Protein AF-A0A221T305-F1 (afdb_monomer)

Secondary structure (DSSP, 8-state):
-TT--PPPPPSS-HHHHHHHHHHHHHHHHHHHHHHHHHHHHHHHHHHHHHHHSEEEETTEEEEHHHHTT-SSHHHHHHHHHHSTTTHHHHHHHHHHHS-TT-THHHHHHHHHHHHHHGGGS------EE--S-----TTSTTHHHHEE----HHHHHHHHHHHHHS-EEEEEEEE--EETTEE-TTS-EEEEEEHHHHTT-EEEE--TTSSHIIIIIHHHHHHHHHHT-EEEEEETTTT-TTTSSHHHHHHHHHTT--EEEE-TTSTTPPB--TTTT--SHHHHHHHHHHHSPPPSSS--TTHHHHHHHHHHHHHHHHHHHTSSS--HHHHHHHHHS-HHHHHHHHHH---HHHHHHHHHHHTS-HHHHHHHHHHHHHHTGGGGSHHHHHHHS--S-GGGB--HHHHHHH--EEEEE--GGGSTTSHHHHHHHHHHHHHHHHHHHHHHTSTTSS-SS-EEEEES-GGGG---TTHHHHHHHHGGGTEEEEEEES-HHHHHHHH-HHHHHHHHHHT-SEEEEE-TT--HHHHHHHHHHH-EEEEEEEEEE------S--TT------EEEEEEEEEESS-HHHHTTSPSSEEEEEETTS--EEEE---TT-SEEEEE-TTS-EEEEE-TTHHHHHHHHTT--HHHHHHHHHHHHHHHS--PPTT--SPP---HHHHHHHHHHHHHHH---EEEEEETTEEEEEEEGGGS-GGG--HHHHHHHHHHTSEEE-TTSSEEEEPHHHHHHH-HHHHHHHHHHHHHHHHHHHHHHTGGGEETSTTS-SS--SEEE-SSEEEEEHHHHHHHHSS--S--EEEETTEEEEEEETT-HHHHHHHHHHHHT-S--------------------------------------------PPPPPPPPP--------------PPPP-PPPP------PPPPPPPPPP-----------

Nearest PDB structures (foldseek):
  1e9s-assembly2_L  TM=6.890E-01  e=5.198E-14  Escherichia coli
  1e9s-assembly2_J  TM=6.574E-01  e=7.628E-14  Escherichia coli
  1e9s-assembly1_F  TM=6.429E-01  e=7.271E-14  Escherichia coli
  1e9s-assembly2_K  TM=6.306E-01  e=9.241E-14  Escherichia coli
  1e9s-assembly1_D  TM=6.949E-01  e=2.409E-12  Escherichia coli

Sequence (946 aa):
MANLRAPQPSNLTRLQHMLIAGAVTVGAFGYVGYYGYEMNKALIAIGKDLQKAPRIHKGQTSTWAKVLGTSTPLSTSVKCGFDQKCSPWFNETLKLRVDPDNKNYVLMFLFLMSAFAWRKVPSSLVRKDPGQGKWAGLDDHRIHEAVVAKVTGKLKKLEARQDRTNPRSLYIGHFVPWTTDGFHWKQTHLGMLRKRDRNEHVMIVGASGSGKTRGIFRQNIVLDAVNGNTSIVYDLKWPQMDSGFADLALYWKKRGRPVYVFAPFNETSMRLPLLSGIDTLDEALKLARAVIAPPEYKDETGAHYKDNERRALAAMILAIAQSPTPTMKELQRLGQMNASEIESWYKRQQNIEIKQALKAMFDKRVDQISDTLAGVMNKLQIFYNDNVSRATTGGNNPDEIIDLEKIFREGGLLIIGIESKYLQSGEGEILLQLIKRRIDKALMDVADASPGGALPVPATYYLDELPGLGRLPNLDKQLAQWRSKNVSMMLGVQNTEQGAMVYGEQYWLSMTTGNIGTRLFFIRGTTQDDAKKLSDEIGEYTVDVETVSRSQHAMFGSPWSTEARKGTSQKVDKLPLLSPEEIKRYPRNIAVVFPKGQNPMLVVTPAIDSPDLVLATPDGKEFRVRNQLYHLWRDTMGKMTAADIEREGAALIDSMGVQYAPGMGPEPIKAAPEYWQDWLGMMLEEGALARIQENDNKVKIMIQRHSLPEQLQQQRDLDYFIGCGWLNPSANEKELTITQAGLDTAGRHLRSSLQDFVIRGPALYWARTHKDQVRGYPGGPTDHGEAIYTHETLTIPTSVAEELYGVVPDLPRREIDGKPYVEIPLSDPKAINDALSRVTGKGKRSKDSQDEAPHDDPATPARPAGDAVSVEDNLTRLLNQPAVPDAPAPAAPPPATQPASAAAAAAVSAEMPEAAPTTTEVATEEPAAPEAPSDPNDDFLSAVSG

Radius of gyration: 51.27 Å; Cα contacts (8 Å, |Δi|>4): 1404; chains: 1; bounding box: 130×87×185 Å

Foldseek 3Di:
DLPPDDDDDPPQPPVNVVVVVVVVVVVVVVVVVVVVVLLQVLQQVQLVCQCVDWDQDPNDTHGQCVVQVHDGSNSSLVSLCVDPVNNVVSVVSSCVSDPPPPPCVVVVVVVVVVVVVVVPDDPDPWDWDFDPFDAAAPPPPCQVQFWDDDDDDPVVVVVVVCCVVWNFQFWDFFFFHQDPSGTDQADTTTGTHTLLLQLLFEEEAAAPPLCLVQFGQQLNLLSCLVVQFAEEEEWQAPPDCPRTCLLVQVLSVLSVFAAAEAELLDQQHFAEALLPPLQDLVLLLLLLCLLQPQDDPDPDDCNVVSVLLSLLSSLVSNLLSLAPFNWPVQLLVLLPDALVLVVLLLVLDPDPSSNVSCVVLVVDDRVVNNVSSVSSNVLQCVCVNQSNRLRNTDDPDCLSHDPLLCCQQRNHYYYHGHHNVCLPPVSVLSSLLSSVSSNVVSLQVQQCVDPQSAGPHAYEYEAQDQCSSADRPPVLVCLVVSSSRSYYYHHHHHALVSQCVRHNDVRSVCSCPPRRQKYKYSLEPYDLVSLVVVLVVSHKIKIFDWDFDFDPPDDDDDPPPPCRPGPTDTDIDIDGPAHSVNSHQFFRQWIWMDGHPGRITIRGGHGLCDQWDWGAHPVGDIDIDGDPNVCSVCVSVPPDDPVNSVVVSVVVVVVSGNDADVVGGSDRSDHPLNVLLVLLVQCLLQFFAWDWDDDDNWIKIKTQLVLGDPVSNPPSNQSSCSSSVQWDADPVNRIIIGGPVVLVSSDDVSNVSSVLRNQLRLVSSVCNVQQCQEAPPVVHHPPHHQWYDDVQKIKHFQVVCCVSLVHRFQADWDADPNTIIGIHGSVCSVSSVVRSCVVVVVPDPDDDDDDDDYDDDDDDDDDDDDDDDDDDDDDDDDDDDDDDDDDDDDDDDDDDDDDDDDDDDDDDDDDDDDDDDDDDDDDDDDDDDDDDDDDPDDDDDDDDDD

pLDDT: mean 75.49, std 21.41, range [22.95, 98.62]

Structure (mmCIF, N/CA/C/O backbone):
data_AF-A0A221T305-F1
#
_entry.id   AF-A0A221T305-F1
#
loop_
_atom_site.group_PDB
_atom_site.id
_atom_site.type_symbol
_atom_site.label_atom_id
_atom_site.label_alt_id
_atom_site.label_comp_id
_atom_site.label_asym_id
_atom_site.label_entity_id
_atom_site.label_seq_id
_atom_site.pdbx_PDB_ins_code
_atom_site.Cartn_x
_atom_site.Cartn_y
_atom_site.Cartn_z
_atom_site.occupancy
_atom_site.B_iso_or_equiv
_atom_site.auth_seq_id
_atom_site.auth_comp_id
_atom_site.auth_asym_id
_atom_site.auth_atom_id
_atom_site.pdbx_PDB_model_num
ATOM 1 N N . MET A 1 1 ? 14.587 7.516 -37.734 1.00 39.59 1 MET A N 1
ATOM 2 C CA . MET A 1 1 ? 15.905 7.412 -37.077 1.00 39.59 1 MET A CA 1
ATOM 3 C C . MET A 1 1 ? 16.872 6.565 -37.912 1.00 39.59 1 MET A C 1
ATOM 5 O O . MET A 1 1 ? 17.789 5.955 -37.383 1.00 39.59 1 MET A O 1
ATOM 9 N N . ALA A 1 2 ? 16.736 6.578 -39.246 1.00 26.20 2 ALA A N 1
ATOM 10 C CA . ALA A 1 2 ? 17.649 5.878 -40.159 1.00 26.20 2 ALA A CA 1
ATOM 11 C C . ALA A 1 2 ? 18.914 6.697 -40.510 1.00 26.20 2 ALA A C 1
ATOM 13 O O . ALA A 1 2 ? 19.691 6.274 -41.362 1.00 26.20 2 ALA A O 1
ATOM 14 N N . ASN A 1 3 ? 19.111 7.855 -39.866 1.00 27.80 3 ASN A N 1
ATOM 15 C CA . ASN A 1 3 ? 20.234 8.763 -40.120 1.00 27.80 3 ASN A CA 1
ATOM 16 C C . ASN A 1 3 ? 21.430 8.557 -39.174 1.00 27.80 3 ASN A C 1
ATOM 18 O O . ASN A 1 3 ? 22.405 9.287 -39.277 1.00 27.80 3 ASN A O 1
ATOM 22 N N . LEU A 1 4 ? 21.425 7.508 -38.346 1.00 35.16 4 LEU A N 1
ATOM 23 C CA . LEU A 1 4 ? 22.640 6.973 -37.713 1.00 35.16 4 LEU A CA 1
ATOM 24 C C . LEU A 1 4 ? 23.369 5.980 -38.641 1.00 35.16 4 LEU A C 1
ATOM 26 O O . LEU A 1 4 ? 23.879 4.952 -38.204 1.00 35.16 4 LEU A O 1
ATOM 30 N N . ARG A 1 5 ? 23.418 6.266 -39.948 1.00 32.47 5 ARG A N 1
ATOM 31 C CA . ARG A 1 5 ? 24.356 5.595 -40.852 1.00 32.47 5 ARG A CA 1
ATOM 32 C C . ARG A 1 5 ? 25.668 6.370 -40.837 1.00 32.47 5 ARG A C 1
ATOM 34 O O . ARG A 1 5 ? 25.740 7.473 -41.367 1.00 32.47 5 ARG A O 1
ATOM 41 N N . ALA A 1 6 ? 26.725 5.737 -40.329 1.00 30.50 6 ALA A N 1
ATOM 42 C CA . ALA A 1 6 ? 28.024 5.911 -40.966 1.00 30.50 6 ALA A CA 1
ATOM 43 C C . ALA A 1 6 ? 27.860 5.558 -42.463 1.00 30.50 6 ALA A C 1
ATOM 45 O O . ALA A 1 6 ? 27.088 4.643 -42.782 1.00 30.50 6 ALA A O 1
ATOM 46 N N . PRO A 1 7 ? 28.508 6.275 -43.396 1.00 28.88 7 PRO A N 1
ATOM 47 C CA . PRO A 1 7 ? 28.403 5.963 -44.816 1.00 28.88 7 PRO A CA 1
ATOM 48 C C . PRO A 1 7 ? 28.832 4.509 -45.035 1.00 28.88 7 PRO A C 1
ATOM 50 O O . PRO A 1 7 ? 29.942 4.130 -44.672 1.00 28.88 7 PRO A O 1
ATOM 53 N N . GLN A 1 8 ? 27.952 3.676 -45.598 1.00 31.55 8 GLN A N 1
ATOM 54 C CA . GLN A 1 8 ? 28.360 2.339 -46.016 1.00 31.55 8 GLN A CA 1
ATOM 55 C C . GLN A 1 8 ? 29.301 2.466 -47.220 1.00 31.55 8 GLN A C 1
ATOM 57 O O . GLN A 1 8 ? 28.885 3.033 -48.236 1.00 31.55 8 GLN A O 1
ATOM 62 N N . PRO A 1 9 ? 30.535 1.933 -47.171 1.00 34.34 9 PRO A N 1
ATOM 63 C CA . PRO A 1 9 ? 31.244 1.617 -48.397 1.00 34.34 9 PRO A CA 1
ATOM 64 C C . PRO A 1 9 ? 30.497 0.474 -49.098 1.00 34.34 9 PRO A C 1
ATOM 66 O O . PRO A 1 9 ? 30.051 -0.481 -48.467 1.00 34.34 9 PRO A O 1
ATOM 69 N N . SER A 1 10 ? 30.328 0.596 -50.413 1.00 37.69 10 SER A N 1
ATOM 70 C CA . SER A 1 10 ? 29.710 -0.413 -51.279 1.00 37.69 10 SER A CA 1
ATOM 71 C C . SER A 1 10 ? 30.263 -1.822 -51.017 1.00 37.69 10 SER A C 1
ATOM 73 O O . SER A 1 10 ? 31.477 -1.972 -50.892 1.00 37.69 10 SER A O 1
ATOM 75 N N . ASN A 1 11 ? 29.390 -2.837 -51.043 1.00 41.31 11 ASN A N 1
ATOM 76 C CA . ASN A 1 11 ? 29.636 -4.279 -50.815 1.00 41.31 11 ASN A CA 1
ATOM 77 C C . ASN A 1 11 ? 30.684 -4.972 -51.722 1.00 41.31 11 ASN A C 1
ATOM 79 O O . ASN A 1 11 ? 30.737 -6.198 -51.785 1.00 41.31 11 ASN A O 1
ATOM 83 N N . LEU A 1 12 ? 31.524 -4.232 -52.435 1.00 45.22 12 LEU A N 1
ATOM 84 C CA . LEU A 1 12 ? 32.654 -4.783 -53.169 1.00 45.22 12 LEU A CA 1
ATOM 85 C C . LEU A 1 12 ? 33.883 -4.782 -52.253 1.00 45.22 12 LEU A C 1
ATOM 87 O O . LEU A 1 12 ? 34.362 -3.735 -51.814 1.00 45.22 12 LEU A O 1
ATOM 91 N N . THR A 1 13 ? 34.412 -5.970 -51.966 1.00 48.56 13 THR A N 1
ATOM 92 C CA . THR A 1 13 ? 35.634 -6.125 -51.164 1.00 48.56 13 THR A CA 1
ATOM 93 C C . THR A 1 13 ? 36.793 -5.335 -51.786 1.00 48.56 13 THR A C 1
ATOM 95 O O . THR A 1 13 ? 36.872 -5.153 -53.004 1.00 48.56 13 THR A O 1
ATOM 98 N N . ARG A 1 14 ? 37.725 -4.847 -50.957 1.00 44.47 14 ARG A N 1
ATOM 99 C CA . ARG A 1 14 ? 38.905 -4.069 -51.395 1.00 44.47 14 ARG A CA 1
ATOM 100 C C . ARG A 1 14 ? 39.692 -4.784 -52.508 1.00 44.47 14 ARG A C 1
ATOM 102 O O . ARG A 1 14 ? 40.206 -4.136 -53.415 1.00 44.47 14 ARG A O 1
ATOM 109 N N . LEU A 1 15 ? 39.704 -6.120 -52.468 1.00 47.22 15 LEU A N 1
ATOM 110 C CA . LEU A 1 15 ? 40.312 -6.991 -53.471 1.00 47.22 15 LEU A CA 1
ATOM 111 C C . LEU A 1 15 ? 39.574 -6.946 -54.819 1.00 47.22 15 LEU A C 1
ATOM 113 O O . LEU A 1 15 ? 40.219 -6.848 -55.855 1.00 47.22 15 LEU A O 1
ATOM 117 N N . GLN A 1 16 ? 38.238 -6.950 -54.826 1.00 46.62 16 GLN A N 1
ATOM 118 C CA . GLN A 1 16 ? 37.453 -6.829 -56.061 1.00 46.62 16 GLN A CA 1
ATOM 119 C C . GLN A 1 16 ? 37.633 -5.454 -56.712 1.00 46.62 16 GLN A C 1
ATOM 121 O O . GLN A 1 16 ? 37.794 -5.375 -57.926 1.00 46.62 16 GLN A O 1
ATOM 126 N N . HIS A 1 17 ? 37.702 -4.380 -55.919 1.00 48.88 17 HIS A N 1
ATOM 127 C CA . HIS A 1 17 ? 38.033 -3.049 -56.437 1.00 48.88 17 HIS A CA 1
ATOM 128 C C . HIS A 1 17 ? 39.450 -2.987 -57.025 1.00 48.88 17 HIS A C 1
ATOM 130 O O . HIS A 1 17 ? 39.636 -2.413 -58.096 1.00 48.88 17 HIS A O 1
ATOM 136 N N . MET A 1 18 ? 40.440 -3.603 -56.366 1.00 48.53 18 MET A N 1
ATOM 137 C CA . MET A 1 18 ? 41.810 -3.686 -56.885 1.00 48.53 18 MET A CA 1
ATOM 138 C C . MET A 1 18 ? 41.903 -4.522 -58.166 1.00 48.53 18 MET A C 1
ATOM 140 O O . MET A 1 18 ? 42.602 -4.123 -59.092 1.00 48.53 18 MET A O 1
ATOM 144 N N . LEU A 1 19 ? 41.179 -5.641 -58.253 1.00 49.38 19 LEU A N 1
ATOM 145 C CA . LEU A 1 19 ? 41.163 -6.501 -59.439 1.00 49.38 19 LEU A CA 1
ATOM 146 C C . LEU A 1 19 ? 40.496 -5.814 -60.634 1.00 49.38 19 LEU A C 1
ATOM 148 O O . LEU A 1 19 ? 41.033 -5.861 -61.739 1.00 49.38 19 LEU A O 1
ATOM 152 N N . ILE A 1 20 ? 39.374 -5.123 -60.416 1.00 51.78 20 ILE A N 1
ATOM 153 C CA . ILE A 1 20 ? 38.702 -4.347 -61.467 1.00 51.78 20 ILE A CA 1
ATOM 154 C C . ILE A 1 20 ? 39.600 -3.184 -61.920 1.00 51.78 20 ILE A C 1
ATOM 156 O O . ILE A 1 20 ? 39.787 -2.990 -63.120 1.00 51.78 20 ILE A O 1
ATOM 160 N N . ALA A 1 21 ? 40.227 -2.456 -60.989 1.00 49.25 21 ALA A N 1
ATOM 161 C CA . ALA A 1 21 ? 41.156 -1.370 -61.317 1.00 49.25 21 ALA A CA 1
ATOM 162 C C . ALA A 1 21 ? 42.401 -1.866 -62.078 1.00 49.25 21 ALA A C 1
ATOM 164 O O . ALA A 1 21 ? 42.835 -1.234 -63.045 1.00 49.25 21 ALA A O 1
ATOM 165 N N . GLY A 1 22 ? 42.950 -3.016 -61.678 1.00 52.91 22 GLY A N 1
ATOM 166 C CA . GLY A 1 22 ? 44.065 -3.672 -62.355 1.00 52.91 22 GLY A CA 1
ATOM 167 C C . GLY A 1 22 ? 43.708 -4.101 -63.778 1.00 52.91 22 GLY A C 1
ATOM 168 O O . GLY A 1 22 ? 44.430 -3.758 -64.712 1.00 52.91 22 GLY A O 1
ATOM 169 N N . ALA A 1 23 ? 42.561 -4.760 -63.970 1.00 54.28 23 ALA A N 1
ATOM 170 C CA . ALA A 1 23 ? 42.086 -5.175 -65.291 1.00 54.28 23 ALA A CA 1
ATOM 171 C C . ALA A 1 23 ? 41.868 -3.978 -66.234 1.00 54.28 23 ALA A C 1
ATOM 173 O O . ALA A 1 23 ? 42.257 -4.020 -67.401 1.00 54.28 23 ALA A O 1
ATOM 174 N N . VAL A 1 24 ? 41.317 -2.878 -65.714 1.00 52.31 24 VAL A N 1
ATOM 175 C CA . VAL A 1 24 ? 41.099 -1.639 -66.476 1.00 52.31 24 VAL A CA 1
ATOM 176 C C . VAL A 1 24 ? 42.418 -0.954 -66.836 1.00 52.31 24 VAL A C 1
ATOM 178 O O . VAL A 1 24 ? 42.572 -0.470 -67.955 1.00 52.31 24 VAL A O 1
ATOM 181 N N . THR A 1 25 ? 43.395 -0.952 -65.928 1.00 54.25 25 THR A N 1
ATOM 182 C CA . THR A 1 25 ? 44.715 -0.351 -66.174 1.00 54.25 25 THR A CA 1
ATOM 183 C C . THR A 1 25 ? 45.485 -1.142 -67.229 1.00 54.25 25 THR A C 1
ATOM 185 O O . THR A 1 25 ? 46.027 -0.554 -68.161 1.00 54.25 25 THR A O 1
ATOM 188 N N . VAL A 1 26 ? 45.462 -2.475 -67.154 1.00 60.81 26 VAL A N 1
ATOM 189 C CA . VAL A 1 26 ? 46.051 -3.344 -68.185 1.00 60.81 26 VAL A CA 1
ATOM 190 C C . VAL A 1 26 ? 45.359 -3.138 -69.537 1.00 60.81 26 VAL A C 1
ATOM 192 O O . VAL A 1 26 ? 46.042 -3.016 -70.553 1.00 60.81 26 VAL A O 1
ATOM 195 N N . GLY A 1 27 ? 44.027 -3.006 -69.558 1.00 57.00 27 GLY A N 1
ATOM 196 C CA . GLY A 1 27 ? 43.274 -2.676 -70.771 1.00 57.00 27 GLY A CA 1
ATOM 197 C C . GLY A 1 27 ? 43.664 -1.322 -71.375 1.00 57.00 27 GLY A C 1
ATOM 198 O O . GLY A 1 27 ? 43.855 -1.223 -72.585 1.00 57.00 27 GLY A O 1
ATOM 199 N N . ALA A 1 28 ? 43.862 -0.294 -70.544 1.00 55.53 28 ALA A N 1
ATOM 200 C CA . ALA A 1 28 ? 44.278 1.036 -70.988 1.00 55.53 28 ALA A CA 1
ATOM 201 C C . ALA A 1 28 ? 45.708 1.046 -71.554 1.00 55.53 28 ALA A C 1
ATOM 203 O O . ALA A 1 28 ? 45.937 1.606 -72.626 1.00 55.53 28 ALA A O 1
ATOM 204 N N . PHE A 1 29 ? 46.660 0.382 -70.890 1.00 59.03 29 PHE A N 1
ATOM 205 C CA . PHE A 1 29 ? 48.025 0.238 -71.410 1.00 59.03 29 PHE A CA 1
ATOM 206 C C . PHE A 1 29 ? 48.064 -0.588 -72.700 1.00 59.03 29 PHE A C 1
ATOM 208 O O . PHE A 1 29 ? 48.775 -0.216 -73.633 1.00 59.03 29 PHE A O 1
ATOM 215 N N . GLY A 1 30 ? 47.264 -1.655 -72.793 1.00 64.56 30 GLY A N 1
ATOM 216 C CA . GLY A 1 30 ? 47.106 -2.431 -74.023 1.00 64.56 30 GLY A CA 1
ATOM 217 C C . GLY A 1 30 ? 46.551 -1.590 -75.175 1.00 64.56 30 GLY A C 1
ATOM 218 O O . GLY A 1 30 ? 47.056 -1.667 -76.292 1.00 64.56 30 GLY A O 1
ATOM 219 N N . TYR A 1 31 ? 45.572 -0.726 -74.897 1.00 63.44 31 TYR A N 1
ATOM 220 C CA . TYR A 1 31 ? 44.952 0.141 -75.899 1.00 63.44 31 TYR A CA 1
ATOM 221 C C . TYR A 1 31 ? 45.883 1.272 -76.371 1.00 63.44 31 TYR A C 1
ATOM 223 O O . TYR A 1 31 ? 46.009 1.507 -77.573 1.00 63.44 31 TYR A O 1
ATOM 231 N N . VAL A 1 32 ? 46.604 1.930 -75.452 1.00 61.16 32 VAL A N 1
ATOM 232 C CA . VAL A 1 32 ? 47.641 2.924 -75.796 1.00 61.16 32 VAL A CA 1
ATOM 233 C C . VAL A 1 32 ? 48.783 2.270 -76.578 1.00 61.16 32 VAL A C 1
ATOM 235 O O . VAL A 1 32 ? 49.255 2.838 -77.562 1.00 61.16 32 VAL A O 1
ATOM 238 N N . GLY A 1 33 ? 49.193 1.057 -76.192 1.00 65.56 33 GLY A N 1
ATOM 239 C CA . GLY A 1 33 ? 50.193 0.272 -76.915 1.00 65.56 33 GLY A CA 1
ATOM 240 C C . GLY A 1 33 ? 49.749 -0.088 -78.335 1.00 65.56 33 GLY A C 1
ATOM 241 O O . GLY A 1 33 ? 50.513 0.104 -79.280 1.00 65.56 33 GLY A O 1
ATOM 242 N N . TYR A 1 34 ? 48.502 -0.535 -78.507 1.00 71.25 34 TYR A N 1
ATOM 243 C CA . TYR A 1 34 ? 47.920 -0.843 -79.816 1.00 71.25 34 TYR A CA 1
ATOM 244 C C . TYR A 1 34 ? 47.840 0.397 -80.718 1.00 71.25 34 TYR A C 1
ATOM 246 O O . TYR A 1 34 ? 48.256 0.351 -81.876 1.00 71.25 34 TYR A O 1
ATOM 254 N N . TYR A 1 35 ? 47.396 1.536 -80.182 1.00 66.50 35 TYR A N 1
ATOM 255 C CA . TYR A 1 35 ? 47.334 2.779 -80.953 1.00 66.50 35 TYR A CA 1
ATOM 256 C C . TYR A 1 35 ? 48.729 3.306 -81.316 1.00 66.50 35 TYR A C 1
ATOM 258 O O . TYR A 1 35 ? 48.968 3.731 -82.446 1.00 66.50 35 TYR A O 1
ATOM 266 N N . GLY A 1 36 ? 49.687 3.223 -80.386 1.00 67.94 36 GLY A N 1
ATOM 267 C CA . GLY A 1 36 ? 51.091 3.539 -80.651 1.00 67.94 36 GLY A CA 1
ATOM 268 C C . GLY A 1 36 ? 51.714 2.635 -81.722 1.00 67.94 36 GLY A C 1
ATOM 269 O O . GLY A 1 36 ? 52.541 3.096 -82.512 1.00 67.94 36 GLY A O 1
ATOM 270 N N . TYR A 1 37 ? 51.299 1.368 -81.793 1.00 75.31 37 TYR A N 1
ATOM 271 C CA . TYR A 1 37 ? 51.714 0.432 -82.837 1.00 75.31 37 TYR A CA 1
ATOM 272 C C . TYR A 1 37 ? 51.144 0.806 -84.214 1.00 75.31 37 TYR A C 1
ATOM 274 O O . TYR A 1 37 ? 51.912 0.925 -85.172 1.00 75.31 37 TYR A O 1
ATOM 282 N N . GLU A 1 38 ? 49.837 1.064 -84.321 1.00 72.69 38 GLU A N 1
ATOM 283 C CA . GLU A 1 38 ? 49.207 1.471 -85.588 1.00 72.69 38 GLU A CA 1
ATOM 284 C C . GLU A 1 38 ? 49.743 2.822 -86.089 1.00 72.69 38 GLU A C 1
ATOM 286 O O . GLU A 1 38 ? 50.066 2.968 -87.271 1.00 72.69 38 GLU A O 1
ATOM 291 N N . MET A 1 39 ? 49.972 3.780 -85.184 1.00 75.69 39 MET A N 1
ATOM 292 C CA . MET A 1 39 ? 50.604 5.059 -85.519 1.00 75.69 39 MET A CA 1
ATOM 293 C C . MET A 1 39 ? 52.025 4.864 -86.068 1.00 75.69 39 MET A C 1
ATOM 295 O O . MET A 1 39 ? 52.378 5.426 -87.105 1.00 75.69 39 MET A O 1
ATOM 299 N N . ASN A 1 40 ? 52.845 4.024 -85.427 1.00 76.94 40 ASN A N 1
ATOM 300 C CA . ASN A 1 40 ? 54.188 3.710 -85.925 1.00 76.94 40 ASN A CA 1
ATOM 301 C C . ASN A 1 40 ? 54.152 3.038 -87.302 1.00 76.94 40 ASN A C 1
ATOM 303 O O . ASN A 1 40 ? 54.963 3.360 -88.172 1.00 76.94 40 ASN A O 1
ATOM 307 N N . LYS A 1 41 ? 53.200 2.130 -87.530 1.00 80.44 41 LYS A N 1
ATOM 308 C CA . LYS A 1 41 ? 53.019 1.448 -88.816 1.00 80.44 41 LYS A CA 1
ATOM 309 C C . LYS A 1 41 ? 52.636 2.430 -89.926 1.00 80.44 41 LYS A C 1
ATOM 311 O O . LYS A 1 41 ? 53.226 2.377 -91.009 1.00 80.44 41 LYS A O 1
ATOM 316 N N . ALA A 1 42 ? 51.725 3.362 -89.643 1.00 80.75 42 ALA A N 1
ATOM 317 C CA . ALA A 1 42 ? 51.342 4.428 -90.565 1.00 80.75 42 ALA A CA 1
ATOM 318 C C . ALA A 1 42 ? 52.532 5.342 -90.902 1.00 80.75 42 ALA A C 1
ATOM 320 O O . ALA A 1 42 ? 52.811 5.578 -92.081 1.00 80.75 42 ALA A O 1
ATOM 321 N N . LEU A 1 43 ? 53.293 5.780 -89.893 1.00 81.19 43 LEU A N 1
ATOM 322 C CA . LEU A 1 43 ? 54.484 6.614 -90.080 1.00 81.19 43 LEU A CA 1
ATOM 323 C C . LEU A 1 43 ? 55.558 5.906 -90.916 1.00 81.19 43 LEU A C 1
ATOM 325 O O . LEU A 1 43 ? 56.067 6.480 -91.877 1.00 81.19 43 LEU A O 1
ATOM 329 N N . ILE A 1 44 ? 55.851 4.633 -90.634 1.00 83.88 44 ILE A N 1
ATOM 330 C CA . ILE A 1 44 ? 56.806 3.838 -91.421 1.00 83.88 44 ILE A CA 1
ATOM 331 C C . ILE A 1 44 ? 56.354 3.720 -92.880 1.00 83.88 44 ILE A C 1
ATOM 333 O O . ILE A 1 44 ? 57.182 3.839 -93.786 1.00 83.88 44 ILE A O 1
ATOM 337 N N . ALA A 1 45 ? 55.063 3.490 -93.128 1.00 84.00 45 ALA A N 1
ATOM 338 C CA . ALA A 1 45 ? 54.530 3.406 -94.482 1.00 84.00 45 ALA A CA 1
ATOM 339 C C . ALA A 1 45 ? 54.673 4.745 -95.226 1.00 84.00 45 ALA A C 1
ATOM 341 O O . ALA A 1 45 ? 55.155 4.762 -96.355 1.00 84.00 45 ALA A O 1
ATOM 342 N N . ILE A 1 46 ? 54.341 5.870 -94.580 1.00 84.31 46 ILE A N 1
ATOM 343 C CA . ILE A 1 46 ? 54.513 7.217 -95.156 1.00 84.31 46 ILE A CA 1
ATOM 344 C C . ILE A 1 46 ? 55.992 7.489 -95.453 1.00 84.31 46 ILE A C 1
ATOM 346 O O . ILE A 1 46 ? 56.347 7.997 -96.514 1.00 84.31 46 ILE A O 1
ATOM 350 N N . GLY A 1 47 ? 56.874 7.083 -94.543 1.00 84.00 47 GLY A N 1
ATOM 351 C CA . GLY A 1 47 ? 58.316 7.152 -94.717 1.00 84.00 47 GLY A CA 1
ATOM 352 C C . GLY A 1 47 ? 58.829 6.398 -95.942 1.00 84.00 47 GLY A C 1
ATOM 353 O O . GLY A 1 47 ? 59.685 6.907 -96.664 1.00 84.00 47 GLY A O 1
ATOM 354 N N . LYS A 1 48 ? 58.294 5.198 -96.206 1.00 85.56 48 LYS A N 1
ATOM 355 C CA . LYS A 1 48 ? 58.646 4.396 -97.391 1.00 85.56 48 LYS A CA 1
ATOM 356 C C . LYS A 1 48 ? 58.186 5.067 -98.683 1.00 85.56 48 LYS A C 1
ATOM 358 O O . LYS A 1 48 ? 58.912 5.017 -99.675 1.00 85.56 48 LYS A O 1
ATOM 363 N N . ASP A 1 49 ? 57.026 5.713 -98.665 1.00 84.94 49 ASP A N 1
ATOM 364 C CA . ASP A 1 49 ? 56.525 6.450 -99.826 1.00 84.94 49 ASP A CA 1
ATOM 365 C C . ASP A 1 49 ? 57.383 7.687 -100.095 1.00 84.94 49 ASP A C 1
ATOM 367 O O . ASP A 1 49 ? 57.817 7.899 -101.224 1.00 84.94 49 ASP A O 1
ATOM 371 N N . LEU A 1 50 ? 57.752 8.436 -99.051 1.00 82.44 50 LEU A N 1
ATOM 372 C CA . LEU A 1 50 ? 58.673 9.576 -99.145 1.00 82.44 50 LEU A CA 1
ATOM 373 C C . LEU A 1 50 ? 60.066 9.177 -99.652 1.00 82.44 50 LEU A C 1
ATOM 375 O O . LEU A 1 50 ? 60.714 9.932 -100.377 1.00 82.44 50 LEU A O 1
ATOM 379 N N . GLN A 1 51 ? 60.537 7.982 -99.303 1.00 81.62 51 GLN A N 1
ATOM 380 C CA . GLN A 1 51 ? 61.805 7.455 -99.809 1.00 81.62 51 GLN A CA 1
ATOM 381 C C . GLN A 1 51 ? 61.785 7.177 -101.314 1.00 81.62 51 GLN A C 1
ATOM 383 O O . GLN A 1 51 ? 62.839 7.228 -101.942 1.00 81.62 51 G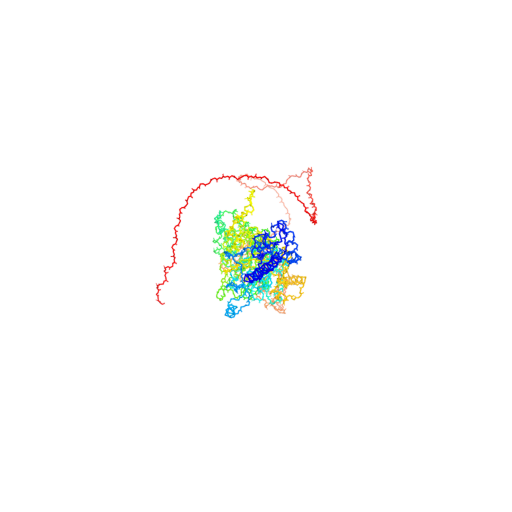LN A O 1
ATOM 388 N N . LYS A 1 52 ? 60.614 6.908 -101.898 1.00 80.88 52 LYS A N 1
ATOM 389 C CA . LYS A 1 52 ? 60.452 6.636 -103.335 1.00 80.88 52 LYS A CA 1
ATOM 390 C C . LYS A 1 52 ? 59.932 7.841 -104.115 1.00 80.88 52 LYS A C 1
ATOM 392 O O . LYS A 1 52 ? 60.117 7.901 -105.326 1.00 80.88 52 LYS A O 1
ATOM 397 N N . ALA A 1 53 ? 59.294 8.789 -103.434 1.00 78.19 53 ALA A N 1
ATOM 398 C CA . ALA A 1 53 ? 58.690 9.960 -104.041 1.00 78.19 53 ALA A CA 1
ATOM 399 C C . ALA A 1 53 ? 59.771 10.882 -104.643 1.00 78.19 53 ALA A C 1
ATOM 401 O O . ALA A 1 53 ? 60.619 11.403 -103.902 1.00 78.19 53 ALA A O 1
ATOM 402 N N . PRO A 1 54 ? 59.755 11.101 -105.972 1.00 72.00 54 PRO A N 1
ATOM 403 C CA . PRO A 1 54 ? 60.717 11.969 -106.630 1.00 72.00 54 PRO A CA 1
ATOM 404 C C . PRO A 1 54 ? 60.449 13.435 -106.271 1.00 72.00 54 PRO A C 1
ATOM 406 O O . PRO A 1 54 ? 59.314 13.910 -106.259 1.00 72.00 54 PRO A O 1
ATOM 409 N N . ARG A 1 55 ? 61.520 14.176 -105.998 1.00 75.19 55 ARG A N 1
ATOM 410 C CA . ARG A 1 55 ? 61.510 15.605 -105.708 1.00 75.19 55 ARG A CA 1
ATOM 411 C C . ARG A 1 55 ? 62.674 16.289 -106.410 1.00 75.19 55 ARG A C 1
ATOM 413 O O . ARG A 1 55 ? 63.833 15.924 -106.230 1.00 75.19 55 ARG A O 1
ATOM 420 N N . ILE A 1 56 ? 62.362 17.331 -107.170 1.00 68.31 56 ILE A N 1
ATOM 421 C CA . ILE A 1 56 ? 63.375 18.183 -107.788 1.00 68.31 56 ILE A CA 1
ATOM 422 C C . ILE A 1 56 ? 63.957 19.087 -106.697 1.00 68.31 56 ILE A C 1
ATOM 424 O O . ILE A 1 56 ? 63.240 19.879 -106.080 1.00 68.31 56 ILE A O 1
ATOM 428 N N . HIS A 1 57 ? 65.255 18.956 -106.440 1.00 63.62 57 HIS A N 1
ATOM 429 C CA . HIS A 1 57 ? 65.991 19.796 -105.501 1.00 63.62 57 HIS A CA 1
ATOM 430 C C . HIS A 1 57 ? 67.285 20.255 -106.175 1.00 63.62 57 HIS A C 1
ATOM 432 O O . HIS A 1 57 ? 68.072 19.426 -106.620 1.00 63.62 57 HIS A O 1
ATOM 438 N N . LYS A 1 58 ? 67.491 21.576 -106.284 1.00 61.97 58 LYS A N 1
ATOM 439 C CA . LYS A 1 58 ? 68.650 22.186 -106.969 1.00 61.97 58 LYS A CA 1
ATOM 440 C C . LYS A 1 58 ? 68.864 21.675 -108.409 1.00 61.97 58 LYS A C 1
ATOM 442 O O . LYS A 1 58 ? 69.984 21.391 -108.810 1.00 61.97 58 LYS A O 1
ATOM 447 N N . GLY A 1 59 ? 67.783 21.534 -109.180 1.00 64.56 59 GLY A N 1
ATOM 448 C CA . GLY A 1 59 ? 67.851 21.160 -110.602 1.00 64.56 59 GLY A CA 1
ATOM 449 C C . GLY A 1 59 ? 68.126 19.678 -110.896 1.00 64.56 59 GLY A C 1
ATOM 450 O O . GLY A 1 59 ? 68.195 19.313 -112.063 1.00 64.56 59 GLY A O 1
ATOM 451 N N . GLN A 1 60 ? 68.235 18.815 -109.878 1.00 60.72 60 GLN A N 1
ATOM 452 C CA . GLN A 1 60 ? 68.366 17.361 -110.037 1.00 60.72 60 GLN A CA 1
ATOM 453 C C . GLN A 1 60 ? 67.205 16.615 -109.364 1.00 60.72 60 GLN A C 1
ATOM 455 O O . GLN A 1 60 ? 66.670 17.049 -108.337 1.00 60.72 60 GLN A O 1
ATOM 460 N N . THR A 1 61 ? 66.813 15.476 -109.939 1.00 69.00 61 THR A N 1
ATOM 461 C CA . THR A 1 61 ? 65.786 14.589 -109.378 1.00 69.00 61 THR A CA 1
ATOM 462 C C . THR A 1 61 ? 66.377 13.798 -108.209 1.00 69.00 61 THR A C 1
ATOM 464 O O . THR A 1 61 ? 67.258 12.962 -108.395 1.00 69.00 61 THR A O 1
ATOM 467 N N . SER A 1 62 ? 65.903 14.063 -106.993 1.00 75.19 62 SER A N 1
ATOM 468 C CA . SER A 1 62 ? 66.286 13.354 -105.765 1.00 75.19 62 SER A CA 1
ATOM 469 C C . SER A 1 62 ? 65.042 12.799 -105.063 1.00 75.19 62 SER A C 1
ATOM 471 O O . SER A 1 62 ? 63.926 12.997 -105.524 1.00 75.19 62 SER A O 1
ATOM 473 N N . THR A 1 63 ? 65.200 12.080 -103.957 1.00 80.56 63 THR A N 1
ATOM 474 C CA . THR A 1 63 ? 64.089 11.562 -103.132 1.00 80.56 63 THR A CA 1
ATOM 475 C C . THR A 1 63 ? 63.969 12.378 -101.850 1.00 80.56 63 THR A C 1
ATOM 477 O O . THR A 1 63 ? 64.991 12.845 -101.337 1.00 80.56 63 THR A O 1
ATOM 480 N N . TRP A 1 64 ? 62.776 12.490 -101.259 1.00 80.94 64 TRP A N 1
ATOM 481 C CA . TRP A 1 64 ? 62.592 13.260 -100.016 1.00 80.94 64 TRP A CA 1
ATOM 482 C C . TRP A 1 64 ? 63.509 12.814 -98.871 1.00 80.94 64 TRP A C 1
ATOM 484 O O . TRP A 1 64 ? 64.015 13.654 -98.133 1.00 80.94 64 TRP A O 1
ATOM 494 N N . ALA A 1 65 ? 63.827 11.522 -98.768 1.00 78.88 65 ALA A N 1
ATOM 495 C CA . ALA A 1 65 ? 64.755 11.027 -97.749 1.00 78.88 65 ALA A CA 1
ATOM 496 C C . ALA A 1 65 ? 66.180 11.601 -97.854 1.00 78.88 65 ALA A C 1
ATOM 498 O O . ALA A 1 65 ? 66.800 11.880 -96.825 1.00 78.88 65 ALA A O 1
ATOM 499 N N . LYS A 1 66 ? 66.671 11.845 -99.079 1.00 80.12 66 LYS A N 1
ATOM 500 C CA . LYS A 1 66 ? 67.971 12.489 -99.335 1.00 80.12 66 LYS A CA 1
ATOM 501 C C . LYS A 1 66 ? 67.919 13.988 -99.044 1.00 80.12 66 LYS A C 1
ATOM 503 O O . LYS A 1 66 ? 68.871 14.521 -98.490 1.00 80.12 66 LYS A O 1
ATOM 508 N N . VAL A 1 67 ? 66.804 14.647 -99.371 1.00 81.88 67 VAL A N 1
ATOM 509 C CA . VAL A 1 67 ? 66.589 16.077 -99.077 1.00 81.88 67 VAL A CA 1
ATOM 510 C C . VAL A 1 67 ? 66.536 16.331 -97.565 1.00 81.88 67 VAL A C 1
ATOM 512 O O . VAL A 1 67 ? 67.112 17.303 -97.092 1.00 81.88 67 VAL A O 1
ATOM 515 N N . LEU A 1 68 ? 65.902 15.437 -96.800 1.00 81.75 68 LEU A N 1
ATOM 516 C CA . LEU A 1 68 ? 65.755 15.548 -95.341 1.00 81.75 68 LEU A CA 1
ATOM 517 C C . LEU A 1 68 ? 66.951 14.979 -94.546 1.00 81.75 68 LEU A C 1
ATOM 519 O O . LEU A 1 68 ? 66.969 15.053 -93.313 1.00 81.75 68 LEU A O 1
ATOM 523 N N . GLY A 1 69 ? 67.940 14.378 -95.219 1.00 82.94 69 GLY A N 1
ATOM 524 C CA . GLY A 1 69 ? 69.090 13.736 -94.575 1.00 82.94 69 GLY A CA 1
ATOM 525 C C . GLY A 1 69 ? 68.664 12.620 -93.617 1.00 82.94 69 GLY A C 1
ATOM 526 O O . GLY A 1 69 ? 68.935 12.682 -92.416 1.00 82.94 69 GLY A O 1
ATOM 527 N N . THR A 1 70 ? 67.908 11.644 -94.121 1.00 82.44 70 THR A N 1
ATOM 528 C CA . THR A 1 70 ? 67.359 10.525 -93.335 1.00 82.44 70 THR A CA 1
ATOM 529 C C . THR A 1 70 ? 67.612 9.200 -94.034 1.00 82.44 70 THR A C 1
ATOM 531 O O . THR A 1 70 ? 67.537 9.120 -95.258 1.00 82.44 70 THR A O 1
ATOM 534 N N . SER A 1 71 ? 67.906 8.159 -93.258 1.00 78.69 71 SER A N 1
ATOM 535 C CA . SER A 1 71 ? 68.203 6.815 -93.767 1.00 78.69 71 SER A CA 1
ATOM 536 C C . SER A 1 71 ? 67.096 5.799 -93.483 1.00 78.69 71 SER A C 1
ATOM 538 O O . SER A 1 71 ? 67.022 4.776 -94.158 1.00 78.69 71 SER A O 1
ATOM 540 N N . THR A 1 72 ? 66.200 6.069 -92.526 1.00 84.50 72 THR A N 1
ATOM 541 C CA . THR A 1 72 ? 65.119 5.144 -92.147 1.00 84.50 72 THR A CA 1
ATOM 542 C C . THR A 1 72 ? 63.745 5.725 -92.476 1.00 84.50 72 THR A C 1
ATOM 544 O O . THR A 1 72 ? 63.548 6.923 -92.280 1.00 84.50 72 THR A O 1
ATOM 547 N N . PRO A 1 73 ? 62.765 4.903 -92.905 1.00 83.56 73 PRO A N 1
ATOM 548 C CA . PRO A 1 73 ? 61.418 5.381 -93.218 1.00 83.56 73 PRO A CA 1
ATOM 549 C C . PRO A 1 73 ? 60.799 6.209 -92.086 1.00 83.56 73 PRO A C 1
ATOM 551 O O . PRO A 1 73 ? 60.324 7.315 -92.322 1.00 83.56 73 PRO A O 1
ATOM 554 N N . LEU A 1 74 ? 60.890 5.726 -90.842 1.00 80.12 74 LEU A N 1
ATOM 555 C CA . LEU A 1 74 ? 60.333 6.417 -89.679 1.00 80.12 74 LEU A CA 1
ATOM 556 C C . LEU A 1 74 ? 60.959 7.809 -89.476 1.00 80.12 74 LEU A C 1
ATOM 558 O O . LEU A 1 74 ? 60.242 8.790 -89.279 1.00 80.12 74 LEU A O 1
ATOM 562 N N . SER A 1 75 ? 62.287 7.927 -89.586 1.00 77.56 75 SER A N 1
ATOM 563 C CA . SER A 1 75 ? 62.954 9.231 -89.464 1.00 77.56 75 SER A CA 1
ATOM 564 C C . SER A 1 75 ? 62.626 10.163 -90.633 1.00 77.56 75 SER A C 1
ATOM 566 O O . SER A 1 75 ? 62.461 11.362 -90.410 1.00 77.56 75 SER A O 1
ATOM 568 N N . THR A 1 76 ? 62.454 9.630 -91.852 1.00 82.88 76 THR A N 1
ATOM 569 C CA . THR A 1 76 ? 61.988 10.394 -93.020 1.00 82.88 76 THR A CA 1
ATOM 570 C C . THR A 1 76 ? 60.589 10.967 -92.787 1.00 82.88 76 THR A C 1
ATOM 572 O O . THR A 1 76 ? 60.381 12.156 -93.018 1.00 82.88 76 THR A O 1
ATOM 575 N N . SER A 1 77 ? 59.647 10.165 -92.277 1.00 83.75 77 SER A N 1
ATOM 576 C CA . SER A 1 77 ? 58.290 10.628 -91.955 1.00 83.75 77 SER A CA 1
ATOM 577 C C . SER A 1 77 ? 58.269 11.678 -90.844 1.00 83.75 77 SER A C 1
ATOM 579 O O . SER A 1 77 ? 57.635 12.716 -91.004 1.00 83.75 77 SER A O 1
ATOM 581 N N . VAL A 1 78 ? 59.012 11.457 -89.752 1.00 81.00 78 VAL A N 1
ATOM 582 C CA . VAL A 1 78 ? 59.051 12.392 -88.618 1.00 81.00 78 VAL A CA 1
ATOM 583 C C . VAL A 1 78 ? 59.657 13.727 -89.048 1.00 81.00 78 VAL A C 1
ATOM 585 O O . VAL A 1 78 ? 59.052 14.767 -88.812 1.00 81.00 78 VAL A O 1
ATOM 588 N N . LYS A 1 79 ? 60.802 13.724 -89.747 1.00 79.38 79 LYS A N 1
ATOM 589 C CA . LYS A 1 79 ? 61.405 14.975 -90.237 1.00 79.38 79 LYS A CA 1
ATOM 590 C C . LYS A 1 79 ? 60.533 15.686 -91.271 1.00 79.38 79 LYS A C 1
ATOM 592 O O . LYS A 1 79 ? 60.476 16.907 -91.248 1.00 79.38 79 LYS A O 1
ATOM 597 N N . CYS A 1 80 ? 59.846 14.951 -92.148 1.00 81.94 80 CYS A N 1
ATOM 598 C CA . CYS A 1 80 ? 58.907 15.540 -93.105 1.00 81.94 80 CYS A CA 1
ATOM 599 C C . CYS A 1 80 ? 57.751 16.267 -92.396 1.00 81.94 80 CYS A C 1
ATOM 601 O O . CYS A 1 80 ? 57.385 17.361 -92.814 1.00 81.94 80 CYS A O 1
ATOM 603 N N . GLY A 1 81 ? 57.234 15.716 -91.290 1.00 81.31 81 GLY A N 1
ATOM 604 C CA . GLY A 1 81 ? 56.194 16.360 -90.481 1.00 81.31 81 GLY A CA 1
ATOM 605 C C . GLY A 1 81 ? 56.607 17.700 -89.860 1.00 81.31 81 GLY A C 1
ATOM 606 O O . GLY A 1 81 ? 55.751 18.551 -89.640 1.00 81.31 81 GLY A O 1
ATOM 607 N N . PHE A 1 82 ? 57.908 17.921 -89.643 1.00 77.31 82 PHE A N 1
ATOM 608 C CA . PHE A 1 82 ? 58.458 19.186 -89.137 1.00 77.31 82 PHE A CA 1
ATOM 609 C C . PHE A 1 82 ? 59.067 20.086 -90.230 1.00 77.31 82 PHE A C 1
ATOM 611 O O . PHE A 1 82 ? 59.476 21.209 -89.939 1.00 77.31 82 PHE A O 1
ATOM 618 N N . ASP A 1 83 ? 59.123 19.635 -91.486 1.00 80.56 83 ASP A N 1
ATOM 619 C CA . ASP A 1 83 ? 59.618 20.427 -92.615 1.00 80.56 83 ASP A CA 1
ATOM 620 C C . ASP A 1 83 ? 58.475 21.227 -93.255 1.00 80.56 83 ASP A C 1
ATOM 622 O O . ASP A 1 83 ? 57.438 20.677 -93.624 1.00 80.56 83 ASP A O 1
ATOM 626 N N . GLN A 1 84 ? 58.649 22.536 -93.441 1.00 78.75 84 GLN A N 1
ATOM 627 C CA . GLN A 1 84 ? 57.577 23.407 -93.947 1.00 78.75 84 GLN A CA 1
ATOM 628 C C . GLN A 1 84 ? 57.096 23.059 -95.367 1.00 78.75 84 GLN A C 1
ATOM 630 O O . GLN A 1 84 ? 55.965 23.385 -95.720 1.00 78.75 84 GLN A O 1
ATOM 635 N N . LYS A 1 85 ? 57.922 22.406 -96.196 1.00 79.62 85 LYS A N 1
ATOM 636 C CA . LYS A 1 85 ? 57.567 22.058 -97.584 1.00 79.62 85 LYS A CA 1
ATOM 637 C C . LYS A 1 85 ? 56.944 20.668 -97.691 1.00 79.62 85 LYS A C 1
ATOM 639 O O . LYS A 1 85 ? 56.167 20.427 -98.610 1.00 79.62 85 LYS A O 1
ATOM 644 N N . CYS A 1 86 ? 57.310 19.763 -96.788 1.00 79.94 86 CYS A N 1
ATOM 645 C CA . CYS A 1 86 ? 56.860 18.372 -96.774 1.00 79.94 86 CYS A CA 1
ATOM 646 C C . CYS A 1 86 ? 55.630 18.156 -95.867 1.00 79.94 86 CYS A C 1
ATOM 648 O O . CYS A 1 86 ? 54.755 17.344 -96.181 1.00 79.94 86 CYS A O 1
ATOM 650 N N . SER A 1 87 ? 55.523 18.926 -94.779 1.00 76.62 87 SER A N 1
ATOM 651 C CA . SER A 1 87 ? 54.497 18.767 -93.741 1.00 76.62 87 SER A CA 1
ATOM 652 C C . SER A 1 87 ? 53.039 18.874 -94.211 1.00 76.62 87 SER A C 1
ATOM 654 O O . SER A 1 87 ? 52.233 18.107 -93.684 1.00 76.62 87 SER A O 1
ATOM 656 N N . PRO A 1 88 ? 52.642 19.710 -95.200 1.00 80.31 88 PRO A N 1
ATOM 657 C CA . PRO A 1 88 ? 51.241 19.760 -95.630 1.00 80.31 88 PRO A CA 1
ATOM 658 C C . PRO A 1 88 ? 50.779 18.430 -96.237 1.00 80.31 88 PRO A C 1
ATOM 660 O O . PRO A 1 88 ? 49.744 17.892 -95.851 1.00 80.31 88 PRO A O 1
ATOM 663 N N . TRP A 1 89 ? 51.599 17.851 -97.121 1.00 82.75 89 TRP A N 1
ATOM 664 C CA . TRP A 1 89 ? 51.334 16.545 -97.728 1.00 82.75 89 TRP A CA 1
ATOM 665 C C . TRP A 1 89 ? 51.401 15.411 -96.697 1.00 82.75 89 TRP A C 1
ATOM 667 O O . TRP A 1 89 ? 50.565 14.507 -96.708 1.00 82.75 89 TRP A O 1
ATOM 677 N N . PHE A 1 90 ? 52.370 15.468 -95.777 1.00 83.31 90 PHE A N 1
ATOM 678 C CA . PHE A 1 90 ? 52.477 14.510 -94.676 1.00 83.31 90 PHE A CA 1
ATOM 679 C C . PHE A 1 90 ? 51.221 14.509 -93.804 1.00 83.31 90 PHE A C 1
ATOM 681 O O . PHE A 1 90 ? 50.690 13.441 -93.519 1.00 83.31 90 PHE A O 1
ATOM 688 N N . ASN A 1 91 ? 50.717 15.687 -93.431 1.00 76.00 91 ASN A N 1
ATOM 689 C CA . ASN A 1 91 ? 49.532 15.823 -92.591 1.00 76.00 91 ASN A CA 1
ATOM 690 C C . ASN A 1 91 ? 48.269 15.295 -93.283 1.00 76.00 91 ASN A C 1
ATOM 692 O O . ASN A 1 91 ? 47.467 14.631 -92.630 1.00 76.00 91 ASN A O 1
ATOM 696 N N . GLU A 1 92 ? 48.092 15.529 -94.587 1.00 79.12 92 GLU A N 1
ATOM 697 C CA . GLU A 1 92 ? 46.974 14.927 -95.331 1.00 79.12 92 GLU A CA 1
ATOM 698 C C . GLU A 1 92 ? 47.098 13.405 -95.439 1.00 79.12 92 GLU A C 1
ATOM 700 O O . GLU A 1 92 ? 46.142 12.677 -95.176 1.00 79.12 92 GLU A O 1
ATOM 705 N N . THR A 1 93 ? 48.292 12.904 -95.753 1.00 80.44 93 THR A N 1
ATOM 706 C CA . THR A 1 93 ? 48.526 11.459 -95.894 1.00 80.44 93 THR A CA 1
ATOM 707 C C . THR A 1 93 ? 48.390 10.732 -94.554 1.00 80.44 93 THR A C 1
ATOM 709 O O . THR A 1 93 ? 47.891 9.608 -94.503 1.00 80.44 93 THR A O 1
ATOM 712 N N . LEU A 1 94 ? 48.799 11.371 -93.455 1.00 79.50 94 LEU A N 1
ATOM 713 C CA . LEU A 1 94 ? 48.633 10.849 -92.103 1.00 79.50 94 LEU A CA 1
ATOM 714 C C . LEU A 1 94 ? 47.154 10.787 -91.711 1.00 79.50 94 LEU A C 1
ATOM 716 O O . LEU A 1 94 ? 46.730 9.760 -91.192 1.00 79.50 94 LEU A O 1
ATOM 720 N N . LYS A 1 95 ? 46.359 11.817 -92.032 1.00 71.94 95 LYS A N 1
ATOM 721 C CA . LYS A 1 95 ? 44.898 11.815 -91.821 1.00 71.94 95 LYS A CA 1
ATOM 722 C C . LYS A 1 95 ? 44.176 10.731 -92.625 1.00 71.94 95 LYS A C 1
ATOM 724 O O . LYS A 1 95 ? 43.190 10.187 -92.152 1.00 71.94 95 LYS A O 1
ATOM 729 N N . LEU A 1 96 ? 44.661 10.396 -93.823 1.00 76.19 96 LEU A N 1
ATOM 730 C CA . LEU A 1 96 ? 44.100 9.304 -94.633 1.00 76.19 96 LEU A CA 1
ATOM 731 C C . LEU A 1 96 ? 44.454 7.912 -94.091 1.00 76.19 96 LEU A C 1
ATOM 733 O O . LEU A 1 96 ? 43.724 6.954 -94.328 1.00 76.19 96 LEU A O 1
ATOM 737 N N . ARG A 1 97 ? 45.598 7.778 -93.409 1.00 74.31 97 ARG A N 1
ATOM 738 C CA . ARG A 1 97 ? 46.101 6.493 -92.888 1.00 74.31 97 ARG A CA 1
ATOM 739 C C . ARG A 1 97 ? 45.741 6.236 -91.432 1.00 74.31 97 ARG A C 1
ATOM 741 O O . ARG A 1 97 ? 45.815 5.091 -90.996 1.00 74.31 97 ARG A O 1
ATOM 748 N N . VAL A 1 98 ? 45.376 7.279 -90.699 1.00 68.31 98 VAL A N 1
ATOM 749 C CA . VAL A 1 98 ? 44.943 7.224 -89.307 1.00 68.31 98 VAL A CA 1
ATOM 750 C C . VAL A 1 98 ? 43.588 7.916 -89.241 1.00 68.31 98 VAL A C 1
ATOM 752 O O . VAL A 1 98 ? 43.523 9.138 -89.330 1.00 68.31 98 VAL A O 1
ATOM 755 N N . ASP A 1 99 ? 42.522 7.124 -89.123 1.00 60.69 99 ASP A N 1
ATOM 756 C CA . ASP A 1 99 ? 41.140 7.608 -89.046 1.00 60.69 99 ASP A CA 1
ATOM 757 C C . ASP A 1 99 ? 40.970 8.602 -87.872 1.00 60.69 99 ASP A C 1
ATOM 759 O O . ASP A 1 99 ? 41.089 8.191 -86.710 1.00 60.69 99 ASP A O 1
ATOM 763 N N . PRO A 1 100 ? 40.724 9.903 -88.132 1.00 53.03 100 PRO A N 1
ATOM 764 C CA . PRO A 1 100 ? 40.603 10.910 -87.083 1.00 53.03 100 PRO A CA 1
ATOM 765 C C . PRO A 1 100 ? 39.236 10.900 -86.381 1.00 53.03 100 PRO A C 1
ATOM 767 O O . PRO A 1 100 ? 39.127 11.474 -85.298 1.00 53.03 100 PRO A O 1
ATOM 770 N N . ASP A 1 101 ? 38.214 10.250 -86.951 1.00 51.78 101 ASP A N 1
ATOM 771 C CA . ASP A 1 101 ? 36.830 10.269 -86.444 1.00 51.78 101 ASP A CA 1
ATOM 772 C C . ASP A 1 101 ? 36.522 9.121 -85.474 1.00 51.78 101 ASP A C 1
ATOM 774 O O . ASP A 1 101 ? 35.374 8.895 -85.066 1.00 51.78 101 ASP A O 1
ATOM 778 N N . ASN A 1 102 ? 37.550 8.392 -85.040 1.00 57.03 102 ASN A N 1
ATOM 779 C CA . ASN A 1 102 ? 37.357 7.296 -84.113 1.00 57.03 102 ASN A CA 1
ATOM 780 C C . ASN A 1 102 ? 36.853 7.840 -82.761 1.00 57.03 102 ASN A C 1
ATOM 782 O O . ASN A 1 102 ? 37.588 8.490 -82.011 1.00 57.03 102 ASN A O 1
ATOM 786 N N . LYS A 1 103 ? 35.588 7.532 -82.430 1.00 51.28 103 LYS A N 1
ATOM 787 C CA . LYS A 1 103 ? 34.817 7.921 -81.223 1.00 51.28 103 LYS A CA 1
ATOM 788 C C . LYS A 1 103 ? 35.484 7.570 -79.873 1.00 51.28 103 LYS A C 1
ATOM 790 O O . LYS A 1 103 ? 34.909 7.783 -78.807 1.00 51.28 103 LYS A O 1
ATOM 795 N N . ASN A 1 104 ? 36.715 7.075 -79.896 1.00 55.66 104 ASN A N 1
ATOM 796 C CA . ASN A 1 104 ? 37.479 6.568 -78.765 1.00 55.66 104 ASN A CA 1
ATOM 797 C C . ASN A 1 104 ? 38.222 7.660 -77.976 1.00 55.66 104 ASN A C 1
ATOM 799 O O . ASN A 1 104 ? 38.582 7.425 -76.823 1.00 55.66 104 ASN A O 1
ATOM 803 N N . TYR A 1 105 ? 38.375 8.877 -78.517 1.00 55.31 105 TYR A N 1
ATOM 804 C CA . TYR A 1 105 ? 38.881 10.023 -77.742 1.00 55.31 105 TYR A CA 1
ATOM 805 C C . TYR A 1 105 ? 37.911 10.445 -76.630 1.00 55.31 105 TYR A C 1
ATOM 807 O O . TYR A 1 105 ? 38.341 10.779 -75.526 1.00 55.31 105 TYR A O 1
ATOM 815 N N . VAL A 1 106 ? 36.602 10.340 -76.882 1.00 51.78 106 VAL A N 1
ATOM 816 C CA . VAL A 1 106 ? 35.551 10.594 -75.885 1.00 51.78 106 VAL A CA 1
ATOM 817 C C . VAL A 1 106 ? 35.578 9.526 -74.789 1.00 51.78 106 VAL A C 1
ATOM 819 O O . VAL A 1 106 ? 35.431 9.857 -73.615 1.00 51.78 106 VAL A O 1
ATOM 822 N N . LEU A 1 107 ? 35.856 8.264 -75.141 1.00 53.88 107 LEU A N 1
ATOM 823 C CA . LEU A 1 107 ? 35.993 7.182 -74.163 1.00 53.88 107 LEU A CA 1
ATOM 824 C C . LEU A 1 107 ? 37.233 7.366 -73.279 1.00 53.88 107 LEU A C 1
ATOM 826 O O . LEU A 1 107 ? 37.129 7.228 -72.066 1.00 53.88 107 LEU A O 1
ATOM 830 N N . MET A 1 108 ? 38.378 7.742 -73.859 1.00 53.16 108 MET A N 1
ATOM 831 C CA . MET A 1 108 ? 39.613 8.029 -73.117 1.00 53.16 108 MET A CA 1
ATOM 832 C C . MET A 1 108 ? 39.445 9.226 -72.165 1.00 53.16 108 MET A C 1
ATOM 834 O O . MET A 1 108 ? 39.915 9.183 -71.029 1.00 53.16 108 MET A O 1
ATOM 838 N N . PHE A 1 109 ? 38.730 10.271 -72.596 1.00 52.28 109 PHE A N 1
ATOM 839 C CA . PHE A 1 109 ? 38.461 11.462 -71.786 1.00 52.28 109 PHE A CA 1
ATOM 840 C C . PHE A 1 109 ? 37.450 11.184 -70.658 1.00 52.28 109 PHE A C 1
ATOM 842 O O . PHE A 1 109 ? 37.677 11.581 -69.516 1.00 52.28 109 PHE A O 1
ATOM 849 N N . LEU A 1 110 ? 36.381 10.424 -70.933 1.00 52.59 110 LEU A N 1
ATOM 850 C CA . LEU A 1 110 ? 35.438 9.951 -69.909 1.00 52.59 110 LEU A CA 1
ATOM 851 C C . LEU A 1 110 ? 36.111 8.992 -68.908 1.00 52.59 110 LEU A C 1
ATOM 853 O O . LEU A 1 110 ? 35.828 9.058 -67.711 1.00 52.59 110 LEU A O 1
ATOM 857 N N . PHE A 1 111 ? 37.061 8.165 -69.359 1.00 54.25 111 PHE A N 1
ATOM 858 C CA . PHE A 1 111 ? 37.836 7.277 -68.486 1.00 54.25 111 PHE A CA 1
ATOM 859 C C . PHE A 1 111 ? 38.830 8.035 -67.597 1.00 54.25 111 PHE A C 1
ATOM 861 O O . PHE A 1 111 ? 38.889 7.768 -66.396 1.00 54.25 111 PHE A O 1
ATOM 868 N N . LEU A 1 112 ? 39.556 9.023 -68.128 1.00 52.19 112 LEU A N 1
ATOM 869 C CA . LEU A 1 112 ? 40.437 9.886 -67.328 1.00 52.19 112 LEU A CA 1
ATOM 870 C C . LEU A 1 112 ? 39.652 10.693 -66.284 1.00 52.19 112 LEU A C 1
ATOM 872 O O . LEU A 1 112 ? 40.111 10.838 -65.151 1.00 52.19 112 LEU A O 1
ATOM 876 N N . MET A 1 113 ? 38.434 11.133 -66.616 1.00 49.78 113 MET A N 1
ATOM 877 C CA . MET A 1 113 ? 37.522 11.775 -65.662 1.00 49.78 113 MET A CA 1
ATOM 878 C C . MET A 1 113 ? 37.048 10.812 -64.562 1.00 49.78 113 MET A C 1
ATOM 880 O O . MET A 1 113 ? 36.952 11.217 -63.404 1.00 49.78 113 MET A O 1
ATOM 884 N N . SER A 1 114 ? 36.833 9.528 -64.872 1.00 51.25 114 SER A N 1
ATOM 885 C CA . SER A 1 114 ? 36.515 8.507 -63.858 1.00 51.25 114 SER A CA 1
ATOM 886 C C . SER A 1 114 ? 37.705 8.188 -62.934 1.00 51.25 114 SER A C 1
ATOM 888 O O . SER A 1 114 ? 37.526 8.028 -61.725 1.00 51.25 114 SER A O 1
ATOM 890 N N . ALA A 1 115 ? 38.937 8.225 -63.457 1.00 47.69 115 ALA A N 1
ATOM 891 C CA . ALA A 1 115 ? 40.164 8.122 -62.663 1.00 47.69 115 ALA A CA 1
ATOM 892 C C . ALA A 1 115 ? 40.413 9.375 -61.795 1.00 47.69 115 ALA A C 1
ATOM 894 O O . ALA A 1 115 ? 40.961 9.280 -60.697 1.00 47.69 115 ALA A O 1
ATOM 895 N N . PHE A 1 116 ? 39.953 10.555 -62.228 1.00 43.69 116 PHE A N 1
ATOM 896 C CA . PHE A 1 116 ? 39.973 11.776 -61.415 1.00 43.69 116 PHE A CA 1
ATOM 897 C C . PHE A 1 116 ? 38.875 11.785 -60.338 1.00 43.69 116 PHE A C 1
ATOM 899 O O . PHE A 1 116 ? 39.107 12.265 -59.225 1.00 43.69 116 PHE A O 1
ATOM 906 N N . ALA A 1 117 ? 37.710 11.190 -60.619 1.00 44.16 117 ALA A N 1
ATOM 907 C CA . ALA A 1 117 ? 36.657 10.951 -59.629 1.00 44.16 117 ALA A CA 1
ATOM 908 C C . ALA A 1 117 ? 37.121 10.002 -58.503 1.00 44.16 117 ALA A C 1
ATOM 910 O O . ALA A 1 117 ? 36.687 10.146 -57.359 1.00 44.16 117 ALA A O 1
ATOM 911 N N . TRP A 1 118 ? 38.098 9.128 -58.780 1.00 43.31 118 TRP A N 1
ATOM 912 C CA . TRP A 1 118 ? 38.801 8.298 -57.791 1.00 43.31 118 TRP A CA 1
ATOM 913 C C . TRP A 1 118 ? 39.516 9.116 -56.699 1.00 43.31 118 TRP A C 1
ATOM 915 O O . TRP A 1 118 ? 39.652 8.658 -55.567 1.00 43.31 118 TRP A O 1
ATOM 925 N N . ARG A 1 119 ? 39.891 10.376 -56.971 1.00 43.34 119 ARG A N 1
ATOM 926 C CA . ARG A 1 119 ? 40.518 11.273 -55.979 1.00 43.34 119 ARG A CA 1
ATOM 927 C C . ARG A 1 119 ? 39.522 11.844 -54.952 1.00 43.34 119 ARG A C 1
ATOM 929 O O . ARG A 1 119 ? 39.938 12.556 -54.035 1.00 43.34 119 ARG A O 1
ATOM 936 N N . LYS A 1 120 ? 38.221 11.550 -55.101 1.00 38.69 120 LYS A N 1
ATOM 937 C CA . LYS A 1 120 ? 37.128 11.970 -54.205 1.00 38.69 120 LYS A CA 1
ATOM 938 C C . LYS A 1 120 ? 36.495 10.836 -53.386 1.00 38.69 120 LYS A C 1
ATOM 940 O O . LYS A 1 120 ? 35.484 11.083 -52.736 1.00 38.69 120 LYS A O 1
ATOM 945 N N . VAL A 1 121 ? 37.075 9.635 -53.350 1.00 38.78 121 VAL A N 1
ATOM 946 C CA . VAL A 1 121 ? 36.653 8.622 -52.367 1.00 38.78 121 VAL A CA 1
ATOM 947 C C . VAL A 1 121 ? 37.327 8.949 -51.027 1.00 38.78 121 VAL A C 1
ATOM 949 O O . VAL A 1 121 ? 38.559 8.946 -50.973 1.00 38.78 121 VAL A O 1
ATOM 952 N N . PRO A 1 122 ? 36.585 9.292 -49.956 1.00 35.59 122 PRO A N 1
ATOM 953 C CA . PRO A 1 122 ? 37.190 9.497 -48.645 1.00 35.59 122 PRO A CA 1
ATOM 954 C C . PRO A 1 122 ? 37.817 8.182 -48.165 1.00 35.59 122 PRO A C 1
ATOM 956 O O . PRO A 1 122 ? 37.171 7.137 -48.159 1.00 35.59 122 PRO A O 1
ATOM 959 N N . SER A 1 123 ? 39.094 8.234 -47.788 1.00 39.56 123 SER A N 1
ATOM 960 C CA . SER A 1 123 ? 39.857 7.105 -47.243 1.00 39.56 123 SER A CA 1
ATOM 961 C C . SER A 1 123 ? 39.583 6.836 -45.759 1.00 39.56 123 SER A C 1
ATOM 963 O O . SER A 1 123 ? 40.248 5.986 -45.172 1.00 39.56 123 SER A O 1
ATOM 965 N N . SER A 1 124 ? 38.620 7.523 -45.144 1.00 38.06 124 SER A N 1
ATOM 966 C CA . SER A 1 124 ? 38.336 7.381 -43.721 1.00 38.06 124 SER A CA 1
ATOM 967 C C . SER A 1 124 ? 37.358 6.233 -43.465 1.00 38.06 124 SER A C 1
ATOM 969 O O . SER A 1 124 ? 36.136 6.370 -43.500 1.00 38.06 124 SER A O 1
ATOM 971 N N . LEU A 1 125 ? 37.912 5.059 -43.173 1.00 39.78 125 LEU A N 1
ATOM 972 C CA . LEU A 1 125 ? 37.212 4.082 -42.348 1.00 39.78 125 LEU A CA 1
ATOM 973 C C . LEU A 1 125 ? 37.186 4.653 -40.929 1.00 39.78 125 LEU A C 1
ATOM 975 O O . LEU A 1 125 ? 38.198 4.602 -40.238 1.00 39.78 125 LEU A O 1
ATOM 979 N N . VAL A 1 126 ? 36.048 5.213 -40.509 1.00 40.59 126 VAL A N 1
ATOM 980 C CA . VAL A 1 126 ? 35.803 5.521 -39.094 1.00 40.59 126 VAL A CA 1
ATOM 981 C C . VAL A 1 126 ? 35.887 4.199 -38.339 1.00 40.59 126 VAL A C 1
ATOM 983 O O . VAL A 1 126 ? 34.976 3.370 -38.423 1.00 40.59 126 VAL A O 1
ATOM 986 N N . ARG A 1 127 ? 37.000 3.962 -37.643 1.00 41.00 127 ARG A N 1
ATOM 987 C CA . ARG A 1 127 ? 37.126 2.825 -36.742 1.00 41.00 127 ARG A CA 1
ATOM 988 C C . ARG A 1 127 ? 36.518 3.276 -35.420 1.00 41.00 127 ARG A C 1
ATOM 990 O O . ARG A 1 127 ? 37.067 4.118 -34.727 1.00 41.00 127 ARG A O 1
ATOM 997 N N . LYS A 1 128 ? 35.315 2.785 -35.124 1.00 45.00 128 LYS A N 1
ATOM 998 C CA . LYS A 1 128 ? 34.725 2.948 -33.795 1.00 45.00 128 LYS A CA 1
ATOM 999 C C . LYS A 1 128 ? 35.473 2.002 -32.868 1.00 45.00 128 LYS A C 1
ATOM 1001 O O . LYS A 1 128 ? 35.271 0.791 -32.963 1.00 45.00 128 LYS A O 1
ATOM 1006 N N . ASP A 1 129 ? 36.348 2.541 -32.033 1.00 50.50 129 ASP A N 1
ATOM 1007 C CA . ASP A 1 129 ? 36.822 1.813 -30.864 1.00 50.50 129 ASP A CA 1
ATOM 1008 C C . ASP A 1 129 ? 35.712 1.948 -29.811 1.00 50.50 129 ASP A C 1
ATOM 1010 O O . ASP A 1 129 ? 35.289 3.078 -29.532 1.00 50.50 129 ASP A O 1
ATOM 1014 N N . PRO A 1 130 ? 35.114 0.857 -29.297 1.00 51.12 130 PRO A N 1
ATOM 1015 C CA . PRO A 1 130 ? 34.139 0.989 -28.227 1.00 51.12 130 PRO A CA 1
ATOM 1016 C C . PRO A 1 130 ? 34.824 1.732 -27.077 1.00 51.12 130 PRO A C 1
ATOM 1018 O O . PRO A 1 130 ? 35.836 1.276 -26.552 1.00 51.12 130 PRO A O 1
ATOM 1021 N N . GLY A 1 131 ? 34.305 2.910 -26.729 1.00 54.88 131 GLY A N 1
ATOM 1022 C CA . GLY A 1 131 ? 34.718 3.597 -25.510 1.00 54.88 131 GLY A CA 1
ATOM 1023 C C . GLY A 1 131 ? 34.284 2.794 -24.280 1.00 54.88 131 GLY A C 1
ATOM 1024 O O . GLY A 1 131 ? 34.023 1.593 -24.349 1.00 54.88 131 GLY A O 1
ATOM 1025 N N . GLN A 1 132 ? 34.165 3.450 -23.129 1.00 62.75 132 GLN A N 1
ATOM 1026 C CA . GLN A 1 132 ? 33.718 2.768 -21.909 1.00 62.75 132 GLN A CA 1
ATOM 1027 C C . GLN A 1 132 ? 32.232 2.355 -21.956 1.00 62.75 132 GLN A C 1
ATOM 1029 O O . GLN A 1 132 ? 31.851 1.419 -21.257 1.00 62.75 132 GLN A O 1
ATOM 1034 N N . GLY A 1 133 ? 31.402 3.001 -22.787 1.00 71.94 133 GLY A N 1
ATOM 1035 C CA . GLY A 1 133 ? 29.980 2.685 -22.942 1.00 71.94 133 GLY A CA 1
ATOM 1036 C C . GLY A 1 133 ? 29.682 1.758 -24.127 1.00 71.94 133 GLY A C 1
ATOM 1037 O O . GLY A 1 133 ? 30.133 1.991 -25.252 1.00 71.94 133 GLY A O 1
ATOM 1038 N N . LYS A 1 134 ? 28.836 0.742 -23.910 1.00 84.56 134 LYS A N 1
ATOM 1039 C CA . LYS A 1 134 ? 28.290 -0.133 -24.963 1.00 84.56 134 LYS A CA 1
ATOM 1040 C C . LYS A 1 134 ? 26.816 -0.443 -24.686 1.00 84.56 134 LYS A C 1
ATOM 1042 O O . LYS A 1 134 ? 26.470 -0.816 -23.574 1.00 84.56 134 LYS A O 1
ATOM 1047 N N . TRP A 1 135 ? 25.957 -0.355 -25.704 1.00 89.38 135 TRP A N 1
ATOM 1048 C CA . TRP A 1 135 ? 24.573 -0.840 -25.625 1.00 89.38 135 TRP A CA 1
ATOM 1049 C C . TRP A 1 135 ? 24.506 -2.366 -25.557 1.00 89.38 135 TRP A C 1
ATOM 1051 O O . TRP A 1 135 ? 25.290 -3.059 -26.214 1.00 89.38 135 TRP A O 1
ATOM 1061 N N . ALA A 1 136 ? 23.522 -2.884 -24.824 1.00 91.31 136 ALA A N 1
ATOM 1062 C CA . ALA A 1 136 ? 23.323 -4.317 -24.689 1.00 91.31 136 ALA A CA 1
ATOM 1063 C C . ALA A 1 136 ? 22.999 -4.999 -26.032 1.00 91.31 136 ALA A C 1
ATOM 1065 O O . ALA A 1 136 ? 22.087 -4.595 -26.763 1.00 91.31 136 ALA A O 1
ATOM 1066 N N . GLY A 1 137 ? 23.729 -6.071 -26.337 1.00 90.88 137 GLY A N 1
ATOM 1067 C CA . GLY A 1 137 ? 23.506 -6.944 -27.492 1.00 90.88 137 GLY A CA 1
ATOM 1068 C C . GLY A 1 137 ? 23.124 -8.367 -27.078 1.00 90.88 137 GLY A C 1
ATOM 1069 O O . GLY A 1 137 ? 23.307 -8.762 -25.930 1.00 90.88 137 GLY A O 1
ATOM 1070 N N . LEU A 1 138 ? 22.620 -9.171 -28.023 1.00 87.69 138 LEU A N 1
ATOM 1071 C CA . LEU A 1 138 ? 22.295 -10.587 -27.763 1.00 87.69 138 LEU A CA 1
ATOM 1072 C C . LEU A 1 138 ? 23.529 -11.456 -27.473 1.00 87.69 138 LEU A C 1
ATOM 1074 O O . LEU A 1 138 ? 23.383 -12.531 -26.900 1.00 87.69 138 LEU A O 1
ATOM 1078 N N . ASP A 1 139 ? 24.716 -10.983 -27.850 1.00 83.44 139 ASP A N 1
ATOM 1079 C CA . ASP A 1 139 ? 25.985 -11.681 -27.629 1.00 83.44 139 ASP A CA 1
ATOM 1080 C C . ASP A 1 139 ? 26.616 -11.357 -26.261 1.00 83.44 139 ASP A C 1
ATOM 1082 O O . ASP A 1 139 ? 27.658 -11.914 -25.909 1.00 83.44 139 ASP A O 1
ATOM 1086 N N . ASP A 1 140 ? 26.020 -10.451 -25.475 1.00 84.44 140 ASP A N 1
ATOM 1087 C CA . ASP A 1 140 ? 26.550 -10.095 -24.160 1.00 84.44 140 ASP A CA 1
ATOM 1088 C C . ASP A 1 140 ? 26.336 -11.245 -23.161 1.00 84.44 140 ASP A C 1
ATOM 1090 O O . ASP A 1 140 ? 25.237 -11.778 -23.010 1.00 84.44 140 ASP A O 1
ATOM 1094 N N . HIS A 1 141 ? 27.391 -11.606 -22.425 1.00 74.00 141 HIS A N 1
ATOM 1095 C CA . HIS A 1 141 ? 27.468 -12.843 -21.634 1.00 74.00 141 HIS A CA 1
ATOM 1096 C C . HIS A 1 141 ? 26.283 -13.085 -20.677 1.00 74.00 141 HIS A C 1
ATOM 1098 O O . HIS A 1 141 ? 25.878 -14.229 -20.473 1.00 74.00 141 HIS A O 1
ATOM 1104 N N . ARG A 1 142 ? 25.716 -12.017 -20.099 1.00 79.25 142 ARG A N 1
ATOM 1105 C CA . ARG A 1 142 ? 24.641 -12.086 -19.094 1.00 79.25 142 ARG A CA 1
ATOM 1106 C C . ARG A 1 142 ? 23.254 -11.711 -19.619 1.00 79.25 142 ARG A C 1
ATOM 1108 O O . ARG A 1 142 ? 22.294 -11.783 -18.858 1.00 79.25 142 ARG A O 1
ATOM 1115 N N . ILE A 1 143 ? 23.103 -11.373 -20.902 1.00 83.56 143 ILE A N 1
ATOM 1116 C CA . ILE A 1 143 ? 21.825 -10.866 -21.433 1.00 83.56 143 ILE A CA 1
ATOM 1117 C C . ILE A 1 143 ? 20.676 -11.875 -21.274 1.00 83.56 143 ILE A C 1
ATOM 1119 O O . ILE A 1 143 ? 19.536 -11.502 -21.013 1.00 83.56 143 ILE A O 1
ATOM 1123 N N . HIS A 1 144 ? 20.980 -13.175 -21.337 1.00 78.94 144 HIS A N 1
ATOM 1124 C CA . HIS A 1 144 ? 20.012 -14.265 -21.161 1.00 78.94 144 HIS A CA 1
ATOM 1125 C C . HIS A 1 144 ? 19.406 -14.334 -19.746 1.00 78.94 144 HIS A C 1
ATOM 1127 O O . HIS A 1 144 ? 18.343 -14.931 -19.549 1.00 78.94 144 HIS A O 1
ATOM 1133 N N . GLU A 1 145 ? 20.047 -13.711 -18.751 1.00 80.19 145 GLU A N 1
ATOM 1134 C CA . GLU A 1 145 ? 19.505 -13.607 -17.393 1.00 80.19 145 GLU A CA 1
ATOM 1135 C C . GLU A 1 145 ? 18.343 -12.611 -17.319 1.00 80.19 145 GLU A C 1
ATOM 1137 O O . GLU A 1 145 ? 17.413 -12.841 -16.551 1.00 80.19 145 GLU A O 1
ATOM 1142 N N . ALA A 1 146 ? 18.365 -11.567 -18.156 1.00 82.25 146 ALA A N 1
ATOM 1143 C CA . ALA A 1 146 ? 17.355 -10.509 -18.189 1.00 82.25 146 ALA A CA 1
ATOM 1144 C C . ALA A 1 146 ? 16.447 -10.558 -19.429 1.00 82.25 146 ALA A C 1
ATOM 1146 O O . ALA A 1 146 ? 15.513 -9.766 -19.526 1.00 82.25 146 ALA A O 1
ATOM 1147 N N . VAL A 1 147 ? 16.690 -11.461 -20.387 1.00 85.62 147 VAL A N 1
ATOM 1148 C CA . VAL A 1 147 ? 15.962 -11.532 -21.664 1.00 85.62 147 VAL A CA 1
ATOM 1149 C C . VAL A 1 147 ? 15.539 -12.964 -21.993 1.00 85.62 147 VAL A C 1
ATOM 1151 O O . VAL A 1 147 ? 16.303 -13.917 -21.842 1.00 85.62 147 VAL A O 1
ATOM 1154 N N . VAL A 1 148 ? 14.317 -13.122 -22.504 1.00 83.06 148 VAL A N 1
ATOM 1155 C CA . VAL A 1 148 ? 13.812 -14.372 -23.084 1.00 83.06 148 VAL A CA 1
ATOM 1156 C C . VAL A 1 148 ? 14.263 -14.466 -24.546 1.00 83.06 148 VAL A C 1
ATOM 1158 O O . VAL A 1 148 ? 13.639 -13.914 -25.457 1.00 83.06 148 VAL A O 1
ATOM 1161 N N . ALA A 1 149 ? 15.366 -15.175 -24.782 1.00 75.81 149 ALA A N 1
ATOM 1162 C CA . ALA A 1 149 ? 15.908 -15.446 -26.113 1.00 75.81 149 ALA A CA 1
ATOM 1163 C C . ALA A 1 149 ? 16.045 -16.958 -26.357 1.00 75.81 149 ALA A C 1
ATOM 1165 O O . ALA A 1 149 ? 16.172 -17.747 -25.424 1.00 75.81 149 ALA A O 1
ATOM 1166 N N . LYS A 1 150 ? 16.013 -17.390 -27.625 1.00 68.81 150 LYS A N 1
ATOM 1167 C CA . LYS A 1 150 ? 16.212 -18.807 -27.969 1.00 68.81 150 LYS A CA 1
ATOM 1168 C C . LYS A 1 150 ? 17.678 -19.190 -27.744 1.00 68.81 150 LYS A C 1
ATOM 1170 O O . LYS A 1 150 ? 18.533 -18.806 -28.532 1.00 68.81 150 LYS A O 1
ATOM 1175 N N . VAL A 1 151 ? 17.947 -19.996 -26.720 1.00 71.44 151 VAL A N 1
ATOM 1176 C CA . VAL A 1 151 ? 19.277 -20.565 -26.439 1.00 71.44 151 VAL A CA 1
ATOM 1177 C C . VAL A 1 151 ? 19.386 -22.030 -26.881 1.00 71.44 151 VAL A C 1
ATOM 1179 O O . VAL A 1 151 ? 18.404 -22.779 -26.897 1.00 71.44 151 VAL A O 1
ATOM 1182 N N . THR A 1 152 ? 20.599 -22.470 -27.228 1.00 73.25 152 THR A N 1
ATOM 1183 C CA . THR A 1 152 ? 20.897 -23.842 -27.678 1.00 73.25 152 THR A CA 1
ATOM 1184 C C . THR A 1 152 ? 21.940 -24.527 -26.780 1.00 73.25 152 THR A C 1
ATOM 1186 O O . THR A 1 152 ? 22.598 -23.900 -25.949 1.00 73.25 152 THR A O 1
ATOM 1189 N N . GLY A 1 153 ? 22.066 -25.855 -26.888 1.00 78.88 153 GLY A N 1
ATOM 1190 C CA . GLY A 1 153 ? 23.133 -26.621 -26.230 1.00 78.88 153 GLY A CA 1
ATOM 1191 C C . GLY A 1 153 ? 23.131 -26.568 -24.692 1.00 78.88 153 GLY A C 1
ATOM 1192 O O . GLY A 1 153 ? 22.111 -26.825 -24.048 1.00 78.88 153 GLY A O 1
ATOM 1193 N N . LYS A 1 154 ? 24.301 -26.282 -24.095 1.00 73.44 154 LYS A N 1
ATOM 1194 C CA . LYS A 1 154 ? 24.513 -26.249 -22.632 1.00 73.44 154 LYS A CA 1
ATOM 1195 C C . LYS A 1 154 ? 23.717 -25.132 -21.939 1.00 73.44 154 LYS A C 1
ATOM 1197 O O . LYS A 1 154 ? 23.199 -25.361 -20.848 1.00 73.44 154 LYS A O 1
ATOM 1202 N N . LEU A 1 155 ? 23.556 -23.976 -22.589 1.00 74.38 155 LEU A N 1
ATOM 1203 C CA . LEU A 1 155 ? 22.804 -22.828 -22.062 1.00 74.38 155 LEU A CA 1
ATOM 1204 C C . LEU A 1 155 ? 21.322 -23.157 -21.860 1.00 74.38 155 LEU A C 1
ATOM 1206 O O . LEU A 1 155 ? 20.771 -22.841 -20.815 1.00 74.38 155 LEU A O 1
ATOM 1210 N N . LYS A 1 156 ? 20.699 -23.907 -22.780 1.00 80.81 156 LYS A N 1
ATOM 1211 C CA . LYS A 1 156 ? 19.301 -24.356 -22.630 1.00 80.81 156 LYS A CA 1
ATOM 1212 C C . LYS A 1 156 ? 19.085 -25.209 -21.373 1.00 80.81 156 LYS A C 1
ATOM 1214 O O . LYS A 1 156 ? 18.067 -25.077 -20.699 1.00 80.81 156 LYS A O 1
ATOM 1219 N N . LYS A 1 157 ? 20.040 -26.089 -21.045 1.00 78.44 157 LYS A N 1
ATOM 1220 C CA . LYS A 1 157 ? 19.982 -26.904 -19.817 1.00 78.44 157 LYS A CA 1
ATOM 1221 C C . LYS A 1 157 ? 20.147 -26.040 -18.564 1.00 78.44 157 LYS A C 1
ATOM 1223 O O . LYS A 1 157 ? 19.464 -26.282 -17.572 1.00 78.44 157 LYS A O 1
ATOM 1228 N N . LEU A 1 158 ? 21.035 -25.044 -18.617 1.00 78.81 158 LEU A N 1
ATOM 1229 C CA . LEU A 1 158 ? 21.238 -24.093 -17.526 1.00 78.81 158 LEU A CA 1
ATOM 1230 C C . LEU A 1 158 ? 19.985 -23.240 -17.287 1.00 78.81 158 LEU A C 1
ATOM 1232 O O . LEU A 1 158 ? 19.547 -23.146 -16.144 1.00 78.81 158 LEU A O 1
ATOM 1236 N N . GLU A 1 159 ? 19.378 -22.696 -18.346 1.00 79.25 159 GLU A N 1
ATOM 1237 C CA . GLU A 1 159 ? 18.135 -21.926 -18.255 1.00 79.25 159 GLU A CA 1
ATOM 1238 C C . GLU A 1 159 ? 16.992 -22.763 -17.694 1.00 79.25 159 GLU A C 1
ATOM 1240 O O . GLU A 1 159 ? 16.341 -22.323 -16.760 1.00 79.25 159 GLU A O 1
ATOM 1245 N N . ALA A 1 160 ? 16.797 -23.998 -18.165 1.00 81.88 160 ALA A N 1
ATOM 1246 C CA . ALA A 1 160 ? 15.758 -24.873 -17.623 1.00 81.88 160 ALA A CA 1
ATOM 1247 C C . ALA A 1 160 ? 15.966 -25.177 -16.127 1.00 81.88 160 ALA A C 1
ATOM 1249 O O . ALA A 1 160 ? 14.999 -25.320 -15.380 1.00 81.88 160 ALA A O 1
ATOM 1250 N N . ARG A 1 161 ? 17.224 -25.269 -15.669 1.00 82.38 161 ARG A N 1
ATOM 1251 C CA . ARG A 1 161 ? 17.543 -25.405 -14.241 1.00 82.38 161 ARG A CA 1
ATOM 1252 C C . ARG A 1 161 ? 17.228 -24.120 -13.479 1.00 82.38 161 ARG A C 1
ATOM 1254 O O . ARG A 1 161 ? 16.635 -24.194 -12.409 1.00 82.38 161 ARG A O 1
ATOM 1261 N N . GLN A 1 162 ? 17.619 -22.966 -14.016 1.00 82.56 162 GLN A N 1
ATOM 1262 C CA . GLN A 1 162 ? 17.335 -21.667 -13.408 1.00 82.56 162 GLN A CA 1
ATOM 1263 C C . GLN A 1 162 ? 15.840 -21.357 -13.393 1.00 82.56 162 GLN A C 1
ATOM 1265 O O . GLN A 1 162 ? 15.360 -20.851 -12.399 1.00 82.56 162 GLN A O 1
ATOM 1270 N N . ASP A 1 163 ? 15.075 -21.702 -14.422 1.00 83.75 163 ASP A N 1
ATOM 1271 C CA . ASP A 1 163 ? 13.632 -21.458 -14.455 1.00 83.75 163 ASP A CA 1
ATOM 1272 C C . ASP A 1 163 ? 12.887 -22.279 -13.390 1.00 83.75 163 ASP A C 1
ATOM 1274 O O . ASP A 1 163 ? 11.840 -21.856 -12.914 1.00 83.75 163 ASP A O 1
ATOM 1278 N N . ARG A 1 164 ? 13.460 -23.407 -12.942 1.00 84.00 164 ARG A N 1
ATOM 1279 C CA . ARG A 1 164 ? 12.939 -24.184 -11.805 1.00 84.00 164 ARG A CA 1
ATOM 1280 C C . ARG A 1 164 ? 13.263 -23.563 -10.444 1.00 84.00 164 ARG A C 1
ATOM 1282 O O . ARG A 1 164 ? 12.451 -23.671 -9.536 1.00 84.00 164 ARG A O 1
ATOM 1289 N N . THR A 1 165 ? 14.441 -22.958 -10.271 1.00 84.94 165 THR A N 1
ATOM 1290 C CA . THR A 1 165 ? 14.921 -22.478 -8.953 1.00 84.94 165 THR A CA 1
ATOM 1291 C C . THR A 1 165 ? 14.858 -20.958 -8.768 1.00 84.94 165 THR A C 1
ATOM 1293 O O . THR A 1 165 ? 14.865 -20.464 -7.644 1.00 84.94 165 THR A O 1
ATOM 1296 N N . ASN A 1 166 ? 14.820 -20.209 -9.862 1.00 87.81 166 ASN A N 1
ATOM 1297 C CA . ASN A 1 166 ? 14.819 -18.753 -9.962 1.00 87.81 166 ASN A CA 1
ATOM 1298 C C . ASN A 1 166 ? 14.070 -18.326 -11.250 1.00 87.81 166 ASN A C 1
ATOM 1300 O O . ASN A 1 166 ? 14.695 -17.865 -12.220 1.00 87.81 166 ASN A O 1
ATOM 1304 N N . PRO A 1 167 ? 12.740 -18.534 -11.297 1.00 89.88 167 PRO A N 1
ATOM 1305 C CA . PRO A 1 167 ? 11.933 -18.277 -12.483 1.00 89.88 167 PRO A CA 1
ATOM 1306 C C . PRO A 1 167 ? 11.945 -1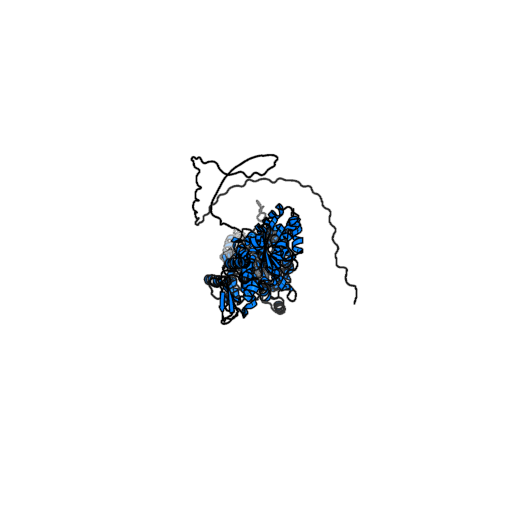6.800 -12.877 1.00 89.88 167 PRO A C 1
ATOM 1308 O O . PRO A 1 167 ? 12.084 -15.908 -12.037 1.00 89.88 167 PRO A O 1
ATOM 1311 N N . ARG A 1 168 ? 11.760 -16.543 -14.172 1.00 89.69 168 ARG A N 1
ATOM 1312 C CA . ARG A 1 168 ? 11.481 -15.205 -14.710 1.00 89.69 168 ARG A CA 1
ATOM 1313 C C . ARG A 1 168 ? 10.131 -14.729 -14.183 1.00 89.69 168 ARG A C 1
ATOM 1315 O O . ARG A 1 168 ? 9.152 -15.459 -14.285 1.00 89.69 168 ARG A O 1
ATOM 1322 N N . SER A 1 169 ? 10.091 -13.540 -13.588 1.00 90.06 169 SER A N 1
ATOM 1323 C CA . SER A 1 169 ? 8.934 -13.125 -12.783 1.00 90.06 169 SER A CA 1
ATOM 1324 C C . SER A 1 169 ? 8.552 -11.651 -12.877 1.00 90.06 169 SER A C 1
ATOM 1326 O O . SER A 1 169 ? 7.449 -11.326 -12.454 1.00 90.06 169 SER A O 1
ATOM 1328 N N . LEU A 1 170 ? 9.404 -10.776 -13.427 1.00 94.44 170 LEU A N 1
ATOM 1329 C CA . LEU A 1 170 ? 9.111 -9.343 -13.549 1.00 94.44 170 LEU A CA 1
ATOM 1330 C C . LEU A 1 170 ? 9.526 -8.828 -14.926 1.00 94.44 170 LEU A C 1
ATOM 1332 O O . LEU A 1 170 ? 10.662 -9.012 -15.344 1.00 94.44 170 LEU A O 1
ATOM 1336 N N . TYR A 1 171 ? 8.605 -8.184 -15.629 1.00 96.88 171 TYR A N 1
ATOM 1337 C CA . TYR A 1 171 ? 8.794 -7.602 -16.951 1.00 96.88 171 TYR A CA 1
ATOM 1338 C C . TYR A 1 171 ? 9.415 -6.203 -16.880 1.00 96.88 171 TYR A C 1
ATOM 1340 O O . TYR A 1 171 ? 8.929 -5.332 -16.160 1.00 96.88 171 TYR A O 1
ATOM 1348 N N . ILE A 1 172 ? 10.455 -5.977 -17.684 1.00 96.12 172 ILE A N 1
ATOM 1349 C CA . ILE A 1 172 ? 11.189 -4.699 -17.765 1.00 96.12 172 ILE A CA 1
ATOM 1350 C C . ILE A 1 172 ? 11.113 -4.042 -19.147 1.00 96.12 172 ILE A C 1
ATOM 1352 O O . ILE A 1 172 ? 11.784 -3.046 -19.385 1.00 96.12 172 ILE A O 1
ATOM 1356 N N . GLY A 1 173 ? 10.304 -4.575 -20.067 1.00 96.12 173 GLY A N 1
ATOM 1357 C CA . GLY A 1 173 ? 10.161 -4.035 -21.420 1.00 96.12 173 GLY A CA 1
ATOM 1358 C C . GLY A 1 173 ? 10.429 -5.063 -22.519 1.00 96.12 173 GLY A C 1
ATOM 1359 O O . GLY A 1 173 ? 10.948 -6.150 -22.278 1.00 96.12 173 GLY A O 1
ATOM 1360 N N . HIS A 1 174 ? 10.085 -4.728 -23.759 1.00 95.50 174 HIS A N 1
ATOM 1361 C CA . HIS A 1 174 ? 10.531 -5.471 -24.934 1.00 95.50 174 HIS A CA 1
ATOM 1362 C C . HIS A 1 174 ? 11.923 -4.963 -25.322 1.00 95.50 174 HIS A C 1
ATOM 1364 O O . HIS A 1 174 ? 12.066 -3.865 -25.854 1.00 95.50 174 HIS A O 1
ATOM 1370 N N . PHE A 1 175 ? 12.950 -5.753 -25.032 1.00 95.25 175 PHE A N 1
ATOM 1371 C CA . PHE A 1 175 ? 14.345 -5.467 -25.333 1.00 95.25 175 PHE A CA 1
ATOM 1372 C C . PHE A 1 175 ? 14.598 -5.350 -26.837 1.00 95.25 175 PHE A C 1
ATOM 1374 O O . PHE A 1 175 ? 14.216 -6.235 -27.609 1.00 95.25 175 PHE A O 1
ATOM 1381 N N . VAL A 1 176 ? 15.268 -4.264 -27.230 1.00 92.31 176 VAL A N 1
ATOM 1382 C CA . VAL A 1 176 ? 15.717 -3.983 -28.594 1.00 92.31 176 VAL A CA 1
ATOM 1383 C C . VAL A 1 176 ? 17.233 -4.202 -28.659 1.00 92.31 176 VAL A C 1
ATOM 1385 O O . VAL A 1 176 ? 17.985 -3.376 -28.141 1.00 92.31 176 VAL A O 1
ATOM 1388 N N . PRO A 1 177 ? 17.711 -5.288 -29.289 1.00 91.38 177 PRO A N 1
ATOM 1389 C CA . PRO A 1 177 ? 19.128 -5.614 -29.263 1.00 91.38 177 PRO A CA 1
ATOM 1390 C C . PRO A 1 177 ? 19.953 -4.668 -30.135 1.00 91.38 177 PRO A C 1
ATOM 1392 O O . PRO A 1 177 ? 19.550 -4.291 -31.244 1.00 91.38 177 PRO A O 1
ATOM 1395 N N . TRP A 1 178 ? 21.135 -4.319 -29.628 1.00 88.69 178 TRP A N 1
ATOM 1396 C CA . TRP A 1 178 ? 22.157 -3.588 -30.365 1.00 88.69 178 TRP A CA 1
ATOM 1397 C C . TRP A 1 178 ? 23.101 -4.537 -31.112 1.00 88.69 178 TRP A C 1
ATOM 1399 O O . TRP A 1 178 ? 23.488 -5.591 -30.608 1.00 88.69 178 TRP A O 1
ATOM 1409 N N . THR A 1 179 ? 23.502 -4.132 -32.315 1.00 82.56 179 THR A N 1
ATOM 1410 C CA . THR A 1 179 ? 24.512 -4.807 -33.146 1.00 82.56 179 THR A CA 1
ATOM 1411 C C . THR A 1 179 ? 25.444 -3.771 -33.777 1.00 82.56 179 THR A C 1
ATOM 1413 O O . THR A 1 179 ? 25.252 -2.569 -33.601 1.00 82.56 179 THR A O 1
ATOM 1416 N N . THR A 1 180 ? 26.413 -4.208 -34.584 1.00 74.06 180 THR A N 1
ATOM 1417 C CA . THR A 1 180 ? 27.281 -3.307 -35.364 1.00 74.06 180 THR A CA 1
ATOM 1418 C C . THR A 1 180 ? 26.510 -2.333 -36.262 1.00 74.06 180 THR A C 1
ATOM 1420 O O . THR A 1 180 ? 26.980 -1.218 -36.481 1.00 74.06 180 THR A O 1
ATOM 1423 N N . ASP A 1 181 ? 25.319 -2.720 -36.732 1.00 70.94 181 ASP A N 1
ATOM 1424 C CA . ASP A 1 181 ? 24.468 -1.912 -37.619 1.00 70.94 181 ASP A CA 1
ATOM 1425 C C . ASP A 1 181 ? 23.435 -1.051 -36.861 1.00 70.94 181 ASP A C 1
ATOM 1427 O O . ASP A 1 181 ? 22.621 -0.361 -37.480 1.00 70.94 181 ASP A O 1
ATOM 1431 N N . GLY A 1 182 ? 23.462 -1.074 -35.524 1.00 77.56 182 GLY A N 1
ATOM 1432 C CA . GLY A 1 182 ? 22.558 -0.333 -34.644 1.00 77.56 182 GLY A CA 1
ATOM 1433 C C . GLY A 1 182 ? 21.451 -1.187 -34.016 1.00 77.56 182 GLY A C 1
ATOM 1434 O O . GLY A 1 182 ? 21.580 -2.409 -33.896 1.00 77.56 182 GLY A O 1
ATOM 1435 N N . PHE A 1 183 ? 20.367 -0.529 -33.587 1.00 85.00 183 PHE A N 1
ATOM 1436 C CA . PHE A 1 183 ? 19.210 -1.152 -32.928 1.00 85.00 183 PHE A CA 1
ATOM 1437 C C . PHE A 1 183 ? 18.291 -1.906 -33.900 1.00 85.00 183 PHE A C 1
ATOM 1439 O O . PHE A 1 183 ? 17.816 -1.354 -34.897 1.00 85.00 183 PHE A O 1
ATOM 1446 N N . HIS A 1 184 ? 17.942 -3.147 -33.555 1.00 87.06 184 HIS A N 1
ATOM 1447 C CA . HIS A 1 184 ? 17.053 -4.003 -34.352 1.00 87.06 184 HIS A CA 1
ATOM 1448 C C . HIS A 1 184 ? 15.591 -3.921 -33.896 1.00 87.06 184 HIS A C 1
ATOM 1450 O O . HIS A 1 184 ? 15.035 -4.854 -33.324 1.00 87.06 184 HIS A O 1
ATOM 1456 N N . TRP A 1 185 ? 14.920 -2.815 -34.219 1.00 83.69 185 TRP A N 1
ATOM 1457 C CA . TRP A 1 185 ? 13.534 -2.514 -33.807 1.00 83.69 185 TRP A CA 1
ATOM 1458 C C . TRP A 1 185 ? 12.468 -3.557 -34.184 1.00 83.69 185 TRP A C 1
ATOM 1460 O O . TRP A 1 185 ? 11.398 -3.588 -33.584 1.00 83.69 185 TRP A O 1
ATOM 1470 N N . LYS A 1 186 ? 12.730 -4.404 -35.187 1.00 82.19 186 LYS A N 1
ATOM 1471 C CA . LYS A 1 186 ? 11.806 -5.470 -35.621 1.00 82.19 186 LYS A CA 1
ATOM 1472 C C . LYS A 1 186 ? 12.024 -6.803 -34.895 1.00 82.19 186 LYS A C 1
ATOM 1474 O O . LYS A 1 186 ? 11.188 -7.692 -35.020 1.00 82.19 186 LYS A O 1
ATOM 1479 N N . GLN A 1 187 ? 13.136 -6.961 -34.177 1.00 85.06 187 GLN A N 1
ATOM 1480 C CA . GLN A 1 187 ? 13.527 -8.201 -33.502 1.00 85.06 187 GLN A CA 1
ATOM 1481 C C . GLN A 1 187 ? 13.598 -7.968 -31.994 1.00 85.06 187 GLN A C 1
ATOM 1483 O O . GLN A 1 187 ? 14.665 -7.956 -31.391 1.00 85.06 187 GLN A O 1
ATOM 1488 N N . THR A 1 188 ? 12.439 -7.729 -31.386 1.00 90.88 188 THR A N 1
ATOM 1489 C CA . THR A 1 188 ? 12.357 -7.477 -29.946 1.00 90.88 188 THR A CA 1
ATOM 1490 C C . THR A 1 188 ? 12.218 -8.765 -29.145 1.00 90.88 188 THR A C 1
ATOM 1492 O O . THR A 1 188 ? 11.495 -9.676 -29.558 1.00 90.88 188 THR A O 1
ATOM 1495 N N . HIS A 1 189 ? 12.799 -8.798 -27.951 1.00 93.12 189 HIS A N 1
ATOM 1496 C CA . HIS A 1 189 ? 12.711 -9.920 -27.015 1.00 93.12 189 HIS A CA 1
ATOM 1497 C C . HIS A 1 189 ? 12.062 -9.485 -25.701 1.00 93.12 189 HIS A C 1
ATOM 1499 O O . HIS A 1 189 ? 12.183 -8.330 -25.315 1.00 93.12 189 HIS A O 1
ATOM 1505 N N . LEU A 1 190 ? 11.379 -10.379 -24.986 1.00 94.62 190 LEU A N 1
ATOM 1506 C CA . LEU A 1 190 ? 10.850 -10.030 -23.664 1.00 94.62 190 LEU A CA 1
ATOM 1507 C C . LEU A 1 190 ? 11.994 -9.857 -22.663 1.00 94.62 190 LEU A C 1
ATOM 1509 O O . LEU A 1 190 ? 12.719 -10.811 -22.390 1.00 94.62 190 LEU A O 1
ATOM 1513 N N . GLY A 1 191 ? 12.130 -8.657 -22.108 1.00 95.00 191 GLY A N 1
ATOM 1514 C CA . GLY A 1 191 ? 12.964 -8.384 -20.950 1.00 95.00 191 GLY A CA 1
ATOM 1515 C C . GLY A 1 191 ? 12.237 -8.831 -19.685 1.00 95.00 191 GLY A C 1
ATOM 1516 O O . GLY A 1 191 ? 11.175 -8.299 -19.360 1.00 95.00 191 GLY A O 1
ATOM 1517 N N . MET A 1 192 ? 12.792 -9.822 -18.993 1.00 93.69 192 MET A N 1
ATOM 1518 C CA . MET A 1 192 ? 12.218 -10.431 -17.799 1.00 93.69 192 MET A CA 1
ATOM 1519 C C . MET A 1 192 ? 13.308 -10.657 -16.748 1.00 93.69 192 MET A C 1
ATOM 1521 O O . MET A 1 192 ? 14.179 -11.506 -16.942 1.00 93.69 192 MET A O 1
ATOM 1525 N N . LEU A 1 193 ? 13.221 -9.959 -15.618 1.00 92.50 193 LEU A N 1
ATOM 1526 C CA . LEU A 1 193 ? 14.032 -10.237 -14.437 1.00 92.50 193 LEU A CA 1
ATOM 1527 C C . LEU A 1 193 ? 13.605 -11.553 -13.789 1.00 92.50 193 LEU A C 1
ATOM 1529 O O . LEU A 1 193 ? 12.420 -11.922 -13.764 1.00 92.50 193 LEU A O 1
ATOM 1533 N N . ARG A 1 194 ? 14.578 -12.260 -13.217 1.00 91.00 194 ARG A N 1
ATOM 1534 C CA . ARG A 1 194 ? 14.323 -13.461 -12.419 1.00 91.00 194 ARG A CA 1
ATOM 1535 C C . ARG A 1 194 ? 13.875 -13.092 -11.006 1.00 91.00 194 ARG A C 1
ATOM 1537 O O . ARG A 1 194 ? 14.062 -11.965 -10.567 1.00 91.00 194 ARG A O 1
ATOM 1544 N N . LYS A 1 195 ? 13.270 -14.040 -10.284 1.00 89.88 195 LYS A N 1
ATOM 1545 C CA . LYS A 1 195 ? 12.722 -13.842 -8.927 1.00 89.88 195 LYS A CA 1
ATOM 1546 C C . LYS A 1 195 ? 13.713 -13.167 -7.971 1.00 89.88 195 LYS A C 1
ATOM 1548 O O . LYS A 1 195 ? 13.332 -12.257 -7.247 1.00 89.88 195 LYS A O 1
ATOM 1553 N N . ARG A 1 196 ? 14.982 -13.584 -7.981 1.00 88.75 196 ARG A N 1
ATOM 1554 C CA . ARG A 1 196 ? 16.026 -12.970 -7.140 1.00 88.75 196 ARG A CA 1
ATOM 1555 C C . ARG A 1 196 ? 16.292 -11.511 -7.506 1.00 88.75 196 ARG A C 1
ATOM 1557 O O . ARG A 1 196 ? 16.371 -10.694 -6.600 1.00 88.75 196 ARG A O 1
ATOM 1564 N N . ASP A 1 197 ? 16.370 -11.205 -8.800 1.00 91.12 197 ASP A N 1
ATOM 1565 C CA . ASP A 1 197 ? 16.647 -9.854 -9.303 1.00 91.12 197 ASP A CA 1
ATOM 1566 C C . ASP A 1 197 ? 15.438 -8.924 -9.101 1.00 91.12 197 ASP A C 1
ATOM 1568 O O . ASP A 1 197 ? 15.592 -7.752 -8.778 1.00 91.12 197 ASP A O 1
ATOM 1572 N N . ARG A 1 198 ? 14.215 -9.466 -9.210 1.00 91.88 198 ARG A N 1
ATOM 1573 C CA . ARG A 1 198 ? 12.961 -8.779 -8.855 1.00 91.88 198 ARG A CA 1
ATOM 1574 C C . ARG A 1 198 ? 12.987 -8.270 -7.414 1.00 91.88 198 ARG A C 1
ATOM 1576 O O . ARG A 1 198 ? 12.591 -7.134 -7.163 1.00 91.88 198 ARG A O 1
ATOM 1583 N N . ASN A 1 199 ? 13.451 -9.099 -6.481 1.00 93.00 199 ASN A N 1
ATOM 1584 C CA . ASN A 1 199 ? 13.542 -8.745 -5.064 1.00 93.00 199 ASN A CA 1
ATOM 1585 C C . ASN A 1 199 ? 14.662 -7.734 -4.770 1.00 93.00 199 ASN A C 1
ATOM 1587 O O . ASN A 1 199 ? 14.787 -7.300 -3.634 1.00 93.00 199 ASN A O 1
ATOM 1591 N N . GLU A 1 200 ? 15.460 -7.334 -5.764 1.00 93.56 200 GLU A N 1
ATOM 1592 C CA . GLU A 1 200 ? 16.371 -6.187 -5.647 1.00 93.56 200 GLU A CA 1
ATOM 1593 C C . GLU A 1 200 ? 15.672 -4.850 -5.928 1.00 93.56 200 GLU A C 1
ATOM 1595 O O . GLU A 1 200 ? 16.340 -3.829 -6.007 1.00 93.56 200 GLU A O 1
ATOM 1600 N N . HIS A 1 201 ? 14.342 -4.843 -6.064 1.00 95.81 201 HIS A N 1
ATOM 1601 C CA . HIS A 1 201 ? 13.521 -3.655 -6.304 1.00 95.81 201 HIS A CA 1
ATOM 1602 C C . HIS A 1 201 ? 13.797 -2.971 -7.655 1.00 95.81 201 HIS A C 1
ATOM 1604 O O . HIS A 1 201 ? 14.809 -3.187 -8.327 1.00 95.81 201 HIS A O 1
ATOM 1610 N N . VAL A 1 202 ? 12.840 -2.151 -8.089 1.00 96.25 202 VAL A N 1
ATOM 1611 C CA . VAL A 1 202 ? 12.885 -1.460 -9.380 1.00 96.25 202 VAL A CA 1
ATOM 1612 C C . VAL A 1 202 ? 12.533 0.008 -9.184 1.00 96.25 202 VAL A C 1
ATOM 1614 O O . VAL A 1 202 ? 11.466 0.310 -8.656 1.00 96.25 202 VAL A O 1
ATOM 1617 N N . MET A 1 203 ? 13.394 0.914 -9.646 1.00 96.38 203 MET A N 1
ATOM 1618 C CA . MET A 1 203 ? 13.074 2.342 -9.764 1.00 96.38 203 MET A CA 1
ATOM 1619 C C . MET A 1 203 ? 12.700 2.673 -11.203 1.00 96.38 203 MET A C 1
ATOM 1621 O O . MET A 1 203 ? 13.401 2.282 -12.137 1.00 96.38 203 MET A O 1
ATOM 1625 N N . ILE A 1 204 ? 11.620 3.422 -11.376 1.00 96.12 204 ILE A N 1
ATOM 1626 C CA . ILE A 1 204 ? 11.087 3.853 -12.661 1.00 96.12 204 ILE A CA 1
ATOM 1627 C C . ILE A 1 204 ? 11.011 5.376 -12.657 1.00 96.12 204 ILE A C 1
ATOM 1629 O O . ILE A 1 204 ? 10.164 5.965 -11.993 1.00 96.12 204 ILE A O 1
ATOM 1633 N N . VAL A 1 205 ? 11.865 6.013 -13.448 1.00 94.62 205 VAL A N 1
ATOM 1634 C CA . VAL A 1 205 ? 11.906 7.467 -13.614 1.00 94.62 205 VAL A CA 1
ATOM 1635 C C . VAL A 1 205 ? 11.279 7.828 -14.954 1.00 94.62 205 VAL A C 1
ATOM 1637 O O . VAL A 1 205 ? 11.617 7.247 -15.987 1.00 94.62 205 VAL A O 1
ATOM 1640 N N . GLY A 1 206 ? 10.358 8.786 -14.974 1.00 92.50 206 GLY A N 1
ATOM 1641 C CA . GLY A 1 206 ? 9.787 9.268 -16.227 1.00 92.50 206 GLY A CA 1
ATOM 1642 C C . GLY A 1 206 ? 8.672 10.276 -16.033 1.00 92.50 206 GLY A C 1
ATOM 1643 O O . GLY A 1 206 ? 7.779 10.057 -15.222 1.00 92.50 206 GLY A O 1
ATOM 1644 N N . ALA A 1 207 ? 8.652 11.336 -16.838 1.00 89.94 207 ALA A N 1
ATOM 1645 C CA . ALA A 1 207 ? 7.652 12.395 -16.725 1.00 89.94 207 ALA A CA 1
ATOM 1646 C C . ALA A 1 207 ? 6.202 11.890 -16.875 1.00 89.94 207 ALA A C 1
ATOM 1648 O O . ALA A 1 207 ? 5.939 10.780 -17.359 1.00 89.94 207 ALA A O 1
ATOM 1649 N N . SER A 1 208 ? 5.234 12.721 -16.487 1.00 86.94 208 SER A N 1
ATOM 1650 C CA . SER A 1 208 ? 3.817 12.431 -16.725 1.00 86.94 208 SER A CA 1
ATOM 1651 C C . SER A 1 208 ? 3.547 12.162 -18.215 1.00 86.94 208 SER A C 1
ATOM 1653 O O . SER A 1 208 ? 4.069 12.842 -19.100 1.00 86.94 208 SER A O 1
ATOM 1655 N N . GLY A 1 209 ? 2.774 11.112 -18.508 1.00 85.19 209 GLY A N 1
ATOM 1656 C CA . GLY A 1 209 ? 2.471 10.692 -19.882 1.00 85.19 209 GLY A CA 1
ATOM 1657 C C . GLY A 1 209 ? 3.626 10.028 -20.654 1.00 85.19 209 GLY A C 1
ATOM 1658 O O . GLY A 1 209 ? 3.484 9.783 -21.853 1.00 85.19 209 GLY A O 1
ATOM 1659 N N . SER A 1 210 ? 4.754 9.715 -20.003 1.00 87.88 210 SER A N 1
ATOM 1660 C CA . SER A 1 210 ? 5.888 8.996 -20.620 1.00 87.88 210 SER A CA 1
ATOM 1661 C C . SER A 1 210 ? 5.583 7.532 -20.966 1.00 87.88 210 SER A C 1
ATOM 1663 O O . SER A 1 210 ? 6.175 6.986 -21.902 1.00 87.88 210 SER A O 1
ATOM 1665 N N . GLY A 1 211 ? 4.635 6.927 -20.241 1.00 89.00 211 GLY A N 1
ATOM 1666 C CA . GLY A 1 211 ? 4.206 5.539 -20.411 1.00 89.00 211 GLY A CA 1
ATOM 1667 C C . GLY A 1 211 ? 4.461 4.627 -19.208 1.00 89.00 211 GLY A C 1
ATOM 1668 O O . GLY A 1 211 ? 4.197 3.439 -19.338 1.00 89.00 211 GLY A O 1
ATOM 1669 N N . LYS A 1 212 ? 4.926 5.130 -18.048 1.00 92.81 212 LYS A N 1
ATOM 1670 C CA . LYS A 1 212 ? 5.201 4.316 -16.837 1.00 92.81 212 LYS A CA 1
ATOM 1671 C C . LYS A 1 212 ? 4.066 3.344 -16.486 1.00 92.81 212 LYS A C 1
ATOM 1673 O O . LYS A 1 212 ? 4.247 2.125 -16.542 1.00 92.81 212 LYS A O 1
ATOM 1678 N N . THR A 1 213 ? 2.885 3.892 -16.195 1.00 92.88 213 THR A N 1
ATOM 1679 C CA . THR A 1 213 ? 1.690 3.159 -15.757 1.00 92.88 213 THR A CA 1
ATOM 1680 C C . THR A 1 213 ? 1.250 2.136 -16.805 1.00 92.88 213 THR A C 1
ATOM 1682 O O . THR A 1 213 ? 1.146 0.943 -16.523 1.00 92.88 213 THR A O 1
ATOM 1685 N N . ARG A 1 214 ? 1.051 2.598 -18.051 1.00 90.94 214 ARG A N 1
ATOM 1686 C CA . ARG A 1 214 ? 0.558 1.778 -19.171 1.00 90.94 214 ARG A CA 1
ATOM 1687 C C . ARG A 1 214 ? 1.572 0.787 -19.710 1.00 90.94 214 ARG A C 1
ATOM 1689 O O . ARG A 1 214 ? 1.135 -0.193 -20.293 1.00 90.94 214 ARG A O 1
ATOM 1696 N N . GLY A 1 215 ? 2.868 1.047 -19.571 1.00 91.44 215 GLY A N 1
ATOM 1697 C CA . GLY A 1 215 ? 3.954 0.336 -20.245 1.00 91.44 215 GLY A CA 1
ATOM 1698 C C . GLY A 1 215 ? 4.765 -0.611 -19.357 1.00 91.44 215 GLY A C 1
ATOM 1699 O O . GLY A 1 215 ? 5.400 -1.520 -19.895 1.00 91.44 215 GLY A O 1
ATOM 1700 N N . ILE A 1 216 ? 4.758 -0.419 -18.030 1.00 95.38 216 ILE A N 1
ATOM 1701 C CA . ILE A 1 216 ? 5.502 -1.260 -17.077 1.00 95.38 216 ILE A CA 1
ATOM 1702 C C . ILE A 1 216 ? 4.641 -1.727 -15.893 1.00 95.38 216 ILE A C 1
ATOM 1704 O O . ILE A 1 216 ? 4.583 -2.933 -15.643 1.00 95.38 216 ILE A O 1
ATOM 1708 N N . PHE A 1 217 ? 3.985 -0.821 -15.155 1.00 97.00 217 PHE A N 1
ATOM 1709 C CA . PHE A 1 217 ? 3.267 -1.192 -13.922 1.00 97.00 217 PHE A CA 1
ATOM 1710 C C . PHE A 1 217 ? 2.137 -2.195 -14.194 1.00 97.00 217 PHE A C 1
ATOM 1712 O O . PHE A 1 217 ? 2.105 -3.281 -13.614 1.00 97.00 217 PHE A O 1
ATOM 1719 N N . ARG A 1 218 ? 1.241 -1.871 -15.134 1.00 96.44 218 ARG A N 1
ATOM 1720 C CA . ARG A 1 218 ? 0.062 -2.696 -15.451 1.00 96.44 218 ARG A CA 1
ATOM 1721 C C . ARG A 1 218 ? 0.436 -4.089 -15.968 1.00 96.44 218 ARG A C 1
ATOM 1723 O O . ARG A 1 218 ? -0.214 -5.070 -15.621 1.00 96.44 218 ARG A O 1
ATOM 1730 N N . GLN A 1 219 ? 1.511 -4.199 -16.745 1.00 95.88 219 GLN A N 1
ATOM 1731 C CA . GLN A 1 219 ? 2.050 -5.457 -17.268 1.00 95.88 219 GLN A CA 1
ATOM 1732 C C . GLN A 1 219 ? 2.458 -6.385 -16.130 1.00 95.88 219 GLN A C 1
ATOM 1734 O O . GLN A 1 219 ? 2.160 -7.576 -16.169 1.00 95.88 219 GLN A O 1
ATOM 1739 N N . ASN A 1 220 ? 3.134 -5.838 -15.122 1.00 97.88 220 ASN A N 1
ATOM 1740 C CA . ASN A 1 220 ? 3.617 -6.615 -13.992 1.00 97.88 220 ASN A CA 1
ATOM 1741 C C . ASN A 1 220 ? 2.483 -7.037 -13.052 1.00 97.88 220 ASN A C 1
ATOM 1743 O O . ASN A 1 220 ? 2.452 -8.194 -12.645 1.00 97.88 220 ASN A O 1
ATOM 1747 N N . ILE A 1 221 ? 1.485 -6.179 -12.822 1.00 98.19 221 ILE A N 1
ATOM 1748 C CA . ILE A 1 221 ? 0.278 -6.552 -12.061 1.00 98.19 221 ILE A CA 1
ATOM 1749 C C . ILE A 1 221 ? -0.515 -7.660 -12.785 1.00 98.19 221 ILE A C 1
ATOM 1751 O O . ILE A 1 221 ? -1.018 -8.592 -12.157 1.00 98.19 221 ILE A O 1
ATOM 1755 N N . VAL A 1 222 ? -0.594 -7.614 -14.120 1.00 97.56 222 VAL A N 1
ATOM 1756 C CA . VAL A 1 222 ? -1.193 -8.686 -14.938 1.00 97.56 222 VAL A CA 1
ATOM 1757 C C . VAL A 1 222 ? -0.385 -9.986 -14.850 1.00 97.56 222 VAL A C 1
ATOM 1759 O O . VAL A 1 222 ? -0.966 -11.064 -14.713 1.00 97.56 222 VAL A O 1
ATOM 1762 N N . LEU A 1 223 ? 0.946 -9.906 -14.909 1.00 96.56 223 LEU A N 1
ATOM 1763 C CA . LEU A 1 223 ? 1.829 -11.067 -14.761 1.00 96.56 223 LEU A CA 1
ATOM 1764 C C . LEU A 1 223 ? 1.732 -11.690 -13.368 1.00 96.56 223 LEU A C 1
ATOM 1766 O O . LEU A 1 223 ? 1.754 -12.912 -13.252 1.00 96.56 223 LEU A O 1
ATOM 1770 N N . ASP A 1 224 ? 1.580 -10.887 -12.320 1.00 97.81 224 ASP A N 1
ATOM 1771 C CA . ASP A 1 224 ? 1.380 -11.383 -10.961 1.00 97.81 224 ASP A CA 1
ATOM 1772 C C . ASP A 1 224 ? 0.079 -12.173 -10.818 1.00 97.81 224 ASP A C 1
ATOM 1774 O O . ASP A 1 224 ? 0.093 -13.245 -10.211 1.00 97.81 224 ASP A O 1
ATOM 1778 N N . ALA A 1 225 ? -1.001 -11.739 -11.472 1.00 97.50 225 ALA A N 1
ATOM 1779 C CA . ALA A 1 225 ? -2.246 -12.506 -11.533 1.00 97.50 225 ALA A CA 1
ATOM 1780 C C . ALA A 1 225 ? -2.048 -13.887 -12.182 1.00 97.50 225 ALA A C 1
ATOM 1782 O O . ALA A 1 225 ? -2.671 -14.871 -11.785 1.00 97.50 225 ALA A O 1
ATOM 1783 N N . VAL A 1 226 ? -1.196 -13.957 -13.212 1.00 95.25 226 VAL A N 1
ATOM 1784 C CA . VAL A 1 226 ? -0.885 -15.195 -13.945 1.00 95.25 226 VAL A CA 1
ATOM 1785 C C . VAL A 1 226 ? 0.013 -16.111 -13.120 1.00 95.25 226 VAL A C 1
ATOM 1787 O O . VAL A 1 226 ? -0.219 -17.317 -13.089 1.00 95.25 226 VAL A O 1
ATOM 1790 N N . ASN A 1 227 ? 1.003 -15.538 -12.439 1.00 93.62 227 ASN A N 1
ATOM 1791 C CA . ASN A 1 227 ? 1.984 -16.263 -11.633 1.00 93.62 227 ASN A CA 1
ATOM 1792 C C . ASN A 1 227 ? 1.467 -16.637 -10.238 1.00 93.62 227 ASN A C 1
ATOM 1794 O O . ASN A 1 227 ? 2.116 -17.405 -9.535 1.00 93.62 227 ASN A O 1
ATOM 1798 N N . GLY A 1 228 ? 0.320 -16.094 -9.834 1.00 95.06 228 GLY A N 1
ATOM 1799 C CA . GLY A 1 228 ? -0.257 -16.322 -8.519 1.00 95.06 228 GLY A CA 1
ATOM 1800 C C . GLY A 1 228 ? 0.413 -15.529 -7.392 1.00 95.06 228 GLY A C 1
ATOM 1801 O O . GLY A 1 228 ? 0.284 -15.914 -6.235 1.00 95.06 228 GLY A O 1
ATOM 1802 N N . ASN A 1 229 ? 1.112 -14.439 -7.717 1.00 96.25 229 ASN A N 1
ATOM 1803 C CA . ASN A 1 229 ? 1.776 -13.572 -6.741 1.00 96.25 229 ASN A CA 1
ATOM 1804 C C . ASN A 1 229 ? 0.781 -12.608 -6.073 1.00 96.25 229 ASN A C 1
ATOM 1806 O O . ASN A 1 229 ? -0.377 -12.505 -6.486 1.00 96.25 229 ASN A O 1
ATOM 1810 N N . THR A 1 230 ? 1.255 -11.869 -5.071 1.00 98.38 230 THR A N 1
ATOM 1811 C CA . THR A 1 230 ? 0.526 -10.768 -4.434 1.00 98.38 230 THR A CA 1
ATOM 1812 C C . THR A 1 230 ? 0.924 -9.428 -5.049 1.00 98.38 230 THR A C 1
ATOM 1814 O O . THR A 1 230 ? 2.111 -9.102 -5.134 1.00 98.38 230 THR A O 1
ATOM 1817 N N . SER A 1 231 ? -0.064 -8.615 -5.420 1.00 98.62 231 SER A N 1
ATOM 1818 C CA . SER A 1 231 ? 0.135 -7.233 -5.866 1.00 98.62 231 SER A CA 1
ATOM 1819 C C . SER A 1 231 ? -0.501 -6.269 -4.869 1.00 98.62 231 SER A C 1
ATOM 1821 O O . SER A 1 231 ? -1.692 -6.364 -4.594 1.00 98.62 231 SER A O 1
ATOM 1823 N N . ILE A 1 232 ? 0.291 -5.334 -4.349 1.00 98.62 232 ILE A N 1
ATOM 1824 C CA . ILE A 1 232 ? -0.153 -4.251 -3.467 1.00 98.62 232 ILE A CA 1
ATOM 1825 C C . ILE A 1 232 ? -0.038 -2.959 -4.270 1.00 98.62 232 ILE A C 1
ATOM 1827 O O . ILE A 1 232 ? 1.068 -2.516 -4.579 1.00 98.62 232 ILE A O 1
ATOM 1831 N N . VAL A 1 233 ? -1.164 -2.378 -4.660 1.00 97.81 233 VAL A N 1
ATOM 1832 C CA . VAL A 1 233 ? -1.222 -1.262 -5.608 1.00 97.81 233 VAL A CA 1
ATOM 1833 C C . VAL A 1 233 ? -1.718 -0.017 -4.896 1.00 97.81 233 VAL A C 1
ATOM 1835 O O . VAL A 1 233 ? -2.815 -0.017 -4.349 1.00 97.81 233 VAL A O 1
ATOM 1838 N N . TYR A 1 234 ? -0.925 1.048 -4.936 1.00 95.44 234 TYR A N 1
ATOM 1839 C CA . TYR A 1 234 ? -1.350 2.371 -4.492 1.00 95.44 234 TYR A CA 1
ATOM 1840 C C . TYR A 1 234 ? -1.845 3.154 -5.707 1.00 95.44 234 TYR A C 1
ATOM 1842 O O . TYR A 1 234 ? -1.044 3.574 -6.545 1.00 95.44 234 TYR A O 1
ATOM 1850 N N . ASP A 1 235 ? -3.162 3.323 -5.818 1.00 94.12 235 ASP A N 1
ATOM 1851 C CA . ASP A 1 235 ? -3.802 4.053 -6.910 1.00 94.12 235 ASP A CA 1
ATOM 1852 C C . ASP A 1 235 ? -4.238 5.445 -6.440 1.00 94.12 235 ASP A C 1
ATOM 1854 O O . ASP A 1 235 ? -5.303 5.623 -5.850 1.00 94.12 235 ASP A O 1
ATOM 1858 N N . LEU A 1 236 ? -3.395 6.442 -6.721 1.00 90.88 236 LEU A N 1
ATOM 1859 C CA . LEU A 1 236 ? -3.642 7.855 -6.397 1.00 90.88 236 LEU A CA 1
ATOM 1860 C C . LEU A 1 236 ? -4.583 8.552 -7.403 1.00 90.88 236 LEU A C 1
ATOM 1862 O O . LEU A 1 236 ? -4.820 9.759 -7.315 1.00 90.88 236 LEU A O 1
ATOM 1866 N N . LYS A 1 237 ? -5.078 7.810 -8.403 1.00 89.50 237 LYS A N 1
ATOM 1867 C CA . LYS A 1 237 ? -6.039 8.263 -9.419 1.00 89.50 237 LYS A CA 1
ATOM 1868 C C . LYS A 1 237 ? -7.332 7.457 -9.356 1.00 89.50 237 LYS A C 1
ATOM 1870 O O . LYS A 1 237 ? -8.078 7.397 -10.333 1.00 89.50 237 LYS A O 1
ATOM 1875 N N . TRP A 1 238 ? -7.596 6.822 -8.222 1.00 90.94 238 TRP A N 1
ATOM 1876 C CA . TRP A 1 238 ? -8.777 5.998 -8.033 1.00 90.94 238 TRP A CA 1
ATOM 1877 C C . TRP A 1 238 ? -10.078 6.784 -8.300 1.00 90.94 238 TRP A C 1
ATOM 1879 O O . TRP A 1 238 ? -10.135 7.961 -7.938 1.00 90.94 238 TRP A O 1
ATOM 1889 N N . PRO A 1 239 ? -11.132 6.178 -8.887 1.00 88.31 239 PRO A N 1
ATOM 1890 C CA . PRO A 1 239 ? -11.221 4.834 -9.476 1.00 88.31 239 PRO A CA 1
ATOM 1891 C C . PRO A 1 239 ? -11.014 4.831 -11.007 1.00 88.31 239 PRO A C 1
ATOM 1893 O O . PRO A 1 239 ? -11.713 4.119 -11.727 1.00 88.31 239 PRO A O 1
ATOM 1896 N N . GLN A 1 240 ? -10.109 5.655 -11.551 1.00 87.12 240 GLN A N 1
ATOM 1897 C CA . GLN A 1 240 ? -9.949 5.778 -13.007 1.00 87.12 240 GLN A CA 1
ATOM 1898 C C . GLN A 1 240 ? -9.551 4.446 -13.667 1.00 87.12 240 GLN A C 1
ATOM 1900 O O . GLN A 1 240 ? -8.528 3.844 -13.336 1.00 87.12 240 GLN A O 1
ATOM 1905 N N . MET A 1 241 ? -10.338 4.022 -14.659 1.00 84.44 241 MET A N 1
ATOM 1906 C CA . MET A 1 241 ? -10.174 2.741 -15.363 1.00 84.44 241 MET A CA 1
ATOM 1907 C C . MET A 1 241 ? -9.094 2.778 -16.450 1.00 84.44 241 MET A C 1
ATOM 1909 O O . MET A 1 241 ? -8.429 1.783 -16.717 1.00 84.44 241 MET A O 1
ATOM 1913 N N . ASP A 1 242 ? -8.921 3.923 -17.106 1.00 74.81 242 ASP A N 1
ATOM 1914 C CA . ASP A 1 242 ? -8.076 4.087 -18.292 1.00 74.81 242 ASP A CA 1
ATOM 1915 C C . ASP A 1 242 ? -6.641 4.539 -17.966 1.00 74.81 242 ASP A C 1
ATOM 1917 O O . ASP A 1 242 ? -5.688 4.233 -18.700 1.00 74.81 242 ASP A O 1
ATOM 1921 N N . SER A 1 243 ? -6.501 5.293 -16.874 1.00 79.25 243 SER A N 1
ATOM 1922 C CA . SER A 1 243 ? -5.275 5.975 -16.460 1.00 79.25 243 SER A CA 1
ATOM 1923 C C . SER A 1 243 ? -4.773 5.558 -15.065 1.00 79.25 243 SER A C 1
ATOM 1925 O O . SER A 1 243 ? -3.608 5.824 -14.744 1.00 79.25 243 SER A O 1
ATOM 1927 N N . GLY A 1 244 ? -5.615 4.867 -14.285 1.00 86.50 244 GLY A N 1
ATOM 1928 C CA . GLY A 1 244 ? -5.290 4.229 -13.006 1.00 86.50 244 GLY A CA 1
ATOM 1929 C C . GLY A 1 244 ? -5.161 2.703 -13.117 1.00 86.50 244 GLY A C 1
ATOM 1930 O O . GLY A 1 244 ? -4.676 2.165 -14.124 1.00 86.50 244 GLY A O 1
ATOM 1931 N N . PHE A 1 245 ? -5.578 2.003 -12.061 1.00 94.31 245 PHE A N 1
ATOM 1932 C CA . PHE A 1 245 ? -5.463 0.546 -11.922 1.00 94.31 245 PHE A CA 1
ATOM 1933 C C . PHE A 1 245 ? -6.800 -0.165 -11.662 1.00 94.31 245 PHE A C 1
ATOM 1935 O O . PHE A 1 245 ? -6.816 -1.386 -11.503 1.00 94.31 245 PHE A O 1
ATOM 1942 N N . ALA A 1 246 ? -7.913 0.570 -11.629 1.00 91.31 246 ALA A N 1
ATOM 1943 C CA . ALA A 1 246 ? -9.232 0.054 -11.267 1.00 91.31 246 ALA A CA 1
ATOM 1944 C C . ALA A 1 246 ? -9.708 -1.113 -12.157 1.00 91.31 246 ALA A C 1
ATOM 1946 O O . ALA A 1 246 ? -10.228 -2.113 -11.664 1.00 91.31 246 ALA A O 1
ATOM 1947 N N . ASP A 1 247 ? -9.443 -1.061 -13.460 1.00 93.12 247 ASP A N 1
ATOM 1948 C CA . ASP A 1 247 ? -9.812 -2.116 -14.409 1.00 93.12 247 ASP A CA 1
ATOM 1949 C C . ASP A 1 247 ? -9.032 -3.431 -14.201 1.00 93.12 247 ASP A C 1
ATOM 1951 O O . ASP A 1 247 ? -9.477 -4.507 -14.614 1.00 93.12 247 ASP A O 1
ATOM 1955 N N . LEU A 1 248 ? -7.890 -3.384 -13.507 1.00 95.81 248 LEU A N 1
ATOM 1956 C CA . LEU A 1 248 ? -7.147 -4.587 -13.142 1.00 95.81 248 LEU A CA 1
ATOM 1957 C C . LEU A 1 248 ? -7.896 -5.425 -12.102 1.00 95.81 248 LEU A C 1
ATOM 1959 O O . LEU A 1 248 ? -7.715 -6.643 -12.089 1.00 95.81 248 LEU A O 1
ATOM 1963 N N . ALA A 1 249 ? -8.783 -4.828 -11.297 1.00 95.25 249 ALA A N 1
ATOM 1964 C CA . ALA A 1 249 ? -9.689 -5.583 -10.431 1.00 95.25 249 ALA A CA 1
ATOM 1965 C C . ALA A 1 249 ? -10.564 -6.542 -11.255 1.00 95.25 249 ALA A C 1
ATOM 1967 O O . ALA A 1 249 ? -10.681 -7.727 -10.931 1.00 95.25 249 ALA A O 1
ATOM 1968 N N . LEU A 1 250 ? -11.106 -6.056 -12.378 1.00 95.62 250 LEU A N 1
ATOM 1969 C CA . LEU A 1 250 ? -11.903 -6.862 -13.300 1.00 95.62 250 LEU A CA 1
ATOM 1970 C C . LEU A 1 250 ? -11.067 -7.967 -13.949 1.00 95.62 250 LEU A C 1
ATOM 1972 O O . LEU A 1 250 ? -11.491 -9.124 -13.968 1.00 95.62 250 LEU A O 1
ATOM 1976 N N . TYR A 1 251 ? -9.859 -7.639 -14.417 1.00 96.88 251 TYR A N 1
ATOM 1977 C CA . TYR A 1 251 ? -8.933 -8.629 -14.973 1.00 96.88 251 TYR A CA 1
ATOM 1978 C C . TYR A 1 251 ? -8.642 -9.765 -13.977 1.00 96.88 251 TYR A C 1
ATOM 1980 O O . TYR A 1 251 ? -8.767 -10.946 -14.313 1.00 96.88 251 TYR A O 1
ATOM 1988 N N . TRP A 1 252 ? -8.299 -9.425 -12.731 1.00 97.75 252 TRP A N 1
ATOM 1989 C CA . TRP A 1 252 ? -8.009 -10.403 -11.680 1.00 97.75 252 TRP A CA 1
ATOM 1990 C C . TRP A 1 252 ? -9.228 -11.257 -11.331 1.00 97.75 252 TRP A C 1
ATOM 1992 O O . TRP A 1 252 ? -9.108 -12.482 -11.232 1.00 97.75 252 TRP A O 1
ATOM 2002 N N . LYS A 1 253 ? -10.415 -10.646 -11.236 1.00 96.50 253 LYS A N 1
ATOM 2003 C CA . LYS A 1 253 ? -11.659 -11.377 -10.979 1.00 96.50 253 LYS A CA 1
ATOM 2004 C C . LYS A 1 253 ? -11.979 -12.369 -12.099 1.00 96.50 253 LYS A C 1
ATOM 2006 O O . LYS A 1 253 ? -12.293 -13.520 -11.802 1.00 96.50 253 LYS A O 1
ATOM 2011 N N . LYS A 1 254 ? -11.833 -11.980 -13.375 1.00 96.38 254 LYS A N 1
ATOM 2012 C CA . LYS A 1 254 ? -12.034 -12.886 -14.528 1.00 96.38 254 LYS A CA 1
ATOM 2013 C C . LYS A 1 254 ? -11.008 -14.022 -14.584 1.00 96.38 254 LYS A C 1
ATOM 2015 O O . LYS A 1 254 ? -11.319 -15.097 -15.089 1.00 96.38 254 LYS A O 1
ATOM 2020 N N . ARG A 1 255 ? -9.815 -13.835 -14.010 1.00 96.12 255 ARG A N 1
ATOM 2021 C CA . ARG A 1 255 ? -8.820 -14.906 -13.794 1.00 96.12 255 ARG A CA 1
ATOM 2022 C C . ARG A 1 255 ? -9.133 -15.821 -12.606 1.00 96.12 255 ARG A C 1
ATOM 2024 O O . ARG A 1 255 ? -8.370 -16.755 -12.370 1.00 96.12 255 ARG A O 1
ATOM 2031 N N . GLY A 1 256 ? -10.202 -15.560 -11.852 1.00 96.38 256 GLY A N 1
ATOM 2032 C CA . GLY A 1 256 ? -10.530 -16.301 -10.634 1.00 96.38 256 GLY A CA 1
ATOM 2033 C C . GLY A 1 256 ? -9.563 -16.026 -9.478 1.00 96.38 256 GLY A C 1
ATOM 2034 O O . GLY A 1 256 ? -9.401 -16.875 -8.606 1.00 96.38 256 GLY A O 1
ATOM 2035 N N . ARG A 1 257 ? -8.882 -14.873 -9.481 1.00 96.88 257 ARG A N 1
ATOM 2036 C CA . ARG A 1 257 ? -7.971 -14.456 -8.407 1.00 96.88 257 ARG A CA 1
ATOM 2037 C C . ARG A 1 257 ? -8.703 -13.535 -7.420 1.00 96.88 257 ARG A C 1
ATOM 2039 O O . ARG A 1 257 ? -9.587 -12.785 -7.845 1.00 96.88 257 ARG A O 1
ATOM 2046 N N . PRO A 1 258 ? -8.359 -13.571 -6.121 1.00 95.25 258 PRO A N 1
ATOM 2047 C CA . PRO A 1 258 ? -8.987 -12.704 -5.134 1.00 95.25 258 PRO A CA 1
ATOM 2048 C C . PRO A 1 258 ? -8.517 -11.252 -5.301 1.00 95.25 258 PRO A C 1
ATOM 2050 O O . PRO A 1 258 ? -7.363 -10.988 -5.655 1.00 95.25 258 PRO A O 1
ATOM 2053 N N . VAL A 1 259 ? -9.436 -10.320 -5.053 1.00 95.19 259 VAL A N 1
ATOM 2054 C CA . VAL A 1 259 ? -9.232 -8.873 -5.167 1.00 95.19 259 VAL A CA 1
ATOM 2055 C C . VAL A 1 259 ? -9.828 -8.213 -3.934 1.00 95.19 259 VAL A C 1
ATOM 2057 O O . VAL A 1 259 ? -10.939 -8.553 -3.534 1.00 95.19 259 VAL A O 1
ATOM 2060 N N . TYR A 1 260 ? -9.084 -7.272 -3.372 1.00 94.44 260 TYR A N 1
ATOM 2061 C CA . TYR A 1 260 ? -9.416 -6.524 -2.173 1.00 94.44 260 TYR A CA 1
ATOM 2062 C C . TYR A 1 260 ? -9.237 -5.045 -2.480 1.00 94.44 260 TYR A C 1
ATOM 2064 O O . TYR A 1 260 ? -8.187 -4.636 -2.985 1.00 94.44 260 TYR A O 1
ATOM 2072 N N . VAL A 1 261 ? -10.258 -4.246 -2.190 1.00 93.81 261 VAL A N 1
ATOM 2073 C CA . VAL A 1 261 ? -10.257 -2.812 -2.477 1.00 93.81 261 VAL A CA 1
ATOM 2074 C C . VAL A 1 261 ? -10.458 -2.054 -1.178 1.00 93.81 261 VAL A C 1
ATOM 2076 O O . VAL A 1 261 ? -11.493 -2.165 -0.525 1.00 93.81 261 VAL A O 1
ATOM 2079 N N . PHE A 1 262 ? -9.456 -1.259 -0.826 1.00 95.12 262 PHE A N 1
ATOM 2080 C CA . PHE A 1 262 ? -9.520 -0.297 0.256 1.00 95.12 262 PHE A CA 1
ATOM 2081 C C . PHE A 1 262 ? -9.610 1.109 -0.337 1.00 95.12 262 PHE A C 1
ATOM 2083 O O . PHE A 1 262 ? -8.614 1.647 -0.820 1.00 95.12 262 PHE A O 1
ATOM 2090 N N . ALA A 1 263 ? -10.804 1.696 -0.315 1.00 93.44 263 ALA A N 1
ATOM 2091 C CA . ALA A 1 263 ? -11.089 3.027 -0.841 1.00 93.44 263 ALA A CA 1
ATOM 2092 C C . ALA A 1 263 ? -11.738 3.884 0.260 1.00 93.44 263 ALA A C 1
ATOM 2094 O O . ALA A 1 263 ? -12.946 4.104 0.228 1.00 93.44 263 ALA A O 1
ATOM 2095 N N . PRO A 1 264 ? -10.969 4.363 1.255 1.00 92.19 264 PRO A N 1
ATOM 2096 C CA . PRO A 1 264 ? -11.483 4.786 2.564 1.00 92.19 264 PRO A CA 1
ATOM 2097 C C . PRO A 1 264 ? -12.459 5.967 2.544 1.00 92.19 264 PRO A C 1
ATOM 2099 O O . PRO A 1 264 ? -13.142 6.204 3.529 1.00 92.19 264 PRO A O 1
ATOM 2102 N N . PHE A 1 265 ? -12.546 6.712 1.444 1.00 90.19 265 PHE A N 1
ATOM 2103 C CA . PHE A 1 265 ? -13.503 7.810 1.291 1.00 90.19 265 PHE A CA 1
ATOM 2104 C C . PHE A 1 265 ? -14.869 7.353 0.758 1.00 90.19 265 PHE A C 1
ATOM 2106 O O . PHE A 1 265 ? -15.827 8.123 0.808 1.00 90.19 265 PHE A O 1
ATOM 2113 N N . ASN A 1 266 ? -14.972 6.110 0.277 1.00 88.31 266 ASN A N 1
ATOM 2114 C CA . ASN A 1 266 ? -16.217 5.490 -0.156 1.00 88.31 266 ASN A CA 1
ATOM 2115 C C . ASN A 1 266 ? -16.928 4.826 1.036 1.00 88.31 266 ASN A C 1
ATOM 2117 O O . ASN A 1 266 ? -16.325 4.057 1.791 1.00 88.31 266 ASN A O 1
ATOM 2121 N N . GLU A 1 267 ? -18.227 5.090 1.168 1.00 83.88 267 GLU A N 1
ATOM 2122 C CA . GLU A 1 267 ? -19.099 4.532 2.201 1.00 83.88 267 GLU A CA 1
ATOM 2123 C C . GLU A 1 267 ? -19.051 3.001 2.239 1.00 83.88 267 GLU A C 1
ATOM 2125 O O . GLU A 1 267 ? -18.982 2.433 3.325 1.00 83.88 267 GLU A O 1
ATOM 2130 N N . THR A 1 268 ? -18.971 2.329 1.088 1.00 83.44 268 THR A N 1
ATOM 2131 C CA . THR A 1 268 ? -18.969 0.860 1.006 1.00 83.44 268 THR A CA 1
ATOM 2132 C C . THR A 1 268 ? -17.572 0.242 1.045 1.00 83.44 268 THR A C 1
ATOM 2134 O O . THR A 1 268 ? -17.442 -0.965 0.916 1.00 83.44 268 THR A O 1
ATOM 2137 N N . SER A 1 269 ? -16.489 1.001 1.246 1.00 89.44 269 SER A N 1
ATOM 2138 C CA . SER A 1 269 ? -15.132 0.423 1.277 1.00 89.44 269 SER A CA 1
ATOM 2139 C C . SER A 1 269 ? -14.998 -0.753 2.253 1.00 89.44 269 SER A C 1
ATOM 2141 O O . SER A 1 269 ? -15.518 -0.702 3.373 1.00 89.44 269 SER A O 1
ATOM 2143 N N . MET A 1 270 ? -14.201 -1.762 1.887 1.00 91.38 270 MET A N 1
ATOM 2144 C CA . MET A 1 270 ? -13.700 -2.718 2.875 1.00 91.38 270 MET A CA 1
ATOM 2145 C C . MET A 1 270 ? -12.908 -1.981 3.968 1.00 91.38 270 MET A C 1
ATOM 2147 O O . MET A 1 270 ? -12.416 -0.863 3.761 1.00 91.38 270 MET A O 1
ATOM 2151 N N . ARG A 1 271 ? -12.781 -2.610 5.133 1.00 92.19 271 ARG A N 1
ATOM 2152 C CA . ARG A 1 271 ? -12.091 -2.079 6.305 1.00 92.19 271 ARG A CA 1
ATOM 2153 C C . ARG A 1 271 ? -10.662 -2.604 6.397 1.00 92.19 271 ARG A C 1
ATOM 2155 O O . ARG A 1 271 ? -10.397 -3.787 6.199 1.00 92.19 271 ARG A O 1
ATOM 2162 N N . LEU A 1 272 ? -9.746 -1.725 6.774 1.00 95.06 272 LEU A N 1
ATOM 2163 C CA . LEU A 1 272 ? -8.365 -2.011 7.125 1.00 95.06 272 LEU A CA 1
ATOM 2164 C C . LEU A 1 272 ? -8.067 -1.403 8.507 1.00 95.06 272 LEU A C 1
ATOM 2166 O O . LEU A 1 272 ? -7.651 -0.245 8.591 1.00 95.06 272 LEU A O 1
ATOM 2170 N N . PRO A 1 273 ? -8.262 -2.164 9.600 1.00 93.56 273 PRO A N 1
ATOM 2171 C CA . PRO A 1 273 ? -8.088 -1.655 10.957 1.00 93.56 273 PRO A CA 1
ATOM 2172 C C . PRO A 1 273 ? -6.637 -1.227 11.226 1.00 93.56 273 PRO A C 1
ATOM 2174 O O . PRO A 1 273 ? -5.740 -2.069 11.344 1.00 93.56 273 PRO A O 1
ATOM 2177 N N . LEU A 1 274 ? -6.391 0.082 11.335 1.00 92.94 274 LEU A N 1
ATOM 2178 C CA . LEU A 1 274 ? -5.032 0.636 11.437 1.00 92.94 274 LEU A CA 1
ATOM 2179 C C . LEU A 1 274 ? -4.385 0.415 12.808 1.00 92.94 274 LEU A C 1
ATOM 2181 O O . LEU A 1 274 ? -3.155 0.392 12.897 1.00 92.94 274 LEU A O 1
ATOM 2185 N N . LEU A 1 275 ? -5.199 0.246 13.854 1.00 91.88 275 LEU A N 1
ATOM 2186 C CA . LEU A 1 275 ? -4.754 -0.004 15.231 1.00 91.88 275 LEU A CA 1
ATOM 2187 C C . LEU A 1 275 ? -4.615 -1.497 15.573 1.00 91.88 275 LEU A C 1
ATOM 2189 O O . LEU A 1 275 ? -4.106 -1.838 16.636 1.00 91.88 275 LEU A O 1
ATOM 2193 N N . SER A 1 276 ? -5.026 -2.395 14.673 1.00 88.56 276 SER A N 1
ATOM 2194 C CA . SER A 1 276 ? -4.891 -3.842 14.867 1.00 88.56 276 SER A CA 1
ATOM 2195 C C . SER A 1 276 ? -3.413 -4.265 14.901 1.00 88.56 276 SER A C 1
ATOM 2197 O O . SER A 1 276 ? -2.608 -3.807 14.082 1.00 88.56 276 SER A O 1
ATOM 2199 N N . GLY A 1 277 ? -3.065 -5.136 15.856 1.00 84.56 277 GLY A N 1
ATOM 2200 C CA . GLY A 1 277 ? -1.701 -5.622 16.099 1.00 84.56 277 GLY A CA 1
ATOM 2201 C C . GLY A 1 277 ? -0.785 -4.641 16.842 1.00 84.56 277 GLY A C 1
ATOM 2202 O O . GLY A 1 277 ? 0.433 -4.767 16.746 1.00 84.56 277 GLY A O 1
ATOM 2203 N N . ILE A 1 278 ? -1.328 -3.625 17.520 1.00 90.38 278 ILE A N 1
ATOM 2204 C CA . ILE A 1 278 ? -0.550 -2.730 18.388 1.00 90.38 278 ILE A CA 1
ATOM 2205 C C . ILE A 1 278 ? -0.703 -3.191 19.838 1.00 90.38 278 ILE A C 1
ATOM 2207 O O . ILE A 1 278 ? -1.585 -2.731 20.558 1.00 90.38 278 ILE A O 1
ATOM 2211 N N . ASP A 1 279 ? 0.190 -4.084 20.258 1.00 88.44 279 ASP A N 1
ATOM 2212 C CA . ASP A 1 279 ? 0.165 -4.665 21.608 1.00 88.44 279 ASP A CA 1
ATOM 2213 C C . ASP A 1 279 ? 1.238 -4.070 22.533 1.00 88.44 279 ASP A C 1
ATOM 2215 O O . ASP A 1 279 ? 1.148 -4.184 23.755 1.00 88.44 279 ASP A O 1
ATOM 2219 N N . THR A 1 280 ? 2.250 -3.408 21.960 1.00 91.56 280 THR A N 1
ATOM 2220 C CA . THR A 1 280 ? 3.414 -2.873 22.680 1.00 91.56 280 THR A CA 1
ATOM 2221 C C . THR A 1 280 ? 3.672 -1.407 22.350 1.00 91.56 280 THR A C 1
ATOM 2223 O O . THR A 1 280 ? 3.283 -0.895 21.293 1.00 91.56 280 THR A O 1
ATOM 2226 N N . LEU A 1 281 ? 4.399 -0.723 23.239 1.00 90.38 281 LEU A N 1
ATOM 2227 C CA . LEU A 1 281 ? 4.803 0.663 23.011 1.00 90.38 281 LEU A CA 1
ATOM 2228 C C . LEU A 1 281 ? 5.715 0.815 21.782 1.00 90.38 281 LEU A C 1
ATOM 2230 O O . LEU A 1 281 ? 5.645 1.840 21.112 1.00 90.38 281 LEU A O 1
ATOM 2234 N N . ASP A 1 282 ? 6.539 -0.185 21.453 1.00 89.12 282 ASP A N 1
ATOM 2235 C CA . ASP A 1 282 ? 7.396 -0.153 20.256 1.00 89.12 282 ASP A CA 1
ATOM 2236 C C . ASP A 1 282 ? 6.570 -0.143 18.959 1.00 89.12 282 ASP A C 1
ATOM 2238 O O . ASP A 1 282 ? 6.818 0.669 18.064 1.00 89.12 282 ASP A O 1
ATOM 2242 N N . GLU A 1 283 ? 5.527 -0.973 18.876 1.00 88.75 283 GLU A N 1
ATOM 2243 C CA . GLU A 1 283 ? 4.608 -0.971 17.731 1.00 88.75 283 GLU A CA 1
ATOM 2244 C C . GLU A 1 283 ? 3.849 0.355 17.612 1.00 88.75 283 GLU A C 1
ATOM 2246 O O . GLU A 1 283 ? 3.717 0.918 16.518 1.00 88.75 283 GLU A O 1
ATOM 2251 N N . ALA A 1 284 ? 3.417 0.914 18.744 1.00 90.88 284 ALA A N 1
ATOM 2252 C CA . ALA A 1 284 ? 2.779 2.223 18.770 1.00 90.88 284 ALA A CA 1
ATOM 2253 C C . ALA A 1 284 ? 3.755 3.354 18.388 1.00 90.88 284 ALA A C 1
ATOM 2255 O O . ALA A 1 284 ? 3.371 4.296 17.694 1.00 90.88 284 ALA A O 1
ATOM 2256 N N . LEU A 1 285 ? 5.034 3.252 18.765 1.00 88.19 285 LEU A N 1
ATOM 2257 C CA . LEU A 1 285 ? 6.094 4.188 18.376 1.00 88.19 285 LEU A CA 1
ATOM 2258 C C . LEU A 1 285 ? 6.360 4.154 16.872 1.00 88.19 285 LEU A C 1
ATOM 2260 O O . LEU A 1 285 ? 6.578 5.208 16.273 1.00 88.19 285 LEU A O 1
ATOM 2264 N N . LYS A 1 286 ? 6.311 2.977 16.236 1.00 84.44 286 LYS A N 1
ATOM 2265 C CA . LYS A 1 286 ? 6.393 2.864 14.769 1.00 84.44 286 LYS A CA 1
ATOM 2266 C C . LYS A 1 286 ? 5.255 3.635 14.095 1.00 84.44 286 LYS A C 1
ATOM 2268 O O . LYS A 1 286 ? 5.502 4.315 13.102 1.00 84.44 286 LYS A O 1
ATOM 2273 N N . LEU A 1 287 ? 4.042 3.588 14.655 1.00 86.12 287 LEU A N 1
ATOM 2274 C CA . LEU A 1 287 ? 2.907 4.385 14.176 1.00 86.12 287 LEU A CA 1
ATOM 2275 C C . LEU A 1 287 ? 3.123 5.883 14.422 1.00 86.12 287 LEU A C 1
ATOM 2277 O O . LEU A 1 287 ? 3.004 6.683 13.497 1.00 86.12 287 LEU A O 1
ATOM 2281 N N . ALA A 1 288 ? 3.505 6.270 15.639 1.00 85.06 288 ALA A N 1
ATOM 2282 C CA . ALA A 1 288 ? 3.747 7.666 15.991 1.00 85.06 288 ALA A CA 1
ATOM 2283 C C . ALA A 1 288 ? 4.849 8.308 15.131 1.00 85.06 288 ALA A C 1
ATOM 2285 O O . ALA A 1 288 ? 4.749 9.483 14.789 1.00 85.06 288 ALA A O 1
ATOM 2286 N N . ARG A 1 289 ? 5.870 7.542 14.721 1.00 80.19 289 ARG A N 1
ATOM 2287 C CA . ARG A 1 289 ? 6.923 7.991 13.793 1.00 80.19 289 ARG A CA 1
ATOM 2288 C C . ARG A 1 289 ? 6.421 8.252 12.372 1.00 80.19 289 ARG A C 1
ATOM 2290 O O . ARG A 1 289 ? 7.049 9.040 11.680 1.00 80.19 289 ARG A O 1
ATOM 2297 N N . ALA A 1 290 ? 5.325 7.634 11.934 1.00 76.56 290 ALA A N 1
ATOM 2298 C CA . ALA A 1 290 ? 4.689 7.995 10.664 1.00 76.56 290 ALA A CA 1
ATOM 2299 C C . ALA A 1 290 ? 3.984 9.362 10.767 1.00 76.56 290 ALA A C 1
ATOM 2301 O O . ALA A 1 290 ? 4.054 10.175 9.857 1.00 76.56 290 ALA A O 1
ATOM 2302 N N . VAL A 1 291 ? 3.372 9.666 11.916 1.00 77.25 291 VAL A N 1
ATOM 2303 C CA . VAL A 1 291 ? 2.696 10.958 12.160 1.00 77.25 291 VAL A CA 1
ATOM 2304 C C . VAL A 1 291 ? 3.706 12.085 12.454 1.00 77.25 291 VAL A C 1
ATOM 2306 O O . VAL A 1 291 ? 3.551 13.241 12.045 1.00 77.25 291 VAL A O 1
ATOM 2309 N N . ILE A 1 292 ? 4.775 11.763 13.179 1.00 77.69 292 ILE A N 1
ATOM 2310 C CA . ILE A 1 292 ? 5.854 12.677 13.556 1.00 77.69 292 ILE A CA 1
ATOM 2311 C C . ILE A 1 292 ? 7.182 12.045 13.116 1.00 77.69 292 ILE A C 1
ATOM 2313 O O . ILE A 1 292 ? 7.860 11.382 13.903 1.00 77.69 292 ILE A O 1
ATOM 2317 N N . ALA A 1 293 ? 7.564 12.260 11.855 1.00 69.88 293 ALA A N 1
ATOM 2318 C CA . ALA A 1 293 ? 8.789 11.707 11.270 1.00 69.88 293 ALA A CA 1
ATOM 2319 C C . ALA A 1 293 ? 10.052 12.082 12.074 1.00 69.88 293 ALA A C 1
ATOM 2321 O O . ALA A 1 293 ? 10.160 13.233 12.511 1.00 69.88 293 ALA A O 1
ATOM 2322 N N . PRO A 1 294 ? 10.996 11.145 12.310 1.00 65.75 294 PRO A N 1
ATOM 2323 C CA . PRO A 1 294 ? 12.278 11.441 12.949 1.00 65.75 294 PRO A CA 1
ATOM 2324 C C . PRO A 1 294 ? 13.205 12.249 12.021 1.00 65.75 294 PRO A C 1
ATOM 2326 O O . PRO A 1 294 ? 13.136 12.085 10.801 1.00 65.75 294 PRO A O 1
ATOM 2329 N N . PRO A 1 295 ? 14.100 13.091 12.568 1.00 59.91 295 PRO A N 1
ATOM 2330 C CA . PRO A 1 295 ? 15.186 13.672 11.788 1.00 59.91 295 PRO A CA 1
ATOM 2331 C C . PRO A 1 295 ? 16.211 12.573 11.475 1.00 59.91 295 PRO A C 1
ATOM 2333 O O . PRO A 1 295 ? 16.788 11.990 12.385 1.00 59.91 295 PRO A O 1
ATOM 2336 N N . GLU A 1 296 ? 16.413 12.233 10.200 1.00 53.06 296 GLU A N 1
ATOM 2337 C CA . GLU A 1 296 ? 17.321 11.129 9.833 1.00 53.06 296 GLU A CA 1
ATOM 2338 C C . GLU A 1 296 ? 18.748 11.596 9.462 1.00 53.06 296 GLU A C 1
ATOM 2340 O O . GLU A 1 296 ? 19.662 10.786 9.558 1.00 53.06 296 GLU A O 1
ATOM 2345 N N . TYR A 1 297 ? 18.974 12.864 9.066 1.00 48.78 297 TYR A N 1
ATO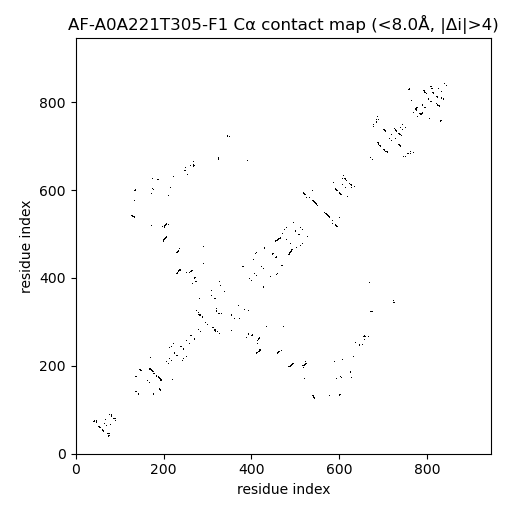M 2346 C CA . TYR A 1 297 ? 20.287 13.317 8.535 1.00 48.78 297 TYR A CA 1
ATOM 2347 C C . TYR A 1 297 ? 20.724 14.750 8.898 1.00 48.78 297 TYR A C 1
ATOM 2349 O O . TYR A 1 297 ? 21.702 15.252 8.346 1.00 48.78 297 TYR A O 1
ATOM 2357 N N . LYS A 1 298 ? 20.038 15.427 9.824 1.00 44.81 298 LYS A N 1
ATOM 2358 C CA . LYS A 1 298 ? 20.515 16.688 10.416 1.00 44.81 298 LYS A CA 1
ATOM 2359 C C . LYS A 1 298 ? 20.138 16.737 11.887 1.00 44.81 298 LYS A C 1
ATOM 2361 O O . LYS A 1 298 ? 19.036 16.316 12.236 1.00 44.81 298 LYS A O 1
ATOM 2366 N N . ASP A 1 299 ? 21.020 17.305 12.704 1.00 46.19 299 ASP A N 1
ATOM 2367 C CA . ASP A 1 299 ? 20.661 17.779 14.035 1.00 46.19 299 ASP A CA 1
ATOM 2368 C C . ASP A 1 299 ? 19.540 18.814 13.881 1.00 46.19 299 ASP A C 1
ATOM 2370 O O . ASP A 1 299 ? 19.755 19.943 13.437 1.00 46.19 299 ASP A O 1
ATOM 2374 N N . GLU A 1 300 ? 18.305 18.407 14.169 1.00 53.94 300 GLU A N 1
ATOM 2375 C CA . GLU A 1 300 ? 17.193 19.341 14.280 1.00 53.94 300 GLU A CA 1
ATOM 2376 C C . GLU A 1 300 ? 17.246 20.013 15.650 1.00 53.94 300 GLU A C 1
ATOM 2378 O O . GLU A 1 300 ? 17.230 19.354 16.696 1.00 53.94 300 GLU A O 1
ATOM 2383 N N . THR A 1 301 ? 17.216 21.342 15.657 1.00 48.00 301 THR A N 1
ATOM 2384 C CA . THR A 1 301 ? 16.983 22.127 16.867 1.00 48.00 301 THR A CA 1
ATOM 2385 C C . THR A 1 301 ? 15.671 21.661 17.513 1.00 48.00 301 THR A C 1
ATOM 2387 O O . THR A 1 301 ? 14.604 21.753 16.909 1.00 48.00 301 THR A O 1
ATOM 2390 N N . GLY A 1 302 ? 15.739 21.117 18.734 1.00 55.44 302 GLY A N 1
ATOM 2391 C CA . GLY A 1 302 ? 14.571 20.568 19.437 1.00 55.44 302 GLY A CA 1
ATOM 2392 C C . GLY A 1 302 ? 14.269 19.081 19.185 1.00 55.44 302 GLY A C 1
ATOM 2393 O O . GLY A 1 302 ? 13.181 18.630 19.547 1.00 55.44 302 GLY A O 1
ATOM 2394 N N . ALA A 1 303 ? 15.203 18.294 18.632 1.00 59.62 303 ALA A N 1
ATOM 2395 C CA . ALA A 1 303 ? 15.043 16.846 18.415 1.00 59.62 303 ALA A CA 1
ATOM 2396 C C . ALA A 1 303 ? 14.529 16.081 19.658 1.00 59.62 303 ALA A C 1
ATOM 2398 O O . ALA A 1 303 ? 13.581 15.300 19.553 1.00 59.62 303 ALA A O 1
ATOM 2399 N N . HIS A 1 304 ? 15.058 16.393 20.850 1.00 55.72 304 HIS A N 1
ATOM 2400 C CA . HIS A 1 304 ? 14.599 15.821 22.126 1.00 55.72 304 HIS A CA 1
ATOM 2401 C C . HIS A 1 304 ? 13.131 16.133 22.460 1.00 55.72 304 HIS A C 1
ATOM 2403 O O . HIS A 1 304 ? 12.453 15.323 23.094 1.00 55.72 304 HIS A O 1
ATOM 2409 N N . TYR A 1 305 ? 12.620 17.301 22.056 1.00 59.19 305 TYR A N 1
ATOM 2410 C CA . TYR A 1 305 ? 11.219 17.660 22.274 1.00 59.19 305 TYR A CA 1
ATOM 2411 C C . TYR A 1 305 ? 10.317 16.798 21.387 1.00 59.19 305 TYR A C 1
ATOM 2413 O O . TYR A 1 305 ? 9.414 16.148 21.908 1.00 59.19 305 TYR A O 1
ATOM 2421 N N . LYS A 1 306 ? 10.645 16.677 20.092 1.00 70.38 306 LYS A N 1
ATOM 2422 C CA . LYS A 1 306 ? 9.900 15.836 19.141 1.00 70.38 306 LYS A CA 1
ATOM 2423 C C . LYS A 1 306 ? 9.926 14.344 19.508 1.00 70.38 306 LYS A C 1
ATOM 2425 O O . LYS A 1 306 ? 8.948 13.643 19.263 1.00 70.38 306 LYS A O 1
ATOM 2430 N N . ASP A 1 307 ? 11.001 13.841 20.120 1.00 75.88 307 ASP A N 1
ATOM 2431 C CA . ASP A 1 307 ? 11.054 12.454 20.614 1.00 75.88 307 ASP A CA 1
ATOM 2432 C C . ASP A 1 307 ? 10.103 12.201 21.788 1.00 75.88 307 ASP A C 1
ATOM 2434 O O . ASP A 1 307 ? 9.430 11.168 21.829 1.00 75.88 307 ASP A O 1
ATOM 2438 N N . ASN A 1 308 ? 9.981 13.161 22.706 1.00 76.81 308 ASN A N 1
ATOM 2439 C CA . ASN A 1 308 ? 9.004 13.079 23.789 1.00 76.81 308 ASN A CA 1
ATOM 2440 C C . ASN A 1 308 ? 7.563 13.160 23.261 1.00 76.81 308 ASN A C 1
ATOM 2442 O O . ASN A 1 308 ? 6.704 12.421 23.738 1.00 76.81 308 ASN A O 1
ATOM 2446 N N . GLU A 1 309 ? 7.298 13.994 22.249 1.00 77.62 309 GLU A N 1
ATOM 2447 C CA . GLU A 1 309 ? 5.985 14.053 21.588 1.00 77.62 309 GLU A CA 1
ATOM 2448 C C . GLU A 1 309 ? 5.629 12.730 20.900 1.00 77.62 309 GLU A C 1
ATOM 2450 O O . GLU A 1 309 ? 4.531 12.212 21.099 1.00 77.62 309 GLU A O 1
ATOM 2455 N N . ARG A 1 310 ? 6.570 12.129 20.153 1.00 84.44 310 ARG A N 1
ATOM 2456 C CA . ARG A 1 310 ? 6.397 10.798 19.540 1.00 84.44 310 ARG A CA 1
ATOM 2457 C C . ARG A 1 310 ? 6.068 9.743 20.584 1.00 84.44 310 ARG A C 1
ATOM 2459 O O . ARG A 1 310 ? 5.177 8.925 20.371 1.00 84.44 310 ARG A O 1
ATOM 2466 N N . ARG A 1 311 ? 6.790 9.747 21.706 1.00 85.56 311 ARG A N 1
ATOM 2467 C CA . ARG A 1 311 ? 6.600 8.770 22.779 1.00 85.56 311 ARG A CA 1
ATOM 2468 C C . ARG A 1 311 ? 5.262 8.942 23.488 1.00 85.56 311 ARG A C 1
ATOM 2470 O O . ARG A 1 311 ? 4.606 7.944 23.773 1.00 85.56 311 ARG A O 1
ATOM 2477 N N . ALA A 1 312 ? 4.836 10.178 23.719 1.00 83.56 312 ALA A N 1
ATOM 2478 C CA . ALA A 1 312 ? 3.529 10.452 24.292 1.00 83.56 312 ALA A CA 1
ATOM 2479 C C . ALA A 1 312 ? 2.391 10.056 23.340 1.00 83.56 312 ALA A C 1
ATOM 2481 O O . ALA A 1 312 ? 1.460 9.369 23.756 1.00 83.56 312 ALA A O 1
ATOM 2482 N N . LEU A 1 313 ? 2.507 10.397 22.053 1.00 85.75 313 LEU A N 1
ATOM 2483 C CA . LEU A 1 313 ? 1.564 9.966 21.023 1.00 85.75 313 LEU A CA 1
ATOM 2484 C C . LEU A 1 313 ? 1.484 8.435 20.949 1.00 85.75 313 LEU A C 1
ATOM 2486 O O . LEU A 1 313 ? 0.391 7.878 20.938 1.00 85.75 313 LEU A O 1
ATOM 2490 N N . ALA A 1 314 ? 2.623 7.741 20.971 1.00 90.06 314 ALA A N 1
ATOM 2491 C CA . ALA A 1 314 ? 2.665 6.281 21.005 1.00 90.06 314 ALA A CA 1
ATOM 2492 C C . ALA A 1 314 ? 1.954 5.701 22.235 1.00 90.06 314 ALA A C 1
ATOM 2494 O O . ALA A 1 314 ? 1.204 4.739 22.110 1.00 90.06 314 ALA A O 1
ATOM 2495 N N . ALA A 1 315 ? 2.132 6.299 23.412 1.00 89.62 315 ALA A N 1
ATOM 2496 C CA . ALA A 1 315 ? 1.441 5.860 24.620 1.00 89.62 315 ALA A CA 1
ATOM 2497 C C . ALA A 1 315 ? -0.084 6.042 24.520 1.00 89.62 315 ALA A C 1
ATOM 2499 O O . ALA A 1 315 ? -0.830 5.161 24.941 1.00 89.62 315 ALA A O 1
ATOM 2500 N N . MET A 1 316 ? -0.552 7.142 23.917 1.00 87.50 316 MET A N 1
ATOM 2501 C CA . MET A 1 316 ? -1.980 7.363 23.646 1.00 87.50 316 MET A CA 1
ATOM 2502 C C . MET A 1 316 ? -2.524 6.359 22.625 1.00 87.50 316 MET A C 1
ATOM 2504 O O . MET A 1 316 ? -3.573 5.767 22.853 1.00 87.50 316 MET A O 1
ATOM 2508 N N . ILE A 1 317 ? -1.793 6.112 21.533 1.00 90.38 317 ILE A N 1
ATOM 2509 C CA . ILE A 1 317 ? -2.151 5.104 20.523 1.00 90.38 317 ILE A CA 1
ATOM 2510 C C . ILE A 1 317 ? -2.255 3.717 21.160 1.00 90.38 317 ILE A C 1
ATOM 2512 O O . ILE A 1 317 ? -3.225 3.014 20.900 1.00 90.38 317 ILE A O 1
ATOM 2516 N N . LEU A 1 318 ? -1.291 3.331 22.002 1.00 92.06 318 LEU A N 1
ATOM 2517 C CA . LEU A 1 318 ? -1.308 2.047 22.702 1.00 92.06 318 LEU A CA 1
ATOM 2518 C C . LEU A 1 318 ? -2.520 1.938 23.636 1.00 92.06 318 LEU A C 1
ATOM 2520 O O . LEU A 1 318 ? -3.209 0.923 23.621 1.00 92.06 318 LEU A O 1
ATOM 2524 N N . ALA A 1 319 ? -2.816 2.996 24.397 1.00 88.19 319 ALA A N 1
ATOM 2525 C CA . ALA A 1 319 ? -3.988 3.037 25.271 1.00 88.19 319 ALA A CA 1
ATOM 2526 C C . ALA A 1 319 ? -5.298 2.835 24.489 1.00 88.19 319 ALA A C 1
ATOM 2528 O O . ALA A 1 319 ? -6.190 2.122 24.940 1.00 88.19 319 ALA A O 1
ATOM 2529 N N . ILE A 1 320 ? -5.407 3.442 23.303 1.00 88.94 320 ILE A N 1
ATOM 2530 C CA . ILE A 1 320 ? -6.582 3.310 22.432 1.00 88.94 320 ILE A CA 1
ATOM 2531 C C . ILE A 1 320 ? -6.629 1.930 21.775 1.00 88.94 320 ILE A C 1
ATOM 2533 O O . ILE A 1 320 ? -7.698 1.330 21.704 1.00 88.94 320 ILE A O 1
ATOM 2537 N N . ALA A 1 321 ? -5.500 1.400 21.308 1.00 90.06 321 ALA A N 1
ATOM 2538 C CA . ALA A 1 321 ? -5.439 0.072 20.700 1.00 90.06 321 ALA A CA 1
ATOM 2539 C C . ALA A 1 321 ? -5.859 -1.036 21.682 1.00 90.06 321 ALA A C 1
ATOM 2541 O O . ALA A 1 321 ? -6.478 -2.011 21.269 1.00 90.06 321 ALA A O 1
ATOM 2542 N N . GLN A 1 322 ? -5.584 -0.850 22.979 1.00 85.81 322 GLN A N 1
ATOM 2543 C CA . GLN A 1 322 ? -6.003 -1.748 24.062 1.00 85.81 322 GLN A CA 1
ATOM 2544 C C . GLN A 1 322 ? -7.449 -1.511 24.541 1.00 85.81 322 GLN A C 1
ATOM 2546 O O . GLN A 1 322 ? -7.937 -2.244 25.402 1.00 85.81 322 GLN A O 1
ATOM 2551 N N . SER A 1 323 ? -8.146 -0.500 24.009 1.00 83.38 323 SER A N 1
ATOM 2552 C CA . SER A 1 323 ? -9.535 -0.211 24.377 1.00 83.38 323 SER A CA 1
ATOM 2553 C C . SER A 1 323 ? -10.537 -1.168 23.708 1.00 83.38 323 SER A C 1
ATOM 2555 O O . SER A 1 323 ? -10.220 -1.775 22.684 1.00 83.38 323 SER A O 1
ATOM 2557 N N . PRO A 1 324 ? -11.774 -1.280 24.231 1.00 80.12 324 PRO A N 1
ATOM 2558 C CA . PRO A 1 324 ? -12.852 -2.039 23.591 1.00 80.12 324 PRO A CA 1
ATOM 2559 C C . PRO A 1 324 ? -13.249 -1.504 22.209 1.00 80.12 324 PRO A C 1
ATOM 2561 O O . PRO A 1 324 ? -13.721 -2.267 21.369 1.00 80.12 324 PRO A O 1
ATOM 2564 N N . THR A 1 325 ? -13.033 -0.208 21.958 1.00 81.38 325 THR A N 1
ATOM 2565 C CA . THR A 1 325 ? -13.377 0.486 20.708 1.00 81.38 325 THR A CA 1
ATOM 2566 C C . THR A 1 325 ? -12.131 1.113 20.069 1.00 81.38 325 THR A C 1
ATOM 2568 O O . THR A 1 325 ? -11.980 2.339 20.078 1.00 81.38 325 THR A O 1
ATOM 2571 N N . PRO A 1 326 ? -11.197 0.310 19.524 1.00 88.50 326 PRO A N 1
ATOM 2572 C CA . PRO A 1 326 ? -9.943 0.818 18.980 1.00 88.50 326 PRO A CA 1
ATOM 2573 C C . PRO A 1 326 ? -10.193 1.561 17.662 1.00 88.50 326 PRO A C 1
ATOM 2575 O O . PRO A 1 326 ? -10.265 0.965 16.587 1.00 88.50 326 PRO A O 1
ATOM 2578 N N . THR A 1 327 ? -10.298 2.887 17.741 1.00 88.00 327 THR A N 1
ATOM 2579 C CA . THR A 1 327 ? -10.536 3.764 16.589 1.00 88.00 327 THR A CA 1
ATOM 2580 C C . THR A 1 327 ? -9.666 5.014 16.637 1.00 88.00 327 THR A C 1
ATOM 2582 O O . THR A 1 327 ? -9.413 5.584 17.698 1.00 88.00 327 THR A O 1
ATOM 2585 N N . MET A 1 328 ? -9.248 5.495 15.464 1.00 84.81 328 MET A N 1
ATOM 2586 C CA . MET A 1 328 ? -8.539 6.773 15.348 1.00 84.81 328 MET A CA 1
ATOM 2587 C C . MET A 1 328 ? -9.403 7.960 15.802 1.00 84.81 328 MET A C 1
ATOM 2589 O O . MET A 1 328 ? -8.851 8.971 16.228 1.00 84.81 328 MET A O 1
ATOM 2593 N N . LYS A 1 329 ? -10.739 7.824 15.806 1.00 81.88 329 LYS A N 1
ATOM 2594 C CA . LYS A 1 329 ? -11.674 8.823 16.354 1.00 81.88 329 LYS A CA 1
ATOM 2595 C C . LYS A 1 329 ? -11.467 9.062 17.856 1.00 81.88 329 LYS A C 1
ATOM 2597 O O . LYS A 1 329 ? -11.650 10.174 18.340 1.00 81.88 329 LYS A O 1
ATOM 2602 N N . GLU A 1 330 ? -11.014 8.056 18.603 1.00 81.81 330 GLU A N 1
ATOM 2603 C CA . GLU A 1 330 ? -10.773 8.193 20.044 1.00 81.81 330 GLU A CA 1
ATOM 2604 C C . GLU A 1 330 ? -9.530 9.043 20.328 1.00 81.81 330 GLU A C 1
ATOM 2606 O O . GLU A 1 330 ? -9.513 9.832 21.272 1.00 81.81 330 GLU A O 1
ATOM 2611 N N . LEU A 1 331 ? -8.518 8.971 19.457 1.00 79.75 331 LEU A N 1
ATOM 2612 C CA . LEU A 1 331 ? -7.357 9.857 19.532 1.00 79.75 331 LEU A CA 1
ATOM 2613 C C . LEU A 1 331 ? -7.774 11.315 19.335 1.00 79.75 331 LEU A C 1
ATOM 2615 O O . LEU A 1 331 ? -7.228 12.207 19.982 1.00 79.75 331 LEU A O 1
ATOM 2619 N N . GLN A 1 332 ? -8.801 11.539 18.511 1.00 77.44 332 GLN A N 1
ATOM 2620 C CA . GLN A 1 332 ? -9.365 12.867 18.327 1.00 77.44 332 GLN A CA 1
ATOM 2621 C C . GLN A 1 332 ? -10.023 13.401 19.588 1.00 77.44 332 GLN A C 1
ATOM 2623 O O . GLN A 1 332 ? -9.772 14.537 19.984 1.00 77.44 332 GLN A O 1
ATOM 2628 N N . ARG A 1 333 ? -10.816 12.556 20.249 1.00 79.44 333 ARG A N 1
ATOM 2629 C CA . ARG A 1 333 ? -11.453 12.893 21.519 1.00 79.44 333 ARG A CA 1
ATOM 2630 C C . ARG A 1 333 ? -10.417 13.251 22.583 1.00 79.44 333 ARG A C 1
ATOM 2632 O O . ARG A 1 333 ? -10.589 14.254 23.266 1.00 79.44 333 ARG A O 1
ATOM 2639 N N . LEU A 1 334 ? -9.335 12.472 22.699 1.00 78.94 334 LEU A N 1
ATOM 2640 C CA . LEU A 1 334 ? -8.240 12.776 23.630 1.00 78.94 334 LEU A CA 1
ATOM 2641 C C . LEU A 1 334 ? -7.600 14.140 23.343 1.00 78.94 334 LEU A C 1
ATOM 2643 O O . LEU A 1 334 ? -7.284 14.867 24.278 1.00 78.94 334 LEU A O 1
ATOM 2647 N N . GLY A 1 335 ? -7.437 14.506 22.071 1.00 74.25 335 GLY A N 1
ATOM 2648 C CA . GLY A 1 335 ? -6.876 15.802 21.690 1.00 74.25 335 GLY A CA 1
ATOM 2649 C C . GLY A 1 335 ? -7.819 16.999 21.869 1.00 74.25 335 GLY A C 1
ATOM 2650 O O . GLY A 1 335 ? -7.349 18.131 21.884 1.00 74.25 335 GLY A O 1
ATOM 2651 N N . GLN A 1 336 ? -9.127 16.769 22.009 1.00 76.50 336 GLN A N 1
ATOM 2652 C CA . GLN A 1 336 ? -10.131 17.810 22.280 1.00 76.50 336 GLN A CA 1
ATOM 2653 C C . GLN A 1 336 ? -10.377 18.044 23.775 1.00 76.50 336 GLN A C 1
ATOM 2655 O O . GLN A 1 336 ? -11.027 19.022 24.144 1.00 76.50 336 GLN A O 1
ATOM 2660 N N . MET A 1 337 ? -9.889 17.149 24.634 1.00 78.75 337 MET A N 1
ATOM 2661 C CA . MET A 1 337 ? -9.989 17.312 26.078 1.00 78.75 337 MET A CA 1
ATOM 2662 C C . MET A 1 337 ? -9.201 18.534 26.554 1.00 78.75 337 MET A C 1
ATOM 2664 O O . MET A 1 337 ? -8.134 18.861 26.033 1.00 78.75 337 MET A O 1
ATOM 2668 N N . ASN A 1 338 ? -9.687 19.174 27.613 1.00 77.88 338 ASN A N 1
ATOM 2669 C CA . ASN A 1 338 ? -8.907 20.186 28.311 1.00 77.88 338 ASN A CA 1
ATOM 2670 C C . ASN A 1 338 ? -7.820 19.540 29.190 1.00 77.88 338 ASN A C 1
ATOM 2672 O O . ASN A 1 338 ? -7.826 18.341 29.478 1.00 77.88 338 ASN A O 1
ATOM 2676 N N . ALA A 1 339 ? -6.881 20.350 29.671 1.00 75.88 339 ALA A N 1
ATOM 2677 C CA . ALA A 1 339 ? -5.749 19.843 30.437 1.00 75.88 339 ALA A CA 1
ATOM 2678 C C . ALA A 1 339 ? -6.129 19.077 31.716 1.00 75.88 339 ALA A C 1
ATOM 2680 O O . ALA A 1 339 ? -5.474 18.090 32.046 1.00 75.88 339 ALA A O 1
ATOM 2681 N N . SER A 1 340 ? -7.188 19.490 32.422 1.00 76.50 340 SER A N 1
ATOM 2682 C CA . SER A 1 340 ? -7.639 18.801 33.638 1.00 76.50 340 SER A CA 1
ATOM 2683 C C . SER A 1 340 ? -8.216 17.420 33.319 1.00 76.50 340 SER A C 1
ATOM 2685 O O . SER A 1 340 ? -7.975 16.452 34.046 1.00 76.50 340 SER A O 1
ATOM 2687 N N . GLU A 1 341 ? -8.936 17.306 32.204 1.00 78.44 341 GLU A N 1
ATOM 2688 C CA . GLU A 1 341 ? -9.477 16.042 31.701 1.00 78.44 341 GLU A CA 1
ATOM 2689 C C . GLU A 1 341 ? -8.359 15.084 31.273 1.00 78.44 341 GLU A C 1
ATOM 2691 O O . GLU A 1 341 ? -8.374 13.914 31.666 1.00 78.44 341 GLU A O 1
ATOM 2696 N N . ILE A 1 342 ? -7.355 15.587 30.550 1.00 79.25 342 ILE A N 1
ATOM 2697 C CA . ILE A 1 342 ? -6.196 14.809 30.087 1.00 79.25 342 ILE A CA 1
ATOM 2698 C C . ILE A 1 342 ? -5.334 14.347 31.268 1.00 79.25 342 ILE A C 1
ATOM 2700 O O . ILE A 1 342 ? -4.948 13.179 31.334 1.00 79.25 342 ILE A O 1
ATOM 2704 N N . GLU A 1 343 ? -5.080 15.220 32.248 1.00 79.69 343 GLU A N 1
ATOM 2705 C CA . GLU A 1 343 ? -4.356 14.868 33.476 1.00 79.69 343 GLU A CA 1
ATOM 2706 C C . GLU A 1 343 ? -5.102 13.791 34.272 1.00 79.69 343 GLU A C 1
ATOM 2708 O O . GLU A 1 343 ? -4.509 12.831 34.773 1.00 79.69 343 GLU A O 1
ATOM 2713 N N . SER A 1 344 ? -6.425 13.919 34.351 1.00 79.75 344 SER A N 1
ATOM 2714 C CA . SER A 1 344 ? -7.289 12.940 34.999 1.00 79.75 344 SER A CA 1
ATOM 2715 C C . SER A 1 344 ? -7.252 11.586 34.282 1.00 79.75 344 SER A C 1
ATOM 2717 O O . SER A 1 344 ? -7.129 10.549 34.938 1.00 79.75 344 SER A O 1
ATOM 2719 N N . TRP A 1 345 ? -7.314 11.581 32.947 1.00 82.06 345 TRP A N 1
ATOM 2720 C CA . TRP A 1 345 ? -7.178 10.377 32.123 1.00 82.06 345 TRP A CA 1
ATOM 2721 C C . TRP A 1 345 ? -5.807 9.709 32.309 1.00 82.06 345 TRP A C 1
ATOM 2723 O O . TRP A 1 345 ? -5.739 8.492 32.483 1.00 82.06 345 TRP A O 1
ATOM 2733 N N . TYR A 1 346 ? -4.728 10.494 32.363 1.00 84.50 346 TYR A N 1
ATOM 2734 C CA . TYR A 1 346 ? -3.365 10.009 32.599 1.00 84.50 346 TYR A CA 1
ATOM 2735 C C . TYR A 1 346 ? -3.195 9.359 33.978 1.00 84.50 346 TYR A C 1
ATOM 2737 O O . TYR A 1 346 ? -2.691 8.237 34.080 1.00 84.50 346 TYR A O 1
ATOM 2745 N N . LYS A 1 347 ? -3.654 10.017 35.053 1.00 83.31 347 LYS A N 1
ATOM 2746 C CA . LYS A 1 347 ? -3.530 9.497 36.431 1.00 83.31 347 LYS A CA 1
ATOM 2747 C C . LYS A 1 347 ? -4.191 8.124 36.602 1.00 83.31 347 LYS A C 1
ATOM 2749 O O . LYS A 1 347 ? -3.701 7.300 37.383 1.00 83.31 347 LYS A O 1
ATOM 2754 N N . ARG A 1 348 ? -5.263 7.862 35.850 1.00 77.38 348 ARG A N 1
ATOM 2755 C CA . ARG A 1 348 ? -6.043 6.617 35.900 1.00 77.38 348 ARG A CA 1
ATOM 2756 C C . ARG A 1 348 ? -5.481 5.459 35.075 1.00 77.38 348 ARG A C 1
ATOM 2758 O O . ARG A 1 348 ? -5.916 4.331 35.288 1.00 77.38 348 ARG A O 1
ATOM 2765 N N . GLN A 1 349 ? -4.516 5.693 34.184 1.00 82.50 349 GLN A N 1
ATOM 2766 C CA . GLN A 1 349 ? -3.915 4.622 33.381 1.00 82.50 349 GLN A CA 1
ATOM 2767 C C . GLN A 1 349 ? -3.321 3.528 34.277 1.00 82.50 349 GLN A C 1
ATOM 2769 O O . GLN A 1 349 ? -2.536 3.825 35.170 1.00 82.50 349 GLN A O 1
ATOM 2774 N N . GLN A 1 350 ? -3.668 2.260 34.072 1.00 77.38 350 GLN A N 1
ATOM 2775 C CA . GLN A 1 350 ? -3.118 1.164 34.891 1.00 77.38 350 GLN A CA 1
ATOM 2776 C C . GLN A 1 350 ? -1.828 0.589 34.299 1.00 77.38 350 GLN A C 1
ATOM 2778 O O . GLN A 1 350 ? -0.962 0.106 35.025 1.00 77.38 350 GLN A O 1
ATOM 2783 N N . ASN A 1 351 ? -1.656 0.707 32.981 1.00 83.31 351 ASN A N 1
ATOM 2784 C CA . ASN A 1 351 ? -0.463 0.245 32.293 1.00 83.31 351 ASN A CA 1
ATOM 2785 C C . ASN A 1 351 ? 0.748 1.133 32.648 1.00 83.31 351 ASN A C 1
ATOM 2787 O O . ASN A 1 351 ? 0.780 2.335 32.362 1.00 83.31 351 ASN A O 1
ATOM 2791 N N . ILE A 1 352 ? 1.752 0.516 33.276 1.00 85.88 352 ILE A N 1
ATOM 2792 C CA . ILE A 1 352 ? 2.970 1.183 33.747 1.00 85.88 352 ILE A CA 1
ATOM 2793 C C . ILE A 1 352 ? 3.768 1.769 32.576 1.00 85.88 352 ILE A C 1
ATOM 2795 O O . ILE A 1 352 ? 4.285 2.878 32.706 1.00 85.88 352 ILE A O 1
ATOM 2799 N N . GLU A 1 353 ? 3.838 1.083 31.431 1.00 86.06 353 GLU A N 1
ATOM 2800 C CA . GLU A 1 353 ? 4.567 1.571 30.253 1.00 86.06 353 GLU A CA 1
ATOM 2801 C C . GLU A 1 353 ? 3.938 2.852 29.701 1.00 86.06 353 GLU A C 1
ATOM 2803 O O . GLU A 1 353 ? 4.649 3.825 29.440 1.00 86.06 353 GLU A O 1
ATOM 2808 N N . ILE A 1 354 ? 2.602 2.887 29.602 1.00 88.44 354 ILE A N 1
ATOM 2809 C CA . ILE A 1 354 ? 1.841 4.075 29.182 1.00 88.44 354 ILE A CA 1
ATOM 2810 C C . ILE A 1 354 ? 2.090 5.226 30.164 1.00 88.44 354 ILE A C 1
ATOM 2812 O O . ILE A 1 354 ? 2.444 6.330 29.746 1.00 88.44 354 ILE A O 1
ATOM 2816 N N . LYS A 1 355 ? 1.981 4.970 31.477 1.00 88.19 355 LYS A N 1
ATOM 2817 C CA . LYS A 1 355 ? 2.248 5.982 32.513 1.00 88.19 355 LYS A CA 1
ATOM 2818 C C . LYS A 1 355 ? 3.665 6.545 32.423 1.00 88.19 355 LYS A C 1
ATOM 2820 O O . LYS A 1 355 ? 3.850 7.758 32.432 1.00 88.19 355 LYS A O 1
ATOM 2825 N N . GLN A 1 356 ? 4.673 5.685 32.314 1.00 86.88 356 GLN A N 1
ATOM 2826 C CA . GLN A 1 356 ? 6.070 6.114 32.230 1.00 86.88 356 GLN A CA 1
ATOM 2827 C C . GLN A 1 356 ? 6.357 6.905 30.951 1.00 86.88 356 GLN A C 1
ATOM 2829 O O . GLN A 1 356 ? 7.075 7.902 30.998 1.00 86.88 356 GLN A O 1
ATOM 2834 N N . ALA A 1 357 ? 5.787 6.487 29.820 1.00 85.94 357 ALA A N 1
ATOM 2835 C CA . ALA A 1 357 ? 5.941 7.169 28.540 1.00 85.94 357 ALA A CA 1
ATOM 2836 C C . ALA A 1 357 ? 5.300 8.567 28.530 1.00 85.94 357 ALA A C 1
ATOM 2838 O O . ALA A 1 357 ? 5.841 9.477 27.903 1.00 85.94 357 ALA A O 1
ATOM 2839 N N . LEU A 1 358 ? 4.189 8.749 29.248 1.00 85.38 358 LEU A N 1
ATOM 2840 C CA . LEU A 1 358 ? 3.488 10.029 29.363 1.00 85.38 358 LEU A CA 1
ATOM 2841 C C . LEU A 1 358 ? 4.061 10.950 30.445 1.00 85.38 358 LEU A C 1
ATOM 2843 O O . LEU A 1 358 ? 3.892 12.163 30.347 1.00 85.38 358 LEU A O 1
ATOM 2847 N N . LYS A 1 359 ? 4.770 10.418 31.447 1.00 84.38 359 LYS A N 1
ATOM 2848 C CA . LYS A 1 359 ? 5.281 11.191 32.591 1.00 84.38 359 LYS A CA 1
ATOM 2849 C C . LYS A 1 359 ? 5.988 12.489 32.184 1.00 84.38 359 LYS A C 1
ATOM 2851 O O . LYS A 1 359 ? 5.632 13.554 32.667 1.00 84.38 359 LYS A O 1
ATOM 2856 N N . ALA A 1 360 ? 6.913 12.418 31.226 1.00 78.31 360 ALA A N 1
ATOM 2857 C CA . ALA A 1 360 ? 7.671 13.584 30.766 1.00 78.31 360 ALA A CA 1
ATOM 2858 C C . ALA A 1 360 ? 6.809 14.669 30.088 1.00 78.31 360 ALA A C 1
ATOM 2860 O O . ALA A 1 360 ? 7.209 15.830 30.049 1.00 78.31 360 ALA A O 1
ATOM 2861 N N . MET A 1 361 ? 5.648 14.309 29.528 1.00 77.62 361 MET A N 1
ATOM 2862 C CA . MET A 1 361 ? 4.682 15.270 28.988 1.00 77.62 361 MET A CA 1
ATOM 2863 C C . MET A 1 361 ? 3.916 15.967 30.118 1.00 77.62 361 MET A C 1
ATOM 2865 O O . MET A 1 361 ? 3.749 17.179 30.059 1.00 77.62 361 MET A O 1
ATOM 2869 N N . PHE A 1 362 ? 3.504 15.231 31.153 1.00 76.50 362 PHE A N 1
ATOM 2870 C CA . PHE A 1 362 ? 2.744 15.770 32.291 1.00 76.50 362 PHE A CA 1
ATOM 2871 C C . PHE A 1 362 ? 3.598 16.458 33.361 1.00 76.50 362 PHE A C 1
ATOM 2873 O O . PHE A 1 362 ? 3.061 17.209 34.168 1.00 76.50 362 PHE A O 1
ATOM 2880 N N . ASP A 1 363 ? 4.915 16.251 33.347 1.00 76.12 363 ASP A N 1
ATOM 2881 C CA . ASP A 1 363 ? 5.866 17.019 34.157 1.00 76.12 363 ASP A CA 1
ATOM 2882 C C . ASP A 1 363 ? 6.090 18.448 33.591 1.00 76.12 363 ASP A C 1
ATOM 2884 O O . ASP A 1 363 ? 6.720 19.285 34.241 1.00 76.12 363 ASP A O 1
ATOM 2888 N N . LYS A 1 364 ? 5.585 18.754 32.381 1.00 69.50 364 LYS A N 1
ATOM 2889 C CA . LYS A 1 364 ? 5.616 20.099 31.771 1.00 69.50 364 LYS A CA 1
ATOM 2890 C C . LYS A 1 364 ? 4.440 20.964 32.240 1.00 69.50 364 LYS A C 1
ATOM 2892 O O . LYS A 1 364 ? 3.479 20.485 32.834 1.00 69.50 364 LYS A O 1
ATOM 2897 N N . ARG A 1 365 ? 4.495 22.267 31.936 1.00 63.16 365 ARG A N 1
ATOM 2898 C CA . ARG A 1 365 ? 3.368 23.175 32.191 1.00 63.16 365 ARG A CA 1
ATOM 2899 C C . ARG A 1 365 ? 2.155 22.836 31.309 1.00 63.16 365 ARG A C 1
ATOM 2901 O O . ARG A 1 365 ? 2.296 22.384 30.175 1.00 63.16 365 ARG A O 1
ATOM 2908 N N . VAL A 1 366 ? 0.971 23.106 31.854 1.00 62.69 366 VAL A N 1
ATOM 2909 C CA . VAL A 1 366 ? -0.358 22.802 31.294 1.00 62.69 366 VAL A CA 1
ATOM 2910 C C . VAL A 1 366 ? -0.599 23.386 29.888 1.00 62.69 366 VAL A C 1
ATOM 2912 O O . VAL A 1 366 ? -1.230 22.742 29.049 1.00 62.69 366 VAL A O 1
ATOM 2915 N N . ASP A 1 367 ? -0.066 24.577 29.611 1.00 64.25 367 ASP A N 1
ATOM 2916 C CA . ASP A 1 367 ? -0.118 25.261 28.311 1.00 64.25 367 ASP A CA 1
ATOM 2917 C C . ASP A 1 367 ? 0.574 24.445 27.204 1.00 64.25 367 ASP A C 1
ATOM 2919 O O . ASP A 1 367 ? -0.001 24.210 26.144 1.00 64.25 367 ASP A O 1
ATOM 2923 N N . GLN A 1 368 ? 1.759 23.901 27.487 1.00 65.44 368 GLN A N 1
ATOM 2924 C CA . GLN A 1 368 ? 2.560 23.169 26.498 1.00 65.44 368 GLN A CA 1
ATOM 2925 C C . GLN A 1 368 ? 1.965 21.811 26.097 1.00 65.44 368 GLN A C 1
ATOM 2927 O O . GLN A 1 368 ? 2.224 21.329 24.997 1.00 65.44 368 GLN A O 1
ATOM 2932 N N . ILE A 1 369 ? 1.184 21.179 26.978 1.00 66.50 369 ILE A N 1
ATOM 2933 C CA . ILE A 1 369 ? 0.510 19.900 26.691 1.00 66.50 369 ILE A CA 1
ATOM 2934 C C . ILE A 1 369 ? -0.567 20.106 25.621 1.00 66.50 369 ILE A C 1
ATOM 2936 O O . ILE A 1 369 ? -0.683 19.306 24.692 1.00 66.50 369 ILE A O 1
ATOM 2940 N N . SER A 1 370 ? -1.318 21.202 25.740 1.00 67.06 370 SER A N 1
ATOM 2941 C CA . SER A 1 370 ? -2.413 21.539 24.829 1.00 67.06 370 SER A CA 1
ATOM 2942 C C . SER A 1 370 ? -1.889 21.860 23.425 1.00 67.06 370 SER A C 1
ATOM 2944 O O . SER A 1 370 ? -2.438 21.364 22.444 1.00 67.06 370 SER A O 1
ATOM 2946 N N . ASP A 1 371 ? -0.779 22.598 23.325 1.00 70.31 371 ASP A N 1
ATOM 2947 C CA . ASP A 1 371 ? -0.150 22.943 22.042 1.00 70.31 371 ASP A CA 1
ATOM 2948 C C . ASP A 1 371 ? 0.404 21.711 21.303 1.00 70.31 371 ASP A C 1
ATOM 2950 O O . ASP A 1 371 ? 0.149 21.530 20.108 1.00 70.31 371 ASP A O 1
ATOM 2954 N N . THR A 1 372 ? 1.117 20.819 22.007 1.00 69.06 372 THR A N 1
ATOM 2955 C CA . THR A 1 372 ? 1.610 19.554 21.431 1.00 69.06 372 THR A CA 1
ATOM 2956 C C . THR A 1 372 ? 0.453 18.692 20.921 1.00 69.06 372 THR A C 1
ATOM 2958 O O . THR A 1 372 ? 0.513 18.158 19.809 1.00 69.06 372 THR A O 1
ATOM 2961 N N . LEU A 1 373 ? -0.617 18.557 21.712 1.00 69.50 373 LEU A N 1
ATOM 2962 C CA . LEU A 1 373 ? -1.794 17.782 21.324 1.00 69.50 373 LEU A CA 1
ATOM 2963 C C . LEU A 1 373 ? -2.503 18.395 20.117 1.00 69.50 373 LEU A C 1
ATOM 2965 O O . LEU A 1 373 ? -2.815 17.668 19.177 1.00 69.50 373 LEU A O 1
ATOM 2969 N N . ALA A 1 374 ? -2.674 19.717 20.081 1.00 73.12 374 ALA A N 1
ATOM 2970 C CA . ALA A 1 374 ? -3.239 20.416 18.930 1.00 73.12 374 ALA A CA 1
ATOM 2971 C C . ALA A 1 374 ? -2.422 20.167 17.647 1.00 73.12 374 ALA A C 1
ATOM 2973 O O . ALA A 1 374 ? -2.991 19.922 16.581 1.00 73.12 374 ALA A O 1
ATOM 2974 N N . GLY A 1 375 ? -1.087 20.151 17.741 1.00 74.19 375 GLY A N 1
ATOM 2975 C CA . GLY A 1 375 ? -0.200 19.833 16.619 1.00 74.19 375 GLY A CA 1
ATOM 2976 C C . GLY A 1 375 ? -0.375 18.408 16.080 1.00 74.19 375 GLY A C 1
ATOM 2977 O O . GLY A 1 375 ? -0.407 18.203 14.865 1.00 74.19 375 GLY A O 1
ATOM 2978 N N . VAL A 1 376 ? -0.532 17.421 16.966 1.00 72.69 376 VAL A N 1
ATOM 2979 C CA . VAL A 1 376 ? -0.854 16.033 16.584 1.00 72.69 376 VAL A CA 1
ATOM 2980 C C . VAL A 1 376 ? -2.244 15.949 15.958 1.00 72.69 376 VAL A C 1
ATOM 2982 O O . VAL A 1 376 ? -2.425 15.297 14.932 1.00 72.69 376 VAL A O 1
ATOM 2985 N N . MET A 1 377 ? -3.217 16.644 16.539 1.00 74.50 377 MET A N 1
ATOM 2986 C CA . MET A 1 377 ? -4.600 16.664 16.077 1.00 74.50 377 MET A CA 1
ATOM 2987 C C . MET A 1 377 ? -4.752 17.245 14.678 1.00 74.50 377 MET A C 1
ATOM 2989 O O . MET A 1 377 ? -5.451 16.669 13.845 1.00 74.50 377 MET A O 1
ATOM 2993 N N . ASN A 1 378 ? -4.030 18.324 14.381 1.00 76.38 378 ASN A N 1
ATOM 2994 C CA . ASN A 1 378 ? -3.997 18.915 13.045 1.00 76.38 378 ASN A CA 1
ATOM 2995 C C . ASN A 1 378 ? -3.450 17.954 11.981 1.00 76.38 378 ASN A C 1
ATOM 2997 O O . ASN A 1 378 ? -3.837 18.032 10.822 1.00 76.38 378 ASN A O 1
ATOM 3001 N N . LYS A 1 379 ? -2.601 17.000 12.364 1.00 76.62 379 LYS A N 1
ATOM 3002 C CA . LYS A 1 379 ? -2.079 15.972 11.455 1.00 76.62 379 LYS A CA 1
ATOM 3003 C C . LYS A 1 379 ? -3.031 14.792 11.247 1.00 76.62 379 LYS A C 1
ATOM 3005 O O . LYS A 1 379 ? -2.844 14.011 10.321 1.00 76.62 379 LYS A O 1
ATOM 3010 N N . LEU A 1 380 ? -4.037 14.638 12.105 1.00 78.56 380 LEU A N 1
ATOM 3011 C CA . LEU A 1 380 ? -4.975 13.512 12.097 1.00 78.56 380 LEU A CA 1
ATOM 3012 C C . LEU A 1 380 ? -6.398 13.928 11.695 1.00 78.56 380 LEU A C 1
ATOM 3014 O O . LEU A 1 380 ? -7.341 13.152 11.869 1.00 78.56 380 LEU A O 1
ATOM 3018 N N . GLN A 1 381 ? -6.563 15.127 11.127 1.00 82.00 381 GLN A N 1
ATOM 3019 C CA . GLN A 1 381 ? -7.867 15.652 10.709 1.00 82.00 381 GLN A CA 1
ATOM 3020 C C . GLN A 1 381 ? -8.546 14.794 9.634 1.00 82.00 381 GLN A C 1
ATOM 3022 O O . GLN A 1 381 ? -9.771 14.753 9.579 1.00 82.00 381 GLN A O 1
ATOM 3027 N N . ILE A 1 382 ? -7.785 14.018 8.851 1.00 85.50 382 ILE A N 1
ATOM 3028 C CA . ILE A 1 382 ? -8.340 13.101 7.842 1.00 85.50 382 ILE A CA 1
ATOM 3029 C C . ILE A 1 382 ? -9.324 12.081 8.431 1.00 85.50 382 ILE A C 1
ATOM 3031 O O . ILE A 1 382 ? -10.250 11.640 7.754 1.00 85.50 382 ILE A O 1
ATOM 3035 N N . PHE A 1 383 ? -9.157 11.736 9.711 1.00 86.81 383 PHE A N 1
ATOM 3036 C CA . PHE A 1 383 ? -10.035 10.812 10.424 1.00 86.81 383 PHE A CA 1
ATOM 3037 C C . PHE A 1 383 ? -11.343 11.469 10.902 1.00 86.81 383 PHE A C 1
ATOM 3039 O O . PHE A 1 383 ? -12.188 10.773 11.450 1.00 86.81 383 PHE A O 1
ATOM 3046 N N . TYR A 1 384 ? -11.535 12.788 10.714 1.00 83.25 384 TYR A N 1
ATOM 3047 C CA . TYR A 1 384 ? -12.838 13.446 10.915 1.00 83.25 384 TYR A CA 1
ATOM 3048 C C . TYR A 1 384 ? -13.851 13.049 9.843 1.00 83.25 384 TYR A C 1
ATOM 3050 O O . TYR A 1 384 ? -15.050 13.224 10.025 1.00 83.25 384 TYR A O 1
ATOM 3058 N N . ASN A 1 385 ? -13.379 12.521 8.714 1.00 87.44 385 ASN A N 1
ATOM 3059 C CA . ASN A 1 385 ? -14.254 11.925 7.727 1.00 87.44 385 ASN A CA 1
ATOM 3060 C C . ASN A 1 385 ? -14.768 10.574 8.253 1.00 87.44 385 ASN A C 1
ATOM 3062 O O . ASN A 1 385 ? -13.980 9.646 8.456 1.00 87.44 385 ASN A O 1
ATOM 3066 N N . ASP A 1 386 ? -16.085 10.454 8.437 1.00 86.69 386 ASP A N 1
ATOM 3067 C CA . ASP A 1 386 ? -16.710 9.241 8.975 1.00 86.69 386 ASP A CA 1
ATOM 3068 C C . ASP A 1 386 ? -16.424 7.997 8.118 1.00 86.69 386 ASP A C 1
ATOM 3070 O O . ASP A 1 386 ? -16.182 6.924 8.671 1.00 86.69 386 ASP A O 1
ATOM 3074 N N . ASN A 1 387 ? -16.342 8.128 6.786 1.00 89.69 387 ASN A N 1
ATOM 3075 C CA . ASN A 1 387 ? -15.995 7.002 5.908 1.00 89.69 387 ASN A CA 1
ATOM 3076 C C . ASN A 1 387 ? -14.558 6.531 6.161 1.00 89.69 387 ASN A C 1
ATOM 3078 O O . ASN A 1 387 ? -14.327 5.330 6.308 1.00 89.69 387 ASN A O 1
ATOM 3082 N N . VAL A 1 388 ? -13.603 7.463 6.285 1.00 91.56 388 VAL A N 1
ATOM 3083 C CA . VAL A 1 388 ? -12.195 7.131 6.565 1.00 91.56 388 VAL A CA 1
ATOM 3084 C C . VAL A 1 388 ? -12.075 6.481 7.932 1.00 91.56 388 VAL A C 1
ATOM 3086 O O . VAL A 1 388 ? -11.426 5.444 8.074 1.00 91.56 388 VAL A O 1
ATOM 3089 N N . SER A 1 389 ? -12.721 7.062 8.941 1.00 89.88 389 SER A N 1
ATOM 3090 C CA . SER A 1 389 ? -12.743 6.502 10.287 1.00 89.88 389 SER A CA 1
ATOM 3091 C C . SER A 1 389 ? -13.320 5.080 10.275 1.00 89.88 389 SER A C 1
ATOM 3093 O O . SER A 1 389 ? -12.734 4.173 10.870 1.00 89.88 389 SER A O 1
ATOM 3095 N N . ARG A 1 390 ? -14.400 4.836 9.517 1.00 89.50 390 ARG A N 1
ATOM 3096 C CA . ARG A 1 390 ? -15.068 3.525 9.436 1.00 89.50 390 ARG A CA 1
ATOM 3097 C C . ARG A 1 390 ? -14.165 2.512 8.768 1.00 89.50 390 ARG A C 1
ATOM 3099 O O . ARG A 1 390 ? -13.924 1.437 9.310 1.00 89.50 390 ARG A O 1
ATOM 3106 N N . ALA A 1 391 ? -13.640 2.880 7.605 1.00 92.00 391 ALA A N 1
ATOM 3107 C CA . ALA A 1 391 ? -12.743 2.050 6.830 1.00 92.00 391 ALA A CA 1
ATOM 3108 C C . ALA A 1 391 ? -11.467 1.719 7.622 1.00 92.00 391 ALA A C 1
ATOM 3110 O O . ALA A 1 391 ? -10.901 0.653 7.438 1.00 92.00 391 ALA A O 1
ATOM 3111 N N . THR A 1 392 ? -11.014 2.575 8.539 1.00 93.12 392 THR A N 1
ATOM 3112 C CA . THR A 1 392 ? -9.780 2.355 9.320 1.00 93.12 392 THR A CA 1
ATOM 3113 C C . THR A 1 392 ? -9.994 1.767 10.715 1.00 93.12 392 THR A C 1
ATOM 3115 O O . THR A 1 392 ? -9.018 1.522 11.432 1.00 93.12 392 THR A O 1
ATOM 3118 N N . THR A 1 393 ? -11.244 1.499 11.091 1.00 90.31 393 THR A N 1
ATOM 3119 C CA . THR A 1 393 ? -11.629 0.875 12.364 1.00 90.31 393 THR A CA 1
ATOM 3120 C C . THR A 1 393 ? -12.011 -0.590 12.134 1.00 90.31 393 THR A C 1
ATOM 3122 O O . THR A 1 393 ? -12.367 -0.994 11.025 1.00 90.31 393 THR A O 1
ATOM 3125 N N . GLY A 1 394 ? -11.928 -1.410 13.185 1.00 81.69 394 GLY A N 1
ATOM 3126 C CA . GLY A 1 394 ? -12.573 -2.725 13.186 1.00 81.69 394 GLY A CA 1
ATOM 3127 C C . GLY A 1 394 ? -14.072 -2.625 12.874 1.00 81.69 394 GLY A C 1
ATOM 3128 O O . GLY A 1 394 ? -14.686 -1.567 13.001 1.00 81.69 394 GLY A O 1
ATOM 3129 N N . GLY A 1 395 ? -14.665 -3.720 12.419 1.00 78.75 395 GLY A N 1
ATOM 3130 C CA . GLY A 1 395 ? -16.117 -3.881 12.337 1.00 78.75 395 GLY A CA 1
ATOM 3131 C C . GLY A 1 395 ? -16.517 -5.201 12.975 1.00 78.75 395 GLY A C 1
ATOM 3132 O O . GLY A 1 395 ? -15.662 -6.067 13.165 1.00 78.75 395 GLY A O 1
ATOM 3133 N N . ASN A 1 396 ? -17.800 -5.369 13.284 1.00 75.38 396 ASN A N 1
ATOM 3134 C CA . ASN A 1 396 ? -18.284 -6.630 13.852 1.00 75.38 396 ASN A CA 1
ATOM 3135 C C . ASN A 1 396 ? -18.416 -7.735 12.803 1.00 75.38 396 ASN A C 1
ATOM 3137 O O . ASN A 1 396 ? -18.436 -8.910 13.157 1.00 75.38 396 ASN A O 1
ATOM 3141 N N . ASN A 1 397 ? -18.507 -7.367 11.522 1.00 80.62 397 ASN A N 1
ATOM 3142 C CA . ASN A 1 397 ? -18.576 -8.304 10.412 1.00 80.62 397 ASN A CA 1
ATOM 3143 C C . ASN A 1 397 ? -17.166 -8.593 9.850 1.00 80.62 397 ASN A C 1
ATOM 3145 O O . ASN A 1 397 ? -16.574 -7.703 9.229 1.00 80.62 397 ASN A O 1
ATOM 3149 N N . PRO A 1 398 ? -16.627 -9.819 10.017 1.00 82.38 398 PRO A N 1
ATOM 3150 C CA . PRO A 1 398 ? -15.311 -10.187 9.498 1.00 82.38 398 PRO A CA 1
ATOM 3151 C C . PRO A 1 398 ? -15.201 -10.085 7.974 1.00 82.38 398 PRO A C 1
ATOM 3153 O O . PRO A 1 398 ? -14.118 -9.794 7.475 1.00 82.38 398 PRO A O 1
ATOM 3156 N N . ASP A 1 399 ? -16.305 -10.262 7.240 1.00 82.88 399 ASP A N 1
ATOM 3157 C CA . ASP A 1 399 ? -16.311 -10.205 5.772 1.00 82.88 399 ASP A CA 1
ATOM 3158 C C . ASP A 1 399 ? -16.045 -8.787 5.236 1.00 82.88 399 ASP A C 1
ATOM 3160 O O . ASP A 1 399 ? -15.634 -8.615 4.087 1.00 82.88 399 ASP A O 1
ATOM 3164 N N . GLU A 1 400 ? -16.231 -7.757 6.069 1.00 85.88 400 GLU A N 1
ATOM 3165 C CA . GLU A 1 400 ? -15.871 -6.380 5.725 1.00 85.88 400 GLU A CA 1
ATOM 3166 C C . GLU A 1 400 ? -14.376 -6.105 5.901 1.00 85.88 400 GLU A C 1
ATOM 3168 O O . GLU A 1 400 ? -13.883 -5.101 5.389 1.00 85.88 400 GLU A O 1
ATOM 3173 N N . ILE A 1 401 ? -13.650 -6.942 6.646 1.00 91.31 401 ILE A N 1
ATOM 3174 C CA . ILE A 1 401 ? -12.260 -6.695 7.029 1.00 91.31 401 ILE A CA 1
ATOM 3175 C C . ILE A 1 401 ? -11.323 -7.348 6.014 1.00 91.31 401 ILE A C 1
ATOM 3177 O O . ILE A 1 401 ? -11.417 -8.533 5.701 1.00 91.31 401 ILE A O 1
ATOM 3181 N N . ILE A 1 402 ? -10.361 -6.574 5.515 1.00 94.44 402 ILE A N 1
ATOM 3182 C CA . ILE A 1 402 ? -9.321 -7.090 4.628 1.00 94.44 402 ILE A CA 1
ATOM 3183 C C . ILE A 1 402 ? -8.392 -8.016 5.420 1.00 94.44 402 ILE A C 1
ATOM 3185 O O . ILE A 1 402 ? -7.595 -7.569 6.248 1.00 94.44 402 ILE A O 1
ATOM 3189 N N . ASP A 1 403 ? -8.452 -9.307 5.104 1.00 93.62 403 ASP A N 1
ATOM 3190 C CA . ASP A 1 403 ? -7.548 -10.320 5.643 1.00 93.62 403 ASP A CA 1
ATOM 3191 C C . ASP A 1 403 ? -6.180 -10.264 4.939 1.00 93.62 403 ASP A C 1
ATOM 3193 O O . ASP A 1 403 ? -5.926 -10.918 3.921 1.00 93.62 403 ASP A O 1
ATOM 3197 N N . LEU A 1 404 ? -5.288 -9.436 5.486 1.00 96.50 404 LEU A N 1
ATOM 3198 C CA . LEU A 1 404 ? -3.919 -9.289 4.993 1.00 96.50 404 LEU A CA 1
ATOM 3199 C C . LEU A 1 404 ? -3.113 -10.589 5.089 1.00 96.50 404 LEU A C 1
ATOM 3201 O O . LEU A 1 404 ? -2.304 -10.867 4.204 1.00 96.50 404 LEU A O 1
ATOM 3205 N N . GLU A 1 405 ? -3.318 -11.394 6.133 1.00 95.38 405 GLU A N 1
ATOM 3206 C CA . GLU A 1 405 ? -2.567 -12.638 6.297 1.00 95.38 405 GLU A CA 1
ATOM 3207 C C . GLU A 1 405 ? -2.900 -13.621 5.182 1.00 95.38 405 GLU A C 1
ATOM 3209 O O . GLU A 1 405 ? -1.996 -14.175 4.549 1.00 95.38 405 GLU A O 1
ATOM 3214 N N . LYS A 1 406 ? -4.190 -13.777 4.875 1.00 95.62 406 LYS A N 1
ATOM 3215 C CA . LYS A 1 406 ? -4.650 -14.592 3.752 1.00 95.62 406 LYS A CA 1
ATOM 3216 C C . LYS A 1 406 ? -4.083 -14.102 2.424 1.00 95.62 406 LYS A C 1
ATOM 3218 O O . LYS A 1 406 ? -3.573 -14.912 1.649 1.00 95.62 406 LYS A O 1
ATOM 3223 N N . ILE A 1 407 ? -4.080 -12.788 2.179 1.00 96.81 407 ILE A N 1
ATOM 3224 C CA . ILE A 1 407 ? -3.492 -12.195 0.964 1.00 96.81 407 ILE A CA 1
ATOM 3225 C C . ILE A 1 407 ? -2.015 -12.585 0.804 1.00 96.81 407 ILE A C 1
ATOM 3227 O O . ILE A 1 407 ? -1.580 -12.905 -0.305 1.00 96.81 407 ILE A O 1
ATOM 3231 N N . PHE A 1 408 ? -1.235 -12.574 1.886 1.00 97.62 408 PHE A N 1
ATOM 3232 C CA . PHE A 1 408 ? 0.196 -12.901 1.844 1.00 97.62 408 PHE A CA 1
ATOM 3233 C C . PHE A 1 408 ? 0.501 -14.400 1.854 1.00 97.62 408 PHE A C 1
ATOM 3235 O O . PHE A 1 408 ? 1.578 -14.808 1.412 1.00 97.62 408 PHE A O 1
ATOM 3242 N N . ARG A 1 409 ? -0.438 -15.231 2.317 1.00 96.69 409 ARG A N 1
ATOM 3243 C CA . ARG A 1 409 ? -0.319 -16.694 2.283 1.00 96.69 409 ARG A CA 1
ATOM 3244 C C . ARG A 1 409 ? -0.768 -17.301 0.955 1.00 96.69 409 ARG A C 1
ATOM 3246 O O . ARG A 1 409 ? -0.138 -18.250 0.496 1.00 96.69 409 ARG A O 1
ATOM 3253 N N . GLU A 1 410 ? -1.819 -16.764 0.341 1.00 96.25 410 GLU A N 1
ATOM 3254 C CA . GLU A 1 410 ? -2.499 -17.373 -0.818 1.00 96.25 410 GLU A CA 1
ATOM 3255 C C . GLU A 1 410 ? -2.325 -16.585 -2.130 1.00 96.25 410 GLU A C 1
ATOM 3257 O O . GLU A 1 410 ? -2.495 -17.129 -3.229 1.00 96.25 410 GLU A O 1
ATOM 3262 N N . GLY A 1 411 ? -1.940 -15.311 -2.043 1.00 96.81 411 GLY A N 1
ATOM 3263 C CA . GLY A 1 411 ? -1.825 -14.418 -3.189 1.00 96.81 411 GLY A CA 1
ATOM 3264 C C . GLY A 1 411 ? -3.115 -13.661 -3.492 1.00 96.81 411 GLY A C 1
ATOM 3265 O O . GLY A 1 411 ? -4.200 -14.235 -3.497 1.00 96.81 411 GLY A O 1
ATOM 3266 N N . GLY A 1 412 ? -3.006 -12.376 -3.824 1.00 97.31 412 GLY A N 1
ATOM 3267 C CA . GLY A 1 412 ? -4.161 -11.529 -4.131 1.00 97.31 412 GLY A CA 1
ATOM 3268 C C . GLY A 1 412 ? -3.777 -10.148 -4.648 1.00 97.31 412 GLY A C 1
ATOM 3269 O O . GLY A 1 412 ? -2.612 -9.751 -4.575 1.00 97.31 412 GLY A O 1
ATOM 3270 N N . LEU A 1 413 ? -4.760 -9.421 -5.175 1.00 98.19 413 LEU A N 1
ATOM 3271 C CA . LEU A 1 413 ? -4.614 -8.012 -5.528 1.00 98.19 413 LEU A CA 1
ATOM 3272 C C . LEU A 1 413 ? -5.223 -7.157 -4.422 1.00 98.19 413 LEU A C 1
ATOM 3274 O O . LEU A 1 413 ? -6.431 -7.194 -4.222 1.00 98.19 413 LEU A O 1
ATOM 3278 N N . LEU A 1 414 ? -4.390 -6.386 -3.731 1.00 98.06 414 LEU A N 1
ATOM 3279 C CA . LEU A 1 414 ? -4.810 -5.357 -2.789 1.00 98.06 414 LEU A CA 1
ATOM 3280 C C . LEU A 1 414 ? -4.657 -3.990 -3.455 1.00 98.06 414 LEU A C 1
ATOM 3282 O O . LEU A 1 414 ? -3.534 -3.571 -3.735 1.00 98.06 414 LEU A O 1
ATOM 3286 N N . ILE A 1 415 ? -5.767 -3.297 -3.701 1.00 96.81 415 ILE A N 1
ATOM 3287 C CA . ILE A 1 415 ? -5.770 -1.925 -4.215 1.00 96.81 415 ILE A CA 1
ATOM 3288 C C . ILE A 1 415 ? -6.073 -0.964 -3.070 1.00 96.81 415 ILE A C 1
ATOM 3290 O O . ILE A 1 415 ? -7.119 -1.057 -2.431 1.00 96.81 415 ILE A O 1
ATOM 3294 N N . ILE A 1 416 ? -5.166 -0.019 -2.851 1.00 96.19 416 ILE A N 1
ATOM 3295 C CA . ILE A 1 416 ? -5.346 1.146 -1.992 1.00 96.19 416 ILE A CA 1
ATOM 3296 C C . ILE A 1 416 ? -5.729 2.313 -2.901 1.00 96.19 416 ILE A C 1
ATOM 3298 O O . ILE A 1 416 ? -4.869 2.901 -3.559 1.00 96.19 416 ILE A O 1
ATOM 3302 N N . GLY A 1 417 ? -7.026 2.595 -2.985 1.00 93.19 417 GLY A N 1
ATOM 3303 C CA . GLY A 1 417 ? -7.589 3.609 -3.867 1.00 93.19 417 GLY A CA 1
ATOM 3304 C C . GLY A 1 417 ? -7.814 4.930 -3.141 1.00 93.19 417 GLY A C 1
ATOM 3305 O O . GLY A 1 417 ? -8.680 5.017 -2.272 1.00 93.19 417 GLY A O 1
ATOM 3306 N N . ILE A 1 418 ? -7.067 5.972 -3.508 1.00 90.44 418 ILE A N 1
ATOM 3307 C CA . ILE A 1 418 ? -7.267 7.329 -2.983 1.00 90.44 418 ILE A CA 1
ATOM 3308 C C . ILE A 1 418 ? -7.441 8.304 -4.143 1.00 90.44 418 ILE A C 1
ATOM 3310 O O . ILE A 1 418 ? -6.649 8.329 -5.082 1.00 90.44 418 ILE A O 1
ATOM 3314 N N . GLU A 1 419 ? -8.482 9.131 -4.072 1.00 86.25 419 GLU A N 1
ATOM 3315 C CA . GLU A 1 419 ? -8.682 10.214 -5.031 1.00 86.25 419 GLU A CA 1
ATOM 3316 C C . GLU A 1 419 ? -7.652 11.329 -4.814 1.00 86.25 419 GLU A C 1
ATOM 3318 O O . GLU A 1 419 ? -7.412 11.771 -3.687 1.00 86.25 419 GLU A O 1
ATOM 3323 N N . SER A 1 420 ? -7.118 11.879 -5.904 1.00 80.44 420 SER A N 1
ATOM 3324 C CA . SER A 1 420 ? -6.073 12.909 -5.861 1.00 80.44 420 SER A CA 1
ATOM 3325 C C . SER A 1 420 ? -6.449 14.170 -5.075 1.00 80.44 420 SER A C 1
ATOM 3327 O O . SER A 1 420 ? -5.566 14.862 -4.575 1.00 80.44 420 SER A O 1
ATOM 3329 N N . LYS A 1 421 ? -7.747 14.484 -4.946 1.00 83.44 421 LYS A N 1
ATOM 3330 C CA . LYS A 1 421 ? -8.232 15.652 -4.187 1.00 83.44 421 LYS A CA 1
ATOM 3331 C C . LYS A 1 421 ? -7.883 15.582 -2.693 1.00 83.44 421 LYS A C 1
ATOM 3333 O O . LYS A 1 421 ? -7.712 16.623 -2.074 1.00 83.44 421 LYS A O 1
ATOM 3338 N N . TYR A 1 422 ? -7.716 14.378 -2.138 1.00 82.19 422 TYR A N 1
ATOM 3339 C CA . TYR A 1 422 ? -7.374 14.172 -0.726 1.00 82.19 422 TYR A CA 1
ATOM 3340 C C . TYR A 1 422 ? -5.863 14.174 -0.448 1.00 82.19 422 TYR A C 1
ATOM 3342 O O . TYR A 1 422 ? -5.450 14.108 0.705 1.00 82.19 422 TYR A O 1
ATOM 3350 N N . LEU A 1 423 ? -5.025 14.260 -1.487 1.00 74.44 423 LEU A N 1
ATOM 3351 C CA . LEU A 1 423 ? -3.561 14.253 -1.361 1.00 74.44 423 LEU A CA 1
ATOM 3352 C C . LEU A 1 423 ? -2.953 15.664 -1.324 1.00 74.44 423 LEU A C 1
ATOM 3354 O O . LEU A 1 423 ? -1.771 15.812 -1.046 1.00 74.44 423 LEU A O 1
ATOM 3358 N N . GLN A 1 424 ? -3.740 16.710 -1.594 1.00 67.31 424 GLN A N 1
ATOM 3359 C CA . GLN A 1 424 ? -3.231 18.082 -1.738 1.00 67.31 424 GLN A CA 1
ATOM 3360 C C . GLN A 1 424 ? -2.928 18.785 -0.403 1.00 67.31 424 GLN A C 1
ATOM 3362 O O . GLN A 1 424 ? -2.195 19.770 -0.397 1.00 67.31 424 GLN A O 1
ATOM 3367 N N . SER A 1 425 ? -3.469 18.298 0.719 1.00 62.00 425 SER A N 1
ATOM 3368 C CA . SER A 1 425 ? -3.345 18.922 2.047 1.00 62.00 425 SER A CA 1
ATOM 3369 C C . SER A 1 425 ? -2.321 18.246 2.976 1.00 62.00 425 SER A C 1
ATOM 3371 O O . SER A 1 425 ? -2.269 18.574 4.157 1.00 62.00 425 SER A O 1
ATOM 3373 N N . GLY A 1 426 ? -1.515 17.286 2.495 1.00 66.56 426 GLY A N 1
ATOM 3374 C CA . GLY A 1 426 ? -0.556 16.508 3.309 1.00 66.56 426 GLY A CA 1
ATOM 3375 C C . GLY A 1 426 ? -1.200 15.481 4.260 1.00 66.56 426 GLY A C 1
ATOM 3376 O O . GLY A 1 426 ? -0.614 14.445 4.561 1.00 66.56 426 GLY A O 1
ATOM 3377 N N . GLU A 1 427 ? -2.450 15.696 4.669 1.00 70.25 427 GLU A N 1
ATOM 3378 C CA . GLU A 1 427 ? -3.253 14.773 5.483 1.00 70.25 427 GLU A CA 1
ATOM 3379 C C . GLU A 1 427 ? -3.429 13.388 4.832 1.00 70.25 427 GLU A C 1
ATOM 3381 O O . GLU A 1 427 ? -3.336 12.355 5.502 1.00 70.25 427 GLU A O 1
ATOM 3386 N N . GLY A 1 428 ? -3.632 13.350 3.510 1.00 78.50 428 GLY A N 1
ATOM 3387 C CA . GLY A 1 428 ? -3.717 12.102 2.750 1.00 78.50 428 GLY A CA 1
ATOM 3388 C C . GLY A 1 428 ? -2.418 11.290 2.764 1.00 78.50 428 GLY A C 1
ATOM 3389 O O . GLY A 1 428 ? -2.470 10.060 2.759 1.00 78.50 428 GLY A O 1
ATOM 3390 N N . GLU A 1 429 ? -1.256 11.946 2.858 1.00 83.19 429 GLU A N 1
ATOM 3391 C CA . GLU A 1 429 ? 0.044 11.266 2.949 1.00 83.19 429 GLU A CA 1
ATOM 3392 C C . GLU A 1 429 ? 0.165 10.489 4.263 1.00 83.19 429 GLU A C 1
ATOM 3394 O O . GLU A 1 429 ? 0.598 9.336 4.268 1.00 83.19 429 GLU A O 1
ATOM 3399 N N . ILE A 1 430 ? -0.289 11.077 5.376 1.00 84.06 430 ILE A N 1
ATOM 3400 C CA . ILE A 1 430 ? -0.274 10.420 6.691 1.00 84.06 430 ILE A CA 1
ATOM 3401 C C . ILE A 1 430 ? -1.138 9.160 6.657 1.00 84.06 430 ILE A C 1
ATOM 3403 O O . ILE A 1 430 ? -0.694 8.098 7.093 1.00 84.06 430 ILE A O 1
ATOM 3407 N N . LEU A 1 431 ? -2.344 9.237 6.086 1.00 88.56 431 LEU A N 1
ATOM 3408 C CA . LEU A 1 431 ? -3.204 8.066 5.919 1.00 88.56 431 LEU A CA 1
ATOM 3409 C C . LEU A 1 431 ? -2.498 6.961 5.111 1.00 88.56 431 LEU A C 1
ATOM 3411 O O . LEU A 1 431 ? -2.476 5.806 5.541 1.00 88.56 431 LEU A O 1
ATOM 3415 N N . LEU A 1 432 ? -1.865 7.305 3.985 1.00 90.19 432 LEU A N 1
ATOM 3416 C CA . LEU A 1 432 ? -1.115 6.356 3.153 1.00 90.19 432 LEU A CA 1
ATOM 3417 C C . LEU A 1 432 ? 0.049 5.695 3.901 1.00 90.19 432 LEU A C 1
ATOM 3419 O O . LEU A 1 432 ? 0.263 4.486 3.761 1.00 90.19 432 LEU A O 1
ATOM 3423 N N . GLN A 1 433 ? 0.772 6.456 4.722 1.00 87.06 433 GLN A N 1
ATOM 3424 C CA . GLN A 1 433 ? 1.864 5.947 5.553 1.00 87.06 433 GLN A CA 1
ATOM 3425 C C . GLN A 1 433 ? 1.360 4.984 6.632 1.00 87.06 433 GLN A C 1
ATOM 3427 O O . GLN A 1 433 ? 1.960 3.928 6.848 1.00 87.06 433 GLN A O 1
ATOM 3432 N N . LEU A 1 434 ? 0.232 5.302 7.273 1.00 89.31 434 LEU A N 1
ATOM 3433 C CA . LEU A 1 434 ? -0.399 4.434 8.267 1.00 89.31 434 LEU A CA 1
ATOM 3434 C C . LEU A 1 434 ? -0.915 3.129 7.646 1.00 89.31 434 LEU A C 1
ATOM 3436 O O . LEU A 1 434 ? -0.701 2.055 8.215 1.00 89.31 434 LEU A O 1
ATOM 3440 N N . ILE A 1 435 ? -1.525 3.207 6.458 1.00 93.38 435 ILE A N 1
ATOM 3441 C CA . ILE A 1 435 ? -1.931 2.038 5.665 1.00 93.38 435 ILE A CA 1
ATOM 3442 C C . ILE A 1 435 ? -0.706 1.183 5.342 1.00 93.38 435 ILE A C 1
ATOM 3444 O O . ILE A 1 435 ? -0.704 -0.014 5.627 1.00 93.38 435 ILE A O 1
ATOM 3448 N N . LYS A 1 436 ? 0.365 1.795 4.815 1.00 91.94 436 LYS A N 1
ATOM 3449 C CA . LYS A 1 436 ? 1.597 1.072 4.477 1.00 91.94 436 LYS A CA 1
ATOM 3450 C C . LYS A 1 436 ? 2.159 0.350 5.692 1.00 91.94 436 LYS A C 1
ATOM 3452 O O . LYS A 1 436 ? 2.448 -0.835 5.603 1.00 91.94 436 LYS A O 1
ATOM 3457 N N . ARG A 1 437 ? 2.235 1.018 6.845 1.00 90.69 437 ARG A N 1
ATOM 3458 C CA . ARG A 1 437 ? 2.682 0.406 8.104 1.00 90.69 437 ARG A CA 1
ATOM 3459 C C . ARG A 1 437 ? 1.847 -0.825 8.471 1.00 90.69 437 ARG A C 1
ATOM 3461 O O . ARG A 1 437 ? 2.413 -1.844 8.860 1.00 90.69 437 ARG A O 1
ATOM 3468 N N . ARG A 1 438 ? 0.514 -0.749 8.359 1.00 93.00 438 ARG A N 1
ATOM 3469 C CA . ARG A 1 438 ? -0.381 -1.876 8.680 1.00 93.00 438 ARG A CA 1
ATOM 3470 C C . ARG A 1 438 ? -0.138 -3.078 7.764 1.00 93.00 438 ARG A C 1
ATOM 3472 O O . ARG A 1 438 ? -0.129 -4.211 8.254 1.00 93.00 438 ARG A O 1
ATOM 3479 N N . ILE A 1 439 ? 0.064 -2.818 6.473 1.00 95.75 439 ILE A N 1
ATOM 3480 C CA . ILE A 1 439 ? 0.378 -3.829 5.458 1.00 95.75 439 ILE A CA 1
ATOM 3481 C C . ILE A 1 439 ? 1.770 -4.423 5.716 1.00 95.75 439 ILE A C 1
ATOM 3483 O O . ILE A 1 439 ? 1.897 -5.642 5.793 1.00 95.75 439 ILE A O 1
ATOM 3487 N N . ASP A 1 440 ? 2.784 -3.581 5.939 1.00 93.62 440 ASP A N 1
ATOM 3488 C CA . ASP A 1 440 ? 4.166 -3.982 6.235 1.00 93.62 440 ASP A CA 1
ATOM 3489 C C . ASP A 1 440 ? 4.239 -4.901 7.458 1.00 93.62 440 ASP A C 1
ATOM 3491 O O . ASP A 1 440 ? 4.949 -5.904 7.429 1.00 93.62 440 ASP A O 1
ATOM 3495 N N . LYS A 1 441 ? 3.487 -4.584 8.521 1.00 91.62 441 LYS A N 1
ATOM 3496 C CA . LYS A 1 441 ? 3.431 -5.420 9.723 1.00 91.62 441 LYS A CA 1
ATOM 3497 C C . LYS A 1 441 ? 2.890 -6.817 9.416 1.00 91.62 441 LYS A C 1
ATOM 3499 O O . LYS A 1 441 ? 3.580 -7.790 9.689 1.00 91.62 441 LYS A O 1
ATOM 3504 N N . ALA A 1 442 ? 1.705 -6.919 8.807 1.00 94.56 442 ALA A N 1
ATOM 3505 C CA . ALA A 1 442 ? 1.132 -8.225 8.456 1.00 94.56 442 ALA A CA 1
ATOM 3506 C C . ALA A 1 442 ? 2.049 -9.015 7.516 1.00 94.56 442 ALA A C 1
ATOM 3508 O O . ALA A 1 442 ? 2.198 -10.226 7.650 1.00 94.56 442 ALA A O 1
ATOM 3509 N N . LEU A 1 443 ? 2.678 -8.317 6.571 1.00 95.38 443 LEU A N 1
ATOM 3510 C CA . LEU A 1 443 ? 3.625 -8.907 5.645 1.00 95.38 443 LEU A CA 1
ATOM 3511 C C . LEU A 1 443 ? 4.810 -9.539 6.391 1.00 95.38 443 LEU A C 1
ATOM 3513 O O . LEU A 1 443 ? 5.195 -10.667 6.080 1.00 95.38 443 LEU A O 1
ATOM 3517 N N . MET A 1 444 ? 5.377 -8.834 7.373 1.00 93.75 444 MET A N 1
ATOM 3518 C CA . MET A 1 444 ? 6.503 -9.341 8.160 1.00 93.75 444 MET A CA 1
ATOM 3519 C C . MET A 1 444 ? 6.090 -10.456 9.107 1.00 93.75 444 MET A C 1
ATOM 3521 O O . MET A 1 444 ? 6.780 -11.469 9.153 1.00 93.75 444 MET A O 1
ATOM 3525 N N . ASP A 1 445 ? 4.939 -10.327 9.767 1.00 94.31 445 ASP A N 1
ATOM 3526 C CA . ASP A 1 445 ? 4.402 -11.367 10.647 1.00 94.31 445 ASP A CA 1
ATOM 3527 C C . ASP A 1 445 ? 4.225 -12.691 9.870 1.00 94.31 445 ASP A C 1
ATOM 3529 O O . ASP A 1 445 ? 4.646 -13.756 10.326 1.00 94.31 445 ASP A O 1
ATOM 3533 N N . VAL A 1 446 ? 3.695 -12.638 8.638 1.00 97.00 446 VAL A N 1
ATOM 3534 C CA . VAL A 1 446 ? 3.576 -13.823 7.769 1.00 97.00 446 VAL A CA 1
ATOM 3535 C C . VAL A 1 446 ? 4.940 -14.332 7.307 1.00 97.00 446 VAL A C 1
ATOM 3537 O O . VAL A 1 446 ? 5.147 -15.547 7.275 1.00 97.00 446 VAL A O 1
ATOM 3540 N N . ALA A 1 447 ? 5.868 -13.448 6.932 1.00 96.38 447 ALA A N 1
ATOM 3541 C CA . ALA A 1 447 ? 7.196 -13.845 6.472 1.00 96.38 447 ALA A CA 1
ATOM 3542 C C . ALA A 1 447 ? 7.997 -14.541 7.580 1.00 96.38 447 ALA A C 1
ATOM 3544 O O . ALA A 1 447 ? 8.577 -15.598 7.335 1.00 96.38 447 ALA A O 1
ATOM 3545 N N . ASP A 1 448 ? 7.997 -13.988 8.791 1.00 95.19 448 ASP A N 1
ATOM 3546 C CA . ASP A 1 448 ? 8.732 -14.523 9.938 1.00 95.19 448 ASP A CA 1
ATOM 3547 C C . ASP A 1 448 ? 8.102 -15.819 10.466 1.00 95.19 448 ASP A C 1
ATOM 3549 O O . ASP A 1 448 ? 8.825 -16.727 10.876 1.00 95.19 448 ASP A O 1
ATOM 3553 N N . ALA A 1 449 ? 6.777 -15.969 10.360 1.00 96.12 449 ALA A N 1
ATOM 3554 C CA . ALA A 1 449 ? 6.083 -17.222 10.659 1.00 96.12 449 ALA A CA 1
ATOM 3555 C C . ALA A 1 449 ? 6.249 -18.306 9.571 1.00 96.12 449 ALA A C 1
ATOM 3557 O O . ALA A 1 449 ? 5.828 -19.448 9.768 1.00 96.12 449 ALA A O 1
ATOM 3558 N N . SER A 1 450 ? 6.812 -17.972 8.405 1.00 96.12 450 SER A N 1
ATOM 3559 C CA . SER A 1 450 ? 6.941 -18.894 7.273 1.00 96.12 450 SER A CA 1
ATOM 3560 C C . SER A 1 450 ? 8.314 -19.582 7.231 1.00 96.12 450 SER A C 1
ATOM 3562 O O . SER A 1 450 ? 9.326 -18.986 7.609 1.00 96.12 450 SER A O 1
ATOM 3564 N N . PRO A 1 451 ? 8.407 -20.830 6.727 1.00 90.81 451 PRO A N 1
ATOM 3565 C CA . PRO A 1 451 ? 9.683 -21.533 6.608 1.00 90.81 451 PRO A CA 1
ATOM 3566 C C . PRO A 1 451 ? 10.723 -20.737 5.808 1.00 90.81 451 PRO A C 1
ATOM 3568 O O . PRO A 1 451 ? 10.465 -20.297 4.689 1.00 90.81 451 PRO A O 1
ATOM 3571 N N . GLY A 1 452 ? 11.920 -20.576 6.378 1.00 88.00 452 GLY A N 1
ATOM 3572 C CA . GLY A 1 452 ? 12.991 -19.774 5.777 1.00 88.00 452 GLY A CA 1
ATOM 3573 C C . GLY A 1 452 ? 12.846 -18.263 5.988 1.00 88.00 452 GLY A C 1
ATOM 3574 O O . GLY A 1 452 ? 13.640 -17.509 5.431 1.00 88.00 452 GLY A O 1
ATOM 3575 N N . GLY A 1 453 ? 11.865 -17.825 6.787 1.00 93.62 453 GLY A N 1
ATOM 3576 C CA . GLY A 1 453 ? 11.684 -16.427 7.165 1.00 93.62 453 GLY A CA 1
ATOM 3577 C C . GLY A 1 453 ? 11.327 -15.527 5.986 1.00 93.62 453 GLY A C 1
ATOM 3578 O O . GLY A 1 453 ? 11.781 -14.387 5.958 1.00 93.62 453 GLY A O 1
ATOM 3579 N N . ALA A 1 454 ? 10.598 -16.035 4.989 1.00 95.06 454 ALA A N 1
ATOM 3580 C CA . ALA A 1 454 ? 10.202 -15.314 3.781 1.00 95.06 454 ALA A CA 1
ATOM 3581 C C . ALA A 1 454 ? 8.758 -15.649 3.396 1.00 95.06 454 ALA A C 1
ATOM 3583 O O . ALA A 1 454 ? 8.275 -16.741 3.691 1.00 95.06 454 ALA A O 1
ATOM 3584 N N . LEU A 1 455 ? 8.085 -14.740 2.684 1.00 96.38 455 LEU A N 1
ATOM 3585 C CA . LEU A 1 455 ? 6.706 -14.969 2.262 1.00 96.38 455 LEU A CA 1
ATOM 3586 C C . LEU A 1 455 ? 6.573 -16.232 1.391 1.00 96.38 455 LEU A C 1
ATOM 3588 O O . LEU A 1 455 ? 7.398 -16.435 0.482 1.00 96.38 455 LEU A O 1
ATOM 3592 N N . PRO A 1 456 ? 5.515 -17.041 1.605 1.00 94.81 456 PRO A N 1
ATOM 3593 C CA . PRO A 1 456 ? 5.238 -18.217 0.786 1.00 94.81 456 PRO A CA 1
ATOM 3594 C C . PRO A 1 456 ? 4.861 -17.813 -0.645 1.00 94.81 456 PRO A C 1
ATOM 3596 O O . PRO A 1 456 ? 5.321 -18.432 -1.607 1.00 94.81 456 PRO A O 1
ATOM 3599 N N . VAL A 1 457 ? 4.097 -16.726 -0.787 1.00 94.81 457 VAL A N 1
ATOM 3600 C CA . VAL A 1 457 ? 3.742 -16.109 -2.066 1.00 94.81 457 VAL A CA 1
ATOM 3601 C C . VAL A 1 457 ? 4.491 -14.778 -2.206 1.00 94.81 457 VAL A C 1
ATOM 3603 O O . VAL A 1 457 ? 4.392 -13.935 -1.317 1.00 94.81 457 VAL A O 1
ATOM 3606 N N . PRO A 1 458 ? 5.254 -14.552 -3.295 1.00 95.19 458 PRO A N 1
ATOM 3607 C CA . PRO A 1 458 ? 5.947 -13.284 -3.504 1.00 95.19 458 PRO A CA 1
ATOM 3608 C C . PRO A 1 458 ? 4.984 -12.097 -3.545 1.00 95.19 458 PRO A C 1
ATOM 3610 O O . PRO A 1 458 ? 3.967 -12.157 -4.235 1.00 95.19 458 PRO A O 1
ATOM 3613 N N . ALA A 1 459 ? 5.341 -11.003 -2.871 1.00 97.50 459 ALA A N 1
ATOM 3614 C CA . ALA A 1 459 ? 4.545 -9.779 -2.842 1.00 97.50 459 ALA A CA 1
ATOM 3615 C C . ALA A 1 459 ? 5.273 -8.614 -3.516 1.00 97.50 459 ALA A C 1
ATOM 3617 O O . ALA A 1 459 ? 6.498 -8.490 -3.446 1.00 97.50 459 ALA A O 1
ATOM 3618 N N . THR A 1 460 ? 4.532 -7.744 -4.203 1.00 98.12 460 THR A N 1
ATOM 3619 C CA . THR A 1 460 ? 5.094 -6.530 -4.810 1.00 98.12 460 THR A CA 1
ATOM 3620 C C . THR A 1 460 ? 4.269 -5.302 -4.519 1.00 98.12 460 THR A C 1
ATOM 3622 O O . THR A 1 460 ? 3.083 -5.265 -4.832 1.00 98.12 460 THR A O 1
ATOM 3625 N N . TYR A 1 461 ? 4.938 -4.285 -3.984 1.00 98.19 461 TYR A N 1
ATOM 3626 C CA . TYR A 1 461 ? 4.410 -2.930 -3.940 1.00 98.19 461 TYR A CA 1
ATOM 3627 C C . TYR A 1 461 ? 4.558 -2.271 -5.308 1.00 98.19 461 TYR A C 1
ATOM 3629 O O . TYR A 1 461 ? 5.664 -2.187 -5.842 1.00 98.19 461 TYR A O 1
ATOM 3637 N N . TYR A 1 462 ? 3.451 -1.770 -5.838 1.00 98.00 462 TYR A N 1
ATOM 3638 C CA . TYR A 1 462 ? 3.389 -0.950 -7.037 1.00 98.00 462 TYR A CA 1
ATOM 3639 C C . TYR A 1 462 ? 3.026 0.474 -6.629 1.00 98.00 462 TYR A C 1
ATOM 3641 O O . TYR A 1 462 ? 1.869 0.770 -6.324 1.00 98.00 462 TYR A O 1
ATOM 3649 N N . LEU A 1 463 ? 4.041 1.336 -6.597 1.00 95.81 463 LEU A N 1
ATOM 3650 C CA . LEU A 1 463 ? 3.922 2.746 -6.243 1.00 95.81 463 LEU A CA 1
ATOM 3651 C C . LEU A 1 463 ? 4.216 3.572 -7.501 1.00 95.81 463 LEU A C 1
ATOM 3653 O O . LEU A 1 463 ? 5.372 3.878 -7.760 1.00 95.81 463 LEU A O 1
ATOM 3657 N N . ASP A 1 464 ? 3.203 3.892 -8.315 1.00 93.12 464 ASP A N 1
ATOM 3658 C CA . ASP A 1 464 ? 3.399 4.637 -9.584 1.00 93.12 464 ASP A CA 1
ATOM 3659 C C . ASP A 1 464 ? 3.923 6.069 -9.361 1.00 93.12 464 ASP A C 1
ATOM 3661 O O . ASP A 1 464 ? 4.597 6.634 -10.224 1.00 93.12 464 ASP A O 1
ATOM 3665 N N . GLU A 1 465 ? 3.660 6.624 -8.175 1.00 90.75 465 GLU A N 1
ATOM 3666 C CA . GLU A 1 465 ? 4.111 7.945 -7.743 1.00 90.75 465 GLU A CA 1
ATOM 3667 C C . GLU A 1 465 ? 4.543 7.903 -6.268 1.00 90.75 465 GLU A C 1
ATOM 3669 O O . GLU A 1 465 ? 3.763 8.194 -5.362 1.00 90.75 465 GLU A O 1
ATOM 3674 N N . LEU A 1 466 ? 5.795 7.509 -6.019 1.00 92.75 466 LEU A N 1
ATOM 3675 C CA . LEU A 1 466 ? 6.379 7.426 -4.678 1.00 92.75 466 LEU A CA 1
ATOM 3676 C C . LEU A 1 466 ? 6.320 8.770 -3.916 1.00 92.75 466 LEU A C 1
ATOM 3678 O O . LEU A 1 466 ? 5.886 8.746 -2.767 1.00 92.75 466 LEU A O 1
ATOM 3682 N N . PRO A 1 467 ? 6.680 9.931 -4.511 1.00 89.38 467 PRO A N 1
ATOM 3683 C CA . PRO A 1 467 ? 6.555 11.233 -3.856 1.00 89.38 467 PRO A CA 1
ATOM 3684 C C . PRO A 1 467 ? 5.148 11.539 -3.336 1.00 89.38 467 PRO A C 1
ATOM 3686 O O . PRO A 1 467 ? 5.016 12.222 -2.328 1.00 89.38 467 PRO A O 1
ATOM 3689 N N . GLY A 1 468 ? 4.103 11.004 -3.979 1.00 86.69 468 GLY A N 1
ATOM 3690 C CA . GLY A 1 468 ? 2.712 11.206 -3.568 1.00 86.69 468 GLY A CA 1
ATOM 3691 C C . GLY A 1 468 ? 2.324 10.525 -2.250 1.00 86.69 468 GLY A C 1
ATOM 3692 O O . GLY A 1 468 ? 1.247 10.796 -1.731 1.00 86.69 468 GLY A O 1
ATOM 3693 N N . LEU A 1 469 ? 3.174 9.648 -1.699 1.00 85.19 469 LEU A N 1
ATOM 3694 C CA . LEU A 1 469 ? 2.992 9.057 -0.364 1.00 85.19 469 LEU A CA 1
ATOM 3695 C C . LEU A 1 469 ? 3.628 9.916 0.748 1.00 85.19 469 LEU A C 1
ATOM 3697 O O . LEU A 1 469 ? 3.557 9.555 1.929 1.00 85.19 469 LEU A O 1
ATOM 3701 N N . GLY A 1 470 ? 4.294 11.014 0.385 1.00 83.19 470 GLY A N 1
ATOM 3702 C CA . GLY A 1 470 ? 5.189 11.730 1.282 1.00 83.19 470 GLY A CA 1
ATOM 3703 C C . GLY A 1 470 ? 6.430 10.906 1.639 1.00 83.19 470 GLY A C 1
ATOM 3704 O O . GLY A 1 470 ? 6.733 9.862 1.050 1.00 83.19 470 GLY A O 1
ATOM 3705 N N . ARG A 1 471 ? 7.192 11.379 2.628 1.00 83.38 471 ARG A N 1
ATOM 3706 C CA . ARG A 1 471 ? 8.425 10.709 3.062 1.00 83.38 471 ARG A CA 1
ATOM 3707 C C . ARG A 1 471 ? 8.106 9.443 3.858 1.00 83.38 471 ARG A C 1
ATOM 3709 O O . ARG A 1 471 ? 7.648 9.521 4.991 1.00 83.38 471 ARG A O 1
ATOM 3716 N N . LEU A 1 472 ? 8.457 8.282 3.307 1.00 84.69 472 LEU A N 1
ATOM 3717 C CA . LEU A 1 472 ? 8.407 7.002 4.024 1.00 84.69 472 LEU A CA 1
ATOM 3718 C C . LEU A 1 472 ? 9.649 6.823 4.928 1.00 84.69 472 LEU A C 1
ATOM 3720 O O . LEU A 1 472 ? 10.758 6.729 4.393 1.00 84.69 472 LEU A O 1
ATOM 3724 N N . PRO A 1 473 ? 9.509 6.740 6.265 1.00 76.50 473 PRO A N 1
ATOM 3725 C CA . PRO A 1 473 ? 10.654 6.585 7.168 1.00 76.50 473 PRO A CA 1
ATOM 3726 C C . PRO A 1 473 ? 11.402 5.262 6.954 1.00 76.50 473 PRO A C 1
ATOM 3728 O O . PRO A 1 473 ? 10.773 4.221 6.764 1.00 76.50 473 PRO A O 1
ATOM 3731 N N . ASN A 1 474 ? 12.736 5.272 7.065 1.00 78.75 474 ASN A N 1
ATOM 3732 C CA . ASN A 1 474 ? 13.596 4.081 6.947 1.00 78.75 474 ASN A CA 1
ATOM 3733 C C . ASN A 1 474 ? 13.424 3.234 5.661 1.00 78.75 474 ASN A C 1
ATOM 3735 O O . ASN A 1 474 ? 13.798 2.058 5.664 1.00 78.75 474 ASN A O 1
ATOM 3739 N N . LEU A 1 475 ? 12.902 3.797 4.564 1.00 87.44 475 LEU A N 1
ATOM 3740 C CA . LEU A 1 475 ? 12.684 3.073 3.303 1.00 87.44 475 LEU A CA 1
ATOM 3741 C C . LEU A 1 475 ? 13.950 2.356 2.797 1.00 87.44 475 LEU A C 1
ATOM 3743 O O . LEU A 1 475 ? 13.880 1.196 2.413 1.00 87.44 475 LEU A O 1
ATOM 3747 N N . ASP A 1 476 ? 15.114 3.000 2.868 1.00 88.06 476 ASP A N 1
ATOM 3748 C CA . ASP A 1 476 ? 16.405 2.426 2.472 1.00 88.06 476 ASP A CA 1
ATOM 3749 C C . ASP A 1 476 ? 16.734 1.107 3.202 1.00 88.06 476 ASP A C 1
ATOM 3751 O O . ASP A 1 476 ? 17.018 0.081 2.582 1.00 88.06 476 ASP A O 1
ATOM 3755 N N . LYS A 1 477 ? 16.579 1.097 4.533 1.00 86.94 477 LYS A N 1
ATOM 3756 C CA . LYS A 1 477 ? 16.763 -0.105 5.363 1.00 86.94 477 LYS A CA 1
ATOM 3757 C C . LYS A 1 477 ? 15.718 -1.178 5.051 1.00 86.94 477 LYS A C 1
ATOM 3759 O O . LYS A 1 477 ? 16.047 -2.364 5.056 1.00 86.94 477 LYS A O 1
ATOM 3764 N N . GLN A 1 478 ? 14.474 -0.772 4.776 1.00 89.62 478 GLN A N 1
ATOM 3765 C CA . GLN A 1 478 ? 13.411 -1.696 4.373 1.00 89.62 478 GLN A CA 1
ATOM 3766 C C . GLN A 1 478 ? 13.779 -2.403 3.066 1.00 89.62 478 GLN A C 1
ATOM 3768 O O . GLN A 1 478 ? 13.758 -3.629 3.032 1.00 89.62 478 GLN A O 1
ATOM 3773 N N . LEU A 1 479 ? 14.197 -1.668 2.031 1.00 92.38 479 LEU A N 1
ATOM 3774 C CA . LEU A 1 479 ? 14.626 -2.251 0.753 1.00 92.38 479 LEU A CA 1
ATOM 3775 C C . LEU A 1 479 ? 15.751 -3.284 0.965 1.00 92.38 479 LEU A C 1
ATOM 3777 O O . LEU A 1 479 ? 15.652 -4.425 0.515 1.00 92.38 479 LEU A O 1
ATOM 3781 N N . ALA A 1 480 ? 16.773 -2.947 1.756 1.00 90.25 480 ALA A N 1
ATOM 3782 C CA . ALA A 1 480 ? 17.858 -3.882 2.064 1.00 90.25 480 ALA A CA 1
ATOM 3783 C C . ALA A 1 480 ? 17.360 -5.196 2.712 1.00 90.25 480 ALA A C 1
ATOM 3785 O O . ALA A 1 480 ? 17.769 -6.292 2.318 1.00 90.25 480 ALA A O 1
ATOM 3786 N N . GLN A 1 481 ? 16.455 -5.103 3.692 1.00 90.69 481 GLN A N 1
ATOM 3787 C CA . GLN A 1 481 ? 15.938 -6.258 4.435 1.00 90.69 481 GLN A CA 1
ATOM 3788 C C . GLN A 1 481 ? 14.972 -7.115 3.597 1.00 90.69 481 GLN A C 1
ATOM 3790 O O . GLN A 1 481 ? 15.034 -8.351 3.609 1.00 90.69 481 GLN A O 1
ATOM 3795 N N . TRP A 1 482 ? 14.072 -6.463 2.862 1.00 92.94 482 TRP A N 1
ATOM 3796 C CA . TRP A 1 482 ? 12.918 -7.070 2.191 1.00 92.94 482 TRP A CA 1
ATOM 3797 C C . TRP A 1 482 ? 13.299 -7.983 1.030 1.00 92.94 482 TRP A C 1
ATOM 3799 O O . TRP A 1 482 ? 12.587 -8.950 0.742 1.00 92.94 482 TRP A O 1
ATOM 3809 N N . ARG A 1 483 ? 14.474 -7.753 0.438 1.00 89.75 483 ARG A N 1
ATOM 3810 C CA . ARG A 1 483 ? 15.068 -8.612 -0.588 1.00 89.75 483 ARG A CA 1
ATOM 3811 C C . ARG A 1 483 ? 15.057 -10.098 -0.215 1.00 89.75 483 ARG A C 1
ATOM 3813 O O . ARG A 1 483 ? 14.788 -10.959 -1.058 1.00 89.75 483 ARG A O 1
ATOM 3820 N N . SER A 1 484 ? 15.344 -10.406 1.051 1.00 91.44 484 SER A N 1
ATOM 3821 C CA . SER A 1 484 ? 15.377 -11.779 1.577 1.00 91.44 484 SER A CA 1
ATOM 3822 C C . SER A 1 484 ? 13.989 -12.358 1.882 1.00 91.44 484 SER A C 1
ATOM 3824 O O . SER A 1 484 ? 13.840 -13.572 1.978 1.00 91.44 484 SER A O 1
ATOM 3826 N N . LYS A 1 485 ? 12.962 -11.506 1.970 1.00 94.81 485 LYS A N 1
ATOM 3827 C CA . LYS A 1 485 ? 11.613 -11.839 2.446 1.00 94.81 485 LYS A CA 1
ATOM 3828 C C . LYS A 1 485 ? 10.623 -12.195 1.330 1.00 94.81 485 LYS A C 1
ATOM 3830 O O . LYS A 1 485 ? 9.442 -12.362 1.607 1.00 94.81 485 LYS A O 1
ATOM 3835 N N . ASN A 1 486 ? 11.082 -12.348 0.082 1.00 94.56 486 ASN A N 1
ATOM 3836 C CA . ASN A 1 486 ? 10.234 -12.467 -1.121 1.00 94.56 486 ASN A CA 1
ATOM 3837 C C . ASN A 1 486 ? 9.337 -11.240 -1.370 1.00 94.56 486 ASN A C 1
ATOM 3839 O O . ASN A 1 486 ? 8.227 -11.370 -1.891 1.00 94.56 486 ASN A O 1
ATOM 3843 N N . VAL A 1 487 ? 9.835 -10.052 -1.027 1.00 96.50 487 VAL A N 1
ATOM 3844 C CA . VAL A 1 487 ? 9.124 -8.788 -1.220 1.00 96.50 487 VAL A CA 1
ATOM 3845 C C . VAL A 1 487 ? 9.913 -7.911 -2.177 1.00 96.50 487 VAL A C 1
ATOM 3847 O O . VAL A 1 487 ? 11.107 -7.687 -1.985 1.00 96.50 487 VAL A O 1
ATOM 3850 N N . SER A 1 488 ? 9.238 -7.382 -3.193 1.00 95.88 488 SER A N 1
ATOM 3851 C CA . SER A 1 488 ? 9.806 -6.386 -4.102 1.00 95.88 488 SER A CA 1
ATOM 3852 C C . SER A 1 488 ? 9.012 -5.086 -4.086 1.00 95.88 488 SER A C 1
ATOM 3854 O O . SER A 1 488 ? 7.835 -5.049 -3.732 1.00 95.88 488 SER A O 1
ATOM 3856 N N . MET A 1 489 ? 9.657 -3.998 -4.497 1.00 97.12 489 MET A N 1
ATOM 3857 C CA . MET A 1 489 ? 9.012 -2.697 -4.656 1.00 97.12 489 MET A CA 1
ATOM 3858 C C . MET A 1 489 ? 9.315 -2.177 -6.053 1.00 97.12 489 MET A C 1
ATOM 3860 O O . MET A 1 489 ? 10.468 -2.197 -6.481 1.00 97.12 489 MET A O 1
ATOM 3864 N N . MET A 1 490 ? 8.280 -1.730 -6.751 1.00 97.69 490 MET A N 1
ATOM 3865 C CA . MET A 1 490 ? 8.376 -1.001 -8.003 1.00 97.69 490 MET A CA 1
ATOM 3866 C C . MET A 1 490 ? 7.992 0.449 -7.711 1.00 97.69 490 MET A C 1
ATOM 3868 O O . MET A 1 490 ? 6.836 0.747 -7.409 1.00 97.69 490 MET A O 1
ATOM 3872 N N . LEU A 1 491 ? 9.000 1.315 -7.720 1.00 96.75 491 LEU A N 1
ATOM 3873 C CA . LEU A 1 491 ? 8.940 2.699 -7.268 1.00 96.75 491 LEU A CA 1
ATOM 3874 C C . LEU A 1 491 ? 8.951 3.620 -8.485 1.00 96.75 491 LEU A C 1
ATOM 3876 O O . LEU A 1 491 ? 9.914 3.623 -9.244 1.00 96.75 491 LEU A O 1
ATOM 3880 N N . GLY A 1 492 ? 7.883 4.376 -8.696 1.00 95.62 492 GLY A N 1
ATOM 3881 C CA . GLY A 1 492 ? 7.746 5.344 -9.774 1.00 95.62 492 GLY A CA 1
ATOM 3882 C C . GLY A 1 492 ? 8.003 6.764 -9.287 1.00 95.62 492 GLY A C 1
ATOM 3883 O O . GLY A 1 492 ? 7.499 7.158 -8.239 1.00 95.62 492 GLY A O 1
ATOM 3884 N N . VAL A 1 493 ? 8.765 7.538 -10.057 1.00 94.94 493 VAL A N 1
ATOM 3885 C CA . VAL A 1 493 ? 8.955 8.984 -9.866 1.00 94.94 493 VAL A CA 1
ATOM 3886 C C . VAL A 1 493 ? 8.882 9.713 -11.201 1.00 94.94 493 VAL A C 1
ATOM 3888 O O . VAL A 1 493 ? 9.178 9.138 -12.257 1.00 94.94 493 VAL A O 1
ATOM 3891 N N . GLN A 1 494 ? 8.481 10.985 -11.199 1.00 91.69 494 GLN A N 1
ATOM 3892 C CA . GLN A 1 494 ? 8.418 11.749 -12.451 1.00 91.69 494 GLN A CA 1
ATOM 3893 C C . GLN A 1 494 ? 9.797 12.193 -12.934 1.00 91.69 494 GLN A C 1
ATOM 3895 O O . GLN A 1 494 ? 10.073 12.142 -14.132 1.00 91.69 494 GLN A O 1
ATOM 3900 N N . ASN A 1 495 ? 10.649 12.599 -12.000 1.00 90.81 495 ASN A N 1
ATOM 3901 C CA . ASN A 1 495 ? 12.043 12.976 -12.206 1.00 90.81 495 ASN A CA 1
ATOM 3902 C C . ASN A 1 495 ? 12.842 12.684 -10.926 1.00 90.81 495 ASN A C 1
ATOM 3904 O O . ASN A 1 495 ? 12.255 12.377 -9.881 1.00 90.81 495 ASN A O 1
ATOM 3908 N N . THR A 1 496 ? 14.173 12.734 -10.999 1.00 90.38 496 THR A N 1
ATOM 3909 C CA . THR A 1 496 ? 14.997 12.460 -9.809 1.00 90.38 496 THR A CA 1
ATOM 3910 C C . THR A 1 496 ? 14.900 13.571 -8.762 1.00 90.38 496 THR A C 1
ATOM 3912 O O . THR A 1 496 ? 15.005 13.292 -7.567 1.00 90.38 496 THR A O 1
ATOM 3915 N N . GLU A 1 497 ? 14.626 14.808 -9.185 1.00 89.38 497 GLU A N 1
ATOM 3916 C CA . GLU A 1 497 ? 14.533 15.972 -8.300 1.00 89.38 497 GLU A CA 1
ATOM 3917 C C . GLU A 1 497 ? 13.356 15.878 -7.314 1.00 89.38 497 GLU A C 1
ATOM 3919 O O . GLU A 1 497 ? 13.529 16.158 -6.132 1.00 89.38 497 GLU A O 1
ATOM 3924 N N . GLN A 1 498 ? 12.178 15.420 -7.748 1.00 89.56 498 GLN A N 1
ATOM 3925 C CA . GLN A 1 498 ? 11.006 15.236 -6.879 1.00 89.56 498 GLN A CA 1
ATOM 3926 C C . GLN A 1 498 ? 11.276 14.222 -5.762 1.00 89.56 498 GLN A C 1
ATOM 3928 O O . GLN A 1 498 ? 10.915 14.458 -4.610 1.00 89.56 498 GLN A O 1
ATOM 3933 N N . GLY A 1 499 ? 11.950 13.113 -6.084 1.00 89.00 499 GLY A N 1
ATOM 3934 C CA . GLY A 1 499 ? 12.374 12.135 -5.081 1.00 89.00 499 GLY A CA 1
ATOM 3935 C C . GLY A 1 499 ? 13.347 12.745 -4.068 1.00 89.00 499 GLY A C 1
ATOM 3936 O O . GLY A 1 499 ? 13.166 12.596 -2.858 1.00 89.00 499 GLY A O 1
ATOM 3937 N N . ALA A 1 500 ? 14.330 13.508 -4.553 1.00 90.56 500 ALA A N 1
ATOM 3938 C CA . ALA A 1 500 ? 15.285 14.216 -3.704 1.00 90.56 500 ALA A CA 1
ATOM 3939 C C . ALA A 1 500 ? 14.629 15.301 -2.829 1.00 90.56 500 ALA A C 1
ATOM 3941 O O . ALA A 1 500 ? 15.060 15.492 -1.695 1.00 90.56 500 ALA A O 1
ATOM 3942 N N . MET A 1 501 ? 13.571 15.972 -3.294 1.00 88.88 501 MET A N 1
ATOM 3943 C CA . MET A 1 501 ? 12.825 16.950 -2.488 1.00 88.88 501 MET A CA 1
ATOM 3944 C C . MET A 1 501 ? 12.117 16.304 -1.291 1.00 88.88 501 MET A C 1
ATOM 3946 O O . MET A 1 501 ? 12.133 16.870 -0.201 1.00 88.88 501 MET A O 1
ATOM 3950 N N . VAL A 1 502 ? 11.523 15.120 -1.471 1.00 87.12 502 VAL A N 1
ATOM 3951 C CA . VAL A 1 502 ? 10.790 14.417 -0.400 1.00 87.12 502 VAL A CA 1
ATOM 3952 C C . VAL A 1 502 ? 11.743 13.766 0.609 1.00 87.12 502 VAL A C 1
ATOM 3954 O O . VAL A 1 502 ? 11.529 13.829 1.822 1.00 87.12 502 VAL A O 1
ATOM 3957 N N . TYR A 1 503 ? 12.813 13.135 0.124 1.00 86.06 503 TYR A N 1
ATOM 3958 C CA . TYR A 1 503 ? 13.695 12.315 0.961 1.00 86.06 503 TYR A CA 1
ATOM 3959 C C . TYR A 1 503 ? 15.003 13.008 1.377 1.00 86.06 503 TYR A C 1
ATOM 3961 O O . TYR A 1 503 ? 15.645 12.588 2.344 1.00 86.06 503 TYR A O 1
ATOM 3969 N N . GLY A 1 504 ? 15.377 14.097 0.711 1.00 88.31 504 GLY A N 1
ATOM 3970 C CA . GLY A 1 504 ? 16.706 14.700 0.784 1.00 88.31 504 GLY A CA 1
ATOM 3971 C C . GLY A 1 504 ? 17.671 14.062 -0.220 1.00 88.31 504 GLY A C 1
ATOM 3972 O O . GLY A 1 504 ? 17.642 12.854 -0.453 1.00 88.31 504 GLY A O 1
ATOM 3973 N N . GLU A 1 505 ? 18.553 14.874 -0.801 1.00 87.94 505 GLU A N 1
ATOM 3974 C CA . GLU A 1 505 ? 19.439 14.481 -1.907 1.00 87.94 505 GLU A CA 1
ATOM 3975 C C . GLU A 1 505 ? 20.364 13.303 -1.563 1.00 87.94 505 GLU A C 1
ATOM 3977 O O . GLU A 1 505 ? 20.409 12.316 -2.297 1.00 87.94 505 GLU A O 1
ATOM 3982 N N . GLN A 1 506 ? 21.049 13.362 -0.415 1.00 86.06 506 GLN A N 1
ATOM 3983 C CA . GLN A 1 506 ? 21.977 12.308 0.016 1.00 86.06 506 GLN A CA 1
ATOM 3984 C C . GLN A 1 506 ? 21.263 10.972 0.253 1.00 86.06 506 GLN A C 1
ATOM 3986 O O . GLN A 1 506 ? 21.736 9.927 -0.193 1.00 86.06 506 GLN A O 1
ATOM 3991 N N . TYR A 1 507 ? 20.101 11.005 0.914 1.00 85.56 507 TYR A N 1
ATOM 3992 C CA . TYR A 1 507 ? 19.306 9.804 1.161 1.00 85.56 507 TYR A CA 1
ATOM 3993 C C . TYR A 1 507 ? 18.785 9.205 -0.142 1.00 85.56 507 TYR A C 1
ATOM 3995 O O . TYR A 1 507 ? 18.899 8.003 -0.367 1.00 85.56 507 TYR A O 1
ATOM 4003 N N . TRP A 1 508 ? 18.242 10.051 -1.018 1.00 90.25 508 TRP A N 1
ATOM 4004 C CA . TRP A 1 508 ? 17.732 9.640 -2.318 1.00 90.25 508 TRP A CA 1
ATOM 4005 C C . TRP A 1 508 ? 18.818 8.965 -3.162 1.00 90.25 508 TRP A C 1
ATOM 4007 O O . TRP A 1 508 ? 18.594 7.885 -3.714 1.00 90.25 508 TRP A O 1
ATOM 4017 N N . LEU A 1 509 ? 20.014 9.559 -3.221 1.00 88.31 509 LEU A N 1
ATOM 4018 C CA . LEU A 1 509 ? 21.152 8.990 -3.939 1.00 88.31 509 LEU A CA 1
ATOM 4019 C C . LEU A 1 509 ? 21.581 7.648 -3.335 1.00 88.31 509 LEU A C 1
ATOM 4021 O O . LEU A 1 509 ? 21.719 6.669 -4.068 1.00 88.31 509 LEU A O 1
ATOM 4025 N N . SER A 1 510 ? 21.742 7.575 -2.010 1.00 87.00 510 SER A N 1
ATOM 4026 C CA . SER A 1 510 ? 22.136 6.334 -1.332 1.00 87.00 510 SER A CA 1
ATOM 4027 C C . SER A 1 510 ? 21.124 5.211 -1.561 1.00 87.00 510 SER A C 1
ATOM 4029 O O . SER A 1 510 ? 21.506 4.091 -1.895 1.00 87.00 510 SER A O 1
ATOM 4031 N N . MET A 1 511 ? 19.830 5.517 -1.451 1.00 89.50 511 MET A N 1
ATOM 4032 C CA . MET A 1 511 ? 18.755 4.552 -1.659 1.00 89.50 511 MET A CA 1
ATOM 4033 C C . MET A 1 511 ? 18.721 4.037 -3.097 1.00 89.50 511 MET A C 1
ATOM 4035 O O . MET A 1 511 ? 18.659 2.830 -3.336 1.00 89.50 511 MET A O 1
ATOM 4039 N N . THR A 1 512 ? 18.786 4.949 -4.070 1.00 88.62 512 THR A N 1
ATOM 4040 C CA . THR A 1 512 ? 18.669 4.598 -5.492 1.00 88.62 512 THR A CA 1
ATOM 4041 C C . THR A 1 512 ? 19.893 3.887 -6.055 1.00 88.62 512 THR A C 1
ATOM 4043 O O . 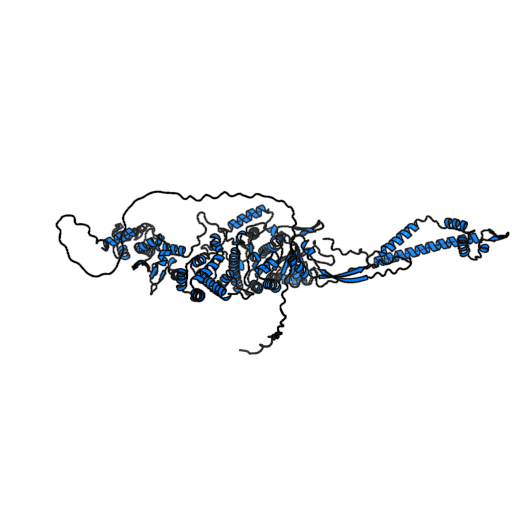THR A 1 512 ? 19.751 3.127 -7.012 1.00 88.62 512 THR A O 1
ATOM 4046 N N . THR A 1 513 ? 21.076 4.094 -5.476 1.00 84.38 513 THR A N 1
ATOM 4047 C CA . THR A 1 513 ? 22.324 3.459 -5.933 1.00 84.38 513 THR A CA 1
ATOM 4048 C C . THR A 1 513 ? 22.702 2.212 -5.134 1.00 84.38 513 THR A C 1
ATOM 4050 O O . THR A 1 513 ? 23.285 1.290 -5.703 1.00 84.38 513 THR A O 1
ATOM 4053 N N . GLY A 1 514 ? 22.363 2.153 -3.842 1.00 83.38 514 GLY A N 1
ATOM 4054 C CA . GLY A 1 514 ? 22.752 1.062 -2.946 1.00 83.38 514 GLY A CA 1
ATOM 4055 C C . GLY A 1 514 ? 21.782 -0.119 -2.933 1.00 83.38 514 GLY A C 1
ATOM 4056 O O . GLY A 1 514 ? 22.212 -1.270 -3.026 1.00 83.38 514 GLY A O 1
ATOM 4057 N N . ASN A 1 515 ? 20.475 0.153 -2.839 1.00 89.06 515 ASN A N 1
ATOM 4058 C CA . ASN A 1 515 ? 19.466 -0.879 -2.564 1.00 89.06 515 ASN A CA 1
ATOM 4059 C C . ASN A 1 515 ? 18.537 -1.198 -3.742 1.00 89.06 515 ASN A C 1
ATOM 4061 O O . ASN A 1 515 ? 17.796 -2.178 -3.680 1.00 89.06 515 ASN A O 1
ATOM 4065 N N . ILE A 1 516 ? 18.600 -0.424 -4.829 1.00 93.25 516 ILE A N 1
ATOM 4066 C CA . ILE A 1 516 ? 17.817 -0.662 -6.048 1.00 93.25 516 ILE A CA 1
ATOM 4067 C C . ILE A 1 516 ? 18.687 -1.347 -7.104 1.00 93.25 516 ILE A C 1
ATOM 4069 O O . ILE A 1 516 ? 19.628 -0.766 -7.641 1.00 93.25 516 ILE A O 1
ATOM 4073 N N . GLY A 1 517 ? 18.347 -2.590 -7.437 1.00 92.12 517 GLY A N 1
ATOM 4074 C CA . GLY A 1 517 ? 19.092 -3.420 -8.381 1.00 92.12 517 GLY A CA 1
ATOM 4075 C C . GLY A 1 517 ? 18.765 -3.161 -9.850 1.00 92.12 517 GLY A C 1
ATOM 4076 O O . GLY A 1 517 ? 19.588 -3.470 -10.710 1.00 92.12 517 GLY A O 1
ATOM 4077 N N . THR A 1 518 ? 17.586 -2.608 -10.162 1.00 94.38 518 THR A N 1
ATOM 4078 C CA . THR A 1 518 ? 17.210 -2.249 -11.540 1.00 94.38 518 THR A CA 1
ATOM 4079 C C . THR A 1 518 ? 16.632 -0.843 -11.613 1.00 94.38 518 THR A C 1
ATOM 4081 O O . THR A 1 518 ? 15.684 -0.508 -10.903 1.00 94.38 518 THR A O 1
ATOM 4084 N N . ARG A 1 519 ? 17.163 -0.025 -12.526 1.00 95.00 519 ARG A N 1
ATOM 4085 C CA . ARG A 1 519 ? 16.663 1.330 -12.789 1.00 95.00 519 ARG A CA 1
ATOM 4086 C C . ARG A 1 519 ? 16.180 1.443 -14.228 1.00 95.00 519 ARG A C 1
ATOM 4088 O O . ARG A 1 519 ? 16.840 0.960 -15.143 1.00 95.00 519 ARG A O 1
ATOM 4095 N N . LEU A 1 520 ? 15.012 2.042 -14.423 1.00 95.44 520 LEU A N 1
ATOM 4096 C CA . LEU A 1 520 ? 14.368 2.208 -15.720 1.00 95.44 520 LEU A CA 1
ATOM 4097 C C . LEU A 1 520 ? 14.039 3.684 -15.928 1.00 95.44 520 LEU A C 1
ATOM 4099 O O . LEU A 1 520 ? 13.273 4.266 -15.166 1.00 95.44 520 LEU A O 1
ATOM 4103 N N . PHE A 1 521 ? 14.592 4.277 -16.979 1.00 94.75 521 PHE A N 1
ATOM 4104 C CA . PHE A 1 521 ? 14.408 5.683 -17.321 1.00 94.75 521 PHE A CA 1
ATOM 4105 C C . PHE A 1 521 ? 13.626 5.802 -18.620 1.00 94.75 521 PHE A C 1
ATOM 4107 O O . PHE A 1 521 ? 14.110 5.425 -19.689 1.00 94.75 521 PHE A O 1
ATOM 4114 N N . PHE A 1 522 ? 12.413 6.340 -18.549 1.00 93.12 522 PHE A N 1
ATOM 4115 C CA . PHE A 1 522 ? 11.678 6.724 -19.745 1.00 93.12 522 PHE A CA 1
ATOM 4116 C C . PHE A 1 522 ? 12.310 7.965 -20.369 1.00 93.12 522 PHE A C 1
ATOM 4118 O O . PHE A 1 522 ? 12.562 8.959 -19.693 1.00 93.12 522 PHE A O 1
ATOM 4125 N N . ILE A 1 523 ? 12.518 7.905 -21.683 1.00 87.94 523 ILE A N 1
ATOM 4126 C CA . ILE A 1 523 ? 13.307 8.900 -22.421 1.00 87.94 523 ILE A CA 1
ATOM 4127 C C . ILE A 1 523 ? 12.456 10.134 -22.791 1.00 87.94 523 ILE A C 1
ATOM 4129 O O . ILE A 1 523 ? 12.933 11.266 -22.886 1.00 87.94 523 ILE A O 1
ATOM 4133 N N . ARG A 1 524 ? 11.148 9.944 -23.012 1.00 83.50 524 ARG A N 1
ATOM 4134 C CA . ARG A 1 524 ? 10.255 11.048 -23.385 1.00 83.50 524 ARG A CA 1
ATOM 4135 C C . ARG A 1 524 ? 9.894 11.891 -22.166 1.00 83.50 524 ARG A C 1
ATOM 4137 O O . ARG A 1 524 ? 9.251 11.410 -21.240 1.00 83.50 524 ARG A O 1
ATOM 4144 N N . GLY A 1 525 ? 10.173 13.190 -22.265 1.00 78.06 525 GLY A N 1
ATOM 4145 C CA . GLY A 1 525 ? 9.783 14.169 -21.245 1.00 78.06 525 GLY A CA 1
ATOM 4146 C C . GLY A 1 525 ? 10.772 14.276 -20.086 1.00 78.06 525 GLY A C 1
ATOM 4147 O O . GLY A 1 525 ? 10.496 15.008 -19.144 1.00 78.06 525 GLY A O 1
ATOM 4148 N N . THR A 1 526 ? 11.915 13.592 -20.173 1.00 84.50 526 THR A N 1
ATOM 4149 C CA . THR A 1 526 ? 13.036 13.714 -19.238 1.00 84.50 526 THR A CA 1
ATOM 4150 C C . THR A 1 526 ? 13.466 15.178 -19.094 1.00 84.50 526 THR A C 1
ATOM 4152 O O . THR A 1 526 ? 13.581 15.906 -20.092 1.00 84.50 526 THR A O 1
ATOM 4155 N N . THR A 1 527 ? 13.686 15.618 -17.851 1.00 84.56 527 THR A N 1
ATOM 4156 C CA . THR A 1 527 ? 14.187 16.967 -17.545 1.00 84.56 527 THR A CA 1
ATOM 4157 C C . THR A 1 527 ? 15.589 17.154 -18.139 1.00 84.56 527 THR A C 1
ATOM 4159 O O . THR A 1 527 ? 16.225 16.195 -18.575 1.00 84.56 527 THR A O 1
ATOM 4162 N N . GLN A 1 528 ? 16.086 18.395 -18.243 1.00 86.31 528 GLN A N 1
ATOM 4163 C CA . GLN A 1 528 ? 17.448 18.603 -18.761 1.00 86.31 528 GLN A CA 1
ATOM 4164 C C . GLN A 1 528 ? 18.494 17.912 -17.880 1.00 86.31 528 GLN A C 1
ATOM 4166 O O . GLN A 1 528 ? 19.435 17.334 -18.415 1.00 86.31 528 GLN A O 1
ATOM 4171 N N . ASP A 1 529 ? 18.321 17.964 -16.563 1.00 86.75 529 ASP A N 1
ATOM 4172 C CA . ASP A 1 529 ? 19.300 17.421 -15.628 1.00 86.75 529 ASP A CA 1
ATOM 4173 C C . ASP A 1 529 ? 19.225 15.895 -15.554 1.00 86.75 529 ASP A C 1
ATOM 4175 O O . ASP A 1 529 ? 20.266 15.246 -15.639 1.00 86.75 529 ASP A O 1
ATOM 4179 N N . ASP A 1 530 ? 18.025 15.304 -15.565 1.00 87.50 530 ASP A N 1
ATOM 4180 C CA . ASP A 1 530 ? 17.878 13.851 -15.719 1.00 87.50 530 ASP A CA 1
ATOM 4181 C C . ASP A 1 530 ? 18.432 13.358 -17.063 1.00 87.50 530 ASP A C 1
ATOM 4183 O O . ASP A 1 530 ? 19.001 12.274 -17.129 1.00 87.50 530 ASP A O 1
ATOM 4187 N N . ALA A 1 531 ? 18.307 14.140 -18.142 1.00 89.69 531 ALA A N 1
ATOM 4188 C CA . ALA A 1 531 ? 18.851 13.763 -19.445 1.00 89.69 531 ALA A CA 1
ATOM 4189 C C . ALA A 1 531 ? 20.388 13.776 -19.451 1.00 89.69 531 ALA A C 1
ATOM 4191 O O . ALA A 1 531 ? 20.992 12.907 -20.075 1.00 89.69 531 ALA A O 1
ATOM 4192 N N . LYS A 1 532 ? 21.022 14.724 -18.746 1.00 90.44 532 LYS A N 1
ATOM 4193 C CA . LYS A 1 532 ? 22.481 14.735 -18.543 1.00 90.44 532 LYS A CA 1
ATOM 4194 C C . LYS A 1 532 ? 22.924 13.523 -17.725 1.00 90.44 532 LYS A C 1
ATOM 4196 O O . LYS A 1 532 ? 23.722 12.739 -18.218 1.00 90.44 532 LYS A O 1
ATOM 4201 N N . LYS A 1 533 ? 22.313 13.308 -16.551 1.00 88.69 533 LYS A N 1
ATOM 4202 C CA . LYS A 1 533 ? 22.585 12.149 -15.681 1.00 88.69 533 LYS A CA 1
ATOM 4203 C C . LYS A 1 533 ? 22.435 10.829 -16.446 1.00 88.69 533 LYS A C 1
ATOM 4205 O O . LYS A 1 533 ? 23.297 9.963 -16.358 1.00 88.69 533 LYS A O 1
ATOM 4210 N N . LEU A 1 534 ? 21.368 10.694 -17.238 1.00 90.50 534 LEU A N 1
ATOM 4211 C CA . LEU A 1 534 ? 21.122 9.512 -18.061 1.00 90.50 534 LEU A CA 1
ATOM 4212 C C . LEU A 1 534 ? 22.170 9.348 -19.172 1.00 90.50 534 LEU A C 1
ATOM 4214 O O . LEU A 1 534 ? 22.635 8.237 -19.391 1.00 90.50 534 LEU A O 1
ATOM 4218 N N . SER A 1 535 ? 22.545 10.424 -19.870 1.00 90.38 535 SER A N 1
ATOM 4219 C CA . SER A 1 535 ? 23.611 10.398 -20.884 1.00 90.38 535 SER A CA 1
ATOM 4220 C C . SER A 1 535 ? 24.938 9.929 -20.280 1.00 90.38 535 SER A C 1
ATOM 4222 O O . SER A 1 535 ? 25.583 9.039 -20.837 1.00 90.38 535 SER A O 1
ATOM 4224 N N . ASP A 1 536 ? 25.311 10.486 -19.127 1.00 89.50 536 ASP A N 1
ATOM 4225 C CA . ASP A 1 536 ? 26.542 10.139 -18.411 1.00 89.50 536 ASP A CA 1
ATOM 4226 C C . ASP A 1 536 ? 26.531 8.670 -17.966 1.00 89.50 536 ASP A C 1
ATOM 4228 O O . ASP A 1 536 ? 27.528 7.963 -18.101 1.00 89.50 536 ASP A O 1
ATOM 4232 N N . GLU A 1 537 ? 25.380 8.181 -17.498 1.00 88.44 537 GLU A N 1
ATOM 4233 C CA . GLU A 1 537 ? 25.215 6.800 -17.050 1.00 88.44 537 GLU A CA 1
ATOM 4234 C C . GLU A 1 537 ? 25.226 5.773 -18.196 1.00 88.44 537 GLU A C 1
ATOM 4236 O O . GLU A 1 537 ? 25.761 4.675 -18.041 1.00 88.44 537 GLU A O 1
ATOM 4241 N N . ILE A 1 538 ? 24.655 6.106 -19.360 1.00 89.25 538 ILE A N 1
ATOM 4242 C CA . ILE A 1 538 ? 24.744 5.255 -20.561 1.00 89.25 538 ILE A CA 1
ATOM 4243 C C . ILE A 1 538 ? 26.208 5.149 -21.019 1.00 89.25 538 ILE A C 1
ATOM 4245 O O . ILE A 1 538 ? 26.646 4.083 -21.467 1.00 89.25 538 ILE A O 1
ATOM 4249 N N . GLY A 1 539 ? 26.959 6.246 -20.898 1.00 86.38 539 GLY A N 1
ATOM 4250 C CA . GLY A 1 539 ? 28.382 6.326 -21.193 1.00 86.38 539 GLY A CA 1
ATOM 4251 C C . GLY A 1 539 ? 28.710 6.798 -22.611 1.00 86.38 539 GLY A C 1
ATOM 4252 O O . GLY A 1 539 ? 27.848 7.105 -23.439 1.00 86.38 539 GLY A O 1
ATOM 4253 N N . GLU A 1 540 ? 30.008 6.853 -22.894 1.00 82.88 540 GLU A N 1
ATOM 4254 C CA . GLU A 1 540 ? 30.570 7.437 -24.115 1.00 82.88 540 GLU A CA 1
ATOM 4255 C C . GLU A 1 540 ? 31.275 6.389 -24.985 1.00 82.88 540 GLU A C 1
ATOM 4257 O O . GLU A 1 540 ? 31.807 5.386 -24.494 1.00 82.88 540 GLU A O 1
ATOM 4262 N N . TYR A 1 541 ? 31.331 6.654 -26.291 1.00 75.06 541 TYR A N 1
ATOM 4263 C CA . TYR A 1 541 ? 32.115 5.898 -27.261 1.00 75.06 541 TYR A CA 1
ATOM 4264 C C . TYR A 1 541 ? 33.183 6.776 -27.918 1.00 75.06 541 TYR A C 1
ATOM 4266 O O . TYR A 1 541 ? 33.051 7.998 -28.003 1.00 75.06 541 TYR A O 1
ATOM 4274 N N . THR A 1 542 ? 34.248 6.136 -28.393 1.00 69.56 542 THR A N 1
ATOM 4275 C CA . THR A 1 542 ? 35.389 6.820 -28.995 1.00 69.56 542 THR A CA 1
ATOM 4276 C C . THR A 1 542 ? 35.255 6.840 -30.518 1.00 69.56 542 THR A C 1
ATOM 4278 O O . THR A 1 542 ? 34.953 5.821 -31.148 1.00 69.56 542 THR A O 1
ATOM 4281 N N . VAL A 1 543 ? 35.473 8.007 -31.126 1.00 65.88 543 VAL A N 1
ATOM 4282 C CA . VAL A 1 543 ? 35.450 8.197 -32.579 1.00 65.88 543 VAL A CA 1
ATOM 4283 C C . VAL A 1 543 ? 36.757 8.807 -33.054 1.00 65.88 543 VAL A C 1
ATOM 4285 O O . VAL A 1 543 ? 37.158 9.877 -32.601 1.00 65.88 543 VAL A O 1
ATOM 4288 N N . ASP A 1 544 ? 37.374 8.163 -34.040 1.00 61.78 544 ASP A N 1
ATOM 4289 C CA . ASP A 1 544 ? 38.479 8.746 -34.793 1.00 61.78 544 ASP A CA 1
ATOM 4290 C C . ASP A 1 544 ? 37.937 9.794 -35.778 1.00 61.78 544 ASP A C 1
ATOM 4292 O O . ASP A 1 544 ? 37.339 9.470 -36.810 1.00 61.78 544 ASP A O 1
ATOM 4296 N N . VAL A 1 545 ? 38.132 11.071 -35.453 1.00 60.06 545 VAL A N 1
ATOM 4297 C CA . VAL A 1 545 ? 37.777 12.222 -36.285 1.00 60.06 545 VAL A CA 1
ATOM 4298 C C . VAL A 1 545 ? 38.996 12.639 -37.105 1.00 60.06 545 VAL A C 1
ATOM 4300 O O . VAL A 1 545 ? 39.973 13.193 -36.600 1.00 60.06 545 VAL A O 1
ATOM 4303 N N . GLU A 1 546 ? 38.944 12.394 -38.412 1.00 55.66 546 GLU A N 1
ATOM 4304 C CA . GLU A 1 546 ? 39.974 12.853 -39.344 1.00 55.66 546 GLU A CA 1
ATOM 4305 C C . GLU A 1 546 ? 39.673 14.294 -39.785 1.00 55.66 546 GLU A C 1
ATOM 4307 O O . GLU A 1 546 ? 38.764 14.548 -40.579 1.00 55.66 546 GLU A O 1
ATOM 4312 N N . THR A 1 547 ? 40.441 15.257 -39.271 1.00 50.62 547 THR A N 1
ATOM 4313 C CA . THR A 1 547 ? 40.328 16.664 -39.672 1.00 50.62 547 THR A CA 1
ATOM 4314 C C . THR A 1 547 ? 41.286 16.936 -40.825 1.00 50.62 547 THR A C 1
ATOM 4316 O O . THR A 1 547 ? 42.508 16.932 -40.662 1.00 50.62 547 THR A O 1
ATOM 4319 N N . VAL A 1 548 ? 40.729 17.192 -42.011 1.00 53.31 548 VAL A N 1
ATOM 4320 C CA . VAL A 1 548 ? 41.505 17.571 -43.199 1.00 53.31 548 VAL A CA 1
ATOM 4321 C C . VAL A 1 548 ? 41.557 19.092 -43.285 1.00 53.31 548 VAL A C 1
ATOM 4323 O O . VAL A 1 548 ? 40.612 19.722 -43.762 1.00 53.31 548 VAL A O 1
ATOM 4326 N N . SER A 1 549 ? 42.670 19.695 -42.868 1.00 44.81 549 SER A N 1
ATOM 4327 C CA . SER A 1 549 ? 42.902 21.118 -43.108 1.00 44.81 549 SER A CA 1
ATOM 4328 C C . SER A 1 549 ? 43.435 21.323 -44.530 1.00 44.81 549 SER A C 1
ATOM 4330 O O . SER A 1 549 ? 44.335 20.625 -45.008 1.00 44.81 549 SER A O 1
ATOM 4332 N N . ARG A 1 550 ? 42.840 22.274 -45.257 1.00 45.59 550 ARG A N 1
ATOM 4333 C CA . ARG A 1 550 ? 43.365 22.760 -46.539 1.00 45.59 550 ARG A CA 1
ATOM 4334 C C . ARG A 1 550 ? 43.772 24.210 -46.351 1.00 45.59 550 ARG A C 1
ATOM 4336 O O . ARG A 1 550 ? 42.908 25.072 -46.229 1.00 45.59 550 ARG A O 1
ATOM 4343 N N . SER A 1 551 ? 45.071 24.484 -46.349 1.00 39.91 551 SER A N 1
ATOM 4344 C CA . SER A 1 551 ? 45.562 25.854 -46.443 1.00 39.91 551 SER A CA 1
ATOM 4345 C C . SER A 1 551 ? 45.287 26.385 -47.854 1.00 39.91 551 SER A C 1
ATOM 4347 O O . SER A 1 551 ? 45.933 26.006 -48.827 1.00 39.91 551 SER A O 1
ATOM 4349 N N . GLN A 1 552 ? 44.299 27.270 -47.986 1.00 41.12 552 GLN A N 1
ATOM 4350 C CA . GLN A 1 552 ? 44.173 28.142 -49.153 1.00 41.12 552 GLN A CA 1
ATOM 4351 C C . GLN A 1 552 ? 45.101 29.342 -48.958 1.00 41.12 552 GLN A C 1
ATOM 4353 O O . GLN A 1 552 ? 44.649 30.424 -48.611 1.00 41.12 552 GLN A O 1
ATOM 4358 N N . HIS A 1 553 ? 46.407 29.154 -49.125 1.00 39.16 553 HIS A N 1
ATOM 4359 C CA . HIS A 1 553 ? 47.332 30.265 -49.357 1.00 39.16 553 HIS A CA 1
ATOM 4360 C C . HIS A 1 553 ? 48.258 29.884 -50.510 1.00 39.16 553 HIS A C 1
ATOM 4362 O O . HIS A 1 553 ? 49.327 29.316 -50.324 1.00 39.16 553 HIS A O 1
ATOM 4368 N N . ALA A 1 554 ? 47.789 30.178 -51.720 1.00 36.56 554 ALA A N 1
ATOM 4369 C CA . ALA A 1 554 ? 48.609 30.308 -52.915 1.00 36.56 554 ALA A CA 1
ATOM 4370 C C . ALA A 1 554 ? 47.978 31.411 -53.773 1.00 36.56 554 ALA A C 1
ATOM 4372 O O . ALA A 1 554 ? 47.282 31.145 -54.750 1.00 36.56 554 ALA A O 1
ATOM 4373 N N . MET A 1 555 ? 48.146 32.665 -53.349 1.00 36.06 555 MET A N 1
ATOM 4374 C CA . MET A 1 555 ? 47.928 33.804 -54.233 1.00 36.06 555 MET A CA 1
ATOM 4375 C C . MET A 1 555 ? 49.282 34.093 -54.902 1.00 36.06 555 MET A C 1
ATOM 4377 O O . MET A 1 555 ? 50.231 34.454 -54.218 1.00 36.06 555 MET A O 1
ATOM 4381 N N . PHE A 1 556 ? 49.335 33.875 -56.223 1.00 39.31 556 PHE A N 1
ATOM 4382 C CA . PHE A 1 556 ? 50.461 34.042 -57.164 1.00 39.31 556 PHE A CA 1
ATOM 4383 C C . PHE A 1 556 ? 51.561 32.948 -57.203 1.00 39.31 556 PHE A C 1
ATOM 4385 O O . PHE A 1 556 ? 52.491 32.952 -56.406 1.00 39.31 556 PHE A O 1
ATOM 4392 N N . GLY A 1 557 ? 51.523 32.094 -58.246 1.00 33.94 557 GLY A N 1
ATOM 4393 C CA . GLY A 1 557 ? 52.730 31.516 -58.876 1.00 33.94 557 GLY A CA 1
ATOM 4394 C C . GLY A 1 557 ? 52.813 29.984 -59.062 1.00 33.94 557 GLY A C 1
ATOM 4395 O O . GLY A 1 557 ? 53.037 29.256 -58.105 1.00 33.94 557 GLY A O 1
ATOM 4396 N N . SER A 1 558 ? 52.809 29.543 -60.334 1.00 32.91 558 SER A N 1
ATOM 4397 C CA . SER A 1 558 ? 53.235 28.231 -60.894 1.00 32.91 558 SER A CA 1
ATOM 4398 C C . SER A 1 558 ? 52.232 27.047 -60.934 1.00 32.91 558 SER A C 1
ATOM 4400 O O . SER A 1 558 ? 51.771 26.594 -59.890 1.00 32.91 558 SER A O 1
ATOM 4402 N N . PRO A 1 559 ? 51.962 26.442 -62.120 1.00 36.44 559 PRO A N 1
ATOM 4403 C CA . PRO A 1 559 ? 51.156 25.218 -62.272 1.00 36.44 559 PRO A CA 1
ATOM 4404 C C . PRO A 1 559 ? 51.851 23.915 -61.830 1.00 36.44 559 PRO A C 1
ATOM 4406 O O . PRO A 1 559 ? 51.267 22.845 -61.996 1.00 36.44 559 PRO A O 1
ATOM 4409 N N . TRP A 1 560 ? 53.088 23.969 -61.313 1.00 35.94 560 TRP A N 1
ATOM 4410 C CA . TRP A 1 560 ? 53.906 22.772 -61.050 1.00 35.94 560 TRP A CA 1
ATOM 4411 C C . TRP A 1 560 ? 54.202 22.458 -59.573 1.00 35.94 560 TRP A C 1
ATOM 4413 O O . TRP A 1 560 ? 54.952 21.526 -59.294 1.00 35.94 560 TRP A O 1
ATOM 4423 N N . SER A 1 561 ? 53.597 23.156 -58.607 1.00 37.69 561 SER A N 1
ATOM 4424 C CA . SER A 1 561 ? 53.743 22.837 -57.176 1.00 37.69 561 SER A CA 1
ATOM 4425 C C . SER A 1 561 ? 52.608 21.932 -56.670 1.00 37.69 561 SER A C 1
ATOM 4427 O O . SER A 1 561 ? 51.673 22.352 -55.992 1.00 37.69 561 SER A O 1
ATOM 4429 N N . THR A 1 562 ? 52.676 20.634 -56.970 1.00 41.25 562 THR A N 1
ATOM 4430 C CA . THR A 1 562 ? 51.766 19.618 -56.404 1.00 41.25 562 THR A CA 1
ATOM 4431 C C . THR A 1 562 ? 52.133 19.216 -54.976 1.00 41.25 562 THR A C 1
ATOM 4433 O O . THR A 1 562 ? 52.212 18.034 -54.670 1.00 41.25 562 THR A O 1
ATOM 4436 N N . GLU A 1 563 ? 52.294 20.178 -54.073 1.00 41.97 563 GLU A N 1
ATOM 4437 C CA . GLU A 1 563 ? 52.331 19.910 -52.631 1.00 41.97 563 GLU A CA 1
ATOM 4438 C C . GLU A 1 563 ? 51.510 20.961 -51.882 1.00 41.97 563 GLU A C 1
ATOM 4440 O O . GLU A 1 563 ? 51.990 21.690 -51.017 1.00 41.97 563 GLU A O 1
ATOM 4445 N N . ALA A 1 564 ? 50.207 21.004 -52.174 1.00 43.47 564 ALA A N 1
ATOM 4446 C CA . ALA A 1 564 ? 49.257 21.410 -51.148 1.00 43.47 564 ALA A CA 1
ATOM 4447 C C . ALA A 1 564 ? 49.417 20.412 -49.990 1.00 43.47 564 ALA A C 1
ATOM 4449 O O . ALA A 1 564 ? 48.893 19.297 -50.063 1.00 43.47 564 ALA A O 1
ATOM 4450 N N . ARG A 1 565 ? 50.203 20.774 -48.966 1.00 43.62 565 ARG A N 1
ATOM 4451 C CA . ARG A 1 565 ? 50.350 19.995 -47.731 1.00 43.62 565 ARG A CA 1
ATOM 4452 C C . ARG A 1 565 ? 48.956 19.789 -47.137 1.00 43.62 565 ARG A C 1
ATOM 4454 O O . ARG A 1 565 ? 48.421 20.663 -46.463 1.00 43.62 565 ARG A O 1
ATOM 4461 N N . LYS A 1 566 ? 48.344 18.636 -47.416 1.00 43.78 566 LYS A N 1
ATOM 4462 C CA . LYS A 1 566 ? 47.176 18.149 -46.682 1.00 43.78 566 LYS A CA 1
ATOM 4463 C C . LYS A 1 566 ? 47.671 17.755 -45.299 1.00 43.78 566 LYS A C 1
ATOM 4465 O O . LYS A 1 566 ? 48.207 16.663 -45.124 1.00 43.78 566 LYS A O 1
ATOM 4470 N N . GLY A 1 567 ? 47.507 18.651 -44.333 1.00 44.53 567 GLY A N 1
ATOM 4471 C CA . GLY A 1 567 ? 47.582 18.276 -42.931 1.00 44.53 567 GLY A CA 1
ATOM 4472 C C . GLY A 1 567 ? 46.404 17.356 -42.640 1.00 44.53 567 GLY A C 1
ATOM 4473 O O . GLY A 1 567 ? 45.259 17.802 -42.630 1.00 44.53 567 GLY A O 1
ATOM 4474 N N . THR A 1 568 ? 46.680 16.066 -42.480 1.00 47.66 568 THR A N 1
ATOM 4475 C CA . THR A 1 568 ? 45.695 15.109 -41.978 1.00 47.66 568 THR A CA 1
ATOM 4476 C C . THR A 1 568 ? 45.980 14.958 -40.497 1.00 47.66 568 THR A C 1
ATOM 4478 O O . THR A 1 568 ? 47.006 14.396 -40.126 1.00 47.66 568 THR A O 1
ATOM 4481 N N . SER A 1 569 ? 45.126 15.536 -39.658 1.00 49.59 569 SER A N 1
ATOM 4482 C CA . SER A 1 569 ? 45.199 15.346 -38.212 1.00 49.59 569 SER A CA 1
ATOM 4483 C C . SER A 1 569 ? 44.134 14.330 -37.821 1.00 49.59 569 SER A C 1
ATOM 4485 O O . SER A 1 569 ? 42.957 14.514 -38.131 1.00 49.59 569 SER A O 1
ATOM 4487 N N . GLN A 1 570 ? 44.556 13.237 -37.192 1.00 55.78 570 GLN A N 1
ATOM 4488 C CA . GLN A 1 570 ? 43.656 12.280 -36.558 1.00 55.78 570 GLN A CA 1
ATOM 4489 C C . GLN A 1 570 ? 43.444 12.741 -35.121 1.00 55.78 570 GLN A C 1
ATOM 4491 O O . GLN A 1 570 ? 44.403 12.836 -34.355 1.00 55.78 570 GLN A O 1
ATOM 4496 N N . LYS A 1 571 ? 42.201 13.067 -34.775 1.00 57.97 571 LYS A N 1
ATOM 4497 C CA . LYS A 1 571 ? 41.807 13.407 -33.415 1.00 57.97 571 LYS A CA 1
ATOM 4498 C C . LYS A 1 571 ? 40.870 12.325 -32.909 1.00 57.97 571 LYS A C 1
ATOM 4500 O O . LYS A 1 571 ? 39.877 12.014 -33.553 1.00 57.97 571 LYS A O 1
ATOM 4505 N N . VAL A 1 572 ? 41.199 11.761 -31.761 1.00 63.72 572 VAL A N 1
ATOM 4506 C CA . VAL A 1 572 ? 40.324 10.836 -31.051 1.00 63.72 572 VAL A CA 1
ATOM 4507 C C . VAL A 1 572 ? 39.375 11.685 -30.209 1.00 63.72 572 VAL A C 1
ATOM 4509 O O . VAL A 1 572 ? 39.825 12.353 -29.280 1.00 63.72 572 VAL A O 1
ATOM 4512 N N . ASP A 1 573 ? 38.090 11.709 -30.557 1.00 70.19 573 ASP A N 1
ATOM 4513 C CA . ASP A 1 573 ? 37.054 12.412 -29.795 1.00 70.19 573 ASP A CA 1
ATOM 4514 C C . ASP A 1 573 ? 36.163 11.411 -29.048 1.00 70.19 573 ASP A C 1
ATOM 4516 O O . ASP A 1 573 ? 35.909 10.297 -29.514 1.00 70.19 573 ASP A O 1
ATOM 4520 N N . LYS A 1 574 ? 35.686 11.815 -27.869 1.00 73.94 574 LYS A N 1
ATOM 4521 C CA . LYS A 1 574 ? 34.684 11.079 -27.092 1.00 73.94 574 LYS A CA 1
ATOM 4522 C C . LYS A 1 574 ? 33.313 11.665 -27.388 1.00 73.94 574 LYS A C 1
ATOM 4524 O O . LYS A 1 574 ? 33.151 12.884 -27.373 1.00 73.94 574 LYS A O 1
ATOM 4529 N N . LEU A 1 575 ? 32.343 10.807 -27.674 1.00 76.06 575 LEU A N 1
ATOM 4530 C CA . LEU A 1 575 ? 30.962 11.208 -27.910 1.00 76.06 575 LEU A CA 1
ATOM 4531 C C . LEU A 1 575 ? 30.026 10.383 -27.024 1.00 76.06 575 LEU A C 1
ATOM 4533 O O . LEU A 1 575 ? 30.230 9.173 -26.898 1.00 76.06 575 LEU A O 1
ATOM 4537 N N . PRO A 1 576 ? 28.981 10.991 -26.440 1.00 83.00 576 PRO A N 1
ATOM 4538 C CA . PRO A 1 576 ? 27.987 10.244 -25.682 1.00 83.00 576 PRO A CA 1
ATOM 4539 C C . PRO A 1 576 ? 27.293 9.228 -26.592 1.00 83.00 576 PRO A C 1
ATOM 4541 O O . PRO A 1 576 ? 26.983 9.528 -27.748 1.00 83.00 576 PRO A O 1
ATOM 4544 N N . LEU A 1 577 ? 27.029 8.022 -26.079 1.00 83.06 577 LEU A N 1
ATOM 4545 C CA . LEU A 1 577 ? 26.238 7.016 -26.801 1.00 83.06 577 LEU A CA 1
ATOM 4546 C C . LEU A 1 577 ? 24.835 7.523 -27.139 1.00 83.06 577 LEU A C 1
ATOM 4548 O O . LEU A 1 577 ? 24.246 7.080 -28.128 1.00 83.06 577 LEU A O 1
ATOM 4552 N N . LEU A 1 578 ? 24.307 8.411 -26.297 1.00 84.75 578 LEU A N 1
ATOM 4553 C CA . LEU A 1 578 ? 23.055 9.109 -26.506 1.00 84.75 578 LEU A CA 1
ATOM 4554 C C . LEU A 1 578 ? 23.131 10.488 -25.848 1.00 84.75 578 LEU A C 1
ATOM 4556 O O . LEU A 1 578 ? 23.199 10.570 -24.626 1.00 84.75 578 LEU A O 1
ATOM 4560 N N . SER A 1 579 ? 23.117 11.561 -26.643 1.00 85.94 579 SER A N 1
ATOM 4561 C CA . SER A 1 579 ? 23.263 12.915 -26.093 1.00 85.94 579 SER A CA 1
ATOM 4562 C C . SER A 1 579 ? 22.007 13.375 -25.330 1.00 85.94 579 SER A C 1
ATOM 4564 O O . SER A 1 579 ? 20.892 12.935 -25.646 1.00 85.94 579 SER A O 1
ATOM 4566 N N . PRO A 1 580 ? 22.127 14.322 -24.378 1.00 86.88 580 PRO A N 1
ATOM 4567 C CA . PRO A 1 580 ? 20.972 14.901 -23.684 1.00 86.88 580 PRO A CA 1
ATOM 4568 C C . PRO A 1 580 ? 19.917 15.503 -24.631 1.00 86.88 580 PRO A C 1
ATOM 4570 O O . PRO A 1 580 ? 18.712 15.422 -24.376 1.00 86.88 580 PRO A O 1
ATOM 4573 N N . GLU A 1 581 ? 20.342 16.086 -25.754 1.00 83.50 581 GLU A N 1
ATOM 4574 C CA . GLU A 1 581 ? 19.457 16.631 -26.790 1.00 83.50 581 GLU A CA 1
ATOM 4575 C C . GLU A 1 581 ? 18.748 15.527 -27.581 1.00 83.50 581 GLU A C 1
ATOM 4577 O O . GLU A 1 581 ? 17.588 15.695 -27.973 1.00 83.50 581 GLU A O 1
ATOM 4582 N N . GLU A 1 582 ? 19.430 14.404 -27.827 1.00 79.94 582 GLU A N 1
ATOM 4583 C CA . GLU A 1 582 ? 18.853 13.243 -28.499 1.00 79.94 582 GLU A CA 1
ATOM 4584 C C . GLU A 1 582 ? 17.783 12.585 -27.632 1.00 79.94 582 GLU A C 1
ATOM 4586 O O . GLU A 1 582 ? 16.689 12.340 -28.143 1.00 79.94 582 GLU A O 1
ATOM 4591 N N . ILE A 1 583 ? 18.043 12.395 -26.330 1.00 83.50 583 ILE A N 1
ATOM 4592 C CA . ILE A 1 583 ? 17.096 11.856 -25.332 1.00 83.50 583 ILE A CA 1
ATOM 4593 C C . ILE A 1 583 ? 15.731 12.538 -25.476 1.00 83.50 583 ILE A C 1
ATOM 4595 O O . ILE A 1 583 ? 14.710 11.898 -25.731 1.00 83.50 583 ILE A O 1
ATOM 4599 N N . LYS A 1 584 ? 15.702 13.871 -25.452 1.00 76.56 584 LYS A N 1
ATOM 4600 C CA . LYS A 1 584 ? 14.448 14.640 -25.478 1.00 76.56 584 LYS A CA 1
ATOM 4601 C C . LYS A 1 584 ? 13.601 14.448 -26.743 1.00 76.56 584 LYS A C 1
ATOM 4603 O O . LYS A 1 584 ? 12.407 14.757 -26.721 1.00 76.56 584 LYS A O 1
ATOM 4608 N N . ARG A 1 585 ? 14.191 13.950 -27.836 1.00 76.31 585 ARG A N 1
ATOM 4609 C CA . ARG A 1 585 ? 13.537 13.740 -29.140 1.00 76.31 585 ARG A CA 1
ATOM 4610 C C . ARG A 1 585 ? 13.029 12.308 -29.353 1.00 76.31 585 ARG A C 1
ATOM 4612 O O . ARG A 1 585 ? 12.443 12.039 -30.403 1.00 76.31 585 ARG A O 1
ATOM 4619 N N . TYR A 1 586 ? 13.232 11.393 -28.401 1.00 77.12 586 TYR A N 1
ATOM 4620 C CA . TYR A 1 586 ? 12.711 10.025 -28.508 1.00 77.12 586 TYR A CA 1
ATOM 4621 C C . TYR A 1 586 ? 11.178 9.982 -28.409 1.00 77.12 586 TYR A C 1
ATOM 4623 O O . TYR A 1 586 ? 10.570 10.806 -27.716 1.00 77.12 586 TYR A O 1
ATOM 4631 N N . PRO A 1 587 ? 10.522 9.026 -29.092 1.00 79.44 587 PRO A N 1
ATOM 4632 C CA . PRO A 1 587 ? 9.081 8.834 -28.976 1.00 79.44 587 PRO A CA 1
ATOM 4633 C C . PRO A 1 587 ? 8.687 8.287 -27.590 1.00 79.44 587 PRO A C 1
ATOM 4635 O O . PRO A 1 587 ? 9.524 7.849 -26.801 1.00 79.44 587 PRO A O 1
ATOM 4638 N N . ARG A 1 588 ? 7.382 8.329 -27.286 1.00 84.19 588 ARG A N 1
ATOM 4639 C CA . ARG A 1 588 ? 6.802 7.756 -26.053 1.00 84.19 588 ARG A CA 1
ATOM 4640 C C . ARG A 1 588 ? 6.996 6.235 -25.998 1.00 84.19 588 ARG A C 1
ATOM 4642 O O . ARG A 1 588 ? 7.221 5.608 -27.030 1.00 84.19 588 ARG A O 1
ATOM 4649 N N . ASN A 1 589 ? 6.820 5.647 -24.810 1.00 89.19 589 ASN A N 1
ATOM 4650 C CA . ASN A 1 589 ? 6.880 4.194 -24.587 1.00 89.19 589 ASN A CA 1
ATOM 4651 C C . ASN A 1 589 ? 8.242 3.563 -24.940 1.00 89.19 589 ASN A C 1
ATOM 4653 O O . ASN A 1 589 ? 8.317 2.407 -25.363 1.00 89.19 589 ASN A O 1
ATOM 4657 N N . ILE A 1 590 ? 9.316 4.338 -24.774 1.00 90.75 590 ILE A N 1
ATOM 4658 C CA . ILE A 1 590 ? 10.700 3.868 -24.845 1.00 90.75 590 ILE A CA 1
ATOM 4659 C C . ILE A 1 590 ? 11.385 4.211 -23.530 1.00 90.75 590 ILE A C 1
ATOM 4661 O O . ILE A 1 590 ? 11.236 5.325 -23.014 1.00 90.75 590 ILE A O 1
ATOM 4665 N N . ALA A 1 591 ? 12.144 3.252 -23.015 1.00 94.06 591 ALA A N 1
ATOM 4666 C CA . ALA A 1 591 ? 12.951 3.423 -21.826 1.00 94.06 591 ALA A CA 1
ATOM 4667 C C . ALA A 1 591 ? 14.348 2.823 -21.999 1.00 94.06 591 ALA A C 1
ATOM 4669 O O . ALA A 1 591 ? 14.574 1.952 -22.844 1.00 94.06 591 ALA A O 1
ATOM 4670 N N . VAL A 1 592 ? 15.272 3.294 -21.172 1.00 95.00 592 VAL A N 1
ATOM 4671 C CA . VAL A 1 592 ? 16.577 2.675 -20.951 1.00 95.00 592 VAL A CA 1
ATOM 4672 C C . VAL A 1 592 ? 16.528 1.955 -19.612 1.00 95.00 592 VAL A C 1
ATOM 4674 O O . VAL A 1 592 ? 16.099 2.533 -18.615 1.00 95.00 592 VAL A O 1
ATOM 4677 N N . VAL A 1 593 ? 16.937 0.692 -19.593 1.00 95.69 593 VAL A N 1
ATOM 4678 C CA . VAL A 1 593 ? 16.998 -0.133 -18.386 1.00 95.69 593 VAL A CA 1
ATOM 4679 C C . VAL A 1 593 ? 18.452 -0.398 -18.043 1.00 95.69 593 VAL A C 1
ATOM 4681 O O . VAL A 1 593 ? 19.241 -0.762 -18.914 1.00 95.69 593 VAL A O 1
ATOM 4684 N N . PHE A 1 594 ? 18.769 -0.286 -16.760 1.00 93.50 594 PHE A N 1
ATOM 4685 C CA . PHE A 1 594 ? 20.056 -0.627 -16.173 1.00 93.50 594 PHE A CA 1
ATOM 4686 C C . PHE A 1 594 ? 19.865 -1.784 -15.187 1.00 93.50 594 PHE A C 1
ATOM 4688 O O . PHE A 1 594 ? 19.671 -1.548 -13.990 1.00 93.50 594 PHE A O 1
ATOM 4695 N N . PRO A 1 595 ? 19.852 -3.045 -15.659 1.00 88.81 595 PRO A N 1
ATOM 4696 C CA . PRO A 1 595 ? 19.936 -4.198 -14.776 1.00 88.81 595 PRO A CA 1
ATOM 4697 C C . PRO A 1 595 ? 21.352 -4.332 -14.210 1.00 88.81 595 PRO A C 1
ATOM 4699 O O . PRO A 1 595 ? 22.347 -4.061 -14.887 1.00 88.81 595 PRO A O 1
ATOM 4702 N N . LYS A 1 596 ? 21.457 -4.828 -12.979 1.00 83.88 596 LYS A N 1
ATOM 4703 C CA . LYS A 1 596 ? 22.738 -5.014 -12.295 1.00 83.88 596 LYS A CA 1
ATOM 4704 C C . LYS A 1 596 ? 23.729 -5.872 -13.093 1.00 83.88 596 LYS A C 1
ATOM 4706 O O . LYS A 1 596 ? 23.484 -7.044 -13.386 1.00 83.88 596 LYS A O 1
ATOM 4711 N N . GLY A 1 597 ? 24.903 -5.302 -13.370 1.00 81.69 597 GLY A N 1
ATOM 4712 C CA . GLY A 1 597 ? 26.006 -5.996 -14.040 1.00 81.69 597 GLY A CA 1
ATOM 4713 C C . GLY A 1 597 ? 25.746 -6.321 -15.515 1.00 81.69 597 GLY A C 1
ATOM 4714 O O . GLY A 1 597 ? 26.325 -7.284 -16.021 1.00 81.69 597 GLY A O 1
ATOM 4715 N N . GLN A 1 598 ? 24.870 -5.559 -16.179 1.00 84.62 598 GLN A N 1
ATOM 4716 C CA . GLN A 1 598 ? 24.634 -5.615 -17.621 1.00 84.62 598 GLN A CA 1
ATOM 4717 C C . GLN A 1 598 ? 24.823 -4.237 -18.259 1.00 84.62 598 GLN A C 1
ATOM 4719 O O . GLN A 1 598 ? 24.694 -3.208 -17.599 1.00 84.62 598 GLN A O 1
ATOM 4724 N N . ASN A 1 599 ? 25.112 -4.238 -19.558 1.00 89.81 599 ASN A N 1
ATOM 4725 C CA . ASN A 1 599 ? 25.108 -3.029 -20.375 1.00 89.81 599 ASN A CA 1
ATOM 4726 C C . ASN A 1 599 ? 23.706 -2.387 -20.393 1.00 89.81 599 ASN A C 1
ATOM 4728 O O . ASN A 1 599 ? 22.714 -3.117 -20.287 1.00 89.81 599 ASN A O 1
ATOM 4732 N N . PRO A 1 600 ? 23.594 -1.058 -20.586 1.00 92.75 600 PRO A N 1
ATOM 4733 C CA . PRO A 1 600 ? 22.306 -0.391 -20.735 1.00 92.75 600 PRO A CA 1
ATOM 4734 C C . PRO A 1 600 ? 21.479 -1.031 -21.853 1.00 92.75 600 PRO A C 1
ATOM 4736 O O . PRO A 1 600 ? 21.955 -1.261 -22.970 1.00 92.75 600 PRO A O 1
ATOM 4739 N N . MET A 1 601 ? 20.219 -1.319 -21.545 1.00 93.81 601 MET A N 1
ATOM 4740 C CA . MET A 1 601 ? 19.273 -1.962 -22.449 1.00 93.81 601 MET A CA 1
ATOM 4741 C C . MET A 1 601 ? 18.253 -0.944 -22.941 1.00 93.81 601 MET A C 1
ATOM 4743 O O . MET A 1 601 ? 17.560 -0.321 -22.141 1.00 93.81 601 MET A O 1
ATOM 4747 N N . LEU A 1 602 ? 18.092 -0.824 -24.257 1.00 93.00 602 LEU A N 1
ATOM 4748 C CA . LEU A 1 602 ? 16.964 -0.090 -24.819 1.00 93.00 602 LEU A CA 1
ATOM 4749 C C . LEU A 1 602 ? 15.738 -1.003 -24.860 1.00 93.00 602 LEU A C 1
ATOM 4751 O O . LEU A 1 602 ? 15.797 -2.114 -25.396 1.00 93.00 602 LEU A O 1
ATOM 4755 N N . VAL A 1 603 ? 14.620 -0.535 -24.313 1.00 94.94 603 VAL A N 1
ATOM 4756 C CA . VAL A 1 603 ? 13.367 -1.289 -24.290 1.00 94.94 603 VAL A CA 1
ATOM 4757 C C . VAL A 1 603 ? 12.200 -0.456 -24.800 1.00 94.94 603 VAL A C 1
ATOM 4759 O O . VAL A 1 603 ? 12.143 0.761 -24.621 1.00 94.94 603 VAL A O 1
ATOM 4762 N N . VAL A 1 604 ? 11.229 -1.134 -25.401 1.00 94.31 604 VAL A N 1
ATOM 4763 C CA . VAL A 1 604 ? 9.935 -0.557 -25.778 1.00 94.31 604 VAL A CA 1
ATOM 4764 C C . VAL A 1 604 ? 8.829 -1.142 -24.907 1.00 94.31 604 VAL A C 1
ATOM 4766 O O . VAL A 1 604 ? 8.858 -2.317 -24.542 1.00 94.31 604 VAL A O 1
ATOM 4769 N N . THR A 1 605 ? 7.855 -0.319 -24.538 1.00 94.75 605 THR A N 1
ATOM 4770 C CA . THR A 1 605 ? 6.884 -0.636 -23.482 1.00 94.75 605 THR A CA 1
ATOM 4771 C C . THR A 1 605 ? 5.444 -0.550 -24.006 1.00 94.75 605 THR A C 1
ATOM 4773 O O . THR A 1 605 ? 4.708 0.379 -23.674 1.00 94.75 605 THR A O 1
ATOM 4776 N N . PRO A 1 606 ? 5.015 -1.496 -24.872 1.00 94.31 606 PRO A N 1
ATOM 4777 C CA . PRO A 1 606 ? 3.645 -1.528 -25.383 1.00 94.31 606 PRO A CA 1
ATOM 4778 C C . PRO A 1 606 ? 2.637 -1.731 -24.248 1.00 94.31 606 PRO A C 1
ATOM 4780 O O . PRO A 1 606 ? 2.900 -2.499 -23.321 1.00 94.31 606 PRO A O 1
ATOM 4783 N N . ALA A 1 607 ? 1.471 -1.091 -24.350 1.00 93.38 607 ALA A N 1
ATOM 4784 C CA . ALA A 1 607 ? 0.393 -1.259 -23.381 1.00 93.38 607 ALA A CA 1
ATOM 4785 C C . ALA A 1 607 ? -0.164 -2.692 -23.393 1.00 93.38 607 ALA A C 1
ATOM 4787 O O . ALA A 1 607 ? -0.280 -3.305 -24.453 1.00 93.38 607 ALA A O 1
ATOM 4788 N N . ILE A 1 608 ? -0.493 -3.234 -22.215 1.00 93.69 608 ILE A N 1
ATOM 4789 C CA . ILE A 1 608 ? -0.895 -4.645 -22.048 1.00 93.69 608 ILE A CA 1
ATOM 4790 C C . ILE A 1 608 ? -2.164 -5.019 -22.833 1.00 93.69 608 ILE A C 1
ATOM 4792 O O . ILE A 1 608 ? -2.296 -6.152 -23.288 1.00 93.69 608 ILE A O 1
ATOM 4796 N N . ASP A 1 609 ? -3.045 -4.045 -23.045 1.00 92.44 609 ASP A N 1
ATOM 4797 C CA . ASP A 1 609 ? -4.317 -4.135 -23.766 1.00 92.44 609 ASP A CA 1
ATOM 4798 C C . ASP A 1 609 ? -4.182 -3.968 -25.290 1.00 92.44 609 ASP A C 1
ATOM 4800 O O . ASP A 1 609 ? -5.167 -4.072 -26.018 1.00 92.44 609 ASP A O 1
ATOM 4804 N N . SER A 1 610 ? -2.966 -3.729 -25.784 1.00 92.88 610 SER A N 1
ATOM 4805 C CA . SER A 1 610 ? -2.694 -3.421 -27.189 1.00 92.88 610 SER A CA 1
ATOM 4806 C C . SER A 1 610 ? -1.851 -4.527 -27.848 1.00 92.88 610 SER A C 1
ATOM 4808 O O . SER A 1 610 ? -0.813 -4.910 -27.296 1.00 92.88 610 SER A O 1
ATOM 4810 N N . PRO A 1 611 ? -2.245 -5.053 -29.029 1.00 94.00 611 PRO A N 1
ATOM 4811 C CA . PRO A 1 611 ? -1.516 -6.133 -29.709 1.00 94.00 611 PRO A CA 1
ATOM 4812 C C . PRO A 1 611 ? -0.150 -5.697 -30.241 1.00 94.00 611 PRO A C 1
ATOM 4814 O O . PRO A 1 611 ? 0.768 -6.512 -30.389 1.00 94.00 611 PRO A O 1
ATOM 4817 N N . ASP A 1 612 ? -0.010 -4.416 -30.541 1.00 92.69 612 ASP A N 1
ATOM 4818 C CA . ASP A 1 612 ? 1.184 -3.805 -31.077 1.00 92.69 612 ASP A CA 1
ATOM 4819 C C . ASP A 1 612 ? 1.329 -2.354 -30.614 1.00 92.69 612 ASP A C 1
ATOM 4821 O O . ASP A 1 612 ? 0.394 -1.709 -30.146 1.00 92.69 612 ASP A O 1
ATOM 4825 N N . LEU A 1 613 ? 2.555 -1.854 -30.725 1.00 91.12 613 LEU A N 1
ATOM 4826 C CA . LEU A 1 613 ? 2.905 -0.459 -30.523 1.00 91.12 613 LEU A CA 1
ATOM 4827 C C . LEU A 1 613 ? 3.502 0.069 -31.821 1.00 91.12 613 LEU A C 1
ATOM 4829 O O . LEU A 1 613 ? 4.490 -0.473 -32.326 1.00 91.12 613 LEU A O 1
ATOM 4833 N N . VAL A 1 614 ? 2.901 1.130 -32.352 1.00 88.88 614 VAL A N 1
ATOM 4834 C CA . VAL A 1 614 ? 3.435 1.859 -33.501 1.00 88.88 614 VAL A CA 1
ATOM 4835 C C . VAL A 1 614 ? 4.276 3.017 -32.982 1.00 88.88 614 VAL A C 1
ATOM 4837 O O . VAL A 1 614 ? 3.791 3.886 -32.261 1.00 88.88 614 VAL A O 1
ATOM 4840 N N . LEU A 1 615 ? 5.557 3.007 -33.333 1.00 83.31 615 LEU A N 1
ATOM 4841 C CA . LEU A 1 615 ? 6.514 4.054 -33.008 1.00 83.31 615 LEU A CA 1
ATOM 4842 C C . LEU A 1 615 ? 6.814 4.846 -34.273 1.00 83.31 615 LEU A C 1
ATOM 4844 O O . LEU A 1 615 ? 7.320 4.286 -35.245 1.00 83.31 615 LEU A O 1
ATOM 4848 N N . ALA A 1 616 ? 6.533 6.145 -34.244 1.00 73.25 616 ALA A N 1
ATOM 4849 C CA . ALA A 1 616 ? 6.945 7.073 -35.284 1.00 73.25 616 ALA A CA 1
ATOM 4850 C C . ALA A 1 616 ? 8.260 7.741 -34.879 1.00 73.25 616 ALA A C 1
ATOM 4852 O O . ALA A 1 616 ? 8.413 8.235 -33.760 1.00 73.25 616 ALA A O 1
ATOM 4853 N N . THR A 1 617 ? 9.226 7.758 -35.787 1.00 61.38 617 THR A N 1
ATOM 4854 C CA . THR A 1 617 ? 10.471 8.492 -35.581 1.00 61.38 617 THR A CA 1
ATOM 4855 C C . THR A 1 617 ? 10.318 9.973 -35.958 1.00 61.38 617 THR A C 1
ATOM 4857 O O . THR A 1 617 ? 9.404 10.312 -36.707 1.00 61.38 617 THR A O 1
ATOM 4860 N N . PRO A 1 618 ? 11.220 10.872 -35.511 1.00 53.62 618 PRO A N 1
ATOM 4861 C CA . PRO A 1 618 ? 11.145 12.304 -35.845 1.00 53.62 618 PRO A CA 1
ATOM 4862 C C . PRO A 1 618 ? 11.165 12.628 -37.354 1.00 53.62 618 PRO A C 1
ATOM 4864 O O . PRO A 1 618 ? 10.652 13.653 -37.777 1.00 53.62 618 PRO A O 1
ATOM 4867 N N . ASP A 1 619 ? 11.741 11.741 -38.167 1.00 58.38 619 ASP A N 1
ATOM 4868 C CA . ASP A 1 619 ? 11.768 11.743 -39.642 1.00 58.38 619 ASP A CA 1
ATOM 4869 C C . ASP A 1 619 ? 10.544 11.047 -40.284 1.00 58.38 619 ASP A C 1
ATOM 4871 O O . ASP A 1 619 ? 10.558 10.777 -41.483 1.00 58.38 619 ASP A O 1
ATOM 4875 N N . GLY A 1 620 ? 9.508 10.711 -39.507 1.00 62.19 620 GLY A N 1
ATOM 4876 C CA . GLY A 1 620 ? 8.225 10.193 -40.001 1.00 62.19 620 GLY A CA 1
ATOM 4877 C C . GLY A 1 620 ? 8.193 8.706 -40.373 1.00 62.19 620 GLY A C 1
ATOM 4878 O O . GLY A 1 620 ? 7.225 8.255 -40.977 1.00 62.19 620 GLY A O 1
ATOM 4879 N N . LYS A 1 621 ? 9.225 7.916 -40.041 1.00 70.81 621 LYS A N 1
ATOM 4880 C CA . LYS A 1 621 ? 9.222 6.465 -40.296 1.00 70.81 621 LYS A CA 1
ATOM 4881 C C . LYS A 1 621 ? 8.537 5.725 -39.155 1.00 70.81 621 LYS A C 1
ATOM 4883 O O . LYS A 1 621 ? 8.923 5.874 -37.997 1.00 70.81 621 LYS A O 1
ATOM 4888 N N . GLU A 1 622 ? 7.569 4.887 -39.500 1.00 81.44 622 GLU A N 1
ATOM 4889 C CA . GLU A 1 622 ? 6.841 4.071 -38.533 1.00 81.44 622 GLU A CA 1
ATOM 4890 C C . GLU A 1 622 ? 7.421 2.661 -38.412 1.00 81.44 622 GLU A C 1
ATOM 4892 O O . GLU A 1 622 ? 7.758 2.000 -39.399 1.00 81.44 622 GLU A O 1
ATOM 4897 N N . PHE A 1 623 ? 7.499 2.182 -37.176 1.00 80.62 623 PHE A N 1
ATOM 4898 C CA . PHE A 1 623 ? 7.887 0.821 -36.839 1.00 80.62 623 PHE A CA 1
ATOM 4899 C C . PHE A 1 623 ? 6.828 0.221 -35.929 1.00 80.62 623 PHE A C 1
ATOM 4901 O O . PHE A 1 623 ? 6.382 0.851 -34.975 1.00 80.62 623 PHE A O 1
ATOM 4908 N N . ARG A 1 624 ? 6.439 -1.017 -36.223 1.00 87.88 624 ARG A N 1
ATOM 4909 C CA . ARG A 1 624 ? 5.462 -1.761 -35.435 1.00 87.88 624 ARG A CA 1
ATOM 4910 C C . ARG A 1 624 ? 6.185 -2.792 -34.587 1.00 87.88 624 ARG A C 1
ATOM 4912 O O . ARG A 1 624 ? 6.857 -3.670 -35.129 1.00 87.88 624 ARG A O 1
ATOM 4919 N N . VAL A 1 625 ? 6.015 -2.698 -33.276 1.00 89.69 625 VAL A N 1
ATOM 4920 C CA . VAL A 1 625 ? 6.509 -3.686 -32.320 1.00 89.69 625 VAL A CA 1
ATOM 4921 C C . VAL A 1 625 ? 5.337 -4.520 -31.836 1.00 89.69 625 VAL A C 1
ATOM 4923 O O . VAL A 1 625 ? 4.353 -3.983 -31.338 1.00 89.69 625 VAL A O 1
ATOM 4926 N N . ARG A 1 626 ? 5.441 -5.842 -31.971 1.00 91.81 626 ARG A N 1
ATOM 4927 C CA . ARG A 1 626 ? 4.426 -6.769 -31.467 1.00 91.81 626 ARG A CA 1
ATOM 4928 C C . ARG A 1 626 ? 4.527 -6.880 -29.948 1.00 91.81 626 ARG A C 1
ATOM 4930 O O . ARG A 1 626 ? 5.597 -7.194 -29.433 1.00 91.81 626 ARG A O 1
ATOM 4937 N N . ASN A 1 627 ? 3.403 -6.724 -29.258 1.00 94.12 627 ASN A N 1
ATOM 4938 C CA . ASN A 1 627 ? 3.312 -6.986 -27.831 1.00 94.12 627 ASN A CA 1
ATOM 4939 C C . ASN A 1 627 ? 3.206 -8.498 -27.575 1.00 94.12 627 ASN A C 1
ATOM 4941 O O . ASN A 1 627 ? 2.199 -9.138 -27.880 1.00 94.12 627 ASN A O 1
ATOM 4945 N N . GLN A 1 628 ? 4.257 -9.083 -27.008 1.00 93.19 628 GLN A N 1
ATOM 4946 C CA . GLN A 1 628 ? 4.323 -10.510 -26.687 1.00 93.19 628 GLN A CA 1
ATOM 4947 C C . GLN A 1 628 ? 3.458 -10.876 -25.467 1.00 93.19 628 GLN A C 1
ATOM 4949 O O . GLN A 1 628 ? 3.051 -12.031 -25.345 1.00 93.19 628 GLN A O 1
ATOM 4954 N N . LEU A 1 629 ? 3.103 -9.908 -24.612 1.00 95.25 629 LEU A N 1
ATOM 4955 C CA . LEU A 1 629 ? 2.243 -10.116 -23.438 1.00 95.25 629 LEU A CA 1
ATOM 4956 C C . LEU A 1 629 ? 0.746 -9.910 -23.718 1.00 95.25 629 LEU A C 1
ATOM 4958 O O . LEU A 1 629 ? -0.072 -10.293 -22.888 1.00 95.25 629 LEU A O 1
ATOM 4962 N N . TYR A 1 630 ? 0.364 -9.378 -24.885 1.00 95.94 630 TYR A N 1
ATOM 4963 C CA . TYR A 1 630 ? -1.038 -9.069 -25.217 1.00 95.94 630 TYR A CA 1
ATOM 4964 C C . TYR A 1 630 ? -1.993 -10.265 -25.083 1.00 95.94 630 TYR A C 1
ATOM 4966 O O . TYR A 1 630 ? -3.163 -10.101 -24.744 1.00 95.94 630 TYR A O 1
ATOM 4974 N N . HIS A 1 631 ? -1.500 -11.483 -25.328 1.00 95.69 631 HIS A N 1
ATOM 4975 C CA . HIS A 1 631 ? -2.307 -12.693 -25.182 1.00 95.69 631 HIS A CA 1
ATOM 4976 C C . HIS A 1 631 ? -2.867 -12.851 -23.758 1.00 95.69 631 HIS A C 1
ATOM 4978 O O . HIS A 1 631 ? -4.012 -13.254 -23.622 1.00 95.69 631 HIS A O 1
ATOM 4984 N N . LEU A 1 632 ? -2.129 -12.439 -22.719 1.00 96.25 632 LEU A N 1
ATOM 4985 C CA . LEU A 1 632 ? -2.596 -12.493 -21.328 1.00 96.25 632 LEU A CA 1
ATOM 4986 C C . LEU A 1 632 ? -3.864 -11.653 -21.133 1.00 96.25 632 LEU A C 1
ATOM 4988 O O . LEU A 1 632 ? -4.847 -12.118 -20.555 1.00 96.25 632 LEU A O 1
ATOM 4992 N N . TRP A 1 633 ? -3.854 -10.435 -21.684 1.00 95.69 633 TRP A N 1
ATOM 4993 C CA . TRP A 1 633 ? -5.006 -9.541 -21.672 1.00 95.69 633 TRP A CA 1
ATOM 4994 C C . TRP A 1 633 ? -6.163 -10.106 -22.488 1.00 95.69 633 TRP A C 1
ATOM 4996 O O . TRP A 1 633 ? -7.252 -10.311 -21.962 1.00 95.69 633 TRP A O 1
ATOM 5006 N N . ARG A 1 634 ? -5.915 -10.401 -23.767 1.00 96.06 634 ARG A N 1
ATOM 5007 C CA . ARG A 1 634 ? -6.927 -10.878 -24.716 1.00 96.06 634 ARG A CA 1
ATOM 5008 C C . ARG A 1 634 ? -7.613 -12.158 -24.245 1.00 96.06 634 ARG A C 1
ATOM 5010 O O . ARG A 1 634 ? -8.825 -12.272 -24.377 1.00 96.06 634 ARG A O 1
ATOM 5017 N N . ASP A 1 635 ? -6.860 -13.119 -23.722 1.00 96.44 635 ASP A N 1
ATOM 5018 C CA . ASP A 1 635 ? -7.404 -14.423 -23.334 1.00 96.44 635 ASP A CA 1
ATOM 5019 C C . ASP A 1 635 ? -8.293 -14.316 -22.080 1.00 96.44 635 ASP A C 1
ATOM 5021 O O . ASP A 1 635 ? -9.167 -15.152 -21.872 1.00 96.44 635 ASP A O 1
ATOM 5025 N N . THR A 1 636 ? -8.116 -13.258 -21.281 1.00 96.62 636 THR A N 1
ATOM 5026 C CA . THR A 1 636 ? -8.896 -12.991 -20.062 1.00 96.62 636 THR A CA 1
ATOM 5027 C C . THR A 1 636 ? -10.069 -12.044 -20.314 1.00 96.62 636 THR A C 1
ATOM 5029 O O . THR A 1 636 ? -11.190 -12.296 -19.880 1.00 96.62 636 THR A O 1
ATOM 5032 N N . MET A 1 637 ? -9.810 -10.937 -21.009 1.00 95.19 637 MET A N 1
ATOM 5033 C CA . MET A 1 637 ? -10.767 -9.850 -21.235 1.00 95.19 637 MET A CA 1
ATOM 5034 C C . MET A 1 637 ? -11.555 -10.032 -22.538 1.00 95.19 637 MET A C 1
ATOM 5036 O O . MET A 1 637 ? -12.541 -9.342 -22.778 1.00 95.19 637 MET A O 1
ATOM 5040 N N . GLY A 1 638 ? -11.149 -10.961 -23.406 1.00 93.31 638 GLY A N 1
ATOM 5041 C CA . GLY A 1 638 ? -11.828 -11.242 -24.665 1.00 93.31 638 GLY A CA 1
ATOM 5042 C C . GLY A 1 638 ? -11.836 -10.042 -25.616 1.00 93.31 638 GLY A C 1
ATOM 5043 O O . GLY A 1 638 ? -10.803 -9.433 -25.888 1.00 93.31 638 GLY A O 1
ATOM 5044 N N . LYS A 1 639 ? -13.019 -9.733 -26.159 1.00 90.44 639 LYS A N 1
ATOM 5045 C CA . LYS A 1 639 ? -13.262 -8.615 -27.092 1.00 90.44 639 LYS A CA 1
ATOM 5046 C C . LYS A 1 639 ? -13.969 -7.427 -26.426 1.00 90.44 639 LYS A C 1
ATOM 5048 O O . LYS A 1 639 ? -14.623 -6.657 -27.124 1.00 90.44 639 LYS A O 1
ATOM 5053 N N . MET A 1 640 ? -13.887 -7.313 -25.100 1.00 92.62 640 MET A N 1
ATOM 5054 C CA . MET A 1 640 ? -14.512 -6.206 -24.376 1.00 92.62 640 MET A CA 1
ATOM 5055 C C . MET A 1 640 ? -13.997 -4.863 -24.890 1.00 92.62 640 MET A C 1
ATOM 5057 O O . MET A 1 640 ? -12.791 -4.672 -25.068 1.00 92.62 640 MET A O 1
ATOM 5061 N N . THR A 1 641 ? -14.920 -3.937 -25.131 1.00 91.88 641 THR A N 1
ATOM 5062 C CA . THR A 1 641 ? -14.584 -2.551 -25.454 1.00 91.88 641 THR A CA 1
ATOM 5063 C C . THR A 1 641 ? -14.189 -1.789 -24.187 1.00 91.88 641 THR A C 1
ATOM 5065 O O . THR A 1 641 ? -14.447 -2.245 -23.074 1.00 91.88 641 THR A O 1
ATOM 5068 N N . ALA A 1 642 ? -13.596 -0.601 -24.335 1.00 88.88 642 ALA A N 1
ATOM 5069 C CA . ALA A 1 642 ? -13.309 0.268 -23.190 1.00 88.88 642 ALA A CA 1
ATOM 5070 C C . ALA A 1 642 ? -14.578 0.585 -22.373 1.00 88.88 642 ALA A C 1
ATOM 5072 O O . ALA A 1 642 ? -14.536 0.539 -21.150 1.00 88.88 642 ALA A O 1
ATOM 5073 N N . ALA A 1 643 ? -15.716 0.797 -23.045 1.00 92.00 643 ALA A N 1
ATOM 5074 C CA . ALA A 1 643 ? -17.002 1.035 -22.392 1.00 92.00 643 ALA A CA 1
ATOM 5075 C C . ALA A 1 643 ? -17.525 -0.202 -21.637 1.00 92.00 643 ALA A C 1
ATOM 5077 O O . ALA A 1 643 ? -18.133 -0.068 -20.577 1.00 92.00 643 ALA A O 1
ATOM 5078 N N . ASP A 1 644 ? -17.281 -1.414 -22.152 1.00 93.75 644 ASP A N 1
ATOM 5079 C CA . ASP A 1 644 ? -17.631 -2.643 -21.430 1.00 93.75 644 ASP A CA 1
ATOM 5080 C C . ASP A 1 644 ? -16.778 -2.809 -20.171 1.00 93.75 644 ASP A C 1
ATOM 5082 O O . ASP A 1 644 ? -17.304 -3.182 -19.127 1.00 93.75 644 ASP A O 1
ATOM 5086 N N . ILE A 1 645 ? -15.476 -2.512 -20.266 1.00 92.69 645 ILE A N 1
ATOM 5087 C CA . ILE A 1 645 ? -14.543 -2.562 -19.132 1.00 92.69 645 ILE A CA 1
ATOM 5088 C C . ILE A 1 645 ? -14.939 -1.541 -18.072 1.00 92.69 645 ILE A C 1
ATOM 5090 O O . ILE A 1 645 ? -14.980 -1.884 -16.898 1.00 92.69 645 ILE A O 1
ATOM 5094 N N . GLU A 1 646 ? -15.257 -0.314 -18.474 1.00 91.69 646 GLU A N 1
ATOM 5095 C CA . GLU A 1 646 ? -15.685 0.738 -17.556 1.00 91.69 646 GLU A CA 1
ATOM 5096 C C . GLU A 1 646 ? -16.977 0.349 -16.831 1.00 91.69 646 GLU A C 1
ATOM 5098 O O . GLU A 1 646 ? -17.028 0.383 -15.604 1.00 91.69 646 GLU A O 1
ATOM 5103 N N . ARG A 1 647 ? -17.989 -0.123 -17.570 1.00 93.31 647 ARG A N 1
ATOM 5104 C CA . ARG A 1 647 ? -19.273 -0.554 -17.002 1.00 93.31 647 ARG A CA 1
ATOM 5105 C C . ARG A 1 647 ? -19.129 -1.760 -16.068 1.00 93.31 647 ARG A C 1
ATOM 5107 O O . ARG A 1 647 ? -19.636 -1.724 -14.951 1.00 93.31 647 ARG A O 1
ATOM 5114 N N . GLU A 1 648 ? -18.478 -2.837 -16.516 1.00 93.44 648 GLU A N 1
ATOM 5115 C CA . GLU A 1 648 ? -18.296 -4.050 -15.699 1.00 93.44 648 GLU A CA 1
ATOM 5116 C C . GLU A 1 648 ? -17.334 -3.815 -14.531 1.00 93.44 648 GLU A C 1
ATOM 5118 O O . GLU A 1 648 ? -17.542 -4.359 -13.452 1.00 93.44 648 GLU A O 1
ATOM 5123 N N . GLY A 1 649 ? -16.291 -3.009 -14.732 1.00 91.31 649 GLY A N 1
ATOM 5124 C CA . GLY A 1 649 ? -15.316 -2.665 -13.705 1.00 91.31 649 GLY A CA 1
ATOM 5125 C C . GLY A 1 649 ? -15.931 -1.813 -12.602 1.00 91.31 649 GLY A C 1
ATOM 5126 O O . GLY A 1 649 ? -15.734 -2.122 -11.431 1.00 91.31 649 GLY A O 1
ATOM 5127 N N . ALA A 1 650 ? -16.713 -0.790 -12.958 1.00 88.50 650 ALA A N 1
ATOM 5128 C CA . ALA A 1 650 ? -17.415 0.041 -11.982 1.00 88.50 650 ALA A CA 1
ATOM 5129 C C . ALA A 1 650 ? -18.419 -0.794 -11.176 1.00 88.50 650 ALA A C 1
ATOM 5131 O O . ALA A 1 650 ? -18.352 -0.809 -9.951 1.00 88.50 650 ALA A O 1
ATOM 5132 N N . ALA A 1 651 ? -19.252 -1.594 -11.855 1.00 89.25 651 ALA A N 1
ATOM 5133 C CA . ALA A 1 651 ? -20.191 -2.496 -11.188 1.00 89.25 651 ALA A CA 1
ATOM 5134 C C . ALA A 1 651 ? -19.482 -3.503 -10.265 1.00 89.25 651 ALA A C 1
ATOM 5136 O O . ALA A 1 651 ? -19.978 -3.817 -9.184 1.00 89.25 651 ALA A O 1
ATOM 5137 N N . LEU A 1 652 ? -18.308 -4.001 -10.671 1.00 89.44 652 LEU A N 1
ATOM 5138 C CA . LEU A 1 652 ? -17.500 -4.883 -9.840 1.00 89.44 652 LEU A CA 1
ATOM 5139 C C . LEU A 1 652 ? -16.993 -4.165 -8.588 1.00 89.44 652 LEU A C 1
ATOM 5141 O O . LEU A 1 652 ? -17.135 -4.716 -7.503 1.00 89.44 652 LEU A O 1
ATOM 5145 N N . ILE A 1 653 ? -16.418 -2.971 -8.726 1.00 86.94 653 ILE A N 1
ATOM 5146 C CA . ILE A 1 653 ? -15.907 -2.182 -7.596 1.00 86.94 653 ILE A CA 1
ATOM 5147 C C . ILE A 1 653 ? -17.033 -1.854 -6.617 1.00 86.94 653 ILE A C 1
ATOM 5149 O O . ILE A 1 653 ? -16.865 -2.068 -5.418 1.00 86.94 653 ILE A O 1
ATOM 5153 N N . ASP A 1 654 ? -18.193 -1.438 -7.123 1.00 82.62 654 ASP A N 1
ATOM 5154 C CA . ASP A 1 654 ? -19.373 -1.175 -6.299 1.00 82.62 654 ASP A CA 1
ATOM 5155 C C . ASP A 1 654 ? -19.835 -2.443 -5.563 1.00 82.62 654 ASP A C 1
ATOM 5157 O O . ASP A 1 654 ? -20.201 -2.382 -4.393 1.00 82.62 654 ASP A O 1
ATOM 5161 N N . SER A 1 655 ? -19.756 -3.614 -6.212 1.00 82.62 655 SER A N 1
ATOM 5162 C CA . SER A 1 655 ? -20.086 -4.908 -5.593 1.00 82.62 655 SER A CA 1
ATOM 5163 C C . SER A 1 655 ? -19.022 -5.458 -4.636 1.00 82.62 655 SER A C 1
ATOM 5165 O O . SER A 1 655 ? -19.335 -6.316 -3.817 1.00 82.62 655 SER A O 1
ATOM 5167 N N . MET A 1 656 ? -17.765 -5.021 -4.774 1.00 79.69 656 MET A N 1
ATOM 5168 C CA . MET A 1 656 ? -16.664 -5.364 -3.865 1.00 79.69 656 MET A CA 1
ATOM 5169 C C . MET A 1 656 ? -16.722 -4.542 -2.583 1.00 79.69 656 MET A C 1
ATOM 5171 O O . MET A 1 656 ? -16.143 -4.944 -1.574 1.00 79.69 656 MET A O 1
ATOM 5175 N N . GLY A 1 657 ? -17.402 -3.397 -2.630 1.00 72.00 657 GLY A N 1
ATOM 5176 C CA . GLY A 1 657 ? -17.810 -2.714 -1.425 1.00 72.00 657 GLY A CA 1
ATOM 5177 C C . GLY A 1 657 ? -18.751 -3.581 -0.587 1.00 72.00 657 GLY A C 1
ATOM 5178 O O . GLY A 1 657 ? -19.425 -4.481 -1.087 1.00 72.00 657 GLY A O 1
ATOM 5179 N N . VAL A 1 658 ? -18.799 -3.302 0.709 1.00 69.31 658 VAL A N 1
ATOM 5180 C CA . VAL A 1 658 ? -19.739 -3.906 1.641 1.00 69.31 658 VAL A CA 1
ATOM 5181 C C . VAL A 1 658 ? -21.157 -3.629 1.152 1.00 69.31 658 VAL A C 1
ATOM 5183 O O . VAL A 1 658 ? -21.598 -2.480 1.093 1.00 69.31 658 VAL A O 1
ATOM 5186 N N . GLN A 1 659 ? -21.866 -4.696 0.791 1.00 68.06 659 GLN A N 1
ATOM 5187 C CA . GLN A 1 659 ? -23.277 -4.619 0.450 1.00 68.06 659 GLN A CA 1
ATOM 5188 C C . GLN A 1 659 ? -24.095 -4.690 1.728 1.00 68.06 659 GLN A C 1
ATOM 5190 O O . GLN A 1 659 ? -24.139 -5.723 2.396 1.00 68.06 659 GLN A O 1
ATOM 5195 N N . TYR A 1 660 ? -24.757 -3.590 2.057 1.00 64.00 660 TYR A N 1
ATOM 5196 C CA . TYR A 1 660 ? -25.639 -3.553 3.206 1.00 64.00 660 TYR A CA 1
ATOM 5197 C C . TYR A 1 660 ? -27.057 -4.000 2.833 1.00 64.00 660 TYR A C 1
ATOM 5199 O O . TYR A 1 660 ? -27.571 -3.672 1.760 1.00 64.00 660 TYR A O 1
ATOM 5207 N N . ALA A 1 661 ? -27.702 -4.764 3.719 1.00 64.38 661 ALA A N 1
ATOM 5208 C CA . ALA A 1 661 ? -29.111 -5.108 3.557 1.00 64.38 661 ALA A CA 1
ATOM 5209 C C . ALA A 1 661 ? -29.978 -3.829 3.577 1.00 64.38 661 ALA A C 1
ATOM 5211 O O . ALA A 1 661 ? -29.624 -2.876 4.270 1.00 64.38 661 ALA A O 1
ATOM 5212 N N . PRO A 1 662 ? -31.125 -3.777 2.872 1.00 60.00 662 PRO A N 1
ATOM 5213 C CA . PRO A 1 662 ? -31.996 -2.603 2.889 1.00 60.00 662 PRO A CA 1
ATOM 5214 C C . PRO A 1 662 ? -32.358 -2.178 4.322 1.00 60.00 662 PRO A C 1
ATOM 5216 O O . PRO A 1 662 ? -32.939 -2.957 5.074 1.00 60.00 662 PRO A O 1
ATOM 5219 N N . GLY A 1 663 ? -32.001 -0.946 4.700 1.00 58.53 663 GLY A N 1
ATOM 5220 C CA . GLY A 1 663 ? -32.227 -0.388 6.043 1.00 58.53 663 GLY A CA 1
ATOM 5221 C C . GLY A 1 663 ? -31.136 -0.698 7.076 1.00 58.53 663 GLY A C 1
ATOM 5222 O O . GLY A 1 663 ? -31.114 -0.081 8.136 1.00 58.53 663 GLY A O 1
ATOM 5223 N N . MET A 1 664 ? -30.203 -1.596 6.765 1.00 65.19 664 MET A N 1
ATOM 5224 C CA . MET A 1 664 ? -28.968 -1.787 7.515 1.00 65.19 664 MET A CA 1
ATOM 5225 C C . MET A 1 664 ? -27.962 -0.804 6.899 1.00 65.19 664 MET A C 1
ATOM 5227 O O . MET A 1 664 ? -27.621 -0.928 5.734 1.00 65.19 664 MET A O 1
ATOM 5231 N N . GLY A 1 665 ? -27.604 0.272 7.595 1.00 65.69 665 GLY A N 1
ATOM 5232 C CA . GLY A 1 665 ? -26.546 1.181 7.136 1.00 65.69 665 GLY A CA 1
ATOM 5233 C C . GLY A 1 665 ? -25.155 0.626 7.462 1.00 65.69 665 GLY A C 1
ATOM 5234 O O . GLY A 1 665 ? -25.058 -0.434 8.091 1.00 65.69 665 GLY A O 1
ATOM 5235 N N . PRO A 1 666 ? -24.073 1.342 7.107 1.00 68.06 666 PRO A N 1
ATOM 5236 C CA . PRO A 1 666 ? -22.763 1.067 7.681 1.00 68.06 666 PRO A CA 1
ATOM 5237 C C . PRO A 1 666 ? -22.848 1.041 9.208 1.00 68.06 666 PRO A C 1
ATOM 5239 O O . PRO A 1 666 ? -23.489 1.899 9.817 1.00 68.06 666 PRO A O 1
ATOM 5242 N N . GLU A 1 667 ? -22.200 0.051 9.828 1.00 71.25 667 GLU A N 1
ATOM 5243 C CA . GLU A 1 667 ? -22.155 -0.030 11.287 1.00 71.25 667 GLU A CA 1
ATOM 5244 C C . GLU A 1 667 ? -21.579 1.282 11.852 1.00 71.25 667 GLU A C 1
ATOM 5246 O O . GLU A 1 667 ? -20.466 1.663 11.456 1.00 71.25 667 GLU A O 1
ATOM 5251 N N . PRO A 1 668 ? -22.305 1.983 12.744 1.00 71.12 668 PRO A N 1
ATOM 5252 C CA . PRO A 1 668 ? -21.835 3.244 13.286 1.00 71.12 668 PRO A CA 1
ATOM 5253 C C . PRO A 1 668 ? -20.564 3.014 14.102 1.00 71.12 668 PRO A C 1
ATOM 5255 O O . PRO A 1 668 ? -20.481 2.100 14.922 1.00 71.12 668 PRO A O 1
ATOM 5258 N N . ILE A 1 669 ? -19.562 3.864 13.885 1.00 75.25 669 ILE A N 1
ATOM 5259 C CA . ILE A 1 669 ? -18.330 3.839 14.672 1.00 75.25 669 ILE A CA 1
ATOM 5260 C C . ILE A 1 669 ? -18.633 4.447 16.028 1.00 75.25 669 ILE A C 1
ATOM 5262 O O . ILE A 1 669 ? -18.876 5.652 16.123 1.00 75.25 669 ILE A O 1
ATOM 5266 N N . LYS A 1 670 ? -18.558 3.619 17.063 1.00 77.94 670 LYS A N 1
ATOM 5267 C CA . LYS A 1 670 ? -18.824 4.052 18.428 1.00 77.94 670 LYS A CA 1
ATOM 5268 C C . LYS A 1 670 ? -17.558 4.606 19.060 1.00 77.94 670 LYS A C 1
ATOM 5270 O O . LYS A 1 670 ? -16.566 3.892 19.211 1.00 77.94 670 LYS A O 1
ATOM 5275 N N . ALA A 1 671 ? -17.585 5.884 19.422 1.00 78.81 671 ALA A N 1
ATOM 5276 C CA . ALA A 1 671 ? -16.592 6.451 20.326 1.00 78.81 671 ALA A CA 1
ATOM 5277 C C . ALA A 1 671 ? -16.817 5.922 21.752 1.00 78.81 671 ALA A C 1
ATOM 5279 O O . ALA A 1 671 ? -17.888 5.406 22.081 1.00 78.81 671 ALA A O 1
ATOM 5280 N N . ALA A 1 672 ? -15.833 6.098 22.635 1.00 84.12 672 ALA A N 1
ATOM 5281 C CA . ALA A 1 672 ? -15.917 5.579 23.999 1.00 84.12 672 ALA A CA 1
ATOM 5282 C C . ALA A 1 672 ? -17.188 6.008 24.778 1.00 84.12 672 ALA A C 1
ATOM 5284 O O . ALA A 1 672 ? -17.766 5.157 25.455 1.00 84.12 672 ALA A O 1
ATOM 5285 N N . PRO A 1 673 ? -17.677 7.269 24.687 1.00 87.12 673 PRO A N 1
ATOM 5286 C CA . PRO A 1 673 ? -18.924 7.675 25.345 1.00 87.12 673 PRO A CA 1
ATOM 5287 C C . PRO A 1 673 ? -20.169 6.953 24.821 1.00 87.12 673 PRO A C 1
ATOM 5289 O O . PRO A 1 673 ? -21.048 6.619 25.605 1.00 87.12 673 PRO A O 1
ATOM 5292 N N . GLU A 1 674 ? -20.243 6.701 23.514 1.00 87.56 674 GLU A N 1
ATOM 5293 C CA . GLU A 1 674 ? -21.370 6.003 22.880 1.00 87.56 674 GLU A CA 1
ATOM 5294 C C . GLU A 1 674 ? -21.363 4.527 23.292 1.00 87.56 674 GLU A C 1
ATOM 5296 O O . GLU A 1 674 ? -22.385 3.989 23.703 1.00 87.56 674 GLU A O 1
ATOM 5301 N N . TYR A 1 675 ? -20.182 3.899 23.311 1.00 88.69 675 TYR A N 1
ATOM 5302 C CA . TYR A 1 675 ? -20.022 2.535 23.819 1.00 88.69 675 TYR A CA 1
ATOM 5303 C C . TYR A 1 675 ? -20.403 2.410 25.300 1.00 88.69 675 TYR A C 1
ATOM 5305 O O . TYR A 1 675 ? -21.049 1.449 25.709 1.00 88.69 675 TYR A O 1
ATOM 5313 N N . TRP A 1 676 ? -20.045 3.407 26.112 1.00 91.88 676 TRP A N 1
ATOM 5314 C CA . TRP A 1 676 ? -20.467 3.493 27.509 1.00 91.88 676 TRP A CA 1
ATOM 5315 C C . TRP A 1 676 ? -21.986 3.627 27.658 1.00 91.88 676 TRP A C 1
ATOM 5317 O O . TRP A 1 676 ? -22.580 2.967 28.509 1.00 91.88 676 TRP A O 1
ATOM 5327 N N . GLN A 1 677 ? -22.625 4.449 26.824 1.00 92.56 677 GLN A N 1
ATOM 5328 C CA . GLN A 1 677 ? -24.081 4.594 26.806 1.00 92.56 677 GLN A CA 1
ATOM 5329 C C . GLN A 1 677 ? -24.775 3.282 26.426 1.00 92.56 677 GLN A C 1
ATOM 5331 O O . GLN A 1 677 ? -25.753 2.926 27.075 1.00 92.56 677 GLN A O 1
ATOM 5336 N N . ASP A 1 678 ? -24.239 2.534 25.460 1.0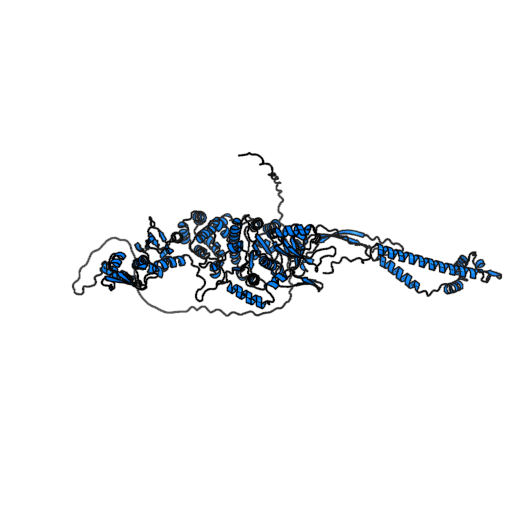0 90.94 678 ASP A N 1
ATOM 5337 C CA . ASP A 1 678 ? -24.761 1.216 25.085 1.00 90.94 678 ASP A CA 1
ATOM 5338 C C . ASP A 1 678 ? -24.582 0.180 26.196 1.00 90.94 678 ASP A C 1
ATOM 5340 O O . ASP A 1 678 ? -25.508 -0.571 26.497 1.00 90.94 678 ASP A O 1
ATOM 5344 N N . TRP A 1 679 ? -23.412 0.160 26.845 1.00 93.25 679 TRP A N 1
ATOM 5345 C CA . TRP A 1 679 ? -23.149 -0.716 27.989 1.00 93.25 679 TRP A CA 1
ATOM 5346 C C . TRP A 1 679 ? -24.155 -0.453 29.120 1.00 93.25 679 TRP A C 1
ATOM 5348 O O . TRP A 1 679 ? -24.734 -1.383 29.684 1.00 93.25 679 TRP A O 1
ATOM 5358 N N . LEU A 1 680 ? -24.426 0.825 29.410 1.00 94.25 680 LEU A N 1
ATOM 5359 C CA . LEU A 1 680 ? -25.447 1.227 30.377 1.00 94.25 680 LEU A CA 1
ATOM 5360 C C . LEU A 1 680 ? -26.863 0.884 29.905 1.00 94.25 680 LEU A C 1
ATOM 5362 O O . LEU A 1 680 ? -27.665 0.425 30.713 1.00 94.25 680 LEU A O 1
ATOM 5366 N N . GLY A 1 681 ? -27.177 1.092 28.627 1.00 92.38 681 GLY A N 1
ATOM 5367 C CA . GLY A 1 681 ? -28.470 0.756 28.031 1.00 92.38 681 GLY A CA 1
ATOM 5368 C C . GLY A 1 681 ? -28.787 -0.731 28.168 1.00 92.38 681 GLY A C 1
ATOM 5369 O O . GLY A 1 681 ? -29.831 -1.085 28.705 1.00 92.38 681 GLY A O 1
ATOM 5370 N N . MET A 1 682 ? -27.836 -1.598 27.819 1.00 91.06 682 MET A N 1
ATOM 5371 C CA . MET A 1 682 ? -27.973 -3.048 27.972 1.00 91.06 682 MET A CA 1
ATOM 5372 C C . MET A 1 682 ? -28.159 -3.450 29.440 1.00 91.06 682 MET A C 1
ATOM 5374 O O . MET A 1 682 ? -28.986 -4.303 29.750 1.00 91.06 682 MET A O 1
ATOM 5378 N N . MET A 1 683 ? -27.454 -2.797 30.373 1.00 92.56 683 MET A N 1
ATOM 5379 C CA . MET A 1 683 ? -27.674 -3.019 31.806 1.00 92.56 683 MET A CA 1
ATOM 5380 C C . MET A 1 683 ? -29.100 -2.627 32.225 1.00 92.56 683 MET A C 1
ATOM 5382 O O . MET A 1 683 ? -29.731 -3.344 33.004 1.00 92.56 683 MET A O 1
ATOM 5386 N N . LEU A 1 684 ? -29.605 -1.494 31.725 1.00 89.81 684 LEU A N 1
ATOM 5387 C CA . LEU A 1 684 ? -30.955 -1.005 32.010 1.00 89.81 684 LEU A CA 1
ATOM 5388 C C . LEU A 1 684 ? -32.049 -1.924 31.451 1.00 89.81 684 LEU A C 1
ATOM 5390 O O . LEU A 1 684 ? -33.105 -2.032 32.076 1.00 89.81 684 LEU A O 1
ATOM 5394 N N . GLU A 1 685 ? -31.803 -2.545 30.297 1.00 86.44 685 GLU A N 1
ATOM 5395 C CA . GLU A 1 685 ? -32.727 -3.454 29.609 1.00 86.44 685 GLU A CA 1
ATOM 5396 C C . GLU A 1 685 ? -32.738 -4.856 30.230 1.00 86.44 685 GLU A C 1
ATOM 5398 O O . GLU A 1 685 ? -33.807 -5.395 30.517 1.00 86.44 685 GLU A O 1
ATOM 5403 N N . GLU A 1 686 ? -31.565 -5.441 30.481 1.00 85.50 686 GLU A N 1
ATOM 5404 C CA . GLU A 1 686 ? -31.450 -6.817 30.985 1.00 85.50 686 GLU A CA 1
ATOM 5405 C C . GLU A 1 686 ? -31.555 -6.936 32.513 1.00 85.50 686 GLU A C 1
ATOM 5407 O O . GLU A 1 686 ? -31.822 -8.019 33.043 1.00 85.50 686 GLU A O 1
ATOM 5412 N N . GLY A 1 687 ? -31.366 -5.832 33.236 1.00 86.81 687 GLY A N 1
ATOM 5413 C CA . GLY A 1 687 ? -31.471 -5.797 34.688 1.00 86.81 687 GLY A CA 1
ATOM 5414 C C . GLY A 1 687 ? -30.204 -6.233 35.425 1.00 86.81 687 GLY A C 1
ATOM 5415 O O . GLY A 1 687 ? -29.495 -7.172 35.057 1.00 86.81 687 GLY A O 1
ATOM 5416 N N . ALA A 1 688 ? -29.955 -5.548 36.536 1.00 91.94 688 ALA A N 1
ATOM 5417 C CA . ALA A 1 688 ? -28.871 -5.788 37.471 1.00 91.94 688 ALA A CA 1
ATOM 5418 C C . ALA A 1 688 ? -29.307 -5.304 38.860 1.00 91.94 688 ALA A C 1
ATOM 5420 O O . ALA A 1 688 ? -30.162 -4.425 38.996 1.00 91.94 688 ALA A O 1
ATOM 5421 N N . LEU A 1 689 ? -28.702 -5.868 39.899 1.00 91.50 689 LEU A N 1
ATOM 5422 C CA . LEU A 1 689 ? -28.894 -5.413 41.268 1.00 91.50 689 LEU A CA 1
ATOM 5423 C C . LEU A 1 689 ? -28.044 -4.164 41.491 1.00 91.50 689 LEU A C 1
ATOM 5425 O O . LEU A 1 689 ? -26.822 -4.203 41.344 1.00 91.50 689 LEU A O 1
ATOM 5429 N N . ALA A 1 690 ? -28.685 -3.064 41.872 1.00 90.94 690 ALA A N 1
ATOM 5430 C CA . ALA A 1 690 ? -28.014 -1.803 42.141 1.00 90.94 690 ALA A CA 1
ATOM 5431 C C . ALA A 1 690 ? -28.592 -1.114 43.380 1.00 90.94 690 ALA A C 1
ATOM 5433 O O . ALA A 1 690 ? -29.714 -1.391 43.794 1.00 90.94 690 ALA A O 1
ATOM 5434 N N . ARG A 1 691 ? -27.821 -0.199 43.969 1.00 88.06 691 ARG A N 1
ATOM 5435 C CA . ARG A 1 691 ? -28.249 0.693 45.053 1.00 88.06 691 ARG A CA 1
ATOM 5436 C C . ARG A 1 691 ? -27.719 2.103 44.824 1.00 88.06 691 ARG A C 1
ATOM 5438 O O . ARG A 1 691 ? -26.637 2.279 44.267 1.00 88.06 691 ARG A O 1
ATOM 5445 N N . ILE A 1 692 ? -28.466 3.102 45.281 1.00 86.31 692 ILE A N 1
ATOM 5446 C CA . ILE A 1 692 ? -28.102 4.516 45.161 1.00 86.31 692 ILE A CA 1
ATOM 5447 C C . ILE A 1 692 ? -27.608 5.063 46.502 1.00 86.31 692 ILE A C 1
ATOM 5449 O O . ILE A 1 692 ? -28.128 4.715 47.562 1.00 86.31 692 ILE A O 1
ATOM 5453 N N . GLN A 1 693 ? -26.590 5.919 46.455 1.00 83.25 693 GLN A N 1
ATOM 5454 C CA . GLN A 1 693 ? -26.142 6.722 47.587 1.00 83.25 693 GLN A CA 1
ATOM 5455 C C . GLN A 1 693 ? -26.013 8.179 47.151 1.00 83.25 693 GLN A C 1
ATOM 5457 O O . GLN A 1 693 ? -25.324 8.482 46.174 1.00 83.25 693 GLN A O 1
ATOM 5462 N N . GLU A 1 694 ? -26.642 9.072 47.907 1.00 77.88 694 GLU A N 1
ATOM 5463 C CA . GLU A 1 694 ? -26.586 10.518 47.702 1.00 77.88 694 GLU A CA 1
ATOM 5464 C C . GLU A 1 694 ? -25.788 11.155 48.845 1.00 77.88 694 GLU A C 1
ATOM 5466 O O . GLU A 1 694 ? -26.115 10.946 50.009 1.00 77.88 694 GLU A O 1
ATOM 5471 N N . ASN A 1 695 ? -24.730 11.903 48.519 1.00 74.69 695 ASN A N 1
ATOM 5472 C CA . ASN A 1 695 ? -23.938 12.691 49.474 1.00 74.69 695 ASN A CA 1
ATOM 5473 C C . ASN A 1 695 ? -23.580 14.039 48.833 1.00 74.69 695 ASN A C 1
ATOM 5475 O O . ASN A 1 695 ? -23.022 14.035 47.737 1.00 74.69 695 ASN A O 1
ATOM 5479 N N . ASP A 1 696 ? -23.844 15.162 49.512 1.00 56.66 696 ASP A N 1
ATOM 5480 C CA . ASP A 1 696 ? -23.387 16.522 49.159 1.00 56.66 696 ASP A CA 1
ATOM 5481 C C . ASP A 1 696 ? -23.383 16.821 47.640 1.00 56.66 696 ASP A C 1
ATOM 5483 O O . ASP A 1 696 ? -22.341 17.098 47.042 1.00 56.66 696 ASP A O 1
ATOM 5487 N N . ASN A 1 697 ? -24.553 16.719 46.993 1.00 61.91 697 ASN A N 1
ATOM 5488 C CA . ASN A 1 697 ? -24.774 16.921 45.546 1.00 61.91 697 ASN A CA 1
ATOM 5489 C C . ASN A 1 697 ? -24.123 15.905 44.583 1.00 61.91 697 ASN A C 1
ATOM 5491 O O . ASN A 1 697 ? -24.140 16.119 43.368 1.00 61.91 697 ASN A O 1
ATOM 5495 N N . LYS A 1 698 ? -23.583 14.784 45.070 1.00 67.75 698 LYS A N 1
ATOM 5496 C CA . LYS A 1 698 ? -23.059 13.694 44.231 1.00 67.75 698 LYS A CA 1
ATOM 5497 C C . LYS A 1 698 ? -23.890 12.431 44.399 1.00 67.75 698 LYS A C 1
ATOM 5499 O O . LYS A 1 698 ? -24.093 11.948 45.513 1.00 67.75 698 LYS A O 1
ATOM 5504 N N . VAL A 1 699 ? -24.309 11.872 43.268 1.00 74.62 699 VAL A N 1
ATOM 5505 C CA . VAL A 1 699 ? -25.046 10.609 43.203 1.00 74.62 699 VAL A CA 1
ATOM 5506 C C . VAL A 1 699 ? -24.078 9.502 42.805 1.00 74.62 699 VAL A C 1
ATOM 5508 O O . VAL A 1 699 ? -23.329 9.640 41.839 1.00 74.62 699 VAL A O 1
ATOM 5511 N N . LYS A 1 700 ? -24.081 8.402 43.558 1.00 81.56 700 LYS A N 1
ATOM 5512 C CA . LYS A 1 700 ? -23.329 7.185 43.241 1.00 81.56 700 LYS A CA 1
ATOM 5513 C C . LYS A 1 700 ? -24.291 6.021 43.091 1.00 81.56 700 LYS A C 1
ATOM 5515 O O . LYS A 1 700 ? -25.095 5.769 43.986 1.00 81.56 700 LYS A O 1
ATOM 5520 N N . ILE A 1 701 ? -24.168 5.297 41.986 1.00 89.44 701 ILE A N 1
ATOM 5521 C CA . ILE A 1 701 ? -24.942 4.082 41.728 1.00 89.44 701 ILE A CA 1
ATOM 5522 C C . ILE A 1 701 ? -23.983 2.906 41.841 1.00 89.44 701 ILE A C 1
ATOM 5524 O O . ILE A 1 701 ? -23.022 2.821 41.083 1.00 89.44 701 ILE A O 1
ATOM 5528 N N . MET A 1 702 ? -24.213 2.041 42.823 1.00 91.62 702 MET A N 1
ATOM 5529 C CA . MET A 1 702 ? -23.392 0.868 43.111 1.00 91.62 702 MET A CA 1
ATOM 5530 C C . MET A 1 702 ? -24.107 -0.374 42.597 1.00 91.62 702 MET A C 1
ATOM 5532 O O . MET A 1 702 ? -25.192 -0.696 43.071 1.00 91.62 702 MET A O 1
ATOM 5536 N N . ILE A 1 703 ? -23.499 -1.059 41.639 1.00 94.12 703 ILE A N 1
ATOM 5537 C CA . ILE A 1 703 ? -24.024 -2.250 40.974 1.00 94.12 703 ILE A CA 1
ATOM 5538 C C . ILE A 1 703 ? -23.331 -3.480 41.557 1.00 94.12 703 ILE A C 1
ATOM 5540 O O . ILE A 1 703 ? -22.107 -3.488 41.683 1.00 94.12 703 ILE A O 1
ATOM 5544 N N . GLN A 1 704 ? -24.078 -4.536 41.877 1.00 92.75 704 GLN A N 1
ATOM 5545 C CA . GLN A 1 704 ? -23.493 -5.826 42.244 1.00 92.75 704 GLN A CA 1
ATOM 5546 C C . GLN A 1 704 ? -22.921 -6.488 40.995 1.00 92.75 704 GLN A C 1
ATOM 5548 O O . GLN A 1 704 ? -23.657 -6.844 40.073 1.00 92.75 704 GLN A O 1
ATOM 5553 N N . ARG A 1 705 ? -21.607 -6.698 40.967 1.00 92.00 705 ARG A N 1
ATOM 5554 C CA . ARG A 1 705 ? -20.895 -7.169 39.776 1.00 92.00 705 ARG A CA 1
ATOM 5555 C C . ARG A 1 705 ? -21.419 -8.512 39.258 1.00 92.00 705 ARG A C 1
ATOM 5557 O O . ARG A 1 705 ? -21.615 -8.660 38.059 1.00 92.00 705 ARG A O 1
ATOM 5564 N N . HIS A 1 706 ? -21.714 -9.453 40.158 1.0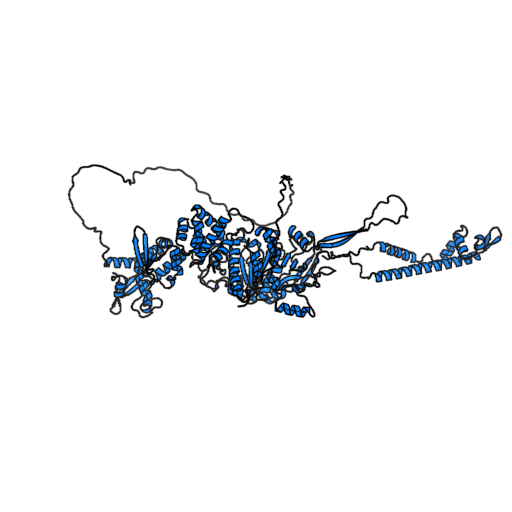0 91.56 706 HIS A N 1
ATOM 5565 C CA . HIS A 1 706 ? -22.236 -10.781 39.801 1.00 91.56 706 HIS A CA 1
ATOM 5566 C C . HIS A 1 706 ? -23.633 -10.742 39.160 1.00 91.56 706 HIS A C 1
ATOM 5568 O O . HIS A 1 706 ? -24.076 -11.733 38.589 1.00 91.56 706 HIS A O 1
ATOM 5574 N N . SER A 1 707 ? -24.361 -9.632 39.325 1.00 93.06 707 SER A N 1
ATOM 5575 C CA . SER A 1 707 ? -25.730 -9.488 38.832 1.00 93.06 707 SER A CA 1
ATOM 5576 C C . SER A 1 707 ? -25.802 -8.926 37.415 1.00 93.06 707 SER A C 1
ATOM 5578 O O . SER A 1 707 ? -26.879 -8.907 36.823 1.00 93.06 707 SER A O 1
ATOM 5580 N N . LEU A 1 708 ? -24.672 -8.474 36.864 1.00 93.19 708 LEU A N 1
ATOM 5581 C CA . LEU A 1 708 ? -24.600 -7.986 35.495 1.00 93.19 708 LEU A CA 1
ATOM 5582 C C . LEU A 1 708 ? -24.848 -9.127 34.488 1.00 93.19 708 LEU A C 1
ATOM 5584 O O . LEU A 1 708 ? -24.535 -10.289 34.768 1.00 93.19 708 LEU A O 1
ATOM 5588 N N . PRO A 1 709 ? -25.389 -8.822 33.303 1.00 90.06 709 PRO A N 1
ATOM 5589 C CA . PRO A 1 709 ? -25.310 -9.690 32.133 1.00 90.06 709 PRO A CA 1
ATOM 5590 C C . PRO A 1 709 ? -23.891 -10.181 31.853 1.00 90.06 709 PRO A C 1
ATOM 5592 O O . PRO A 1 709 ? -22.931 -9.438 32.055 1.00 90.06 709 PRO A O 1
ATOM 5595 N N . GLU A 1 710 ? -23.750 -11.419 31.374 1.00 88.81 710 GLU A N 1
ATOM 5596 C CA . GLU A 1 710 ? -22.441 -12.023 31.076 1.00 88.81 710 GLU A CA 1
ATOM 5597 C C . GLU A 1 710 ? -21.653 -11.169 30.067 1.00 88.81 710 GLU A C 1
ATOM 5599 O O . GLU A 1 710 ? -20.463 -10.912 30.246 1.00 88.81 710 GLU A O 1
ATOM 5604 N N . GLN A 1 711 ? -22.356 -10.616 29.078 1.00 88.38 711 GLN A N 1
ATOM 5605 C CA . GLN A 1 711 ? -21.830 -9.716 28.055 1.00 88.38 711 GLN A CA 1
ATOM 5606 C C . GLN A 1 711 ? -21.216 -8.441 28.650 1.00 88.38 711 GLN A C 1
ATOM 5608 O O . GLN A 1 711 ? -20.249 -7.922 28.095 1.00 88.38 711 GLN A O 1
ATOM 5613 N N . LEU A 1 712 ? -21.739 -7.964 29.786 1.00 92.81 712 LEU A N 1
ATOM 5614 C CA . LEU A 1 712 ? -21.291 -6.748 30.473 1.00 92.81 712 LEU A CA 1
ATOM 5615 C C . LEU A 1 712 ? -20.215 -7.013 31.537 1.00 92.81 712 LEU A C 1
ATOM 5617 O O . LEU A 1 712 ? -19.657 -6.063 32.086 1.00 92.81 712 LEU A O 1
ATOM 5621 N N . GLN A 1 713 ? -19.897 -8.280 31.825 1.00 90.31 713 GLN A N 1
ATOM 5622 C CA . GLN A 1 713 ? -18.873 -8.674 32.803 1.00 90.31 713 GLN A CA 1
ATOM 5623 C C . GLN A 1 713 ? -17.462 -8.801 32.207 1.00 90.31 713 GLN A C 1
ATOM 5625 O O . GLN A 1 713 ? -16.528 -9.181 32.918 1.00 90.31 713 GLN A O 1
ATOM 5630 N N . GLN A 1 714 ? -17.279 -8.472 30.925 1.00 89.06 714 GLN A N 1
ATOM 5631 C CA . GLN A 1 714 ? -15.981 -8.544 30.255 1.00 89.06 714 GLN A CA 1
ATOM 5632 C C . GLN A 1 714 ? -14.935 -7.691 30.984 1.00 89.06 714 GLN A C 1
ATOM 5634 O O . GLN A 1 714 ? -15.033 -6.466 31.028 1.00 89.06 714 GLN A O 1
ATOM 5639 N N . GLN A 1 715 ? -13.902 -8.344 31.529 1.00 86.38 715 GLN A N 1
ATOM 5640 C CA . GLN A 1 715 ? -12.869 -7.687 32.339 1.00 86.38 715 GLN A CA 1
ATOM 5641 C C . GLN A 1 715 ? -12.207 -6.517 31.598 1.00 86.38 715 GLN A C 1
ATOM 5643 O O . GLN A 1 715 ? -12.047 -5.448 32.175 1.00 86.38 715 GLN A O 1
ATOM 5648 N N . ARG A 1 716 ? -11.903 -6.698 30.306 1.00 84.69 716 ARG A N 1
ATOM 5649 C CA . ARG A 1 716 ? -11.326 -5.659 29.441 1.00 84.69 716 ARG A CA 1
ATOM 5650 C C . ARG A 1 716 ? -12.157 -4.373 29.449 1.00 84.69 716 ARG A C 1
ATOM 5652 O O . ARG A 1 716 ? -11.606 -3.282 29.563 1.00 84.69 716 ARG A O 1
ATOM 5659 N N . ASP A 1 717 ? -13.472 -4.504 29.316 1.00 88.50 717 ASP A N 1
ATOM 5660 C CA . ASP A 1 717 ? -14.383 -3.365 29.213 1.00 88.50 717 ASP A CA 1
ATOM 5661 C C . ASP A 1 717 ? -14.515 -2.659 30.565 1.00 88.50 717 ASP A C 1
ATOM 5663 O O . ASP A 1 717 ? -14.433 -1.433 30.642 1.00 88.50 717 ASP A O 1
ATOM 5667 N N . LEU A 1 718 ? -14.623 -3.436 31.647 1.00 89.06 718 LEU A N 1
ATOM 5668 C CA . LEU A 1 718 ? -14.638 -2.909 33.011 1.00 89.06 718 LEU A CA 1
ATOM 5669 C C . LEU A 1 718 ? -13.352 -2.135 33.327 1.00 89.06 718 LEU A C 1
ATOM 5671 O O . LEU A 1 718 ? -13.426 -0.997 33.791 1.00 89.06 718 LEU A O 1
ATOM 5675 N N . ASP A 1 719 ? -12.186 -2.709 33.027 1.00 83.31 719 ASP A N 1
ATOM 5676 C CA . ASP A 1 719 ? -10.886 -2.064 33.231 1.00 83.31 719 ASP A CA 1
ATOM 5677 C C . ASP A 1 719 ? -10.767 -0.770 32.423 1.00 83.31 719 ASP A C 1
ATOM 5679 O O . ASP A 1 719 ? -10.273 0.242 32.930 1.00 83.31 719 ASP A O 1
ATOM 5683 N N . TYR A 1 720 ? -11.277 -0.770 31.189 1.00 83.69 720 TYR A N 1
ATOM 5684 C CA . TYR A 1 720 ? -11.314 0.419 30.348 1.00 83.69 720 TYR A CA 1
ATOM 5685 C C . TYR A 1 720 ? -12.169 1.532 30.966 1.00 83.69 720 TYR A C 1
ATOM 5687 O O . TYR A 1 720 ? -11.690 2.654 31.132 1.00 83.69 720 TYR A O 1
ATOM 5695 N N . PHE A 1 721 ? -13.400 1.236 31.386 1.00 88.88 721 PHE A N 1
ATOM 5696 C CA . PHE A 1 721 ? -14.282 2.222 32.020 1.00 88.88 721 PHE A CA 1
ATOM 5697 C C . PHE A 1 721 ? -13.750 2.723 33.368 1.00 88.88 721 PHE A C 1
ATOM 5699 O O . PHE A 1 721 ? -13.937 3.898 33.709 1.00 88.88 721 PHE A O 1
ATOM 5706 N N . ILE A 1 722 ? -13.049 1.868 34.120 1.00 85.75 722 ILE A N 1
ATOM 5707 C CA . ILE A 1 722 ? -12.318 2.258 35.331 1.00 85.75 722 ILE A CA 1
ATOM 5708 C C . ILE A 1 722 ? -11.182 3.226 34.979 1.00 85.75 722 ILE A C 1
ATOM 5710 O O . ILE A 1 722 ? -11.041 4.277 35.608 1.00 85.75 722 ILE A O 1
ATOM 5714 N N . GLY A 1 723 ? -10.424 2.943 33.917 1.00 76.31 723 GLY A N 1
ATOM 5715 C CA . GLY A 1 723 ? -9.407 3.846 33.371 1.00 76.31 723 GLY A CA 1
ATOM 5716 C C . GLY A 1 723 ? -9.982 5.190 32.898 1.00 76.31 723 GLY A C 1
ATOM 5717 O O . GLY A 1 723 ? -9.408 6.253 33.153 1.00 76.31 723 GLY A O 1
ATOM 5718 N N . CYS A 1 724 ? -11.166 5.189 32.283 1.00 79.00 724 CYS A N 1
ATOM 5719 C CA . CYS A 1 724 ? -11.892 6.412 31.934 1.00 79.00 724 CYS A CA 1
ATOM 5720 C C . CYS A 1 724 ? -12.381 7.179 33.173 1.00 79.00 724 CYS A C 1
ATOM 5722 O O . CYS A 1 724 ? -12.576 8.393 33.101 1.00 79.00 724 CYS A O 1
ATOM 5724 N N . GLY A 1 725 ? -12.503 6.506 34.321 1.00 81.62 725 GLY A N 1
ATOM 5725 C CA . GLY A 1 725 ? -13.031 7.054 35.568 1.00 81.62 725 GLY A CA 1
ATOM 5726 C C . GLY A 1 725 ? -14.554 7.065 35.622 1.00 81.62 725 GLY A C 1
ATOM 5727 O O . GLY A 1 725 ? -15.120 7.758 36.465 1.00 81.62 725 GLY A O 1
ATOM 5728 N N . TRP A 1 726 ? -15.220 6.337 34.725 1.00 89.00 726 TRP A N 1
ATOM 5729 C CA . TRP A 1 726 ? -16.678 6.201 34.679 1.00 89.00 726 TRP A CA 1
ATOM 5730 C C . TRP A 1 726 ? -17.180 5.142 35.661 1.00 89.00 726 TRP A C 1
ATOM 5732 O O . TRP A 1 726 ? -18.263 5.295 36.227 1.00 89.00 726 TRP A O 1
ATOM 5742 N N . LEU A 1 727 ? -16.349 4.131 35.928 1.00 91.19 727 LEU A N 1
ATOM 5743 C CA . LEU A 1 727 ? -16.567 3.092 36.930 1.00 91.19 727 LEU A CA 1
ATOM 5744 C C . LEU A 1 727 ? -15.468 3.114 37.998 1.00 91.19 727 LEU A C 1
ATOM 5746 O O . LEU A 1 727 ? -14.330 3.469 37.722 1.00 91.19 727 LEU A O 1
ATOM 5750 N N . ASN A 1 728 ? -15.806 2.704 39.219 1.00 90.56 728 ASN A N 1
ATOM 5751 C CA . ASN A 1 728 ? -14.848 2.427 40.289 1.00 90.56 728 ASN A CA 1
ATOM 5752 C C . ASN A 1 728 ? -15.216 1.113 40.991 1.00 90.56 728 ASN A C 1
ATOM 5754 O O . ASN A 1 728 ? -16.356 0.989 41.447 1.00 90.56 728 ASN A O 1
ATOM 5758 N N . PRO A 1 729 ? -14.288 0.155 41.138 1.00 89.38 729 PRO A N 1
ATOM 5759 C CA . PRO A 1 729 ? -14.551 -1.057 41.899 1.00 89.38 729 PRO A CA 1
ATOM 5760 C C . PRO A 1 729 ? -14.549 -0.770 43.406 1.00 89.38 729 PRO A C 1
ATOM 5762 O O . PRO A 1 729 ? -13.832 0.107 43.897 1.00 89.38 729 PRO A O 1
ATOM 5765 N N . SER A 1 730 ? -15.352 -1.521 44.158 1.00 86.56 730 SER A N 1
ATOM 5766 C CA . SER A 1 730 ? -15.246 -1.572 45.616 1.00 86.56 730 SER A CA 1
ATOM 5767 C C . SER A 1 730 ? -13.954 -2.276 46.049 1.00 86.56 730 SER A C 1
ATOM 5769 O O . SER A 1 730 ? -13.365 -3.046 45.294 1.00 86.56 730 SER A O 1
ATOM 5771 N N . ALA A 1 731 ? -13.536 -2.079 47.304 1.00 79.00 731 ALA A N 1
ATOM 5772 C CA . ALA A 1 731 ? -12.311 -2.683 47.848 1.00 79.00 731 ALA A CA 1
ATOM 5773 C C . ALA A 1 731 ? -12.281 -4.227 47.800 1.00 79.00 731 ALA A C 1
ATOM 5775 O O . ALA A 1 731 ? -11.213 -4.822 47.866 1.00 79.00 731 ALA A O 1
ATOM 5776 N N . ASN A 1 732 ? -13.446 -4.875 47.713 1.00 81.44 732 ASN A N 1
ATOM 5777 C CA . ASN A 1 732 ? -13.595 -6.327 47.587 1.00 81.44 732 ASN A CA 1
ATOM 5778 C C . ASN A 1 732 ? -14.025 -6.773 46.176 1.00 81.44 732 ASN A C 1
ATOM 5780 O O . ASN A 1 732 ? -14.402 -7.929 46.012 1.00 81.44 732 ASN A O 1
ATOM 5784 N N . GLU A 1 733 ? -14.055 -5.849 45.209 1.00 77.62 733 GLU A N 1
ATOM 5785 C CA . GLU A 1 733 ? -14.462 -6.037 43.805 1.00 77.62 733 GLU A CA 1
ATOM 5786 C C . GLU A 1 733 ? -15.867 -6.624 43.574 1.00 77.62 733 GLU A C 1
ATOM 5788 O O . GLU A 1 733 ? -16.231 -6.963 42.445 1.00 77.62 733 GLU A O 1
ATOM 5793 N N . LYS A 1 734 ? -16.689 -6.725 44.626 1.00 87.81 734 LYS A N 1
ATOM 5794 C CA . LYS A 1 734 ? -18.067 -7.229 44.534 1.00 87.81 734 LYS A CA 1
ATOM 5795 C C . LYS A 1 734 ? -19.032 -6.196 43.961 1.00 87.81 734 LYS A C 1
ATOM 5797 O O . LYS A 1 734 ? -20.030 -6.577 43.355 1.00 87.81 734 LYS A O 1
ATOM 5802 N N . GLU A 1 735 ? -18.732 -4.912 44.135 1.00 90.62 735 GLU A N 1
ATOM 5803 C CA . GLU A 1 735 ? -19.549 -3.805 43.647 1.00 90.62 735 GLU A CA 1
ATOM 5804 C C . GLU A 1 735 ? -18.771 -2.933 42.657 1.00 90.62 735 GLU A C 1
ATOM 5806 O O . GLU A 1 735 ? -17.567 -2.709 42.795 1.00 90.62 735 GLU A O 1
ATOM 5811 N N . LEU A 1 736 ? -19.492 -2.396 41.678 1.00 93.19 736 LEU A N 1
ATOM 5812 C CA . LEU A 1 736 ? -19.010 -1.423 40.707 1.00 93.19 736 LEU A CA 1
ATOM 5813 C C . LEU A 1 736 ? -19.800 -0.127 40.879 1.00 93.19 736 LEU A C 1
ATOM 5815 O O . LEU A 1 736 ? -21.023 -0.118 40.793 1.00 93.19 736 LEU A O 1
ATOM 5819 N N . THR A 1 737 ? -19.111 0.978 41.137 1.00 92.50 737 THR A N 1
ATOM 5820 C CA . THR A 1 737 ? -19.734 2.290 41.323 1.00 92.50 737 THR A CA 1
ATOM 5821 C C . THR A 1 737 ? -19.657 3.099 40.040 1.00 92.50 737 THR A C 1
ATOM 5823 O O . THR A 1 737 ? -18.557 3.451 39.616 1.00 92.50 737 THR A O 1
ATOM 5826 N N . ILE A 1 738 ? -20.805 3.474 39.475 1.00 92.69 738 ILE A N 1
ATOM 5827 C CA . ILE A 1 738 ? -20.866 4.515 38.448 1.00 92.69 738 ILE A CA 1
ATOM 5828 C C . ILE A 1 738 ? -20.559 5.856 39.117 1.00 92.69 738 ILE A C 1
ATOM 5830 O O . ILE A 1 738 ? -21.234 6.275 40.063 1.00 92.69 738 ILE A O 1
ATOM 5834 N N . THR A 1 739 ? -19.504 6.515 38.647 1.00 87.81 739 THR A N 1
ATOM 5835 C CA . THR A 1 739 ? -19.057 7.803 39.182 1.00 87.81 739 THR A CA 1
ATOM 5836 C C . THR A 1 739 ? -19.886 8.955 38.615 1.00 87.81 739 THR A C 1
ATOM 5838 O O . THR A 1 739 ? -20.580 8.807 37.611 1.00 87.81 739 THR A O 1
ATOM 5841 N N . GLN A 1 740 ? -19.753 10.150 39.200 1.00 84.50 740 GLN A N 1
ATOM 5842 C CA . GLN A 1 740 ? -20.377 11.353 38.642 1.00 84.50 740 GLN A CA 1
ATOM 5843 C C . GLN A 1 740 ? -19.938 11.605 37.188 1.00 84.50 740 GLN A C 1
ATOM 5845 O O . GLN A 1 740 ? -20.776 11.906 36.349 1.00 84.50 740 GLN A O 1
ATOM 5850 N N . ALA A 1 741 ? -18.658 11.382 36.867 1.00 83.38 741 ALA A N 1
ATOM 5851 C CA . ALA A 1 741 ? -18.150 11.517 35.503 1.00 83.38 741 ALA A CA 1
ATOM 5852 C C . ALA A 1 741 ? -18.786 10.499 34.538 1.00 83.38 741 ALA A C 1
ATOM 5854 O O . ALA A 1 741 ? -19.102 10.844 33.400 1.00 83.38 741 ALA A O 1
ATOM 5855 N N . GLY A 1 742 ? -19.011 9.259 34.990 1.00 88.62 742 GLY A N 1
ATOM 5856 C CA . GLY A 1 742 ? -19.744 8.250 34.217 1.00 88.62 742 GLY A CA 1
ATOM 5857 C C . GLY A 1 742 ? -21.204 8.645 33.976 1.00 88.62 742 GLY A C 1
ATOM 5858 O O . GLY A 1 742 ? -21.696 8.513 32.856 1.00 88.62 742 GLY A O 1
ATOM 5859 N N . LEU A 1 743 ? -21.878 9.200 34.990 1.00 88.56 743 LEU A N 1
ATOM 5860 C CA . LEU A 1 743 ? -23.252 9.709 34.872 1.00 88.56 743 LEU A CA 1
ATOM 5861 C C . LEU A 1 743 ? -23.358 10.910 33.929 1.00 88.56 743 LEU A C 1
ATOM 5863 O O . LEU A 1 743 ? -24.305 10.995 33.151 1.00 88.56 743 LEU A O 1
ATOM 5867 N N . ASP A 1 744 ? -22.401 11.833 33.989 1.00 86.75 744 ASP A N 1
ATOM 5868 C CA . ASP A 1 744 ? -22.380 13.007 33.117 1.00 86.75 744 ASP A CA 1
ATOM 5869 C C . ASP A 1 744 ? -22.129 12.595 31.655 1.00 86.75 744 ASP A C 1
ATOM 5871 O O . ASP A 1 744 ? -22.788 13.106 30.749 1.00 86.75 744 ASP A O 1
ATOM 5875 N N . THR A 1 745 ? -21.264 11.596 31.431 1.00 88.31 745 THR A N 1
ATOM 5876 C CA . THR A 1 745 ? -20.975 11.028 30.098 1.00 88.31 745 THR A CA 1
ATOM 5877 C C . THR A 1 745 ? -22.163 10.251 29.515 1.00 88.31 745 THR A C 1
ATOM 5879 O O . THR A 1 745 ? -22.374 10.252 28.302 1.00 88.31 745 THR A O 1
ATOM 5882 N N . ALA A 1 746 ? -22.975 9.609 30.363 1.00 87.50 746 ALA A N 1
ATOM 5883 C CA . ALA A 1 746 ? -24.169 8.880 29.932 1.00 87.50 746 ALA A CA 1
ATOM 5884 C C . ALA A 1 746 ? -25.235 9.799 29.298 1.00 87.50 746 ALA A C 1
ATOM 5886 O O . ALA A 1 746 ? -26.086 9.344 28.539 1.00 87.50 746 ALA A O 1
ATOM 5887 N N . GLY A 1 747 ? -25.193 11.102 29.593 1.00 85.88 747 GLY A N 1
ATOM 5888 C CA . GLY A 1 747 ? -26.180 12.071 29.133 1.00 85.88 747 GLY A CA 1
ATOM 5889 C C . GLY A 1 747 ? -27.438 12.114 30.008 1.00 85.88 747 GLY A C 1
ATOM 5890 O O . GLY A 1 747 ? -27.709 11.235 30.827 1.00 85.88 747 GLY A O 1
ATOM 5891 N N . ARG A 1 748 ? -28.233 13.182 29.848 1.00 85.12 748 ARG A N 1
ATOM 5892 C CA . ARG A 1 748 ? -29.363 13.501 30.748 1.00 85.12 748 ARG A CA 1
ATOM 5893 C C . ARG A 1 748 ? -30.406 12.383 30.859 1.00 85.12 748 ARG A C 1
ATOM 5895 O O . ARG A 1 748 ? -30.854 12.093 31.964 1.00 85.12 748 ARG A O 1
ATOM 5902 N N . HIS A 1 749 ? -30.782 11.763 29.739 1.00 85.31 749 HIS A N 1
ATOM 5903 C CA . HIS A 1 749 ? -31.831 10.738 29.711 1.00 85.31 749 HIS A CA 1
ATOM 5904 C C . HIS A 1 749 ? -31.411 9.462 30.454 1.00 85.31 749 HIS A C 1
ATOM 5906 O O . HIS A 1 749 ? -32.115 8.991 31.350 1.00 85.31 749 HIS A O 1
ATOM 5912 N N . LEU A 1 750 ? -30.244 8.913 30.106 1.00 84.25 750 LEU A N 1
ATOM 5913 C CA . LEU A 1 750 ? -29.684 7.728 30.758 1.00 84.25 750 LEU A CA 1
ATOM 5914 C C . LEU A 1 750 ? -29.400 7.988 32.236 1.00 84.25 750 LEU A C 1
ATOM 5916 O O . LEU A 1 750 ? -29.703 7.134 33.058 1.00 84.25 750 LEU A O 1
ATOM 5920 N N . ARG A 1 751 ? -28.911 9.180 32.601 1.00 85.56 751 ARG A N 1
ATOM 5921 C CA . ARG A 1 751 ? -28.716 9.562 34.006 1.00 85.56 751 ARG A CA 1
ATOM 5922 C C . ARG A 1 751 ? -30.004 9.454 34.826 1.00 85.56 751 ARG A C 1
ATOM 5924 O O . ARG A 1 751 ? -29.969 8.849 35.892 1.00 85.56 751 ARG A O 1
ATOM 5931 N N . SER A 1 752 ? -31.118 9.998 34.328 1.00 83.12 752 SER A N 1
ATOM 5932 C CA . SER A 1 752 ? -32.425 9.860 34.993 1.00 83.12 752 SER A CA 1
ATOM 5933 C C . SER A 1 752 ? -32.840 8.390 35.080 1.00 83.12 752 SER A C 1
ATOM 5935 O O . SER A 1 752 ? -33.200 7.903 36.146 1.00 83.12 752 SER A O 1
ATOM 5937 N N . SER A 1 753 ? -32.694 7.657 33.972 1.00 85.62 753 SER A N 1
ATOM 5938 C CA . SER A 1 753 ? -33.067 6.240 33.895 1.00 85.62 753 SER A CA 1
ATOM 5939 C C . SER A 1 753 ? -32.267 5.369 34.867 1.00 85.62 753 SER A C 1
ATOM 5941 O O . SER A 1 753 ? -32.812 4.434 35.438 1.00 85.62 753 SER A O 1
ATOM 5943 N N . LEU A 1 754 ? -30.985 5.674 35.082 1.00 86.12 754 LEU A N 1
ATOM 5944 C CA . LEU A 1 754 ? -30.106 4.961 36.009 1.00 86.12 754 LEU A CA 1
ATOM 5945 C C . LEU A 1 754 ? -30.477 5.199 37.477 1.00 86.12 754 LEU A C 1
ATOM 5947 O O . LEU A 1 754 ? -30.357 4.283 38.287 1.00 86.12 754 LEU A O 1
ATOM 5951 N N . GLN A 1 755 ? -30.931 6.403 37.829 1.00 82.06 755 GLN A N 1
ATOM 5952 C CA . GLN A 1 755 ? -31.407 6.690 39.185 1.00 82.06 755 GLN A CA 1
ATOM 5953 C C . GLN A 1 755 ? -32.678 5.890 39.497 1.00 82.06 755 GLN A C 1
ATOM 5955 O O . GLN A 1 755 ? -32.756 5.242 40.540 1.00 82.06 755 GLN A O 1
ATOM 5960 N N . ASP A 1 756 ? -33.612 5.852 38.547 1.00 82.50 756 ASP A N 1
ATOM 5961 C CA . ASP A 1 756 ? -34.860 5.088 38.650 1.00 82.50 756 ASP A CA 1
ATOM 5962 C C . ASP A 1 756 ? -34.639 3.565 38.545 1.00 82.50 756 ASP A C 1
ATOM 5964 O O . ASP A 1 756 ? -35.405 2.759 39.082 1.00 82.50 756 ASP A O 1
ATOM 5968 N N . PHE A 1 757 ? -33.564 3.140 37.876 1.00 85.69 757 PHE A N 1
ATOM 5969 C CA . PHE A 1 757 ? -33.248 1.733 37.636 1.00 85.69 757 PHE A CA 1
ATOM 5970 C C . PHE A 1 757 ? -33.049 0.916 38.905 1.00 85.69 757 PHE A C 1
ATOM 5972 O O . PHE A 1 757 ? -33.395 -0.260 38.912 1.00 85.69 757 PHE A O 1
ATOM 5979 N N . VAL A 1 758 ? -32.559 1.524 39.988 1.00 84.38 758 VAL A N 1
ATOM 5980 C CA . VAL A 1 758 ? -32.386 0.853 41.290 1.00 84.38 758 VAL A CA 1
ATOM 5981 C C . VAL A 1 758 ? -33.682 0.181 41.767 1.00 84.38 758 VAL A C 1
ATOM 5983 O O . VAL A 1 758 ? -33.640 -0.806 42.495 1.00 84.38 758 VAL A O 1
ATOM 5986 N N . ILE A 1 759 ? -34.832 0.675 41.304 1.00 87.12 759 ILE A N 1
ATOM 5987 C CA . ILE A 1 759 ? -36.162 0.222 41.703 1.00 87.12 759 ILE A CA 1
ATOM 5988 C C . ILE A 1 759 ? -36.680 -0.901 40.793 1.00 87.12 759 ILE A C 1
ATOM 5990 O O . ILE A 1 759 ? -37.237 -1.884 41.272 1.00 87.12 759 ILE A O 1
ATOM 5994 N N . ARG A 1 760 ? -36.490 -0.817 39.472 1.00 89.12 760 ARG A N 1
ATOM 5995 C CA . ARG A 1 760 ? -36.953 -1.879 38.550 1.00 89.12 760 ARG A CA 1
ATOM 5996 C C . ARG A 1 760 ? -35.915 -2.975 38.273 1.00 89.12 760 ARG A C 1
ATOM 5998 O O . ARG A 1 760 ? -36.280 -4.077 37.874 1.00 89.12 760 ARG A O 1
ATOM 6005 N N . GLY A 1 761 ? -34.634 -2.687 38.496 1.00 89.06 761 GLY A N 1
ATOM 6006 C CA . GLY A 1 761 ? -33.497 -3.571 38.229 1.00 89.06 761 GLY A CA 1
ATOM 6007 C C . GLY A 1 761 ? -33.599 -4.949 38.893 1.00 89.06 761 GLY A C 1
ATOM 6008 O O . GLY A 1 761 ? -33.379 -5.937 38.191 1.00 89.06 761 GLY A O 1
ATOM 6009 N N . PRO A 1 762 ? -34.005 -5.065 40.178 1.00 91.12 762 PRO A N 1
ATOM 6010 C CA . PRO A 1 762 ? -34.201 -6.360 40.834 1.00 91.12 762 PRO A CA 1
ATOM 6011 C C . PRO A 1 762 ? -35.227 -7.264 40.141 1.00 91.12 762 PRO A C 1
ATOM 6013 O O . PRO A 1 762 ? -34.962 -8.450 39.963 1.00 91.12 762 PRO A O 1
ATOM 6016 N N . ALA A 1 763 ? -36.361 -6.714 39.693 1.00 90.56 763 ALA A N 1
ATOM 6017 C CA . ALA A 1 763 ? -37.393 -7.473 38.985 1.00 90.56 763 ALA A CA 1
ATOM 6018 C C . ALA A 1 763 ? -36.901 -7.983 37.622 1.00 90.56 763 ALA A C 1
ATOM 6020 O O . ALA A 1 763 ? -37.104 -9.151 37.290 1.00 90.56 763 ALA A O 1
ATOM 6021 N N . LEU A 1 764 ? -36.203 -7.135 36.857 1.00 91.06 764 LEU A N 1
ATOM 6022 C CA . LEU A 1 764 ? -35.599 -7.525 35.576 1.00 91.06 764 LEU A CA 1
ATOM 6023 C C . LEU A 1 764 ? -34.512 -8.595 35.763 1.00 91.06 764 LEU A C 1
ATOM 6025 O O . LEU A 1 764 ? -34.517 -9.612 35.069 1.00 91.06 764 LEU A O 1
ATOM 6029 N N . TYR A 1 765 ? -33.634 -8.413 36.753 1.00 92.25 765 TYR A N 1
ATOM 6030 C CA . TYR A 1 765 ? -32.600 -9.384 37.109 1.00 92.25 765 TYR A CA 1
ATOM 6031 C C . TYR A 1 765 ? -33.194 -10.743 37.512 1.00 92.25 765 TYR A C 1
ATOM 6033 O O . TYR A 1 765 ? -32.718 -11.792 37.066 1.00 92.25 765 TYR A O 1
ATOM 6041 N N . TRP A 1 766 ? -34.250 -10.739 38.329 1.00 92.75 766 TRP A N 1
ATOM 6042 C CA . TRP A 1 766 ? -34.943 -11.960 38.731 1.00 92.75 766 TRP A CA 1
ATOM 6043 C C . TRP A 1 766 ? -35.567 -12.666 37.528 1.00 92.75 766 TRP A C 1
ATOM 6045 O O . TRP A 1 766 ? -35.330 -13.857 37.339 1.00 92.75 766 TRP A O 1
ATOM 6055 N N . ALA A 1 767 ? -36.268 -11.924 36.663 1.00 90.94 767 ALA A N 1
ATOM 6056 C CA . ALA A 1 767 ? -36.880 -12.483 35.460 1.00 90.94 767 ALA A CA 1
ATOM 6057 C C . ALA A 1 767 ? -35.844 -13.143 34.534 1.00 90.94 767 ALA A C 1
ATOM 6059 O O . ALA A 1 767 ? -36.072 -14.247 34.043 1.00 90.94 767 ALA A O 1
ATOM 6060 N N . ARG A 1 768 ? -34.674 -12.513 34.361 1.00 91.25 768 ARG A N 1
ATOM 6061 C CA . ARG A 1 768 ? -33.555 -13.050 33.570 1.00 91.25 768 ARG A CA 1
ATOM 6062 C C . ARG A 1 768 ? -32.980 -14.339 34.159 1.00 91.25 768 ARG A C 1
ATOM 6064 O O . ARG A 1 768 ? -32.739 -15.302 33.435 1.00 91.25 768 ARG A O 1
ATOM 6071 N N . THR A 1 769 ? -32.750 -14.359 35.470 1.00 91.62 769 THR A N 1
ATOM 6072 C CA . THR A 1 769 ? -32.147 -15.506 36.177 1.00 91.62 769 THR A CA 1
ATOM 6073 C C . THR A 1 769 ? -33.115 -16.673 36.377 1.00 91.62 769 THR A C 1
ATOM 6075 O O . THR A 1 769 ? -32.665 -17.806 36.527 1.00 91.62 769 THR A O 1
ATOM 6078 N N . HIS A 1 770 ? -34.423 -16.419 36.299 1.00 92.94 770 HIS A N 1
ATOM 6079 C CA . HIS A 1 770 ? -35.492 -17.414 36.421 1.00 92.94 770 HIS A CA 1
ATOM 6080 C C . HIS A 1 770 ? -36.255 -17.616 35.106 1.00 92.94 770 HIS A C 1
ATOM 6082 O O . HIS A 1 770 ? -37.405 -18.043 35.129 1.00 92.94 770 HIS A O 1
ATOM 6088 N N . LYS A 1 771 ? -35.639 -17.332 33.949 1.00 89.94 771 LYS A N 1
ATOM 6089 C CA . LYS A 1 771 ? -36.305 -17.333 32.631 1.00 89.94 771 LYS A CA 1
ATOM 6090 C C . LYS A 1 771 ? -37.139 -18.589 32.335 1.00 89.94 771 LYS A C 1
ATOM 6092 O O . LYS A 1 771 ? -38.202 -18.475 31.738 1.00 89.94 771 LYS A O 1
ATOM 6097 N N . ASP A 1 772 ? -36.713 -19.761 32.811 1.00 91.31 772 ASP A N 1
ATOM 6098 C CA . ASP A 1 772 ? -37.406 -21.043 32.599 1.00 91.31 772 ASP A CA 1
ATOM 6099 C C . ASP A 1 772 ? -38.734 -21.145 33.380 1.00 91.31 772 ASP A C 1
ATOM 6101 O O . ASP A 1 772 ? -39.541 -22.038 33.135 1.00 91.31 772 ASP A O 1
ATOM 6105 N N . GLN A 1 773 ? -38.973 -20.219 34.311 1.00 90.50 773 GLN A N 1
ATOM 6106 C CA . GLN A 1 773 ? -40.174 -20.106 35.140 1.00 90.50 773 GLN A CA 1
ATOM 6107 C C . GLN A 1 773 ? -41.035 -18.889 34.757 1.00 90.50 773 GLN A C 1
ATOM 6109 O O . GLN A 1 773 ? -42.122 -18.716 35.306 1.00 90.50 773 GLN A O 1
ATOM 6114 N N . VAL A 1 774 ? -40.588 -18.039 33.825 1.00 90.69 774 VAL A N 1
ATOM 6115 C CA . VAL A 1 774 ? -41.281 -16.795 33.460 1.00 90.69 774 VAL A CA 1
ATOM 6116 C C . VAL A 1 774 ? -41.933 -16.944 32.091 1.00 90.69 774 VAL A C 1
ATOM 6118 O O . VAL A 1 774 ? -41.272 -16.913 31.052 1.00 90.69 774 VAL A O 1
ATOM 6121 N N . ARG A 1 775 ? -43.263 -17.054 32.082 1.00 90.81 775 ARG A N 1
ATOM 6122 C CA . ARG A 1 775 ? -44.038 -17.147 30.848 1.00 90.81 775 ARG A CA 1
ATOM 6123 C C . ARG A 1 775 ? -43.905 -15.861 30.038 1.00 90.81 775 ARG A C 1
ATOM 6125 O O . ARG A 1 775 ? -44.171 -14.774 30.554 1.00 90.81 775 ARG A O 1
ATOM 6132 N N . GLY A 1 776 ? -43.563 -15.999 28.760 1.00 86.19 776 GLY A N 1
ATOM 6133 C CA . GLY A 1 776 ? -43.434 -14.872 27.831 1.00 86.19 776 GLY A CA 1
ATOM 6134 C C . GLY A 1 776 ? -42.102 -14.120 27.910 1.00 86.19 776 GLY A C 1
ATOM 6135 O O . GLY A 1 776 ? -41.913 -13.166 27.161 1.00 86.19 776 GLY A O 1
ATOM 6136 N N . TYR A 1 777 ? -41.164 -14.539 28.768 1.00 88.50 777 TYR A N 1
ATOM 6137 C CA . TYR A 1 777 ? -39.803 -14.000 28.752 1.00 88.50 777 TYR A CA 1
ATOM 6138 C C . TYR A 1 777 ? -39.005 -14.573 27.563 1.00 88.50 777 TYR A C 1
ATOM 6140 O O . TYR A 1 777 ? -39.200 -15.742 27.215 1.00 88.50 777 TYR A O 1
ATOM 6148 N N . PRO A 1 778 ? -38.090 -13.811 26.930 1.00 85.31 778 PRO A N 1
ATOM 6149 C CA . PRO A 1 778 ? -37.261 -14.324 25.840 1.00 85.31 778 PRO A CA 1
ATOM 6150 C C . PRO A 1 778 ? -36.494 -15.603 26.220 1.00 85.31 778 PRO A C 1
ATOM 6152 O O . PRO A 1 778 ? -35.680 -15.614 27.141 1.00 85.31 778 PRO A O 1
ATOM 6155 N N . GLY A 1 779 ? -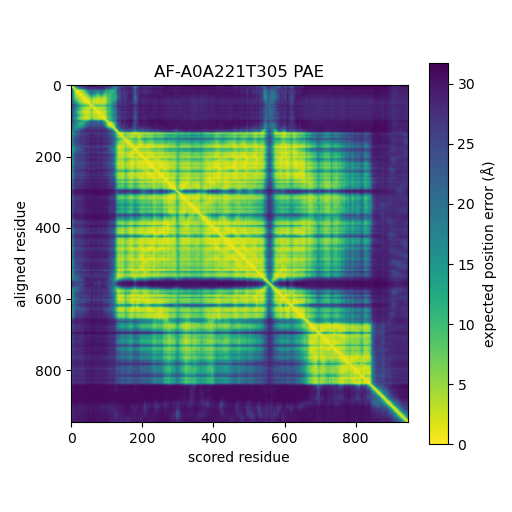36.760 -16.698 25.500 1.00 82.31 779 GLY A N 1
ATOM 6156 C CA . GLY A 1 779 ? -36.168 -18.015 25.772 1.00 82.31 779 GLY A CA 1
ATOM 6157 C C . GLY A 1 779 ? -36.783 -18.778 26.952 1.00 82.31 779 GLY A C 1
ATOM 6158 O O . GLY A 1 779 ? -36.283 -19.849 27.282 1.00 82.31 779 GLY A O 1
ATOM 6159 N N . GLY A 1 780 ? -37.837 -18.241 27.572 1.00 85.56 780 GLY A N 1
ATOM 6160 C CA . GLY A 1 780 ? -38.647 -18.910 28.585 1.00 85.56 780 GLY A CA 1
ATOM 6161 C C . GLY A 1 780 ? -39.826 -19.699 27.991 1.00 85.56 780 GLY A C 1
ATOM 6162 O O . GLY A 1 780 ? -40.008 -19.750 26.770 1.00 85.56 780 GLY A O 1
ATOM 6163 N N . PRO A 1 781 ? -40.648 -20.329 28.843 1.00 84.69 781 PRO A N 1
ATOM 6164 C CA . PRO A 1 781 ? -41.814 -21.094 28.414 1.00 84.69 781 PRO A CA 1
ATOM 6165 C C . PRO A 1 781 ? -42.922 -20.199 27.824 1.00 84.69 781 PRO A C 1
ATOM 6167 O O . PRO A 1 781 ? -43.159 -19.074 28.272 1.00 84.69 781 PRO A O 1
ATOM 6170 N N . THR A 1 782 ? -43.631 -20.701 26.809 1.00 81.06 782 THR A N 1
ATOM 6171 C CA . THR A 1 782 ? -44.695 -19.946 26.115 1.00 81.06 782 THR A CA 1
ATOM 6172 C C . THR A 1 782 ? -46.054 -20.070 26.801 1.00 81.06 782 THR A C 1
ATOM 6174 O O . THR A 1 782 ? -46.803 -19.095 26.862 1.00 81.06 782 THR A O 1
ATOM 6177 N N . ASP A 1 783 ? -46.353 -21.240 27.374 1.00 79.25 783 ASP A N 1
ATOM 6178 C CA . ASP A 1 783 ? -47.727 -21.593 27.761 1.00 79.25 783 ASP A CA 1
ATOM 6179 C C . ASP A 1 783 ? -47.916 -21.687 29.287 1.00 79.25 783 ASP A C 1
ATOM 6181 O O . ASP A 1 783 ? -49.007 -21.442 29.806 1.00 79.25 783 ASP A O 1
ATOM 6185 N N . HIS A 1 784 ? -46.839 -21.963 30.027 1.00 76.62 784 HIS A N 1
ATOM 6186 C CA . HIS A 1 784 ? -46.843 -22.180 31.477 1.00 76.62 784 HIS A CA 1
ATOM 6187 C C . HIS A 1 784 ? -45.716 -21.384 32.140 1.00 76.62 784 HIS A C 1
ATOM 6189 O O . HIS A 1 784 ? -44.679 -21.181 31.527 1.00 76.62 784 HIS A O 1
ATOM 6195 N N . GLY A 1 785 ? -45.897 -20.929 33.378 1.00 78.69 785 GLY A N 1
ATOM 6196 C CA . GLY A 1 785 ? -44.850 -20.226 34.121 1.00 78.69 785 GLY A CA 1
ATOM 6197 C C . GLY A 1 785 ? -45.347 -19.743 35.478 1.00 78.69 785 GLY A C 1
ATOM 6198 O O . GLY A 1 785 ? -46.526 -19.435 35.638 1.00 78.69 785 GLY A O 1
ATOM 6199 N N . GLU A 1 786 ? -44.444 -19.689 36.451 1.00 84.56 786 GLU A N 1
ATOM 6200 C CA . GLU A 1 786 ? -44.710 -19.199 37.805 1.00 84.56 786 GLU A CA 1
ATOM 6201 C C . GLU A 1 786 ? -44.769 -17.670 37.880 1.00 84.56 786 GLU A C 1
ATOM 6203 O O . GLU A 1 786 ? -45.218 -17.143 38.892 1.00 84.56 786 GLU A O 1
ATOM 6208 N N . ALA A 1 787 ? -44.368 -16.972 36.814 1.00 90.69 787 ALA A N 1
ATOM 6209 C CA . ALA A 1 787 ? -44.505 -15.533 36.608 1.00 90.69 787 ALA A CA 1
ATOM 6210 C C . ALA A 1 787 ? -44.877 -15.226 35.145 1.00 90.69 787 ALA A C 1
ATOM 6212 O O . ALA A 1 787 ? -44.711 -16.073 34.266 1.00 90.69 787 ALA A O 1
ATOM 6213 N N . ILE A 1 788 ? -45.374 -14.017 34.868 1.00 90.94 788 ILE A N 1
ATOM 6214 C CA . ILE A 1 788 ? -45.778 -13.581 33.518 1.00 90.94 788 ILE A CA 1
ATOM 6215 C C . ILE A 1 788 ? -45.065 -12.276 33.169 1.00 90.94 788 ILE A C 1
ATOM 6217 O O . ILE A 1 788 ? -45.156 -11.307 33.921 1.00 90.94 788 ILE A O 1
ATOM 6221 N N . TYR A 1 789 ? -44.405 -12.239 32.014 1.00 91.50 789 TYR A N 1
ATOM 6222 C CA . TYR A 1 789 ? -43.713 -11.063 31.488 1.00 91.50 789 TYR A CA 1
ATOM 6223 C C . TYR A 1 789 ? -44.387 -10.552 30.207 1.00 91.50 789 TYR A C 1
ATOM 6225 O O . TYR A 1 789 ? -44.703 -11.339 29.316 1.00 91.50 789 TYR A O 1
ATOM 6233 N N . THR A 1 790 ? -44.607 -9.237 30.113 1.00 87.44 790 THR A N 1
ATOM 6234 C CA . THR A 1 790 ? -45.261 -8.571 28.963 1.00 87.44 790 THR A CA 1
ATOM 6235 C C . THR A 1 790 ? -44.445 -7.403 28.395 1.00 87.44 790 THR A C 1
ATOM 6237 O O . THR A 1 790 ? -44.994 -6.560 27.693 1.00 87.44 790 THR A O 1
ATOM 6240 N N . HIS A 1 791 ? -43.145 -7.319 28.707 1.00 82.12 791 HIS A N 1
ATOM 6241 C CA . HIS A 1 791 ? -42.270 -6.144 28.518 1.00 82.12 791 HIS A CA 1
ATOM 6242 C C . HIS A 1 791 ? -42.672 -4.889 29.317 1.00 82.12 791 HIS A C 1
ATOM 6244 O O . HIS A 1 791 ? -41.795 -4.202 29.836 1.00 82.12 791 HIS A O 1
ATOM 6250 N N . GLU A 1 792 ? -43.966 -4.612 29.480 1.00 88.94 792 GLU A N 1
ATOM 6251 C CA . GLU A 1 792 ? -44.480 -3.498 30.285 1.00 88.94 792 GLU A CA 1
ATOM 6252 C C . GLU A 1 792 ? -44.655 -3.873 31.756 1.00 88.94 792 GLU A C 1
ATOM 6254 O O . GLU A 1 792 ? -44.413 -3.050 32.641 1.00 88.94 792 GLU A O 1
ATOM 6259 N N . THR A 1 793 ? -45.051 -5.118 32.030 1.00 91.25 793 THR A N 1
ATOM 6260 C CA . THR A 1 793 ? -45.269 -5.612 33.388 1.00 91.25 793 THR A CA 1
ATOM 6261 C C . THR A 1 793 ? -44.578 -6.949 33.635 1.00 91.25 793 THR A C 1
ATOM 6263 O O . THR A 1 793 ? -44.397 -7.773 32.733 1.00 91.25 793 THR A O 1
ATOM 6266 N N . LEU A 1 794 ? -44.186 -7.164 34.892 1.00 92.75 794 LEU A N 1
ATOM 6267 C CA . LEU A 1 794 ? -43.768 -8.459 35.413 1.00 92.75 794 LEU A CA 1
ATOM 6268 C C . LEU A 1 794 ? -44.710 -8.849 36.552 1.00 92.75 794 LEU A C 1
ATOM 6270 O O . LEU A 1 794 ? -44.699 -8.247 37.623 1.00 92.75 794 LEU A O 1
ATOM 6274 N N . THR A 1 795 ? -45.540 -9.857 36.312 1.00 93.31 795 THR A N 1
ATOM 6275 C CA . THR A 1 795 ? -46.462 -10.395 37.315 1.00 93.31 795 THR A CA 1
ATOM 6276 C C . THR A 1 795 ? -45.779 -11.538 38.055 1.00 93.31 795 THR A C 1
ATOM 6278 O O . THR A 1 795 ? -45.531 -12.586 37.458 1.00 93.31 795 THR A O 1
ATOM 6281 N N . ILE A 1 796 ? -45.477 -11.338 39.339 1.00 93.69 796 ILE A N 1
ATOM 6282 C CA . ILE A 1 796 ? -44.740 -12.285 40.198 1.00 93.69 796 ILE A CA 1
ATOM 6283 C C . ILE A 1 796 ? -45.538 -12.650 41.456 1.00 93.69 796 ILE A C 1
ATOM 6285 O O . ILE A 1 796 ? -46.371 -11.851 41.896 1.00 93.69 796 ILE A O 1
ATOM 6289 N N . PRO A 1 797 ? -45.290 -13.822 42.072 1.00 93.81 797 PRO A N 1
ATOM 6290 C CA . PRO A 1 797 ? -45.868 -14.160 43.369 1.00 93.81 797 PRO A CA 1
ATOM 6291 C C . PRO A 1 797 ? -45.515 -13.111 44.431 1.00 93.81 797 PRO A C 1
ATOM 6293 O O . PRO A 1 797 ? -44.404 -12.574 44.436 1.00 93.81 797 PRO A O 1
ATOM 6296 N N . THR A 1 798 ? -46.418 -12.844 45.381 1.00 91.00 798 THR A N 1
ATOM 6297 C CA . THR A 1 798 ? -46.150 -11.861 46.452 1.00 91.00 798 THR A CA 1
ATOM 6298 C C . THR A 1 798 ? -44.915 -12.200 47.285 1.00 91.00 798 THR A C 1
ATOM 6300 O O . THR A 1 798 ? -44.235 -11.285 47.732 1.00 91.00 798 THR A O 1
ATOM 6303 N N . SER A 1 799 ? -44.593 -13.487 47.456 1.00 90.31 799 SER A N 1
ATOM 6304 C CA . SER A 1 799 ? -43.377 -13.932 48.152 1.00 90.31 799 SER A CA 1
ATOM 6305 C C . SER A 1 799 ? -42.096 -13.502 47.433 1.00 90.31 799 SER A C 1
ATOM 6307 O O . SER A 1 799 ? -41.139 -13.100 48.082 1.00 90.31 799 SER A O 1
ATOM 6309 N N . VAL A 1 800 ? -42.094 -13.530 46.097 1.00 92.00 800 VAL A N 1
ATOM 6310 C CA . VAL A 1 800 ? -40.966 -13.056 45.282 1.00 92.00 800 VAL A CA 1
ATOM 6311 C C . VAL A 1 800 ? -40.883 -11.531 45.346 1.00 92.00 800 VAL A C 1
ATOM 6313 O O . VAL A 1 800 ? -39.801 -10.975 45.483 1.00 92.00 800 VAL A O 1
ATOM 6316 N N . ALA A 1 801 ? -42.020 -10.828 45.306 1.00 89.94 801 ALA A N 1
ATOM 6317 C CA . ALA A 1 801 ? -42.027 -9.372 45.456 1.00 89.94 801 ALA A CA 1
ATOM 6318 C C . ALA A 1 801 ? -41.465 -8.927 46.822 1.00 89.94 801 ALA A C 1
ATOM 6320 O O . ALA A 1 801 ? -40.701 -7.966 46.887 1.00 89.94 801 ALA A O 1
ATOM 6321 N N . GLU A 1 802 ? -41.805 -9.642 47.898 1.00 90.69 802 GLU A N 1
ATOM 6322 C CA . GLU A 1 802 ? -41.253 -9.411 49.237 1.00 90.69 802 GLU A CA 1
ATOM 6323 C C . GLU A 1 802 ? -39.748 -9.701 49.301 1.00 90.69 802 GLU A C 1
ATOM 6325 O O . GLU A 1 802 ? -39.010 -8.924 49.899 1.00 90.69 802 GLU A O 1
ATOM 6330 N N . GLU A 1 803 ? -39.270 -10.755 48.634 1.00 89.62 803 GLU A N 1
ATOM 6331 C CA . GLU A 1 803 ? -37.838 -11.059 48.518 1.00 89.62 803 GLU A CA 1
ATOM 6332 C C . GLU A 1 803 ? -37.066 -9.944 47.793 1.00 89.62 803 GLU A C 1
ATOM 6334 O O . GLU A 1 803 ? -36.017 -9.503 48.263 1.00 89.62 803 GLU A O 1
ATOM 6339 N N . LEU A 1 804 ? -37.593 -9.457 46.665 1.00 88.81 804 LEU A N 1
ATOM 6340 C CA . LEU A 1 804 ? -36.916 -8.463 45.828 1.00 88.81 804 LEU A CA 1
ATOM 6341 C C . LEU A 1 804 ? -36.865 -7.071 46.463 1.00 88.81 804 LEU A C 1
ATOM 6343 O O . LEU A 1 804 ? -35.888 -6.346 46.274 1.00 88.81 804 LEU A O 1
ATOM 6347 N N . TYR A 1 805 ? -37.916 -6.688 47.191 1.00 87.81 805 TYR A N 1
ATOM 6348 C CA . TYR A 1 805 ? -38.094 -5.323 47.690 1.00 87.81 805 TYR A CA 1
ATOM 6349 C C . TYR A 1 805 ? -38.068 -5.197 49.218 1.00 87.81 805 TYR A C 1
ATOM 6351 O O . TYR A 1 805 ? -38.157 -4.088 49.746 1.00 87.81 805 TYR A O 1
ATOM 6359 N N . GLY A 1 806 ? -37.968 -6.312 49.945 1.00 86.81 806 GLY A N 1
ATOM 6360 C CA . GLY A 1 806 ? -38.047 -6.385 51.409 1.00 86.81 806 GLY A CA 1
ATOM 6361 C C . GLY A 1 806 ? -39.458 -6.200 51.982 1.00 86.81 806 GLY A C 1
ATOM 6362 O O . GLY A 1 806 ? -39.691 -6.498 53.150 1.00 86.81 806 GLY A O 1
ATOM 6363 N N . VAL A 1 807 ? -40.398 -5.705 51.175 1.00 89.12 807 VAL A N 1
ATOM 6364 C CA . VAL A 1 807 ? -41.827 -5.568 51.470 1.00 89.12 807 VAL A CA 1
ATOM 6365 C C . VAL A 1 807 ? -42.617 -5.831 50.194 1.00 89.12 807 VAL A C 1
ATOM 6367 O O . VAL A 1 807 ? -42.126 -5.577 49.096 1.00 89.12 807 VAL A O 1
ATOM 6370 N N . VAL A 1 808 ? -43.864 -6.282 50.314 1.00 89.25 808 VAL A N 1
ATOM 6371 C CA . VAL A 1 808 ? -44.759 -6.381 49.152 1.00 89.25 808 VAL A CA 1
ATOM 6372 C C . VAL A 1 808 ? -45.195 -4.965 48.741 1.00 89.25 808 VAL A C 1
ATOM 6374 O O . VAL A 1 808 ? -45.859 -4.302 49.544 1.00 89.25 808 VAL A O 1
ATOM 6377 N N . PRO A 1 809 ? -44.869 -4.481 47.525 1.00 88.88 809 PRO A N 1
ATOM 6378 C CA . PRO A 1 809 ? -45.278 -3.151 47.079 1.00 88.88 809 PRO A CA 1
ATOM 6379 C C . PRO A 1 809 ? -46.807 -3.018 47.027 1.00 88.88 809 PRO A C 1
ATOM 6381 O O . PRO A 1 809 ? -47.514 -3.959 46.657 1.00 88.88 809 PRO A O 1
ATOM 6384 N N . ASP A 1 810 ? -47.324 -1.832 47.350 1.00 90.62 810 ASP A N 1
ATOM 6385 C CA . ASP A 1 810 ? -48.747 -1.492 47.210 1.00 90.62 810 ASP A CA 1
ATOM 6386 C C . ASP A 1 810 ? -49.123 -1.220 45.737 1.00 90.62 810 ASP A C 1
ATOM 6388 O O . ASP A 1 810 ? -49.299 -0.074 45.308 1.00 90.62 810 ASP A O 1
ATOM 6392 N N . LEU A 1 811 ? -49.150 -2.304 44.958 1.00 91.62 811 LEU A N 1
ATOM 6393 C CA . LEU A 1 811 ? -49.418 -2.376 43.520 1.00 91.62 811 LEU A CA 1
ATOM 6394 C C . LEU A 1 811 ? -50.600 -3.323 43.224 1.00 91.62 811 LEU A C 1
ATOM 6396 O O . LEU A 1 811 ? -50.980 -4.115 44.096 1.00 91.62 811 LEU A O 1
ATOM 6400 N N . PRO A 1 812 ? -51.187 -3.274 42.008 1.00 89.88 812 PRO A N 1
ATOM 6401 C CA . PRO A 1 812 ? -52.286 -4.153 41.620 1.00 89.88 812 PRO A CA 1
ATOM 6402 C C . PRO A 1 812 ? -51.966 -5.630 41.868 1.00 89.88 812 PRO A C 1
ATOM 6404 O O . PRO A 1 812 ? -50.903 -6.131 41.491 1.00 89.88 812 PRO A O 1
ATOM 6407 N N . ARG A 1 813 ? -52.910 -6.326 42.508 1.00 87.81 813 ARG A N 1
ATOM 6408 C CA . ARG A 1 813 ? -52.806 -7.753 42.817 1.00 87.81 813 ARG A CA 1
ATOM 6409 C C . ARG A 1 813 ? -53.708 -8.566 41.905 1.00 87.81 813 ARG A C 1
ATOM 6411 O O . ARG A 1 813 ? -54.806 -8.129 41.566 1.00 87.81 813 ARG A O 1
ATOM 6418 N N . ARG A 1 814 ? -53.263 -9.768 41.553 1.00 85.00 814 ARG A N 1
ATOM 6419 C CA . ARG A 1 814 ? -54.064 -10.766 40.834 1.00 85.00 814 ARG A CA 1
ATOM 6420 C C . ARG A 1 814 ? -54.016 -12.091 41.573 1.00 85.00 814 ARG A C 1
ATOM 6422 O O . ARG A 1 814 ? -53.063 -12.372 42.291 1.00 85.00 814 ARG A O 1
ATOM 6429 N N . GLU A 1 815 ? -55.042 -12.900 41.378 1.00 80.31 815 GLU A N 1
ATOM 6430 C CA . GLU A 1 815 ? -55.071 -14.274 41.860 1.00 80.31 815 GLU A CA 1
ATOM 6431 C C . GLU A 1 815 ? -54.980 -15.195 40.645 1.00 80.31 815 GLU A C 1
ATOM 6433 O O . GLU A 1 815 ? -55.804 -15.115 39.734 1.00 80.31 815 GLU A O 1
ATOM 6438 N N . ILE A 1 816 ? -53.927 -16.008 40.597 1.00 80.56 816 ILE A N 1
ATOM 6439 C CA . ILE A 1 816 ? -53.674 -16.969 39.519 1.00 80.56 816 ILE A CA 1
ATOM 6440 C C . ILE A 1 816 ? -53.551 -18.330 40.196 1.00 80.56 816 ILE A C 1
ATOM 6442 O O . ILE A 1 816 ? -52.724 -18.497 41.092 1.00 80.56 816 ILE A O 1
ATOM 6446 N N . ASP A 1 817 ? -54.427 -19.268 39.832 1.00 78.12 817 ASP A N 1
ATOM 6447 C CA . ASP A 1 817 ? -54.492 -20.618 40.409 1.00 78.12 817 ASP A CA 1
ATOM 6448 C C . ASP A 1 817 ? -54.508 -20.643 41.957 1.00 78.12 817 ASP A C 1
ATOM 6450 O O . ASP A 1 817 ? -53.869 -21.479 42.596 1.00 78.12 817 ASP A O 1
ATOM 6454 N N . GLY A 1 818 ? -55.228 -19.697 42.579 1.00 77.75 818 GLY A N 1
ATOM 6455 C CA . GLY A 1 818 ? -55.384 -19.597 44.039 1.00 77.75 818 GLY A CA 1
ATOM 6456 C C . GLY A 1 818 ? -54.169 -19.036 44.790 1.00 77.75 818 GLY A C 1
ATOM 6457 O O . GLY A 1 818 ? -54.132 -19.076 46.020 1.00 77.75 818 GLY A O 1
ATOM 6458 N N . LYS A 1 819 ? -53.155 -18.530 44.077 1.00 82.81 819 LYS A N 1
ATOM 6459 C CA . LYS A 1 819 ? -51.975 -17.884 44.665 1.00 82.81 819 LYS A CA 1
ATOM 6460 C C . LYS A 1 819 ? -52.010 -16.368 44.433 1.00 82.81 819 LYS A C 1
ATOM 6462 O O . LYS A 1 819 ? -52.426 -15.932 43.357 1.00 82.81 819 LYS A O 1
ATOM 6467 N N . PRO A 1 820 ? -51.564 -15.553 45.407 1.00 90.00 820 PRO A N 1
ATOM 6468 C CA . PRO A 1 820 ? -51.516 -14.101 45.270 1.00 90.00 820 PRO A CA 1
ATOM 6469 C C . PRO A 1 820 ? -50.296 -13.636 44.459 1.00 90.00 820 PRO A C 1
ATOM 6471 O O . PRO A 1 820 ? -49.151 -13.981 44.758 1.00 90.00 820 PRO A O 1
ATOM 6474 N N . TYR A 1 821 ? -50.553 -12.792 43.464 1.00 92.81 821 TYR A N 1
ATOM 6475 C CA . TYR A 1 821 ? -49.565 -12.169 42.587 1.00 92.81 821 TYR A CA 1
ATOM 6476 C C . TYR A 1 821 ? -49.616 -10.648 42.693 1.00 92.81 821 TYR A C 1
ATOM 6478 O O . TYR A 1 821 ? -50.671 -10.070 42.956 1.00 92.81 821 TYR A O 1
ATOM 6486 N N . VAL A 1 822 ? -48.481 -10.003 42.433 1.00 93.31 822 VAL A N 1
ATOM 6487 C CA . VAL A 1 822 ? -48.346 -8.553 42.264 1.00 93.31 822 VAL A CA 1
ATOM 6488 C C . VAL A 1 822 ? -47.851 -8.259 40.855 1.00 93.31 822 VAL A C 1
ATOM 6490 O O . VAL A 1 822 ? -46.955 -8.932 40.344 1.00 93.31 822 VAL A O 1
ATOM 6493 N N . GLU A 1 823 ? -48.440 -7.244 40.233 1.00 93.00 823 GLU A N 1
ATOM 6494 C CA . GLU A 1 823 ? -48.071 -6.769 38.904 1.00 93.00 823 GLU A CA 1
ATOM 6495 C C . GLU A 1 823 ? -47.084 -5.597 39.022 1.00 93.00 823 GLU A C 1
ATOM 6497 O O . GLU A 1 823 ? -47.456 -4.496 39.428 1.00 93.00 823 GLU A O 1
ATOM 6502 N N . ILE A 1 824 ? -45.809 -5.845 38.704 1.00 93.38 824 ILE A N 1
ATOM 6503 C CA . ILE A 1 824 ? -44.734 -4.845 38.740 1.00 93.38 824 ILE A CA 1
ATOM 6504 C C . ILE A 1 824 ? -44.706 -4.083 37.403 1.00 93.38 824 ILE A C 1
ATOM 6506 O O . ILE A 1 824 ? -44.410 -4.706 36.381 1.00 93.38 824 ILE A O 1
ATOM 6510 N N . PRO A 1 825 ? -44.975 -2.763 37.368 1.00 91.31 825 PRO A N 1
ATOM 6511 C CA . PRO A 1 825 ? -44.914 -1.968 36.142 1.00 91.31 825 PRO A CA 1
ATOM 6512 C C . PRO A 1 825 ? -43.459 -1.628 35.778 1.00 91.31 825 PRO A C 1
ATOM 6514 O O . PRO A 1 825 ? -42.881 -0.669 36.282 1.00 91.31 825 PRO A O 1
ATOM 6517 N N . LEU A 1 826 ? -42.845 -2.408 34.886 1.00 87.94 826 LEU A N 1
ATOM 6518 C CA . LEU A 1 826 ? -41.445 -2.242 34.468 1.00 87.94 826 LEU A CA 1
ATOM 6519 C C . LEU A 1 826 ? -41.198 -0.934 33.690 1.00 87.94 826 LEU A C 1
ATOM 6521 O O . LEU A 1 826 ? -40.085 -0.390 33.708 1.00 87.94 826 LEU A O 1
ATOM 6525 N N . SER A 1 827 ? -42.235 -0.430 33.015 1.00 84.69 827 SER A N 1
ATOM 6526 C CA . SER A 1 827 ? -42.223 0.825 32.256 1.00 84.69 827 SER A CA 1
ATOM 6527 C C . SER A 1 827 ? -42.423 2.078 33.120 1.00 84.69 827 SER A C 1
ATOM 6529 O O . SER A 1 827 ? -42.089 3.168 32.659 1.00 84.69 827 SER A O 1
ATOM 6531 N N . ASP A 1 828 ? -42.887 1.941 34.371 1.00 85.88 828 ASP A N 1
ATOM 6532 C CA . ASP A 1 828 ? -43.117 3.054 35.306 1.00 85.88 828 ASP A CA 1
ATOM 6533 C C . ASP A 1 828 ? -42.413 2.820 36.664 1.00 85.88 828 ASP A C 1
ATOM 6535 O O . ASP A 1 828 ? -43.035 2.417 37.654 1.00 85.88 828 ASP A O 1
ATOM 6539 N N . PRO A 1 829 ? -41.096 3.093 36.750 1.00 84.00 829 PRO A N 1
ATOM 6540 C CA . PRO A 1 829 ? -40.330 2.945 37.990 1.00 84.00 829 PRO A CA 1
ATOM 6541 C C . PRO A 1 829 ? -40.843 3.827 39.135 1.00 84.00 829 PRO A C 1
ATOM 6543 O O . PRO A 1 829 ? -40.699 3.476 40.309 1.00 84.00 829 PRO A O 1
ATOM 6546 N N . LYS A 1 830 ? -41.449 4.975 38.804 1.00 85.25 830 LYS A N 1
ATOM 6547 C CA . LYS A 1 830 ? -41.970 5.925 39.785 1.00 85.25 830 LYS A CA 1
ATOM 6548 C C . LYS A 1 830 ? -43.179 5.340 40.511 1.00 85.25 830 LYS A C 1
ATOM 6550 O O . LYS A 1 830 ? -43.244 5.438 41.735 1.00 85.25 830 LYS A O 1
ATOM 6555 N N . ALA A 1 831 ? -44.067 4.647 39.795 1.00 86.81 831 ALA A N 1
ATOM 6556 C CA . ALA A 1 831 ? -45.177 3.923 40.411 1.00 86.81 831 ALA A CA 1
ATOM 6557 C C . ALA A 1 831 ? -44.701 2.857 41.412 1.00 86.81 831 ALA A C 1
ATOM 6559 O O . ALA A 1 831 ? -45.292 2.727 42.489 1.00 86.81 831 ALA A O 1
ATOM 6560 N N . ILE A 1 832 ? -43.613 2.137 41.103 1.00 87.94 832 ILE A N 1
ATOM 6561 C CA . ILE A 1 832 ? -43.009 1.169 42.034 1.00 87.94 832 ILE A CA 1
ATOM 6562 C C . ILE A 1 832 ? -42.490 1.893 43.284 1.00 87.94 832 ILE A C 1
ATOM 6564 O O . ILE A 1 832 ? -42.783 1.478 44.406 1.00 87.94 832 ILE A O 1
ATOM 6568 N N . ASN A 1 833 ? -41.764 3.000 43.109 1.00 86.12 833 ASN A N 1
ATOM 6569 C CA . ASN A 1 833 ? -41.218 3.771 44.227 1.00 86.12 833 ASN A CA 1
ATOM 6570 C C . ASN A 1 833 ? -42.306 4.321 45.160 1.00 86.12 833 ASN A C 1
ATOM 6572 O O . ASN A 1 833 ? -42.204 4.228 46.387 1.00 86.12 833 ASN A O 1
ATOM 6576 N N . ASP A 1 834 ? -43.364 4.882 44.575 1.00 87.19 834 ASP A N 1
ATOM 6577 C CA . ASP A 1 834 ? -44.495 5.438 45.312 1.00 87.19 834 ASP A CA 1
ATOM 6578 C C . ASP A 1 834 ? -45.221 4.330 46.089 1.00 87.19 834 ASP A C 1
ATOM 6580 O O . ASP A 1 834 ? -45.573 4.515 47.257 1.00 87.19 834 ASP A O 1
ATOM 6584 N N . ALA A 1 835 ? -45.389 3.150 45.480 1.00 87.38 835 ALA A N 1
ATOM 6585 C CA . ALA A 1 835 ? -45.965 1.973 46.126 1.00 87.38 835 ALA A CA 1
ATOM 6586 C C . ALA A 1 835 ? -45.127 1.471 47.310 1.00 87.38 835 ALA A C 1
ATOM 6588 O O . ALA A 1 835 ? -45.675 1.172 48.371 1.00 87.38 835 ALA A O 1
ATOM 6589 N N . LEU A 1 836 ? -43.801 1.428 47.173 1.00 86.62 836 LEU A N 1
ATOM 6590 C CA . LEU A 1 836 ? -42.888 1.062 48.261 1.00 86.62 836 LEU A CA 1
ATOM 6591 C C . LEU A 1 836 ? -42.899 2.100 49.393 1.00 86.62 836 LEU A C 1
ATOM 6593 O O . LEU A 1 836 ? -42.894 1.751 50.577 1.00 86.62 836 LEU A O 1
ATOM 6597 N N . SER A 1 837 ? -42.964 3.386 49.049 1.00 84.62 837 SER A N 1
ATOM 6598 C CA . SER A 1 837 ? -42.993 4.493 50.013 1.00 84.62 837 SER A CA 1
ATOM 6599 C C . SER A 1 837 ? -44.275 4.516 50.850 1.00 84.62 837 SER A C 1
ATOM 6601 O O . SER A 1 837 ? -44.225 4.852 52.039 1.00 84.62 837 SER A O 1
ATOM 6603 N N . ARG A 1 838 ? -45.417 4.121 50.262 1.00 87.25 838 ARG A N 1
ATOM 6604 C CA . ARG A 1 838 ? -46.695 3.958 50.980 1.00 87.25 838 ARG A CA 1
ATOM 6605 C C . ARG A 1 838 ? -46.615 2.878 52.060 1.00 87.25 838 ARG A C 1
ATOM 6607 O O . ARG A 1 838 ? -47.123 3.090 53.157 1.00 87.25 838 ARG A O 1
ATOM 6614 N N . VAL A 1 839 ? -45.942 1.763 51.774 1.00 83.75 839 VAL A N 1
ATOM 6615 C CA . VAL A 1 839 ? -45.818 0.615 52.693 1.00 83.75 839 VAL A CA 1
ATOM 6616 C C . VAL A 1 839 ? -44.772 0.862 53.786 1.00 83.75 839 VAL A C 1
ATOM 6618 O O . VAL A 1 839 ? -44.972 0.484 54.936 1.00 83.75 839 VAL A O 1
ATOM 6621 N N . THR A 1 840 ? -43.670 1.538 53.455 1.00 77.88 840 THR A N 1
ATOM 6622 C CA . THR A 1 840 ? -42.541 1.773 54.379 1.00 77.88 840 THR A CA 1
ATOM 6623 C C . THR A 1 840 ? -42.685 3.024 55.259 1.00 77.88 840 THR A C 1
ATOM 6625 O O . THR A 1 840 ? -41.870 3.242 56.156 1.00 77.88 840 THR A O 1
ATOM 6628 N N . GLY A 1 841 ? -43.719 3.849 55.050 1.00 58.88 841 GLY A N 1
ATOM 6629 C CA . GLY A 1 841 ? -44.103 4.930 55.970 1.00 58.88 841 GLY A CA 1
ATOM 6630 C C . GLY A 1 841 ? -43.280 6.227 55.895 1.00 58.88 841 GLY A C 1
ATOM 6631 O O . GLY A 1 841 ? -43.413 7.076 56.775 1.00 58.88 841 GLY A O 1
ATOM 6632 N N . LYS A 1 842 ? -42.454 6.438 54.858 1.00 48.00 842 LYS A N 1
ATOM 6633 C CA . LYS A 1 842 ? -41.633 7.666 54.708 1.00 48.00 842 LYS A CA 1
ATOM 6634 C C . LYS A 1 842 ? -42.363 8.882 54.111 1.00 48.00 842 LYS A C 1
ATOM 6636 O O . LYS A 1 842 ? -41.790 9.966 54.064 1.00 48.00 842 LYS A O 1
ATOM 6641 N N . GLY A 1 843 ? -43.630 8.751 53.720 1.00 39.94 843 GLY A N 1
ATOM 6642 C CA . GLY A 1 843 ? -44.417 9.822 53.096 1.00 39.94 843 GLY A CA 1
ATOM 6643 C C . GLY A 1 843 ? -45.547 10.381 53.965 1.00 39.94 843 GLY A C 1
ATOM 6644 O O . GLY A 1 843 ? -46.702 10.242 53.583 1.00 39.94 843 GLY A O 1
ATOM 6645 N N . LYS A 1 844 ? -45.254 10.996 55.125 1.00 34.88 844 LYS A N 1
ATOM 6646 C CA . LYS A 1 844 ? -46.149 11.990 55.771 1.00 34.88 844 LYS A CA 1
ATOM 6647 C C . LYS A 1 844 ? -45.471 12.733 56.934 1.00 34.88 844 LYS A C 1
ATOM 6649 O O . LYS A 1 844 ? -45.568 12.341 58.093 1.00 34.88 844 LYS A O 1
ATOM 6654 N N . ARG A 1 845 ? -44.846 13.873 56.625 1.00 35.69 845 ARG A N 1
ATOM 6655 C CA . ARG A 1 845 ? -44.746 15.036 57.527 1.00 35.69 845 ARG A CA 1
ATOM 6656 C C . ARG A 1 845 ? -44.707 16.332 56.703 1.00 35.69 845 ARG A C 1
ATOM 6658 O O . ARG A 1 845 ? -43.674 16.964 56.561 1.00 35.69 845 ARG A O 1
ATOM 6665 N N . SER A 1 846 ? -45.868 16.743 56.209 1.00 28.92 846 SER A N 1
ATOM 6666 C CA . SER A 1 846 ? -46.309 18.134 56.331 1.00 28.92 846 SER A CA 1
ATOM 6667 C C . SER A 1 846 ? -47.807 18.094 56.643 1.00 28.92 846 SER A C 1
ATOM 6669 O O . SER A 1 846 ? -48.599 17.459 55.949 1.00 28.92 846 SER A O 1
ATOM 6671 N N . LYS A 1 847 ? -48.158 18.631 57.811 1.00 31.69 847 LYS A N 1
ATOM 6672 C CA . LYS A 1 847 ? -49.532 18.859 58.248 1.00 31.69 847 LYS A CA 1
ATOM 6673 C C . LYS A 1 847 ? -49.893 20.254 57.754 1.00 31.69 847 LYS A C 1
ATOM 6675 O O . LYS A 1 847 ? -49.410 21.211 58.344 1.00 31.69 847 LYS A O 1
ATOM 6680 N N . ASP A 1 848 ? -50.746 20.336 56.745 1.00 31.19 848 ASP A N 1
ATOM 6681 C CA . ASP A 1 848 ? -51.710 21.426 56.640 1.00 31.19 848 ASP A CA 1
ATOM 6682 C C . ASP A 1 848 ? -53.069 20.842 57.002 1.00 31.19 848 ASP A C 1
ATOM 6684 O O . ASP A 1 848 ? -53.583 19.970 56.305 1.00 31.19 848 ASP A O 1
ATOM 6688 N N . SER A 1 849 ? -53.589 21.274 58.148 1.00 30.45 849 SER A N 1
ATOM 6689 C CA . SER A 1 849 ? -55.020 21.380 58.438 1.00 30.45 849 SER A CA 1
ATOM 6690 C C . SER A 1 849 ? -55.165 21.843 59.885 1.00 30.45 849 SER A C 1
ATOM 6692 O O . SER A 1 849 ? -55.060 21.001 60.776 1.00 30.45 849 SER A O 1
ATOM 6694 N N . GLN A 1 850 ? -55.396 23.136 60.116 1.00 31.41 850 GLN A N 1
ATOM 6695 C CA . GLN A 1 850 ? -56.395 23.612 61.083 1.00 31.41 850 GLN A CA 1
ATOM 6696 C C . GLN A 1 850 ? -56.877 24.998 60.643 1.00 31.41 850 GLN A C 1
ATOM 6698 O O . GLN A 1 850 ? -56.118 25.964 60.662 1.00 31.41 850 GLN A O 1
ATOM 6703 N N . ASP A 1 851 ? -58.141 25.036 60.231 1.00 30.11 851 ASP A N 1
ATOM 6704 C CA . ASP A 1 851 ? -58.948 26.237 60.084 1.00 30.11 851 ASP A CA 1
ATOM 6705 C C . ASP A 1 851 ? -59.316 26.831 61.458 1.00 30.11 851 ASP A C 1
ATOM 6707 O O . ASP A 1 851 ? -59.623 26.109 62.406 1.00 30.11 851 ASP A O 1
ATOM 6711 N N . GLU A 1 852 ? -59.317 28.165 61.458 1.00 28.23 852 GLU A N 1
ATOM 6712 C CA . GLU A 1 852 ? -60.228 29.118 62.112 1.00 28.23 852 GLU A CA 1
ATOM 6713 C C . GLU A 1 852 ? -60.279 29.342 63.648 1.00 28.23 852 GLU A C 1
ATOM 6715 O O . GLU A 1 852 ? -60.872 28.590 64.419 1.00 28.23 852 GLU A O 1
ATOM 6720 N N . ALA A 1 853 ? -59.855 30.581 63.979 1.00 27.59 853 ALA A N 1
ATOM 6721 C CA . ALA A 1 853 ? -60.512 31.610 64.820 1.00 27.59 853 ALA A CA 1
ATOM 6722 C C . ALA A 1 853 ? -59.907 31.900 66.232 1.00 27.59 853 ALA A C 1
ATOM 6724 O O . ALA A 1 853 ? -59.154 31.089 66.762 1.00 27.59 853 ALA A O 1
ATOM 6725 N N . PRO A 1 854 ? -60.127 33.104 66.821 1.00 49.75 854 PRO A N 1
ATOM 6726 C CA . PRO A 1 854 ? -59.136 34.198 66.830 1.00 49.75 854 PRO A CA 1
ATOM 6727 C C . PRO A 1 854 ? -58.853 34.779 68.241 1.00 49.75 854 PRO A C 1
ATOM 6729 O O . PRO A 1 854 ? -59.646 34.555 69.148 1.00 49.75 854 PRO A O 1
ATOM 6732 N N . HIS A 1 855 ? -57.763 35.550 68.421 1.00 28.48 855 HIS A N 1
ATOM 6733 C CA . HIS A 1 855 ? -57.712 36.847 69.147 1.00 28.48 855 HIS A CA 1
ATOM 6734 C C . HIS A 1 855 ? -56.301 37.282 69.617 1.00 28.48 855 HIS A C 1
ATOM 6736 O O . HIS A 1 855 ? -55.543 36.498 70.179 1.00 28.48 855 HIS A O 1
ATOM 6742 N N . ASP A 1 856 ? -56.071 38.586 69.420 1.00 29.50 856 ASP A N 1
ATOM 6743 C CA . ASP A 1 856 ? -55.384 39.585 70.257 1.00 29.50 856 ASP A CA 1
ATOM 6744 C C . ASP A 1 856 ? -53.843 39.635 70.418 1.00 29.50 856 ASP A C 1
ATOM 6746 O O . ASP A 1 856 ? -53.196 38.849 71.104 1.00 29.50 856 ASP A O 1
ATOM 6750 N N . ASP A 1 857 ? -53.311 40.709 69.820 1.00 26.64 857 ASP A N 1
ATOM 6751 C CA . ASP A 1 857 ? -52.146 41.542 70.183 1.00 26.64 857 ASP A CA 1
ATOM 6752 C C . ASP A 1 857 ? -52.251 42.118 71.627 1.00 26.64 857 ASP A C 1
ATOM 6754 O O . ASP A 1 857 ? -53.322 42.008 72.230 1.00 26.64 857 ASP A O 1
ATOM 6758 N N . PRO A 1 858 ? -51.283 42.904 72.171 1.00 54.50 858 PRO A N 1
ATOM 6759 C CA . PRO A 1 858 ? -49.884 43.167 71.775 1.00 54.50 858 PRO A CA 1
ATOM 6760 C C . PRO A 1 858 ? -48.893 43.199 72.982 1.00 54.50 858 PRO A C 1
ATOM 6762 O O . PRO A 1 858 ? -49.311 43.174 74.137 1.00 54.50 858 PRO A O 1
ATOM 6765 N N . ALA A 1 859 ? -47.575 43.339 72.734 1.00 28.58 859 ALA A N 1
ATOM 6766 C CA . ALA A 1 859 ? -46.689 44.357 73.363 1.00 28.58 859 ALA A CA 1
ATOM 6767 C C . ALA A 1 859 ? -45.168 44.061 73.258 1.00 28.58 859 ALA A C 1
ATOM 6769 O O . ALA A 1 859 ? -44.657 43.016 73.649 1.00 28.58 859 ALA A O 1
ATOM 6770 N N . THR A 1 860 ? -44.461 45.081 72.770 1.00 25.80 860 THR A N 1
ATOM 6771 C CA . THR A 1 860 ? -43.011 45.381 72.674 1.00 25.80 860 THR A CA 1
ATOM 6772 C C . THR A 1 860 ? -42.374 45.758 74.041 1.00 25.80 860 THR A C 1
ATOM 6774 O O . THR A 1 860 ? -43.113 45.821 75.022 1.00 25.80 860 THR A O 1
ATOM 6777 N N . PRO A 1 861 ? -41.104 46.245 74.160 1.00 49.62 861 PRO A N 1
ATOM 6778 C CA . PRO A 1 861 ? -39.828 46.029 73.427 1.00 49.62 861 PRO A CA 1
ATOM 6779 C C . PRO A 1 861 ? -38.580 45.867 74.364 1.00 49.62 861 PRO A C 1
ATOM 6781 O O . PRO A 1 861 ? -38.656 46.191 75.542 1.00 49.62 861 PRO A O 1
ATOM 6784 N N . ALA A 1 862 ? -37.395 45.497 73.832 1.00 28.36 862 ALA A N 1
ATOM 6785 C CA . ALA A 1 862 ? -36.082 46.148 74.110 1.00 28.36 862 ALA A CA 1
ATOM 6786 C C . ALA A 1 862 ? -34.879 45.434 73.430 1.00 28.36 862 ALA A C 1
ATOM 6788 O O . ALA A 1 862 ? -34.803 44.212 73.376 1.00 28.36 862 ALA A O 1
ATOM 6789 N N . ARG A 1 863 ? -33.929 46.239 72.933 1.00 25.30 863 ARG A N 1
ATOM 6790 C CA . ARG A 1 863 ? -32.619 45.960 72.270 1.00 25.30 863 ARG A CA 1
ATOM 6791 C C . ARG A 1 863 ? -31.483 46.531 73.176 1.00 25.30 863 ARG A C 1
ATOM 6793 O O . ARG A 1 863 ? -31.868 47.170 74.157 1.00 25.30 863 ARG A O 1
ATOM 6800 N N . PRO A 1 864 ? -30.155 46.526 72.853 1.00 48.84 864 PRO A N 1
ATOM 6801 C CA . PRO A 1 864 ? -29.350 45.854 71.793 1.00 48.84 864 PRO A CA 1
ATOM 6802 C C . PRO A 1 864 ? -27.952 45.301 72.261 1.00 48.84 864 PRO A C 1
ATOM 6804 O O . PRO A 1 864 ? -27.572 45.517 73.407 1.00 48.84 864 PRO A O 1
ATOM 6807 N N . ALA A 1 865 ? -27.163 44.653 71.368 1.00 29.34 865 ALA A N 1
ATOM 6808 C CA . ALA A 1 865 ? -25.776 45.047 70.961 1.00 29.34 865 ALA A CA 1
ATOM 6809 C C . ALA A 1 865 ? -24.905 43.925 70.301 1.00 29.34 865 ALA A C 1
ATOM 6811 O O . ALA A 1 865 ? -24.655 42.905 70.937 1.00 29.34 865 ALA A O 1
ATOM 6812 N N . GLY A 1 866 ? -24.374 44.211 69.087 1.00 27.64 866 GLY A N 1
ATOM 6813 C CA . GLY A 1 866 ? -23.081 43.765 68.486 1.00 27.64 866 GLY A CA 1
ATOM 6814 C C . GLY A 1 866 ? -23.060 42.464 67.651 1.00 27.64 866 GLY A C 1
ATOM 6815 O O . GLY A 1 866 ? -22.944 41.396 68.237 1.00 27.64 866 GLY A O 1
ATOM 6816 N N . ASP A 1 867 ? -23.348 42.463 66.336 1.00 30.78 867 ASP A N 1
ATOM 6817 C CA . ASP A 1 867 ? -22.495 42.688 65.122 1.00 30.78 867 ASP A CA 1
ATOM 6818 C C . ASP A 1 867 ? -21.437 41.575 64.865 1.00 30.78 867 ASP A C 1
ATOM 6820 O O . ASP A 1 867 ? -20.620 41.300 65.734 1.00 30.78 867 ASP A O 1
ATOM 6824 N N . ALA A 1 868 ? -21.373 40.866 63.718 1.00 28.53 868 ALA A N 1
ATOM 6825 C CA . ALA A 1 868 ? -21.264 41.395 62.351 1.00 28.53 868 ALA A CA 1
ATOM 6826 C C . ALA A 1 868 ? -21.568 40.377 61.197 1.00 28.53 868 ALA A C 1
ATOM 6828 O O . ALA A 1 868 ? -21.052 39.263 61.186 1.00 28.53 868 ALA A O 1
ATOM 6829 N N . VAL A 1 869 ? -22.307 40.886 60.191 1.00 28.72 869 VAL A N 1
ATOM 6830 C CA . VAL A 1 869 ? -22.197 40.757 58.707 1.00 28.72 869 VAL A CA 1
ATOM 6831 C C . VAL A 1 869 ? -22.650 39.482 57.951 1.00 28.72 869 VAL A C 1
ATOM 6833 O O . VAL A 1 869 ? -21.923 38.504 57.806 1.00 28.72 869 VAL A O 1
ATOM 6836 N N . SER A 1 870 ? -23.802 39.638 57.278 1.00 27.23 870 SER A N 1
ATOM 6837 C CA . SER A 1 870 ? -24.241 39.016 56.011 1.00 27.23 870 SER A CA 1
ATOM 6838 C C . SER A 1 870 ? -25.050 40.062 55.223 1.00 27.23 870 SER A C 1
ATOM 6840 O O . SER A 1 870 ? -25.821 40.782 55.857 1.00 27.23 870 SER A O 1
ATOM 6842 N N . VAL A 1 871 ? -24.939 40.143 53.889 1.00 28.89 871 VAL A N 1
ATOM 6843 C CA . VAL A 1 871 ? -25.867 40.937 53.052 1.00 28.89 871 VAL A CA 1
ATOM 6844 C C . VAL A 1 871 ? -26.167 40.207 51.737 1.00 28.89 871 VAL A C 1
ATOM 6846 O O . VAL A 1 871 ? -25.314 40.127 50.857 1.00 28.89 871 VAL A O 1
ATOM 6849 N N . GLU A 1 872 ? -27.402 39.723 51.614 1.00 25.89 872 GLU A N 1
ATOM 6850 C CA . GLU A 1 872 ? -28.206 39.798 50.388 1.00 25.89 872 GLU A CA 1
ATOM 6851 C C . GLU A 1 872 ? -29.166 40.978 50.580 1.00 25.89 872 GLU A C 1
ATOM 6853 O O . GLU A 1 872 ? -29.699 41.141 51.679 1.00 25.89 872 GLU A O 1
ATOM 6858 N N . ASP A 1 873 ? -29.393 41.790 49.545 1.00 27.52 873 ASP A N 1
ATOM 6859 C CA . ASP A 1 873 ? -30.426 42.825 49.588 1.00 27.52 873 ASP A CA 1
ATOM 6860 C C . ASP A 1 873 ? -31.191 42.942 48.266 1.00 27.52 873 ASP A C 1
ATOM 6862 O O . ASP A 1 873 ? -30.681 42.678 47.174 1.00 27.52 873 ASP A O 1
ATOM 6866 N N . ASN A 1 874 ? -32.463 43.284 48.428 1.00 26.39 874 ASN A N 1
ATOM 6867 C CA . ASN A 1 874 ? -33.571 42.961 47.546 1.00 26.39 874 ASN A CA 1
ATOM 6868 C C . ASN A 1 874 ? -33.745 43.846 46.308 1.00 26.39 874 ASN A C 1
ATOM 6870 O O . ASN A 1 874 ? -33.522 45.055 46.283 1.00 26.39 874 ASN A O 1
ATOM 6874 N N . LEU A 1 875 ? -34.352 43.185 45.328 1.00 22.95 875 LEU A N 1
ATOM 6875 C CA . LEU A 1 875 ? -35.198 43.697 44.266 1.00 22.95 875 LEU A CA 1
ATOM 6876 C C . LEU A 1 875 ? -36.216 44.782 44.704 1.00 22.95 875 LEU A C 1
ATOM 6878 O O . LEU A 1 875 ? -37.040 44.578 45.593 1.00 22.95 875 LEU A O 1
ATOM 6882 N N . THR A 1 876 ? -36.302 45.810 43.850 1.00 25.25 876 THR A N 1
ATOM 6883 C CA . THR A 1 876 ? -37.501 46.565 43.404 1.00 25.25 876 THR A CA 1
ATOM 6884 C C . THR A 1 876 ? -37.724 47.976 43.953 1.00 25.25 876 THR A C 1
ATOM 6886 O O . THR A 1 876 ? -38.213 48.172 45.058 1.00 25.25 876 THR A O 1
ATOM 6889 N N . ARG A 1 877 ? -37.522 48.955 43.063 1.00 23.64 877 ARG A N 1
ATOM 6890 C CA . ARG A 1 877 ? -38.370 50.124 42.726 1.00 23.64 877 ARG A CA 1
ATOM 6891 C C . ARG A 1 877 ? -37.659 50.801 41.543 1.00 23.64 877 ARG A C 1
ATOM 6893 O O . ARG A 1 877 ? -36.447 50.920 41.576 1.00 23.64 877 ARG A O 1
ATOM 6900 N N . LEU A 1 878 ? -38.261 51.290 40.472 1.00 23.92 878 LEU A N 1
ATOM 6901 C CA . LEU A 1 878 ? -39.624 51.383 39.967 1.00 23.92 878 LEU A CA 1
ATOM 6902 C C . LEU A 1 878 ? -39.454 51.789 38.485 1.00 23.92 878 LEU A C 1
ATOM 6904 O O . LEU A 1 878 ? -38.487 52.459 38.127 1.00 23.92 878 LEU A O 1
ATOM 6908 N N . LEU A 1 879 ? -40.392 51.375 37.644 1.00 27.22 879 LEU A N 1
ATOM 6909 C CA . LEU A 1 879 ? -40.519 51.727 36.228 1.00 27.22 879 LEU A CA 1
ATOM 6910 C C . LEU A 1 879 ? -40.552 53.250 35.986 1.00 27.22 879 LEU A C 1
ATOM 6912 O O . LEU A 1 879 ? -41.267 53.950 36.696 1.00 27.22 879 LEU A O 1
ATOM 6916 N N . ASN A 1 880 ? -39.868 53.723 34.933 1.00 25.92 880 ASN A N 1
ATOM 6917 C CA . ASN A 1 880 ? -40.356 54.760 34.006 1.00 25.92 880 ASN A CA 1
ATOM 6918 C C . ASN A 1 880 ? -39.495 54.815 32.718 1.00 25.92 880 ASN A C 1
ATOM 6920 O O . ASN A 1 880 ? -38.275 54.933 32.771 1.00 25.92 880 ASN A O 1
ATOM 6924 N N . GLN A 1 881 ? -40.168 54.698 31.569 1.00 33.34 881 GLN A N 1
ATOM 6925 C CA . GLN A 1 881 ? -39.702 54.855 30.169 1.00 33.34 881 GLN A CA 1
ATOM 6926 C C . GLN A 1 881 ? -39.473 56.357 29.805 1.00 33.34 881 GLN A C 1
ATOM 6928 O O . GLN A 1 881 ? -39.923 57.168 30.619 1.00 33.34 881 GLN A O 1
ATOM 6933 N N . PRO A 1 882 ? -38.864 56.792 28.650 1.00 36.09 882 PRO A N 1
ATOM 6934 C CA . PRO A 1 882 ? -39.113 56.298 27.267 1.00 36.09 882 PRO A CA 1
ATOM 6935 C C . PRO A 1 882 ? -38.003 56.372 26.158 1.00 36.09 882 PRO A C 1
ATOM 6937 O O . PRO A 1 882 ? -37.009 57.072 26.275 1.00 36.09 882 PRO A O 1
ATOM 6940 N N . ALA A 1 883 ? -38.277 55.630 25.063 1.00 27.12 883 ALA A N 1
ATOM 6941 C CA . ALA A 1 883 ? -38.025 55.792 23.601 1.00 27.12 883 ALA A CA 1
ATOM 6942 C C . ALA A 1 883 ? -36.650 56.148 22.918 1.00 27.12 883 ALA A C 1
ATOM 6944 O O . ALA A 1 883 ? -36.204 57.280 23.035 1.00 27.12 883 ALA A O 1
ATOM 6945 N N . VAL A 1 884 ? -36.150 55.192 22.074 1.00 33.03 884 VAL A N 1
ATOM 6946 C CA . VAL A 1 884 ? -35.672 55.178 20.622 1.00 33.03 884 VAL A CA 1
ATOM 6947 C C . VAL A 1 884 ? -34.540 56.176 20.167 1.00 33.03 884 VAL A C 1
ATOM 6949 O O . VAL A 1 884 ? -34.594 57.295 20.667 1.00 33.03 884 VAL A O 1
ATOM 6952 N N . PRO A 1 885 ? -33.539 55.901 19.247 1.00 40.34 885 PRO A N 1
ATOM 6953 C CA . PRO A 1 885 ? -33.581 55.101 17.987 1.00 40.34 885 PRO A CA 1
ATOM 6954 C C . PRO A 1 885 ? -32.367 54.231 17.515 1.00 40.34 885 PRO A C 1
ATOM 6956 O O . PRO A 1 885 ? -31.227 54.411 17.927 1.00 40.34 885 PRO A O 1
ATOM 6959 N N . ASP A 1 886 ? -32.698 53.322 16.579 1.00 29.52 886 ASP A N 1
ATOM 6960 C CA . ASP A 1 886 ? -32.007 52.766 15.385 1.00 29.52 886 ASP A CA 1
ATOM 6961 C C . ASP A 1 886 ? -30.508 52.383 15.342 1.00 29.52 886 ASP A C 1
ATOM 6963 O O . ASP A 1 886 ? -29.613 53.220 15.431 1.00 29.52 886 ASP A O 1
ATOM 6967 N N . ALA A 1 887 ? -30.249 51.122 14.944 1.00 31.58 887 ALA A N 1
ATOM 6968 C CA . ALA A 1 887 ? -29.069 50.702 14.168 1.00 31.58 887 ALA A CA 1
ATOM 6969 C C . ALA A 1 887 ? -29.398 49.473 13.270 1.00 31.58 887 ALA A C 1
ATOM 6971 O O . ALA A 1 887 ? -30.223 48.646 13.665 1.00 31.58 887 ALA A O 1
ATOM 6972 N N . PRO A 1 888 ? -28.806 49.346 12.061 1.00 34.75 888 PRO A N 1
ATOM 6973 C CA . PRO A 1 888 ? -29.358 48.542 10.965 1.00 34.75 888 PRO A CA 1
ATOM 6974 C C . PRO A 1 888 ? -28.870 47.081 10.911 1.00 34.75 888 PRO A C 1
ATOM 6976 O O . PRO A 1 888 ? -27.809 46.725 11.418 1.00 34.75 888 PRO A O 1
ATOM 6979 N N . ALA A 1 889 ? -29.663 46.250 10.228 1.00 32.84 889 ALA A N 1
ATOM 6980 C CA . ALA A 1 889 ? -29.432 44.829 9.955 1.00 32.84 889 ALA A CA 1
ATOM 6981 C C . ALA A 1 889 ? -28.299 44.563 8.929 1.00 32.84 889 ALA A C 1
ATOM 6983 O O . ALA A 1 889 ? -28.064 45.401 8.053 1.00 32.84 889 ALA A O 1
ATOM 6984 N N . PRO A 1 890 ? -27.634 43.387 8.966 1.00 34.81 890 PRO A N 1
ATOM 6985 C CA . PRO A 1 890 ? -26.624 43.006 7.980 1.00 34.81 890 PRO A CA 1
ATOM 6986 C C . PRO A 1 890 ? -27.249 42.436 6.693 1.00 34.81 890 PRO A C 1
ATOM 6988 O O . PRO A 1 890 ? -28.207 41.664 6.723 1.00 34.81 890 PRO A O 1
ATOM 6991 N N . ALA A 1 891 ? -26.677 42.834 5.555 1.00 31.70 891 ALA A N 1
ATOM 6992 C CA . ALA A 1 891 ? -27.103 42.482 4.204 1.00 31.70 891 ALA A CA 1
ATOM 6993 C C . ALA A 1 891 ? -26.685 41.060 3.771 1.00 31.70 891 ALA A C 1
ATOM 6995 O O . ALA A 1 891 ? -25.643 40.544 4.171 1.00 31.70 891 ALA A O 1
ATOM 6996 N N . ALA A 1 892 ? -27.514 40.464 2.910 1.00 32.50 892 ALA A N 1
ATOM 6997 C CA . ALA A 1 892 ? -27.347 39.159 2.269 1.00 32.50 892 ALA A CA 1
ATOM 6998 C C . ALA A 1 892 ? -26.188 39.115 1.238 1.00 32.50 892 ALA A C 1
ATOM 7000 O O . ALA A 1 892 ? -25.823 40.157 0.688 1.00 32.50 892 ALA A O 1
ATOM 7001 N N . PRO A 1 893 ? -25.631 37.923 0.928 1.00 35.88 893 PRO A N 1
ATOM 7002 C CA . PRO A 1 893 ? -24.513 37.772 -0.005 1.00 35.88 893 PRO A CA 1
ATOM 7003 C C . PRO A 1 893 ? -24.966 37.738 -1.484 1.00 35.88 893 PRO A C 1
ATOM 7005 O O . PRO A 1 893 ? -26.079 37.290 -1.773 1.00 35.88 893 PRO A O 1
ATOM 7008 N N . PRO A 1 894 ? -24.118 38.169 -2.441 1.00 33.91 894 PRO A N 1
ATOM 7009 C CA . PRO A 1 894 ? -24.422 38.112 -3.871 1.00 33.91 894 PRO A CA 1
ATOM 7010 C C . PRO A 1 894 ? -24.125 36.727 -4.494 1.00 33.91 894 PRO A C 1
ATOM 7012 O O . PRO A 1 894 ? -23.341 35.954 -3.938 1.00 33.91 894 PRO A O 1
ATOM 7015 N N . PRO A 1 895 ? -24.742 36.396 -5.648 1.00 34.38 895 PRO A N 1
ATOM 7016 C CA . PRO A 1 895 ? -24.745 35.048 -6.207 1.00 34.38 895 PRO A CA 1
ATOM 7017 C C . PRO A 1 895 ? -23.513 34.728 -7.064 1.00 34.38 895 PRO A C 1
ATOM 7019 O O . PRO A 1 895 ? -22.876 35.598 -7.655 1.00 34.38 895 PRO A O 1
ATOM 7022 N N . ALA A 1 896 ? -23.230 33.428 -7.145 1.00 31.11 896 ALA A N 1
ATOM 7023 C CA . ALA A 1 896 ? -22.135 32.815 -7.879 1.00 31.11 896 ALA A CA 1
ATOM 7024 C C . ALA A 1 896 ? -22.233 33.001 -9.404 1.00 31.11 896 ALA A C 1
ATOM 7026 O O . ALA A 1 896 ? -23.271 32.740 -10.014 1.00 31.11 896 ALA A O 1
ATOM 7027 N N . THR A 1 897 ? -21.107 33.345 -10.029 1.00 29.53 897 THR A N 1
ATOM 7028 C CA . THR A 1 897 ? -20.898 33.281 -11.482 1.00 29.53 897 THR A CA 1
ATOM 7029 C C . THR A 1 897 ? -19.929 32.151 -11.831 1.00 29.53 897 THR A C 1
ATOM 7031 O O . THR A 1 897 ? -18.804 32.105 -11.337 1.00 29.53 897 THR A O 1
ATOM 7034 N N . GLN A 1 898 ? -20.392 31.247 -12.697 1.00 32.28 898 GLN A N 1
ATOM 7035 C CA . GLN A 1 898 ? -19.617 30.206 -13.385 1.00 32.28 898 GLN A CA 1
ATOM 7036 C C . GLN A 1 898 ? -18.479 30.803 -14.235 1.00 32.28 898 GLN A C 1
ATOM 7038 O O . GLN A 1 898 ? -18.596 31.949 -14.674 1.00 32.28 898 GLN A O 1
ATOM 7043 N N . PRO A 1 899 ? -17.481 29.994 -14.637 1.00 31.20 899 PRO A N 1
ATOM 7044 C CA . PRO A 1 899 ? -16.808 30.239 -15.904 1.00 31.20 899 PRO A CA 1
ATOM 7045 C C . PRO A 1 899 ? -16.888 29.045 -16.863 1.00 31.20 899 PRO A C 1
ATOM 7047 O O . PRO A 1 899 ? -16.618 27.894 -16.515 1.00 31.20 899 PRO A O 1
ATOM 7050 N N . ALA A 1 900 ? -17.232 29.376 -18.106 1.00 26.86 900 ALA A N 1
ATOM 7051 C CA . ALA A 1 900 ? -17.128 28.535 -19.284 1.00 26.86 900 ALA A CA 1
ATOM 7052 C C . ALA A 1 900 ? -15.782 28.749 -20.012 1.00 26.86 900 ALA A C 1
ATOM 7054 O O . ALA A 1 900 ? -15.219 29.837 -20.012 1.00 26.86 900 ALA A O 1
ATOM 7055 N N . SER A 1 901 ? -15.324 27.656 -20.624 1.00 28.95 901 SER A N 1
ATOM 7056 C CA . SER A 1 901 ? -14.412 27.440 -21.762 1.00 28.95 901 SER A CA 1
ATOM 7057 C C . SER A 1 901 ? -13.607 28.574 -22.444 1.00 28.95 901 SER A C 1
ATOM 7059 O O . SER A 1 901 ? -14.160 29.588 -22.854 1.00 28.95 901 SER A O 1
ATOM 7061 N N . ALA A 1 902 ? -12.386 28.168 -22.842 1.00 27.06 902 ALA A N 1
ATOM 7062 C CA . ALA A 1 902 ? -11.749 28.301 -24.173 1.00 27.06 902 ALA A CA 1
ATOM 7063 C C . ALA A 1 902 ? -10.520 29.233 -24.346 1.00 27.06 902 ALA A C 1
ATOM 7065 O O . ALA A 1 902 ? -10.572 30.441 -24.169 1.00 27.06 902 ALA A O 1
ATOM 7066 N N . ALA A 1 903 ? -9.428 28.575 -24.767 1.00 25.88 903 ALA A N 1
ATOM 7067 C CA . ALA A 1 903 ? -8.302 28.952 -25.637 1.00 25.88 903 ALA A CA 1
ATOM 7068 C C . ALA A 1 903 ? -8.138 30.399 -26.162 1.00 25.88 903 ALA A C 1
ATOM 7070 O O . ALA A 1 903 ? -9.025 30.911 -26.833 1.00 25.88 903 ALA A O 1
ATOM 7071 N N . ALA A 1 904 ? -6.909 30.936 -26.072 1.00 24.89 904 ALA A N 1
ATOM 7072 C CA . ALA A 1 904 ? -6.049 31.311 -27.215 1.00 24.89 904 ALA A CA 1
ATOM 7073 C C . ALA A 1 904 ? -4.750 32.011 -26.755 1.00 24.89 904 ALA A C 1
ATOM 7075 O O . ALA A 1 904 ? -4.696 32.655 -25.714 1.00 24.89 904 ALA A O 1
ATOM 7076 N N . ALA A 1 905 ? -3.702 31.848 -27.560 1.00 26.31 905 ALA A N 1
ATOM 7077 C CA . ALA A 1 905 ? -2.347 32.366 -27.395 1.00 26.31 905 ALA A CA 1
ATOM 7078 C C . ALA A 1 905 ? -2.202 33.868 -27.710 1.00 26.31 905 ALA A C 1
ATOM 7080 O O . ALA A 1 905 ? -2.890 34.355 -28.600 1.00 26.31 905 ALA A O 1
ATOM 7081 N N . ALA A 1 906 ? -1.215 34.542 -27.102 1.00 25.97 906 ALA A N 1
ATOM 7082 C CA . ALA A 1 906 ? -0.310 35.499 -27.763 1.00 25.97 906 ALA A CA 1
ATOM 7083 C C . ALA A 1 906 ? 0.787 36.000 -26.802 1.00 25.97 906 ALA A C 1
ATOM 7085 O O . ALA A 1 906 ? 0.588 36.112 -25.597 1.00 25.97 906 ALA A O 1
ATOM 7086 N N . ALA A 1 907 ? 1.951 36.268 -27.389 1.00 27.06 907 ALA A N 1
ATOM 7087 C CA . ALA A 1 907 ? 3.216 36.684 -26.797 1.00 27.06 907 ALA A CA 1
ATOM 7088 C C . ALA A 1 907 ? 3.207 38.081 -26.161 1.00 27.06 907 ALA A C 1
ATOM 7090 O O . ALA A 1 907 ? 2.578 38.967 -26.724 1.00 27.06 907 ALA A O 1
ATOM 7091 N N . VAL A 1 908 ? 4.038 38.300 -25.130 1.00 26.53 908 VAL A N 1
ATOM 7092 C CA . VAL A 1 908 ? 4.730 39.580 -24.876 1.00 26.53 908 VAL A CA 1
ATOM 7093 C C . VAL A 1 908 ? 6.065 39.312 -24.165 1.00 26.53 908 VAL A C 1
ATOM 7095 O O . VAL A 1 908 ? 6.114 38.668 -23.119 1.00 26.53 908 VAL A O 1
ATOM 7098 N N . SER A 1 909 ? 7.139 39.811 -24.774 1.00 27.62 909 SER A N 1
ATOM 7099 C CA . SER A 1 909 ? 8.487 39.976 -24.228 1.00 27.62 909 SER A CA 1
ATOM 7100 C C . SER A 1 909 ? 8.513 41.012 -23.100 1.00 27.62 909 SER A C 1
ATOM 7102 O O . SER A 1 909 ? 7.914 42.071 -23.260 1.00 27.62 909 SER A O 1
ATOM 7104 N N . ALA A 1 910 ? 9.273 40.784 -22.027 1.00 29.14 910 ALA A N 1
ATOM 7105 C CA . ALA A 1 910 ? 9.760 41.867 -21.170 1.00 29.14 910 ALA A CA 1
ATOM 7106 C C . ALA A 1 910 ? 11.033 41.445 -20.425 1.00 29.14 910 ALA A C 1
ATOM 7108 O O . ALA A 1 910 ? 11.160 40.313 -19.962 1.00 29.14 910 ALA A O 1
ATOM 7109 N N . GLU A 1 911 ? 11.973 42.380 -20.398 1.00 27.34 911 GLU A N 1
ATOM 7110 C CA . GLU A 1 911 ? 13.364 42.292 -19.972 1.00 27.34 911 GLU A CA 1
ATOM 7111 C C . GLU A 1 911 ? 13.546 42.050 -18.465 1.00 27.34 911 GLU A C 1
ATOM 7113 O O . GLU A 1 911 ? 12.771 42.515 -17.631 1.00 27.34 911 GLU A O 1
ATOM 7118 N N . MET A 1 912 ? 14.634 41.352 -18.132 1.00 27.62 912 MET A N 1
ATOM 7119 C CA . MET A 1 912 ? 15.218 41.291 -16.790 1.00 27.62 912 MET A CA 1
ATOM 7120 C C . MET A 1 912 ? 16.172 42.475 -16.577 1.00 27.62 912 MET A C 1
ATOM 7122 O O . MET A 1 912 ? 16.892 42.822 -17.515 1.00 27.62 912 MET A O 1
ATOM 7126 N N . PRO A 1 913 ? 16.321 42.991 -15.346 1.00 32.75 913 PRO A N 1
ATOM 7127 C CA . PRO A 1 913 ? 17.561 43.610 -14.911 1.00 32.75 913 PRO A CA 1
ATOM 7128 C C . PRO A 1 913 ? 18.406 42.642 -14.070 1.00 32.75 913 PRO A C 1
ATOM 7130 O O . PRO A 1 913 ? 17.912 41.945 -13.181 1.00 32.75 913 PRO A O 1
ATOM 7133 N N . GLU A 1 914 ? 19.700 42.636 -14.381 1.00 28.55 914 GLU A N 1
ATOM 7134 C CA . GLU A 1 914 ? 20.799 42.034 -13.627 1.00 28.55 914 GLU A CA 1
ATOM 7135 C C . GLU A 1 914 ? 20.914 42.607 -12.205 1.00 28.55 914 GLU A C 1
ATOM 7137 O O . GLU A 1 914 ? 20.775 43.812 -11.993 1.00 28.55 914 GLU A O 1
ATOM 7142 N N . ALA A 1 915 ? 21.284 41.756 -11.244 1.00 27.31 915 ALA A N 1
ATOM 7143 C CA . ALA A 1 915 ? 21.892 42.176 -9.985 1.00 27.31 915 ALA A CA 1
ATOM 7144 C C . ALA A 1 915 ? 23.103 41.278 -9.678 1.00 27.31 915 ALA A C 1
ATOM 7146 O O . ALA A 1 915 ? 23.023 40.051 -9.730 1.00 27.31 915 ALA A O 1
ATOM 7147 N N . ALA A 1 916 ? 24.231 41.940 -9.423 1.00 29.12 916 ALA A N 1
ATOM 7148 C CA . ALA A 1 916 ? 25.579 41.407 -9.260 1.00 29.12 916 ALA A CA 1
ATOM 7149 C C . ALA A 1 916 ? 25.779 40.548 -7.988 1.00 29.12 916 ALA A C 1
ATOM 7151 O O . ALA A 1 916 ? 25.044 40.716 -7.013 1.00 29.12 916 ALA A O 1
ATOM 7152 N N . PRO A 1 917 ? 26.807 39.674 -7.952 1.00 31.69 917 PRO A N 1
ATOM 7153 C CA . PRO A 1 917 ? 27.132 38.868 -6.782 1.00 31.69 917 PRO A CA 1
ATOM 7154 C C . PRO A 1 917 ? 28.027 39.634 -5.796 1.00 31.69 917 PRO A C 1
ATOM 7156 O O . PRO A 1 917 ? 29.084 40.152 -6.153 1.00 31.69 917 PRO A O 1
ATOM 7159 N N . THR A 1 918 ? 27.626 39.660 -4.527 1.00 27.78 918 THR A N 1
ATOM 7160 C CA . THR A 1 918 ? 28.480 40.040 -3.396 1.00 27.78 918 THR A CA 1
ATOM 7161 C C . THR A 1 918 ? 29.447 38.907 -3.066 1.00 27.78 918 THR A C 1
ATOM 7163 O O . THR A 1 918 ? 29.039 37.813 -2.680 1.00 27.78 918 THR A O 1
ATOM 7166 N N . THR A 1 919 ? 30.736 39.194 -3.219 1.00 28.05 919 THR A N 1
ATOM 7167 C CA . THR A 1 919 ? 31.874 38.424 -2.717 1.00 28.05 919 THR A CA 1
ATOM 7168 C C . THR A 1 919 ? 32.005 38.589 -1.205 1.00 28.05 919 THR A C 1
ATOM 7170 O O . THR A 1 919 ? 32.143 39.716 -0.728 1.00 28.05 919 THR A O 1
ATOM 7173 N N . THR A 1 920 ? 32.056 37.481 -0.470 1.00 28.95 920 THR A N 1
ATOM 7174 C CA . THR A 1 920 ? 32.561 37.457 0.907 1.00 28.95 920 THR A CA 1
ATOM 7175 C C . THR A 1 920 ? 33.606 36.353 1.004 1.00 28.95 920 THR A C 1
ATOM 7177 O O . THR A 1 920 ? 33.297 35.174 0.842 1.00 28.95 920 THR A O 1
ATOM 7180 N N . GLU A 1 921 ? 34.856 36.768 1.201 1.00 28.81 921 GLU A N 1
ATOM 7181 C CA . GLU A 1 921 ? 35.994 35.917 1.533 1.00 28.81 921 GLU A CA 1
ATOM 7182 C C . GLU A 1 921 ? 35.733 35.183 2.854 1.00 28.81 921 GLU A C 1
ATOM 7184 O O . GLU A 1 921 ? 35.348 35.799 3.849 1.00 28.81 921 GLU A O 1
ATOM 7189 N N . VAL A 1 922 ? 35.981 33.873 2.877 1.00 30.20 922 VAL A N 1
ATOM 7190 C CA . VAL A 1 922 ? 36.135 33.099 4.112 1.00 30.20 922 VAL A CA 1
ATOM 7191 C C . VAL A 1 922 ? 37.475 32.381 4.039 1.00 30.20 922 VAL A C 1
ATOM 7193 O O . VAL A 1 922 ? 37.794 31.718 3.052 1.00 30.20 922 VAL A O 1
ATOM 7196 N N . ALA A 1 923 ? 38.259 32.601 5.089 1.00 27.61 923 ALA A N 1
ATOM 7197 C CA . ALA A 1 923 ? 39.607 32.116 5.297 1.00 27.61 923 ALA A CA 1
ATOM 7198 C C . ALA A 1 923 ? 39.703 30.583 5.262 1.00 27.61 923 ALA A C 1
ATOM 7200 O O . ALA A 1 923 ? 38.839 29.862 5.757 1.00 27.61 923 ALA A O 1
ATOM 7201 N N . THR A 1 924 ? 40.803 30.109 4.689 1.00 29.62 924 THR A N 1
ATOM 7202 C CA . THR A 1 924 ? 41.267 28.724 4.716 1.00 29.62 924 THR A CA 1
ATOM 7203 C C . THR A 1 924 ? 41.834 28.375 6.094 1.00 29.62 924 THR A C 1
ATOM 7205 O O . THR A 1 924 ? 42.890 28.888 6.461 1.00 29.62 924 THR A O 1
ATOM 7208 N N . GLU A 1 925 ? 41.178 27.467 6.815 1.00 30.53 925 GLU A N 1
ATOM 7209 C CA . GLU A 1 925 ? 41.790 26.649 7.869 1.00 30.53 925 GLU A CA 1
ATOM 7210 C C . GLU A 1 925 ? 41.809 25.184 7.403 1.00 30.53 925 GLU A C 1
ATOM 7212 O O . GLU A 1 925 ? 40.779 24.620 7.027 1.00 30.53 925 GLU A O 1
ATOM 7217 N N . GLU A 1 926 ? 43.001 24.583 7.381 1.00 34.84 926 GLU A N 1
ATOM 7218 C CA . GLU A 1 926 ? 43.218 23.142 7.206 1.00 34.84 926 GLU A CA 1
ATOM 7219 C C . GLU A 1 926 ? 42.670 22.357 8.409 1.00 34.84 926 GLU A C 1
ATOM 7221 O O . GLU A 1 926 ? 42.975 22.714 9.549 1.00 34.84 926 GLU A O 1
ATOM 7226 N N . PRO A 1 927 ? 41.996 21.213 8.198 1.00 34.47 927 PRO A N 1
ATOM 7227 C CA . PRO A 1 927 ? 41.902 20.180 9.211 1.00 34.47 927 PRO A CA 1
ATOM 7228 C C . PRO A 1 927 ? 42.849 19.013 8.905 1.00 34.47 927 PRO A C 1
ATOM 7230 O O . PRO A 1 927 ? 42.931 18.497 7.788 1.00 34.47 927 PRO A O 1
ATOM 7233 N N . ALA A 1 928 ? 43.549 18.598 9.957 1.00 32.62 928 ALA A N 1
ATOM 7234 C CA . ALA A 1 928 ? 44.422 17.439 10.022 1.00 32.62 928 ALA A CA 1
ATOM 7235 C C . ALA A 1 928 ? 43.712 16.122 9.645 1.00 32.62 928 ALA A C 1
ATOM 7237 O O . ALA A 1 928 ? 42.522 15.926 9.895 1.00 32.62 928 ALA A O 1
ATOM 7238 N N . ALA A 1 929 ? 44.490 15.209 9.063 1.00 33.28 929 ALA A N 1
ATOM 7239 C CA . ALA A 1 929 ? 44.085 13.869 8.654 1.00 33.28 929 ALA A CA 1
ATOM 7240 C C . ALA A 1 929 ? 43.611 12.995 9.836 1.00 33.28 929 ALA A C 1
ATOM 7242 O O . ALA A 1 929 ? 44.269 12.995 10.878 1.00 33.28 929 ALA A O 1
ATOM 7243 N N . PRO A 1 930 ? 42.548 12.183 9.672 1.00 34.81 930 PRO A N 1
ATOM 7244 C CA . PRO A 1 930 ? 42.248 11.095 10.590 1.00 34.81 930 PRO A CA 1
ATOM 7245 C C . PRO A 1 930 ? 42.890 9.775 10.132 1.00 34.81 930 PRO A C 1
ATOM 7247 O O . PRO A 1 930 ? 42.883 9.421 8.951 1.00 34.81 930 PRO A O 1
ATOM 7250 N N . GLU A 1 931 ? 43.445 9.061 11.109 1.00 34.00 931 GLU A N 1
ATOM 7251 C CA . GLU A 1 931 ? 44.023 7.720 11.011 1.00 34.00 931 GLU A CA 1
ATOM 7252 C C . GLU A 1 931 ? 43.000 6.667 10.547 1.00 34.00 931 GLU A C 1
ATOM 7254 O O . GLU A 1 931 ? 41.805 6.738 10.840 1.00 34.00 931 GLU A O 1
ATOM 7259 N N . ALA A 1 932 ? 43.494 5.668 9.814 1.00 33.22 932 ALA A N 1
ATOM 7260 C CA . ALA A 1 932 ? 42.721 4.545 9.291 1.00 33.22 932 ALA A CA 1
ATOM 7261 C C . ALA A 1 932 ? 42.310 3.555 10.403 1.00 33.22 932 ALA A C 1
ATOM 7263 O O . ALA A 1 932 ? 43.147 3.221 11.243 1.00 33.22 932 ALA A O 1
ATOM 7264 N N . PRO A 1 933 ? 41.079 3.005 10.392 1.00 34.06 933 PRO A N 1
ATOM 7265 C CA . PRO A 1 933 ? 40.722 1.907 11.276 1.00 34.06 933 PRO A CA 1
ATOM 7266 C C . PRO A 1 933 ? 41.213 0.562 10.720 1.00 34.06 933 PRO A C 1
ATOM 7268 O O . PRO A 1 933 ? 41.087 0.255 9.535 1.00 34.06 933 PRO A O 1
ATOM 7271 N N . SER A 1 934 ? 41.774 -0.222 11.634 1.00 32.81 934 SER A N 1
ATOM 7272 C CA . SER A 1 934 ? 42.278 -1.585 11.494 1.00 32.81 934 SER A CA 1
ATOM 7273 C C . SER A 1 934 ? 41.194 -2.613 11.140 1.00 32.81 934 SER A C 1
ATOM 7275 O O . SER A 1 934 ? 40.080 -2.569 11.659 1.00 32.81 934 SER A O 1
ATOM 7277 N N . ASP A 1 935 ? 41.588 -3.562 10.296 1.00 33.19 935 ASP A N 1
ATOM 7278 C CA . ASP A 1 935 ? 40.866 -4.742 9.808 1.00 33.19 935 ASP A CA 1
ATOM 7279 C C . ASP A 1 935 ? 40.509 -5.731 10.950 1.00 33.19 935 ASP A C 1
ATOM 7281 O O . ASP A 1 935 ? 41.412 -6.139 11.683 1.00 33.19 935 ASP A O 1
ATOM 7285 N N . PRO A 1 936 ? 39.238 -6.142 11.145 1.00 34.62 936 PRO A N 1
ATOM 7286 C CA . PRO A 1 936 ? 38.867 -7.173 12.107 1.00 34.62 936 PRO A CA 1
ATOM 7287 C C . PRO A 1 936 ? 38.635 -8.502 11.374 1.00 34.62 936 PRO A C 1
ATOM 7289 O O . PRO A 1 936 ? 37.506 -8.841 11.025 1.00 34.62 936 PRO A O 1
ATOM 7292 N N . ASN A 1 937 ? 39.707 -9.254 11.123 1.00 30.33 937 ASN A N 1
ATOM 7293 C CA . ASN A 1 937 ? 39.622 -10.606 10.553 1.00 30.33 937 ASN A CA 1
ATOM 7294 C C . ASN A 1 937 ? 40.680 -11.574 11.103 1.00 30.33 937 ASN A C 1
ATOM 7296 O O . ASN A 1 937 ? 41.055 -12.527 10.431 1.00 30.33 937 ASN A O 1
ATOM 7300 N N . ASP A 1 938 ? 41.108 -11.366 12.345 1.00 32.41 938 ASP A N 1
ATOM 7301 C CA . ASP A 1 938 ? 41.898 -12.334 13.103 1.00 32.41 938 ASP A CA 1
ATOM 7302 C C . ASP A 1 938 ? 41.361 -12.363 14.533 1.00 32.41 938 ASP A C 1
ATOM 7304 O O . ASP A 1 938 ? 41.721 -11.534 15.357 1.00 32.41 938 ASP A O 1
ATOM 7308 N N . ASP A 1 939 ? 40.389 -13.240 14.778 1.00 31.84 939 ASP A N 1
ATOM 7309 C CA . ASP A 1 939 ? 40.320 -14.081 15.977 1.00 31.84 939 ASP A CA 1
ATOM 7310 C C . ASP A 1 939 ? 38.977 -14.818 16.022 1.00 31.84 939 ASP A C 1
ATOM 7312 O O . ASP A 1 939 ? 37.920 -14.227 15.828 1.00 31.84 939 ASP A O 1
ATOM 7316 N N . PHE A 1 940 ? 39.062 -16.121 16.309 1.00 26.62 940 PHE A N 1
ATOM 7317 C CA . PHE A 1 940 ? 38.014 -17.094 16.679 1.00 26.62 940 PHE A CA 1
ATOM 7318 C C . PHE A 1 940 ? 37.942 -18.359 15.807 1.00 26.62 940 PHE A C 1
ATOM 7320 O O . PHE A 1 940 ? 36.886 -18.812 15.371 1.00 26.62 940 PHE A O 1
ATOM 7327 N N . LEU A 1 941 ? 39.092 -19.028 15.684 1.00 27.75 941 LEU A N 1
ATOM 7328 C CA . LEU A 1 941 ? 39.186 -20.489 15.620 1.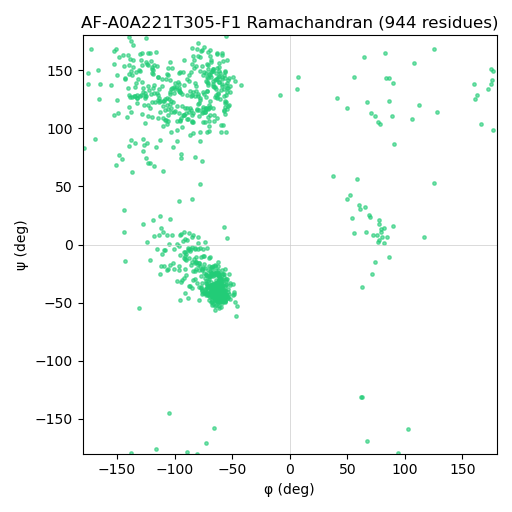00 27.75 941 LEU A CA 1
ATOM 7329 C C . LEU A 1 941 ? 40.136 -20.967 16.730 1.00 27.75 941 LEU A C 1
ATOM 7331 O O . LEU A 1 941 ? 41.332 -21.091 16.497 1.00 27.75 941 LEU A O 1
ATOM 7335 N N . SER A 1 942 ? 39.618 -21.204 17.942 1.00 27.05 942 SER A N 1
ATOM 7336 C CA . SER A 1 942 ? 40.075 -22.252 18.887 1.00 27.05 942 SER A CA 1
ATOM 7337 C C . SER A 1 942 ? 39.514 -22.052 20.306 1.00 27.05 942 SER A C 1
ATOM 7339 O O . SER A 1 942 ? 39.998 -21.225 21.065 1.00 27.05 942 SER A O 1
ATOM 7341 N N . ALA A 1 943 ? 38.508 -22.853 20.671 1.00 29.22 943 ALA A N 1
ATOM 7342 C CA . ALA A 1 943 ? 38.240 -23.369 22.027 1.00 29.22 943 ALA A CA 1
ATOM 7343 C C . ALA A 1 943 ? 36.994 -24.280 21.932 1.00 29.22 943 ALA A C 1
ATOM 7345 O O . ALA A 1 943 ? 35.872 -23.796 21.892 1.00 29.22 943 ALA A O 1
ATOM 7346 N N . VAL A 1 944 ? 37.159 -25.545 21.537 1.00 28.97 944 VAL A N 1
ATOM 7347 C CA . 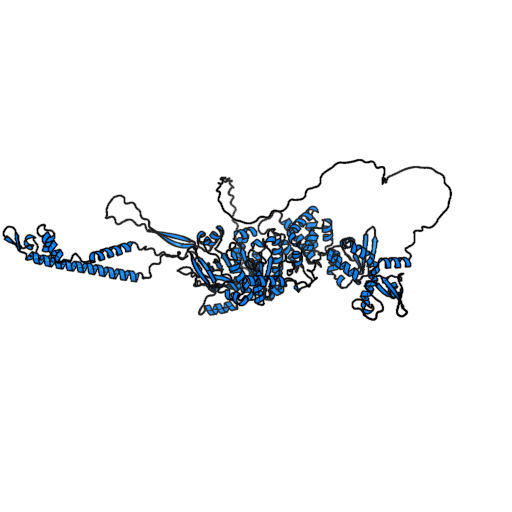VAL A 1 944 ? 37.320 -26.722 22.418 1.00 28.97 944 VAL A CA 1
ATOM 7348 C C . VAL A 1 944 ? 35.972 -27.356 22.793 1.00 28.97 944 VAL A C 1
ATOM 7350 O O . VAL A 1 944 ? 35.168 -26.806 23.534 1.00 28.97 944 VAL A O 1
ATOM 7353 N N . SER A 1 945 ? 35.803 -28.548 22.220 1.00 32.75 945 SER A N 1
ATOM 7354 C CA . SER A 1 945 ? 35.026 -29.713 22.649 1.00 32.75 945 SER A CA 1
ATOM 7355 C C . SER A 1 945 ? 34.411 -29.699 24.055 1.00 32.75 945 SER A C 1
ATOM 7357 O O . SER A 1 945 ? 35.133 -29.607 25.051 1.00 32.75 945 SER A O 1
ATOM 7359 N N . GLY A 1 946 ? 33.110 -29.988 24.085 1.00 33.34 946 GLY A N 1
ATOM 7360 C CA . GLY A 1 946 ? 32.321 -30.490 25.209 1.00 33.34 946 GLY A CA 1
ATOM 7361 C C . GLY A 1 946 ? 31.015 -31.046 24.671 1.00 33.34 946 GLY A C 1
ATOM 7362 O O . GLY A 1 946 ? 30.275 -30.233 24.076 1.00 33.34 946 GLY A O 1
#

Organism: NCBI:txid317577

Mean predicted aligned error: 18.16 Å

Solvent-accessible surface area (backbone atoms only — not comparable to full-atom values): 54016 Å² total; per-residue (Å²): 100,83,79,82,60,74,85,78,76,70,96,63,52,74,64,56,53,49,50,53,52,48,56,51,50,54,50,50,54,50,49,54,50,51,51,53,49,54,51,51,52,44,38,33,52,51,7,51,49,37,53,67,40,78,37,79,56,96,91,40,85,41,30,48,19,70,76,69,72,38,92,47,32,49,55,29,31,56,52,29,58,74,32,89,86,44,19,66,61,44,53,53,53,46,49,75,68,43,76,82,80,58,74,57,62,60,52,53,52,56,49,52,51,53,60,54,53,59,77,69,62,82,86,74,77,70,58,71,50,79,36,93,24,56,69,31,27,85,83,41,95,62,41,70,63,40,32,62,68,97,64,64,76,70,56,39,57,51,49,59,51,36,51,74,79,43,32,70,70,37,60,74,24,34,30,33,35,35,53,99,92,42,70,37,70,84,61,60,31,51,21,27,30,22,46,69,56,40,18,26,21,35,41,36,36,27,21,90,87,18,34,62,59,55,24,40,53,52,45,38,54,54,46,28,61,73,72,47,26,21,37,38,36,54,27,60,48,36,77,33,53,90,83,43,57,44,38,54,52,43,54,33,49,68,70,74,43,54,71,45,57,39,27,35,82,42,81,36,31,24,18,51,41,58,49,66,89,34,87,44,60,67,53,18,34,59,53,23,36,60,78,49,67,76,78,87,87,56,93,52,93,60,51,72,56,55,51,50,51,28,38,32,48,4,26,53,48,30,57,38,36,71,36,90,60,39,37,74,57,48,59,51,54,62,46,69,48,52,65,72,56,47,53,52,42,52,75,40,49,81,54,62,68,42,44,61,43,34,43,73,58,70,76,46,60,68,70,61,49,53,54,56,33,46,58,53,43,68,57,49,52,59,43,73,39,66,34,32,36,47,16,35,15,72,68,96,53,67,89,41,44,66,60,56,57,57,33,44,61,69,25,23,38,40,38,42,35,39,49,57,82,53,50,77,77,56,38,38,19,41,54,48,43,47,51,48,52,46,51,52,48,43,50,48,56,49,8,63,75,26,85,88,45,15,32,85,24,43,35,34,41,40,30,71,52,43,62,72,40,45,68,66,82,65,49,55,61,47,45,59,57,31,37,69,29,40,31,26,43,39,40,18,31,51,44,70,64,57,47,21,70,56,58,36,57,70,54,37,51,49,33,59,67,72,42,34,40,28,42,33,38,29,35,17,64,42,49,76,66,54,24,43,54,49,22,62,69,55,20,32,29,34,38,57,44,74,46,75,49,76,80,87,78,81,86,84,86,74,100,78,71,91,67,80,68,68,50,75,44,81,40,82,43,80,42,57,74,49,44,46,74,54,39,56,64,44,50,68,34,31,32,42,31,39,48,74,96,54,50,44,32,46,22,37,25,49,41,42,90,32,64,53,34,80,46,58,32,93,78,70,48,75,45,69,37,74,34,88,62,18,59,66,39,40,77,62,58,57,86,64,47,72,68,50,47,49,54,54,24,50,56,46,54,64,64,64,17,58,82,63,57,93,90,47,68,78,83,80,81,56,47,70,57,54,50,49,35,49,55,51,47,52,43,69,71,54,12,27,43,44,45,78,49,79,54,98,96,43,61,35,43,37,31,38,51,87,42,46,52,75,86,74,61,42,63,70,52,51,53,45,36,36,28,71,46,26,33,44,70,42,100,80,61,52,33,37,28,39,30,59,62,27,40,62,58,41,32,76,68,51,38,54,51,55,67,45,33,46,68,39,13,43,61,37,28,48,49,61,78,40,21,78,37,21,15,58,34,91,91,25,31,81,88,56,53,77,24,42,38,68,85,46,38,42,35,33,39,43,70,56,41,24,68,71,64,77,43,63,56,68,57,61,70,49,76,58,97,89,40,61,26,33,50,42,51,63,75,40,38,63,62,54,51,54,17,41,35,68,72,70,64,79,78,81,89,80,87,87,84,83,86,87,88,90,87,85,86,87,88,86,88,90,86,89,88,85,90,85,93,86,86,88,84,83,89,88,87,80,92,82,87,87,84,89,85,91,84,86,84,87,83,82,85,84,84,90,79,87,85,83,87,84,89,85,89,84,89,84,89,81,86,83,82,90,80,82,85,85,86,77,92,76,85,90,77,88,78,83,85,81,83,83,86,82,84,91,83,84,89,89,88,85,84,81,92,131

InterPro domains:
  IPR003688 Type IV secretion system protein TraG/VirD4 [PF02534] (163-601)
  IPR027417 P-loop containing nucleoside triphosphate hydrolase [G3DSA:3.40.50.300] (381-610)
  IPR027417 P-loop containing nucleoside triphosphate hydrolase [SSF52540] (199-616)
  IPR051539 Type IV secretion system coupling protein TraD/TraG/VirD4-like [PTHR37937] (191-599)